Protein AF-0000000072965152 (afdb_homodimer)

Secondary structure (DSSP, 8-state):
--B--SS-----SEETTEEGGG--TT-EEEEEEES-TTS--EEEEEETT-TTPPEEEGGGS-GGGEEE-SSSEEEESSGGGEEEEEE----SEE-TTS--SEEE-TT--TT-EEEEEE-TTS-EEEEEEEPPBPSHHHHHHHHHHHHHHHHHHHHHHHHHHHHTS-----------S---HHHHHHHHHHHHHHHHHHTTGGG-GGGS--SSBS--GGGGHHHHHHHHHHHHHHHHHHHHHHTT--HHHHHHHHHHHHHHHHHHHHHHHS-SBTTT-----HHHHHHHHHHHHHHHHHHHS-S-----SSHHHHHTHHHHHTHHHHHHHHHHHHHHHHHHHH---TTS-TT--S--TTGGGGTTTT-TTTHHHHHHHHHHTTSS-SS-HHHHHH-------TT-SHHHHHHHHHHHHHHHHHHHHHH--SHHHHHHHHHHHHHHHHHHHHHHHTTSSSSSSS--BTTTT-HHHHHHHHHHHHHHHHHHIIIIIIS-----TTHHHHHHTHHHHHHHHHHTTT-TTTS-BS-SSSSSSSHHHHHHHHHHHHHHHHHHHHHHHHTT-----/-EE--SS-----SEETTEEGGG--TT-EEEEEEES-TTS--EEEEEETT-TTPPEEEGGGS-GGGEEE-SSSEEEESSGGGEEEEEE----SEE-TTS--SEEE-TT--TT-EEEEEE-TTS-EEEEEEEPEEPSHHHHHHHHHHHHHHHHHHHHHHHHHHHHTS-----------S---HHHHHHHHHHHHHHHHHHTTGGG-GGGS--SSBS--GGGGHHHHHHHHHHHHHHHHHHHHHHTT--HHHHHHHHHHHHHHHHHHHHHHHS-SBTTT-----HHHHHHHHHHHHHHHHHHHS-S-----SSHHHHHTHHHHHTHHHHHHHHHHHHHHHHHHHH---TTS-TT--S--TTGGGGTTTT-TTTHHHHHHHHHHTT-S-SS-HHHHHH-------TT-SHHHHHHHHHHHHHHHHHHHHHH--SHHHHHHHHHHHHHHHHHHHHHHHTTSSSSSSS--BTTTT-HHHHHHHHHHHHHHHHHHIIIIIIS-----TTHHHHHHTHHHHHHHHHHTTT-TTTS-BS-SSSSSSSHHHHHHHHHHHHHHHHHHHHHHHHTT-----

Sequence (1138 aa):
MTDLSWLEDYGQDDYKGYNMSLLGMDQAYLSINLEDPTTVYRIFRKHVDCVKCPFVKLEHLEPDDAILLDNTRLILKQTPNNLYRISTTNSEILYSWDKYVCEFGDEFGEFGIYEVNVTKANQCTVNTIKNAVSISFPALTVFVIYCALFLGVFGLVYAWKHFVAKSETKEKKPEGKKRLKSLDTFRGISIVIMIFVNYGSGGYPVLDHATWNGLHLADLVFPWFMWIMGACMPISLTSSFKKQISNKDIFLNVLKRSIKLFCLGVFLNAGPYLECMRIFGVLQRFGICYLVVTTICLFLMKREFSESKHKIGKFFTDILVLWKGWIVVLIIFFVHCMFLFLLADEGCPRGYLGPGGLHENGKHFNCTGGATGYIDAVILGNHRYQKPTSKEIYLGTQAFDPEGILGCLTSIVHVFIGVQAGITLLVYKEHSARLIRWLSWSVLAGIVGGALCGFSKEDGLIPVNKNLWSISFVLVTSCFAFLLLSICYVLIDVKNWWSGKPFLFAGMNAILLYVGHQMTYGHIPVRWLVYCEKEHGTHFIAHFENLWGAGFWVVVAYHWYRINYFFTIMTDLSWLEDYGQDDYKGYNMSLLGMDQAYLSINLEDPTTVYRIFRKHVDCVKCPFVKLEHLEPDDAILLDNTRLILKQTPNNLYRISTTNSEILYSWDKYVCEFGDEFGEFGIYEVNVTKANQCTVNTIKNAVSISFPALTVFVIYCALFLGVFGLVYAWKHFVAKSETKEKKPEGKKRLKSLDTFRGISIVIMIFVNYGSGGYPVLDHATWNGLHLADLVFPWFMWIMGACMPISLTSSFKKQISNKDIFLNVLKRSIKLFCLGVFLNAGPYLECMRIFGVLQRFGICYLVVTTICLFLMKREFSESKHKIGKFFTDILVLWKGWIVVLIIFFVHCMFLFLLADEGCPRGYLGPGGLHENGKHFNCTGGATGYIDAVILGNHRYQKPTSKEIYLGTQAFDPEGILGCLTSIVHVFIGVQAGITLLVYKEHSARLIRWLSWSVLAGIVGGALCGFSKEDGLIPVNKNLWSISFVLVTSCFAFLLLSICYVLIDVKNWWSGKPFLFAGMNAILLYVGHQMTYGHIPVRWLVYCEKEHGTHFIAHFENLWGAGFWVVVAYHWYRINYFFTI

Radius of gyration: 34.5 Å; Cα contacts (8 Å, |Δi|>4): 2080; chains: 2; bounding box: 92×98×69 Å

Solvent-accessible surface area (backbone atoms only — not comparable to full-atom values): 57733 Å² total; per-residue (Å²): 114,64,42,91,30,69,61,75,64,78,76,55,52,68,54,96,84,40,63,50,75,75,55,38,56,37,11,23,41,40,34,56,44,69,69,49,82,84,63,68,73,40,54,23,35,32,48,68,82,38,59,64,44,42,28,33,34,54,86,78,40,59,75,77,47,45,45,78,76,51,100,42,35,33,38,38,44,54,27,71,46,34,33,36,35,36,25,67,62,94,55,65,61,46,48,90,86,50,83,64,50,42,74,51,36,86,84,41,29,31,62,14,30,37,35,37,38,37,44,81,83,56,43,63,48,82,43,75,78,37,62,13,44,33,73,66,43,19,58,53,48,52,52,50,50,51,50,48,51,50,49,47,51,52,45,48,51,50,45,42,47,69,71,60,50,64,85,65,76,75,68,76,67,79,82,61,87,84,68,66,55,30,60,31,17,51,44,7,49,36,46,44,51,44,46,20,37,75,64,47,32,24,73,39,66,68,41,27,59,47,71,56,58,37,81,25,61,45,56,45,32,64,54,41,54,42,24,48,53,17,26,47,45,49,57,54,49,53,53,40,54,72,68,65,56,53,70,67,58,53,49,53,51,42,48,50,40,20,51,50,32,29,51,52,24,32,32,73,62,16,45,28,23,67,59,43,22,22,63,60,31,71,41,25,47,49,14,51,36,50,38,54,51,49,50,41,46,70,75,43,39,60,86,71,81,71,78,51,91,46,74,69,45,50,73,44,41,52,55,60,40,35,45,64,38,50,51,54,44,50,48,43,45,48,53,48,50,49,45,39,49,71,33,51,51,92,94,40,61,63,53,40,78,46,64,14,9,31,34,62,64,33,72,44,36,90,30,39,40,19,24,53,31,41,53,39,44,73,74,47,50,57,27,38,36,72,76,33,60,38,28,71,62,29,64,29,86,67,59,42,43,50,48,36,68,66,30,45,44,43,44,38,45,34,22,49,55,14,27,52,55,22,35,32,59,71,65,40,86,50,68,67,61,36,47,51,49,38,49,49,50,15,50,50,25,34,50,54,16,33,58,37,7,55,77,36,58,82,78,22,87,39,36,27,16,62,56,60,38,26,68,20,30,42,25,38,48,46,13,51,42,32,46,50,49,47,53,35,32,44,35,33,71,69,67,56,76,37,89,40,72,69,27,31,40,30,24,63,34,41,67,58,52,54,51,46,54,63,68,39,57,55,17,38,83,54,22,53,37,62,42,71,87,35,72,55,44,32,52,48,52,25,34,51,36,16,49,47,32,29,49,48,52,41,51,50,23,43,51,29,59,74,71,68,58,70,74,78,120,114,64,42,91,31,70,63,70,64,79,74,56,53,68,54,96,86,40,63,51,75,75,55,39,55,37,11,23,41,42,33,56,43,67,69,48,82,84,60,66,74,40,54,24,35,31,49,69,83,40,60,63,43,43,28,31,32,52,86,80,40,60,75,76,47,44,46,76,76,52,100,44,35,34,38,37,44,54,26,70,46,35,34,37,34,35,24,68,63,94,54,66,61,46,49,89,85,51,81,63,49,41,75,52,36,86,82,42,28,30,60,14,31,37,35,38,38,35,45,82,84,55,42,62,49,81,44,76,80,35,59,13,44,33,72,67,43,18,59,53,49,52,52,50,51,51,50,48,50,50,49,47,52,51,46,48,51,52,46,42,46,69,71,61,50,62,85,64,74,74,72,76,68,79,82,62,86,83,68,66,55,33,60,30,17,52,44,6,49,35,48,45,50,45,46,21,37,74,64,48,33,24,72,39,66,68,41,28,60,47,69,54,57,37,83,26,62,46,56,44,32,64,54,40,53,41,24,48,53,17,26,48,45,52,56,53,49,52,54,40,52,74,67,65,56,52,70,68,58,53,48,52,51,42,48,51,38,20,49,50,32,29,51,51,26,31,32,72,64,15,45,28,24,66,60,42,23,21,65,59,32,72,40,24,46,50,13,52,35,50,39,54,52,51,51,41,46,71,74,44,38,58,86,69,83,73,75,50,89,46,75,70,44,51,72,44,40,54,56,60,42,35,44,63,39,50,52,54,44,50,50,44,44,49,53,47,50,48,46,38,50,70,33,51,49,92,94,40,61,62,53,39,77,46,65,13,11,30,34,63,64,34,74,45,37,89,30,39,40,18,23,52,33,42,53,39,44,71,74,47,49,58,27,38,38,74,77,33,59,38,29,72,61,29,64,28,86,70,59,43,43,50,48,37,68,66,31,45,44,45,46,37,44,35,20,47,54,14,28,53,56,22,36,33,59,72,65,41,85,49,69,66,62,37,46,52,50,38,47,47,51,14,51,50,25,34,51,55,15,32,57,36,7,55,77,36,57,82,78,23,87,39,35,28,16,63,56,61,39,26,69,22,30,44,24,38,48,47,14,52,42,32,46,50,49,48,51,35,33,43,34,35,72,68,68,56,77,37,88,39,73,70,30,31,40,29,23,64,32,40,68,58,51,54,51,47,54,64,69,38,56,55,17,38,85,52,23,52,37,62,42,70,88,35,72,55,43,33,53,50,52,25,33,51,37,17,48,46,32,29,48,49,51,41,52,51,26,43,50,29,57,73,70,67,57,71,75,75,120

Nearest PDB structures (foldseek):
  8jkv-assembly1_A  TM=9.008E-01  e=2.096E-41  Homo sapiens
  8vli-assembly1_B  TM=8.567E-01  e=5.476E-41  Homo sapiens
  8vkj-assembly1_B  TM=8.670E-01  e=6.470E-40  Homo sapiens
  8vlu-assembly1_A  TM=8.645E-01  e=4.219E-39  Homo sapiens
  8vly-assembly1_A  TM=8.975E-01  e=5.718E-38  Homo sapiens

Structure (mmCIF, N/CA/C/O backbone):
data_AF-0000000072965152-model_v1
#
loop_
_entity.id
_entity.type
_entity.pdbx_description
1 polymer 'Heparan-alpha-glucosaminide N-acetyltransferase-like Protein'
#
loop_
_atom_site.group_PDB
_atom_site.id
_atom_site.type_symbol
_atom_site.label_atom_id
_atom_site.label_alt_id
_atom_site.label_comp_id
_atom_site.label_asym_id
_atom_site.label_entity_id
_atom_site.label_seq_id
_atom_site.pdbx_PDB_ins_code
_atom_site.Cartn_x
_atom_site.Cartn_y
_atom_site.Cartn_z
_atom_site.occupancy
_atom_site.B_iso_or_equiv
_atom_site.auth_seq_id
_atom_site.auth_comp_id
_atom_site.auth_asym_id
_atom_site.auth_atom_id
_atom_site.pdbx_PDB_model_num
ATOM 1 N N . MET A 1 1 ? 14.461 32.188 -21.328 1 51.56 1 MET A N 1
ATOM 2 C CA . MET A 1 1 ? 13.172 32.438 -21.969 1 51.56 1 MET A CA 1
ATOM 3 C C . MET A 1 1 ? 12.336 31.172 -22.016 1 51.56 1 MET A C 1
ATOM 5 O O . MET A 1 1 ? 12.844 30.094 -22.344 1 51.56 1 MET A O 1
ATOM 9 N N . THR A 1 2 ? 11.289 31.062 -21.297 1 63.62 2 THR A N 1
ATOM 10 C CA . THR A 1 2 ? 10.367 29.922 -21.266 1 63.62 2 THR A CA 1
ATOM 11 C C . THR A 1 2 ? 9.336 30.047 -22.391 1 63.62 2 THR A C 1
ATOM 13 O O . THR A 1 2 ? 8.859 31.141 -22.688 1 63.62 2 THR A O 1
ATOM 16 N N . ASP A 1 3 ? 9.227 29.016 -23.312 1 70.12 3 ASP A N 1
ATOM 17 C CA . ASP A 1 3 ? 8.234 29 -24.375 1 70.12 3 ASP A CA 1
ATOM 18 C C . ASP A 1 3 ? 6.828 28.781 -23.812 1 70.12 3 ASP A C 1
ATOM 20 O O . ASP A 1 3 ? 6.641 27.953 -22.922 1 70.12 3 ASP A O 1
ATOM 24 N N . LEU A 1 4 ? 5.98 29.703 -24.281 1 60.78 4 LEU A N 1
ATOM 25 C CA . LEU A 1 4 ? 4.586 29.594 -23.859 1 60.78 4 LEU A CA 1
ATOM 26 C C . LEU A 1 4 ? 3.926 28.359 -24.469 1 60.78 4 LEU A C 1
ATOM 28 O O . LEU A 1 4 ? 3.982 28.156 -25.688 1 60.78 4 LEU A O 1
ATOM 32 N N . SER A 1 5 ? 3.748 27.25 -23.75 1 66.62 5 SER A N 1
ATOM 33 C CA . SER A 1 5 ? 3.049 26.047 -24.203 1 66.62 5 SER A CA 1
ATOM 34 C C . SER A 1 5 ? 1.89 25.703 -23.281 1 66.62 5 SER A C 1
ATOM 36 O O . SER A 1 5 ? 2.072 25.578 -22.062 1 66.62 5 SER A O 1
ATOM 38 N N . TRP A 1 6 ? 0.714 25.703 -23.859 1 67.94 6 TRP A N 1
ATOM 39 C CA . TRP A 1 6 ? -0.48 25.375 -23.094 1 67.94 6 TRP A CA 1
ATOM 40 C C . TRP A 1 6 ? -0.435 23.922 -22.625 1 67.94 6 TRP A C 1
ATOM 42 O O . TRP A 1 6 ? -1.017 23.578 -21.594 1 67.94 6 TRP A O 1
ATOM 52 N N . LEU A 1 7 ? 0.237 23.078 -23.484 1 76.5 7 LEU A N 1
ATOM 53 C CA . LEU A 1 7 ? 0.42 21.672 -23.125 1 76.5 7 LEU A CA 1
ATOM 54 C C . LEU A 1 7 ? 1.902 21.312 -23.047 1 76.5 7 LEU A C 1
ATOM 56 O O . LEU A 1 7 ? 2.68 21.688 -23.922 1 76.5 7 LEU A O 1
ATOM 60 N N . GLU A 1 8 ? 2.504 21.297 -21.828 1 82.88 8 GLU A N 1
ATOM 61 C CA . GLU A 1 8 ? 3.912 20.984 -21.625 1 82.88 8 GLU A CA 1
ATOM 62 C C . GLU A 1 8 ? 4.406 19.953 -22.641 1 82.88 8 GLU A C 1
ATOM 64 O O . GLU A 1 8 ? 4.637 18.797 -22.297 1 82.88 8 GLU A O 1
ATOM 69 N N . ASP A 1 9 ? 4.496 20.328 -23.922 1 80.5 9 ASP A N 1
ATOM 70 C CA . ASP A 1 9 ? 4.941 19.422 -24.969 1 80.5 9 ASP A CA 1
ATOM 71 C C . ASP A 1 9 ? 6.391 19.703 -25.375 1 80.5 9 ASP A C 1
ATOM 73 O O . ASP A 1 9 ? 6.746 20.859 -25.656 1 80.5 9 ASP A O 1
ATOM 77 N N . TYR A 1 10 ? 7.195 18.672 -25.359 1 82.5 10 TYR A N 1
ATOM 78 C CA . TYR A 1 10 ? 8.602 18.859 -25.703 1 82.5 10 TYR A CA 1
ATOM 79 C C . TYR A 1 10 ? 8.789 18.922 -27.219 1 82.5 10 TYR A C 1
ATOM 81 O O . TYR A 1 10 ? 9.898 19.156 -27.703 1 82.5 10 TYR A O 1
ATOM 89 N N . GLY A 1 11 ? 7.785 18.781 -27.938 1 82.31 11 GLY A N 1
ATOM 90 C CA . GLY A 1 11 ? 7.867 18.922 -29.375 1 82.31 11 GLY A CA 1
ATOM 91 C C . GLY A 1 11 ? 8.305 17.656 -30.078 1 82.31 11 GLY A C 1
ATOM 92 O O . GLY A 1 11 ? 7.727 16.594 -29.875 1 82.31 11 GLY A O 1
ATOM 93 N N . GLN A 1 12 ? 9.43 17.719 -30.781 1 85.06 12 GLN A N 1
ATOM 94 C CA . GLN A 1 12 ? 9.922 16.578 -31.531 1 85.06 12 GLN A CA 1
ATOM 95 C C . GLN A 1 12 ? 10.742 15.641 -30.641 1 85.06 12 GLN A C 1
ATOM 97 O O . GLN A 1 12 ? 11.461 16.094 -29.75 1 85.06 12 GLN A O 1
ATOM 102 N N . ASP A 1 13 ? 10.648 14.391 -30.938 1 86.81 13 ASP A N 1
ATOM 103 C CA . ASP A 1 13 ? 11.367 13.383 -30.156 1 86.81 13 ASP A CA 1
ATOM 104 C C . ASP A 1 13 ? 12.875 13.578 -30.266 1 86.81 13 ASP A C 1
ATOM 106 O O . ASP A 1 13 ? 13.602 13.438 -29.281 1 86.81 13 ASP A O 1
ATOM 110 N N . ASP A 1 14 ? 13.273 13.875 -31.438 1 89.69 14 ASP A N 1
ATOM 111 C CA . ASP A 1 14 ? 14.703 14.141 -31.609 1 89.69 14 ASP A CA 1
ATOM 112 C C . ASP A 1 14 ? 14.961 15.617 -31.906 1 89.69 14 ASP A C 1
ATOM 114 O O . ASP A 1 14 ? 14.492 16.141 -32.906 1 89.69 14 ASP A O 1
ATOM 118 N N . TYR A 1 15 ? 15.641 16.312 -30.953 1 92.25 15 TYR A N 1
ATOM 119 C CA . TYR A 1 15 ? 16.016 17.703 -31.125 1 92.25 15 TYR A CA 1
ATOM 120 C C . TYR A 1 15 ? 17.531 17.875 -31.141 1 92.25 15 TYR A C 1
ATOM 122 O O . TYR A 1 15 ? 18.172 17.875 -30.094 1 92.25 15 TYR A O 1
ATOM 130 N N . LYS A 1 16 ? 18.141 18.062 -32.25 1 90.88 16 LYS A N 1
ATOM 131 C CA . LYS A 1 16 ? 19.578 18.266 -32.438 1 90.88 16 LYS A CA 1
ATOM 132 C C . LYS A 1 16 ? 20.391 17.156 -31.766 1 90.88 16 LYS A C 1
ATOM 134 O O . LYS A 1 16 ? 21.344 17.422 -31.047 1 90.88 16 LYS A O 1
ATOM 139 N N . GLY A 1 17 ? 19.875 15.914 -31.766 1 87.5 17 GLY A N 1
ATOM 140 C CA . GLY A 1 17 ? 20.625 14.766 -31.266 1 87.5 17 GLY A CA 1
ATOM 141 C C . GLY A 1 17 ? 20.203 14.359 -29.859 1 87.5 17 GLY A C 1
ATOM 142 O O . GLY A 1 17 ? 20.703 13.359 -29.328 1 87.5 17 GLY A O 1
ATOM 143 N N . TYR A 1 18 ? 19.406 15.156 -29.281 1 91.12 18 TYR A N 1
ATOM 144 C CA . TYR A 1 18 ? 18.922 14.82 -27.953 1 91.12 18 TYR A CA 1
ATOM 145 C C . TYR A 1 18 ? 17.562 14.133 -28.016 1 91.12 18 TYR A C 1
ATOM 147 O O . TYR A 1 18 ? 16.641 14.617 -28.688 1 91.12 18 TYR A O 1
ATOM 155 N N . ASN A 1 19 ? 17.406 13.023 -27.391 1 90.94 19 ASN A N 1
ATOM 156 C CA . ASN A 1 19 ? 16.141 12.32 -27.312 1 90.94 19 ASN A CA 1
ATOM 157 C C . ASN A 1 19 ? 15.219 12.922 -26.25 1 90.94 19 ASN A C 1
ATOM 159 O O . ASN A 1 19 ? 15.32 12.586 -25.078 1 90.94 19 ASN A O 1
ATOM 163 N N . MET A 1 20 ? 14.305 13.664 -26.688 1 90.75 20 MET A N 1
ATOM 164 C CA . MET A 1 20 ? 13.461 14.438 -25.781 1 90.75 20 MET A CA 1
ATOM 165 C C . MET A 1 20 ? 12.438 13.547 -25.094 1 90.75 20 MET A C 1
ATOM 167 O O . MET A 1 20 ? 11.883 13.914 -24.062 1 90.75 20 MET A O 1
ATOM 171 N N . SER A 1 21 ? 12.195 12.352 -25.578 1 86 21 SER A N 1
ATOM 172 C CA . SER A 1 21 ? 11.195 11.453 -25.031 1 86 21 SER A CA 1
ATOM 173 C C . SER A 1 21 ? 11.656 10.852 -23.703 1 86 21 SER A C 1
ATOM 175 O O . SER A 1 21 ? 10.852 10.32 -22.938 1 86 21 SER A O 1
ATOM 177 N N . LEU A 1 22 ? 12.883 11.016 -23.406 1 86.06 22 LEU A N 1
ATOM 178 C CA . LEU A 1 22 ? 13.438 10.461 -22.188 1 86.06 22 LEU A CA 1
ATOM 179 C C . LEU A 1 22 ? 13.188 11.391 -21 1 86.06 22 LEU A C 1
ATOM 181 O O . LEU A 1 22 ? 13.266 10.969 -19.844 1 86.06 22 LEU A O 1
ATOM 185 N N . LEU A 1 23 ? 12.906 12.641 -21.312 1 88.56 23 LEU A N 1
ATOM 186 C CA . LEU A 1 23 ? 12.773 13.633 -20.25 1 88.56 23 LEU A CA 1
ATOM 187 C C . LEU A 1 23 ? 11.406 13.516 -19.562 1 88.56 23 LEU A C 1
ATOM 189 O O . LEU A 1 23 ? 10.398 13.289 -20.234 1 88.56 23 LEU A O 1
ATOM 193 N N . GLY A 1 24 ? 11.43 13.625 -18.312 1 88 24 GLY A N 1
ATOM 194 C CA . GLY A 1 24 ? 10.219 13.672 -17.516 1 88 24 GLY A CA 1
ATOM 195 C C . GLY A 1 24 ? 9.945 15.047 -16.922 1 88 24 GLY A C 1
ATOM 196 O O . GLY A 1 24 ? 10.523 16.047 -17.375 1 88 24 GLY A O 1
ATOM 197 N N . MET A 1 25 ? 9.055 15.039 -15.992 1 89.12 25 MET A N 1
ATOM 198 C CA . MET A 1 25 ? 8.664 16.281 -15.344 1 89.12 25 MET A CA 1
ATOM 199 C C . MET A 1 25 ? 9.859 16.938 -14.656 1 89.12 25 MET A C 1
ATOM 201 O O . MET A 1 25 ? 10.609 16.281 -13.93 1 89.12 25 MET A O 1
ATOM 205 N N . ASP A 1 26 ? 10.078 18.172 -14.883 1 89.25 26 ASP A N 1
ATOM 206 C CA . ASP A 1 26 ? 11.109 19 -14.273 1 89.25 26 ASP A CA 1
ATOM 207 C C . ASP A 1 26 ? 12.508 18.484 -14.617 1 89.25 26 ASP A C 1
ATOM 209 O O . ASP A 1 26 ? 13.422 18.578 -13.805 1 89.25 26 ASP A O 1
ATOM 213 N N . GLN A 1 27 ? 12.68 17.906 -15.781 1 89.5 27 GLN A N 1
ATOM 214 C CA . GLN A 1 27 ? 13.984 17.422 -16.219 1 89.5 27 GLN A CA 1
ATOM 215 C C . GLN A 1 27 ? 14.492 18.203 -17.422 1 89.5 27 GLN A C 1
ATOM 217 O O . GLN A 1 27 ? 13.695 18.766 -18.188 1 89.5 27 GLN A O 1
ATOM 222 N N . ALA A 1 28 ? 15.82 18.266 -17.516 1 91.69 28 ALA A N 1
ATOM 223 C CA . ALA A 1 28 ? 16.469 18.984 -18.609 1 91.69 28 ALA A CA 1
ATOM 224 C C . ALA A 1 28 ? 17.797 18.328 -18.969 1 91.69 28 ALA A C 1
ATOM 226 O O . ALA A 1 28 ? 18.359 17.547 -18.188 1 91.69 28 ALA A O 1
ATOM 227 N N . TYR A 1 29 ? 18.203 18.625 -20.188 1 91.75 29 TYR A N 1
ATOM 228 C CA . TYR A 1 29 ? 19.516 18.156 -20.625 1 91.75 29 TYR A CA 1
ATOM 229 C C . TYR A 1 29 ? 20.594 19.188 -20.312 1 91.75 29 TYR A C 1
ATOM 231 O O . TYR A 1 29 ? 20.375 20.391 -20.453 1 91.75 29 TYR A O 1
ATOM 239 N N . LEU A 1 30 ? 21.719 18.688 -19.922 1 91.19 30 LEU A N 1
ATOM 240 C CA . LEU A 1 30 ? 22.906 19.516 -19.719 1 91.19 30 LEU A CA 1
ATOM 241 C C . LEU A 1 30 ? 24.109 18.906 -20.438 1 91.19 30 LEU A C 1
ATOM 243 O O . LEU A 1 30 ? 24.422 17.734 -20.266 1 91.19 30 LEU A O 1
ATOM 247 N N . SER A 1 31 ? 24.688 19.641 -21.281 1 91 31 SER A N 1
ATOM 248 C CA . SER A 1 31 ? 25.938 19.25 -21.953 1 91 31 SER A CA 1
ATOM 249 C C . SER A 1 31 ? 27.094 20.141 -21.5 1 91 31 SER A C 1
ATOM 251 O O . SER A 1 31 ? 26.953 21.375 -21.422 1 91 31 SER A O 1
ATOM 253 N N . ILE A 1 32 ? 28.172 19.5 -21.156 1 88.19 32 ILE A N 1
ATOM 254 C CA . ILE A 1 32 ? 29.344 20.234 -20.703 1 88.19 32 ILE A CA 1
ATOM 255 C C . ILE A 1 32 ? 30.469 20.094 -21.734 1 88.19 32 ILE A C 1
ATOM 257 O O . ILE A 1 32 ? 30.844 18.984 -22.109 1 88.19 32 ILE A O 1
ATOM 261 N N . ASN A 1 33 ? 30.938 21.234 -22.141 1 87.5 33 ASN A N 1
ATOM 262 C CA . ASN A 1 33 ? 32.062 21.281 -23.062 1 87.5 33 ASN A CA 1
ATOM 263 C C . ASN A 1 33 ? 33.281 21.906 -22.391 1 87.5 33 ASN A C 1
ATOM 265 O O . ASN A 1 33 ? 33.25 23.062 -21.969 1 87.5 33 ASN A O 1
ATOM 269 N N . LEU A 1 34 ? 34.344 21.062 -22.344 1 86.88 34 LEU A N 1
ATOM 270 C CA . LEU A 1 34 ? 35.562 21.531 -21.719 1 86.88 34 LEU A CA 1
ATOM 271 C C . LEU A 1 34 ? 36.625 21.812 -22.781 1 86.88 34 LEU A C 1
ATOM 273 O O . LEU A 1 34 ? 36.969 20.938 -23.578 1 86.88 34 LEU A O 1
ATOM 277 N N . GLU A 1 35 ? 37.188 23.031 -22.797 1 83.12 35 GLU A N 1
ATOM 278 C CA . GLU A 1 35 ? 38.219 23.391 -23.734 1 83.12 35 GLU A CA 1
ATOM 279 C C . GLU A 1 35 ? 39.562 22.766 -23.344 1 83.12 35 GLU A C 1
ATOM 281 O O . GLU A 1 35 ? 40.344 22.359 -24.203 1 83.12 35 GLU A O 1
ATOM 286 N N . ASP A 1 36 ? 39.844 22.75 -22.047 1 80.62 36 ASP A N 1
ATOM 287 C CA . ASP A 1 36 ? 41.062 22.109 -21.562 1 80.62 36 ASP A CA 1
ATOM 288 C C . ASP A 1 36 ? 40.781 20.703 -21.047 1 80.62 36 ASP A C 1
ATOM 290 O O . ASP A 1 36 ? 40.25 20.531 -19.953 1 80.62 36 ASP A O 1
ATOM 294 N N . PRO A 1 37 ? 41.25 19.719 -21.766 1 76.19 37 PRO A N 1
ATOM 295 C CA . PRO A 1 37 ? 40.938 18.344 -21.359 1 76.19 37 PRO A CA 1
ATOM 296 C C . PRO A 1 37 ? 41.844 17.844 -20.234 1 76.19 37 PRO A C 1
ATOM 298 O O . PRO A 1 37 ? 41.594 16.797 -19.625 1 76.19 37 PRO A O 1
ATOM 301 N N . THR A 1 38 ? 42.812 18.594 -19.844 1 80 38 THR A N 1
ATOM 302 C CA . THR A 1 38 ? 43.781 18.125 -18.859 1 80 38 THR A CA 1
ATOM 303 C C . THR A 1 38 ? 43.25 18.391 -17.438 1 80 38 THR A C 1
ATOM 305 O O . THR A 1 38 ? 43.625 17.672 -16.5 1 80 38 THR A O 1
ATOM 308 N N . THR A 1 39 ? 42.438 19.438 -17.391 1 81.81 39 THR A N 1
ATOM 309 C CA . THR A 1 39 ? 41.938 19.781 -16.062 1 81.81 39 THR A CA 1
ATOM 310 C C . THR A 1 39 ? 40.656 19.016 -15.75 1 81.81 39 THR A C 1
ATOM 312 O O . THR A 1 39 ? 39.781 18.875 -16.609 1 81.81 39 THR A O 1
ATOM 315 N N . VAL A 1 40 ? 40.625 18.453 -14.547 1 85.62 40 VAL A N 1
ATOM 316 C CA . VAL A 1 40 ? 39.438 17.703 -14.117 1 85.62 40 VAL A CA 1
ATOM 317 C C . VAL A 1 40 ? 38.469 18.656 -13.43 1 85.62 40 VAL A C 1
ATOM 319 O O . VAL A 1 40 ? 38.781 19.266 -12.414 1 85.62 40 VAL A O 1
ATOM 322 N N . TYR A 1 41 ? 37.375 18.859 -14.078 1 86.38 41 TYR A N 1
ATOM 323 C CA . TYR A 1 41 ? 36.312 19.672 -13.516 1 86.38 41 TYR A CA 1
ATOM 324 C C . TYR A 1 41 ? 35.219 18.812 -12.883 1 86.38 41 TYR A C 1
ATOM 326 O O . TYR A 1 41 ? 34.969 17.703 -13.344 1 86.38 41 TYR A O 1
ATOM 334 N N . ARG A 1 42 ? 34.656 19.297 -11.758 1 88.19 42 ARG A N 1
ATOM 335 C CA . ARG A 1 42 ? 33.562 18.625 -11.07 1 88.19 42 ARG A CA 1
ATOM 336 C C . ARG A 1 42 ? 32.344 19.547 -10.93 1 88.19 42 ARG A C 1
ATOM 338 O O . ARG A 1 42 ? 32.5 20.75 -10.781 1 88.19 42 ARG A O 1
ATOM 345 N N . ILE A 1 43 ? 31.234 18.922 -11 1 88.88 43 ILE A N 1
ATOM 346 C CA . ILE A 1 43 ? 29.984 19.688 -10.891 1 88.88 43 ILE A CA 1
ATOM 347 C C . ILE A 1 43 ? 29.406 19.531 -9.484 1 88.88 43 ILE A C 1
ATOM 349 O O . ILE A 1 43 ? 29.391 18.422 -8.938 1 88.88 43 ILE A O 1
ATOM 353 N N . PHE A 1 44 ? 29.016 20.688 -8.922 1 91.44 44 PHE A N 1
ATOM 354 C CA . PHE A 1 44 ? 28.391 20.734 -7.613 1 91.44 44 PHE A CA 1
ATOM 355 C C . PHE A 1 44 ? 26.953 21.25 -7.715 1 91.44 44 PHE A C 1
ATOM 357 O O . PHE A 1 44 ? 26.641 22.047 -8.602 1 91.44 44 PHE A O 1
ATOM 364 N N . ARG A 1 45 ? 26.141 20.75 -6.824 1 91.5 45 ARG A N 1
ATOM 365 C CA . ARG A 1 45 ? 24.734 21.141 -6.852 1 91.5 45 ARG A CA 1
ATOM 366 C C . ARG A 1 45 ? 24.25 21.594 -5.477 1 91.5 45 ARG A C 1
ATOM 368 O O . ARG A 1 45 ? 24.719 21.094 -4.453 1 91.5 45 ARG A O 1
ATOM 375 N N . LYS A 1 46 ? 23.312 22.531 -5.5 1 91.5 46 LYS A N 1
ATOM 376 C CA . LYS A 1 46 ? 22.641 23 -4.297 1 91.5 46 LYS A CA 1
ATOM 377 C C . LYS A 1 46 ? 21.156 23.25 -4.555 1 91.5 46 LYS A C 1
ATOM 379 O O . LYS A 1 46 ? 20.797 23.906 -5.527 1 91.5 46 LYS A O 1
ATOM 384 N N . HIS A 1 47 ? 20.344 22.672 -3.666 1 90.44 47 HIS A N 1
ATOM 385 C CA . HIS A 1 47 ? 18.906 22.922 -3.781 1 90.44 47 HIS A CA 1
ATOM 386 C C . HIS A 1 47 ? 18.578 24.359 -3.396 1 90.44 47 HIS A C 1
ATOM 388 O O . HIS A 1 47 ? 19.125 24.891 -2.43 1 90.44 47 HIS A O 1
ATOM 394 N N . VAL A 1 48 ? 17.688 24.953 -4.082 1 89.5 48 VAL A N 1
ATOM 395 C CA . VAL A 1 48 ? 17.359 26.359 -3.904 1 89.5 48 VAL A CA 1
ATOM 396 C C . VAL A 1 48 ? 16.75 26.578 -2.521 1 89.5 48 VAL A C 1
ATOM 398 O O . VAL A 1 48 ? 16.922 27.656 -1.927 1 89.5 48 VAL A O 1
ATOM 401 N N . ASP A 1 49 ? 16.125 25.609 -1.953 1 89.38 49 ASP A N 1
ATOM 402 C CA . ASP A 1 49 ? 15.461 25.734 -0.66 1 89.38 49 ASP A CA 1
ATOM 403 C C . ASP A 1 49 ? 16.453 25.547 0.487 1 89.38 49 ASP A C 1
ATOM 405 O O . ASP A 1 49 ? 16.125 25.797 1.647 1 89.38 49 ASP A O 1
ATOM 409 N N . CYS A 1 50 ? 17.594 25.062 0.137 1 91.44 50 CYS A N 1
ATOM 410 C CA . CYS A 1 50 ? 18.594 24.891 1.188 1 91.44 50 CYS A CA 1
ATOM 411 C C . CYS A 1 50 ? 19.203 26.219 1.584 1 91.44 50 CYS A C 1
ATOM 413 O O . CYS A 1 50 ? 19.953 26.828 0.803 1 91.44 50 CYS A O 1
ATOM 415 N N . VAL A 1 51 ? 18.922 26.625 2.807 1 90.69 51 VAL A N 1
ATOM 416 C CA . VAL A 1 51 ? 19.312 27.953 3.258 1 90.69 51 VAL A CA 1
ATOM 417 C C . VAL A 1 51 ? 20.734 27.922 3.814 1 90.69 51 VAL A C 1
ATOM 419 O O . VAL A 1 51 ? 21.031 27.125 4.703 1 90.69 51 VAL A O 1
ATOM 422 N N . LYS A 1 52 ? 21.547 28.75 3.26 1 91.62 52 LYS A N 1
ATOM 423 C CA . LYS A 1 52 ? 22.938 28.891 3.701 1 91.62 52 LYS A CA 1
ATOM 424 C C . LYS A 1 52 ? 23.672 27.562 3.67 1 91.62 52 LYS A C 1
ATOM 426 O O . LYS A 1 52 ? 24.375 27.219 4.617 1 91.62 52 LYS A O 1
ATOM 431 N N . CYS A 1 53 ? 23.453 26.797 2.633 1 93.88 53 CYS A N 1
ATOM 432 C CA . CYS A 1 53 ? 24.062 25.484 2.471 1 93.88 53 CYS A CA 1
ATOM 433 C C . CYS A 1 53 ? 25.234 25.562 1.492 1 93.88 53 CYS A C 1
ATOM 435 O O . CYS A 1 53 ? 25.25 26.406 0.601 1 93.88 53 CYS A O 1
ATOM 437 N N . PRO A 1 54 ? 26.141 24.719 1.69 1 94.56 54 PRO A N 1
ATOM 438 C CA . PRO A 1 54 ? 27.188 24.578 0.669 1 94.56 54 PRO A CA 1
ATOM 439 C C . PRO A 1 54 ? 26.719 23.75 -0.53 1 94.56 54 PRO A C 1
ATOM 441 O O . PRO A 1 54 ? 25.609 23.203 -0.514 1 94.56 54 PRO A O 1
ATOM 444 N N . PHE A 1 55 ? 27.5 23.844 -1.574 1 93.25 55 PHE A N 1
ATOM 445 C CA . PHE A 1 55 ? 27.234 23 -2.73 1 93.25 55 PHE A CA 1
ATOM 446 C C . PHE A 1 55 ? 27.797 21.609 -2.514 1 93.25 55 PHE A C 1
ATOM 448 O O . PHE A 1 55 ? 28.828 21.438 -1.854 1 93.25 55 PHE A O 1
ATOM 455 N N . VAL A 1 56 ? 27.141 20.609 -2.967 1 92.06 56 VAL A N 1
ATOM 456 C CA . VAL A 1 56 ? 27.578 19.219 -2.818 1 92.06 56 VAL A CA 1
ATOM 457 C C . VAL A 1 56 ? 27.859 18.625 -4.191 1 92.06 56 VAL A C 1
ATOM 459 O O . VAL A 1 56 ? 27.156 18.906 -5.16 1 92.06 56 VAL A O 1
ATOM 462 N N . LYS A 1 57 ? 28.828 17.75 -4.195 1 90.25 57 LYS A N 1
ATOM 463 C CA . LYS A 1 57 ? 29.234 17.109 -5.445 1 90.25 57 LYS A CA 1
ATOM 464 C C . LYS A 1 57 ? 28.094 16.297 -6.043 1 90.25 57 LYS A C 1
ATOM 466 O O . LYS A 1 57 ? 27.406 15.555 -5.332 1 90.25 57 LYS A O 1
ATOM 471 N N . LEU A 1 58 ? 27.844 16.469 -7.348 1 84.75 58 LEU A N 1
ATOM 472 C CA . LEU A 1 58 ? 26.719 15.836 -8.039 1 84.75 58 LEU A CA 1
ATOM 473 C C . LEU A 1 58 ? 26.875 14.32 -8.055 1 84.75 58 LEU A C 1
ATOM 475 O O . LEU A 1 58 ? 25.875 13.594 -7.965 1 84.75 58 LEU A O 1
ATOM 479 N N . GLU A 1 59 ? 28.062 13.648 -8.125 1 72.12 59 GLU A N 1
ATOM 480 C CA . GLU A 1 59 ? 28.297 12.203 -8.141 1 72.12 59 GLU A CA 1
ATOM 481 C C . GLU A 1 59 ? 27.859 11.562 -6.828 1 72.12 59 GLU A C 1
ATOM 483 O O . GLU A 1 59 ? 27.5 10.383 -6.793 1 72.12 59 GLU A O 1
ATOM 488 N N . HIS A 1 60 ? 27.938 12.328 -5.785 1 57.66 60 HIS A N 1
ATOM 489 C CA . HIS A 1 60 ? 27.656 11.82 -4.445 1 57.66 60 HIS A CA 1
ATOM 490 C C . HIS A 1 60 ? 26.156 11.836 -4.145 1 57.66 60 HIS A C 1
ATOM 492 O O . HIS A 1 60 ? 25.719 11.227 -3.168 1 57.66 60 HIS A O 1
ATOM 498 N N . LEU A 1 61 ? 25.516 12.375 -5.035 1 55.22 61 LEU A N 1
ATOM 499 C CA . LEU A 1 61 ? 24.078 12.438 -4.754 1 55.22 61 LEU A CA 1
ATOM 500 C C . LEU A 1 61 ? 23.359 11.227 -5.332 1 55.22 61 LEU A C 1
ATOM 502 O O . LEU A 1 61 ? 23.922 10.484 -6.137 1 55.22 61 LEU A O 1
ATOM 506 N N . GLU A 1 62 ? 22.281 10.852 -4.883 1 57.91 62 GLU A N 1
ATOM 507 C CA . GLU A 1 62 ? 21.516 9.68 -5.309 1 57.91 62 GLU A CA 1
ATOM 508 C C . GLU A 1 62 ? 21.391 9.633 -6.828 1 57.91 62 GLU A C 1
ATOM 510 O O . GLU A 1 62 ? 21.328 10.68 -7.48 1 57.91 62 GLU A O 1
ATOM 515 N N . PRO A 1 63 ? 21.734 8.445 -7.32 1 53.12 63 PRO A N 1
ATOM 516 C CA . PRO A 1 63 ? 21.547 8.234 -8.758 1 53.12 63 PRO A CA 1
ATOM 517 C C . PRO A 1 63 ? 20.312 8.945 -9.312 1 53.12 63 PRO A C 1
ATOM 519 O O . PRO A 1 63 ? 20.219 9.156 -10.523 1 53.12 63 PRO A O 1
ATOM 522 N N . ASP A 1 64 ? 19.547 9.461 -8.398 1 57.31 64 ASP A N 1
ATOM 523 C CA . ASP A 1 64 ? 18.266 9.992 -8.828 1 57.31 64 ASP A CA 1
ATOM 524 C C . ASP A 1 64 ? 18.375 11.461 -9.234 1 57.31 64 ASP A C 1
ATOM 526 O O . ASP A 1 64 ? 17.406 12.062 -9.68 1 57.31 64 ASP A O 1
ATOM 530 N N . ASP A 1 65 ? 19.578 11.953 -9.141 1 63.22 65 ASP A N 1
ATOM 531 C CA . ASP A 1 65 ? 19.625 13.391 -9.414 1 63.22 65 ASP A CA 1
ATOM 532 C C . ASP A 1 65 ? 20.078 13.656 -10.852 1 63.22 65 ASP A C 1
ATOM 534 O O . ASP A 1 65 ? 19.812 14.727 -11.398 1 63.22 65 ASP A O 1
ATOM 538 N N . ALA A 1 66 ? 20.828 12.695 -11.336 1 72.94 66 ALA A N 1
ATOM 539 C CA . ALA A 1 66 ? 21.266 12.844 -12.727 1 72.94 66 ALA A CA 1
ATOM 540 C C . ALA A 1 66 ? 21.469 11.477 -13.383 1 72.94 66 ALA A C 1
ATOM 542 O O . ALA A 1 66 ? 21.734 10.484 -12.695 1 72.94 66 ALA A O 1
ATOM 543 N N . ILE A 1 67 ? 21.094 11.477 -14.609 1 69.38 67 ILE A N 1
ATOM 544 C CA . ILE A 1 67 ? 21.375 10.297 -15.414 1 69.38 67 ILE A CA 1
ATOM 545 C C . ILE A 1 67 ? 22.5 10.594 -16.406 1 69.38 67 ILE A C 1
ATOM 547 O O . ILE A 1 67 ? 22.375 11.492 -17.234 1 69.38 67 ILE A O 1
ATOM 551 N N . LEU A 1 68 ? 23.547 9.93 -16.172 1 69.69 68 LEU A N 1
ATOM 552 C CA . LEU A 1 68 ? 24.656 10.094 -17.109 1 69.69 68 LEU A CA 1
ATOM 553 C C . LEU A 1 68 ? 24.406 9.336 -18.406 1 69.69 68 LEU A C 1
ATOM 555 O O . LEU A 1 68 ? 24.125 8.133 -18.375 1 69.69 68 LEU A O 1
ATOM 559 N N . LEU A 1 69 ? 24.281 10.062 -19.438 1 69 69 LEU A N 1
ATOM 560 C CA . LEU A 1 69 ? 24.109 9.43 -20.75 1 69 69 LEU A CA 1
ATOM 561 C C . LEU A 1 69 ? 25.453 9.094 -21.375 1 69 69 LEU A C 1
ATOM 563 O O . LEU A 1 69 ? 25.641 7.988 -21.891 1 69 69 LEU A O 1
ATOM 567 N N . ASP A 1 70 ? 26.297 10.086 -21.422 1 71.19 70 ASP A N 1
ATOM 568 C CA . ASP A 1 70 ? 27.656 9.93 -21.906 1 71.19 70 ASP A CA 1
ATOM 569 C C . ASP A 1 70 ? 28.625 10.828 -21.125 1 71.19 70 ASP A C 1
ATOM 571 O O . ASP A 1 70 ? 28.266 11.383 -20.094 1 71.19 70 ASP A O 1
ATOM 575 N N . ASN A 1 71 ? 29.875 10.875 -21.406 1 70.56 71 ASN A N 1
ATOM 576 C CA . ASN A 1 71 ? 30.906 11.578 -20.656 1 70.56 71 ASN A CA 1
ATOM 577 C C . ASN A 1 71 ? 30.656 13.078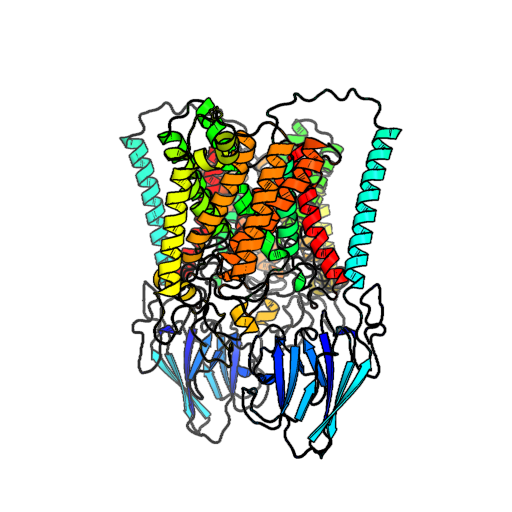 -20.625 1 70.56 71 ASN A C 1
ATOM 579 O O . ASN A 1 71 ? 31.156 13.781 -19.75 1 70.56 71 ASN A O 1
ATOM 583 N N . THR A 1 72 ? 29.781 13.539 -21.578 1 77.88 72 THR A N 1
ATOM 584 C CA . THR A 1 72 ? 29.609 14.984 -21.641 1 77.88 72 THR A CA 1
ATOM 585 C C . THR A 1 72 ? 28.141 15.367 -21.5 1 77.88 72 THR A C 1
ATOM 587 O O . THR A 1 72 ? 27.797 16.547 -21.406 1 77.88 72 THR A O 1
ATOM 590 N N . ARG A 1 73 ? 27.359 14.344 -21.562 1 84.25 73 ARG A N 1
ATOM 591 C CA . ARG A 1 73 ? 25.938 14.648 -21.547 1 84.25 73 ARG A CA 1
ATOM 592 C C . ARG A 1 73 ? 25.25 13.992 -20.344 1 84.25 73 ARG A C 1
ATOM 594 O O . ARG A 1 73 ? 25.453 12.805 -20.078 1 84.25 73 ARG A O 1
ATOM 601 N N . LEU A 1 74 ? 24.391 14.852 -19.641 1 87.12 74 LEU A N 1
ATOM 602 C CA . LEU A 1 74 ? 23.656 14.336 -18.5 1 87.12 74 LEU A CA 1
ATOM 603 C C . LEU A 1 74 ? 22.219 14.852 -18.5 1 87.12 74 LEU A C 1
ATOM 605 O O . LEU A 1 74 ? 21.922 15.875 -19.125 1 87.12 74 LEU A O 1
ATOM 609 N N . ILE A 1 75 ? 21.344 14.133 -18 1 83.88 75 ILE A N 1
ATOM 610 C CA . ILE A 1 75 ? 19.969 14.562 -17.734 1 83.88 75 ILE A CA 1
ATOM 611 C C . ILE A 1 75 ? 19.859 14.992 -16.266 1 83.88 75 ILE A C 1
ATOM 613 O O . ILE A 1 75 ? 20.172 14.227 -15.359 1 83.88 75 ILE A O 1
ATOM 617 N N . LEU A 1 76 ? 19.5 16.25 -16.094 1 85.12 76 LEU A N 1
ATOM 618 C CA . LEU A 1 76 ? 19.297 16.797 -14.758 1 85.12 76 LEU A CA 1
ATOM 619 C C . LEU A 1 76 ? 17.859 16.562 -14.289 1 85.12 76 LEU A C 1
ATOM 621 O O . LEU A 1 76 ? 16.906 16.703 -15.07 1 85.12 76 LEU A O 1
ATOM 625 N N . LYS A 1 77 ? 17.781 16.156 -13.031 1 80.81 77 LYS A N 1
ATOM 626 C CA . LYS A 1 77 ? 16.453 15.977 -12.43 1 80.81 77 LYS A CA 1
ATOM 627 C C . LYS A 1 77 ? 16.094 17.172 -11.555 1 80.81 77 LYS A C 1
ATOM 629 O O . LYS A 1 77 ? 16.969 17.859 -11.023 1 80.81 77 LYS A O 1
ATOM 634 N N . GLN A 1 78 ? 14.805 17.484 -11.406 1 77.69 78 GLN A N 1
ATOM 635 C CA . GLN A 1 78 ? 14.266 18.562 -10.578 1 77.69 78 GLN A CA 1
ATOM 636 C C . GLN A 1 78 ? 14.977 19.891 -10.867 1 77.69 78 GLN A C 1
ATOM 638 O O . GLN A 1 78 ? 15.383 20.594 -9.938 1 77.69 78 GLN A O 1
ATOM 643 N N . THR A 1 79 ? 15.188 20.234 -12.086 1 73.06 79 THR A N 1
ATOM 644 C CA . THR A 1 79 ? 16.078 21.297 -12.555 1 73.06 79 THR A CA 1
ATOM 645 C C . THR A 1 79 ? 15.578 22.656 -12.094 1 73.06 79 THR A C 1
ATOM 647 O O . THR A 1 79 ? 16.391 23.562 -11.82 1 73.06 79 THR A O 1
ATOM 650 N N . PRO A 1 80 ? 14.312 22.828 -11.906 1 78.06 80 PRO A N 1
ATOM 651 C CA . PRO A 1 80 ? 13.945 24.188 -11.492 1 78.06 80 PRO A CA 1
ATOM 652 C C . PRO A 1 80 ? 14.297 24.484 -10.031 1 78.06 80 PRO A C 1
ATOM 654 O O . PRO A 1 80 ? 14.336 25.641 -9.617 1 78.06 80 PRO A O 1
ATOM 657 N N . ASN A 1 81 ? 14.781 23.438 -9.406 1 83.75 81 ASN A N 1
ATOM 658 C CA . ASN A 1 81 ? 14.953 23.625 -7.969 1 83.75 81 ASN A CA 1
ATOM 659 C C . ASN A 1 81 ? 16.406 23.453 -7.555 1 83.75 81 ASN A C 1
ATOM 661 O O . ASN A 1 81 ? 16.703 23.297 -6.367 1 83.75 81 ASN A O 1
ATOM 665 N N . ASN A 1 82 ? 17.312 23.531 -8.547 1 89.06 82 ASN A N 1
ATOM 666 C CA . ASN A 1 82 ? 18.719 23.312 -8.219 1 89.06 82 ASN A CA 1
ATOM 667 C C . ASN A 1 82 ? 19.609 24.359 -8.875 1 89.06 82 ASN A C 1
ATOM 669 O O . ASN A 1 82 ? 19.281 24.875 -9.953 1 89.06 82 ASN A O 1
ATOM 673 N N . LEU A 1 83 ? 20.641 24.688 -8.195 1 91.94 83 LEU A N 1
ATOM 674 C CA . LEU A 1 83 ? 21.75 25.484 -8.711 1 91.94 83 LEU A CA 1
ATOM 675 C C . LEU A 1 83 ? 23.016 24.656 -8.836 1 91.94 83 LEU A C 1
ATOM 677 O O . LEU A 1 83 ? 23.219 23.703 -8.086 1 91.94 83 LEU A O 1
ATOM 681 N N . TYR A 1 84 ? 23.828 25.062 -9.766 1 91.06 84 TYR A N 1
ATOM 682 C CA . TYR A 1 84 ? 25.016 24.25 -10.031 1 91.06 84 TYR A CA 1
ATOM 683 C C . TYR A 1 84 ? 26.266 25.125 -10.055 1 91.06 84 TYR A C 1
ATOM 685 O O . TYR A 1 84 ? 26.203 26.312 -10.406 1 91.06 84 TYR A O 1
ATOM 693 N N . ARG A 1 85 ? 27.359 24.531 -9.625 1 92 85 ARG A N 1
ATOM 694 C CA . ARG A 1 85 ? 28.688 25.141 -9.703 1 92 85 ARG A CA 1
ATOM 695 C C . ARG A 1 85 ? 29.703 24.172 -10.281 1 92 85 ARG A C 1
ATOM 697 O O . ARG A 1 85 ? 29.609 22.969 -10.055 1 92 85 ARG A O 1
ATOM 704 N N . ILE A 1 86 ? 30.578 24.688 -11.055 1 90.94 86 ILE A N 1
ATOM 705 C CA . ILE A 1 86 ? 31.703 23.906 -11.539 1 90.94 86 ILE A CA 1
ATOM 706 C C . ILE A 1 86 ? 32.969 24.359 -10.82 1 90.94 86 ILE A C 1
ATOM 708 O O . ILE A 1 86 ? 33.219 25.562 -10.656 1 90.94 86 ILE A O 1
ATOM 712 N N . SER A 1 87 ? 33.656 23.422 -10.344 1 91.38 87 SER A N 1
ATOM 713 C CA . SER A 1 87 ? 34.906 23.703 -9.648 1 91.38 87 SER A CA 1
ATOM 714 C C . SER A 1 87 ? 35.969 22.656 -9.945 1 91.38 87 SER A C 1
ATOM 716 O O . SER A 1 87 ? 35.656 21.578 -10.461 1 91.38 87 SER A O 1
ATOM 718 N N . THR A 1 88 ? 37.219 22.969 -9.68 1 88.88 88 THR A N 1
ATOM 719 C CA . THR A 1 88 ? 38.312 22.031 -9.875 1 88.88 88 THR A CA 1
ATOM 720 C C . THR A 1 88 ? 38.688 21.344 -8.562 1 88.88 88 THR A C 1
ATOM 722 O O . THR A 1 88 ? 39.531 20.438 -8.547 1 88.88 88 THR A O 1
ATOM 725 N N . THR A 1 89 ? 37.938 21.734 -7.613 1 87.5 89 THR A N 1
ATOM 726 C CA . THR A 1 89 ? 38.25 21.172 -6.305 1 87.5 89 THR A CA 1
ATOM 727 C C . THR A 1 89 ? 37.812 19.719 -6.215 1 87.5 89 THR A C 1
ATOM 729 O O . THR A 1 89 ? 36.75 19.359 -6.746 1 87.5 89 THR A O 1
ATOM 732 N N . ASN A 1 90 ? 38.688 18.844 -5.551 1 86.31 90 ASN A N 1
ATOM 733 C CA . ASN A 1 90 ? 38.344 17.438 -5.363 1 86.31 90 ASN A CA 1
ATOM 734 C C . ASN A 1 90 ? 37.75 17.188 -3.988 1 86.31 90 ASN A C 1
ATOM 736 O O . ASN A 1 90 ? 38.281 16.422 -3.188 1 86.31 90 ASN A O 1
ATOM 740 N N . SER A 1 91 ? 36.812 18.062 -3.629 1 88.44 91 SER A N 1
ATOM 741 C CA . SER A 1 91 ? 36.094 17.875 -2.363 1 88.44 91 SER A CA 1
ATOM 742 C C . SER A 1 91 ? 34.656 17.469 -2.594 1 88.44 91 SER A C 1
ATOM 744 O O . SER A 1 91 ? 34.125 17.641 -3.695 1 88.44 91 SER A O 1
ATOM 746 N N . GLU A 1 92 ? 34.094 16.844 -1.575 1 90.25 92 GLU A N 1
ATOM 747 C CA . GLU A 1 92 ? 32.719 16.422 -1.652 1 90.25 92 GLU A CA 1
ATOM 748 C C . GLU A 1 92 ? 31.766 17.609 -1.45 1 90.25 92 GLU A C 1
ATOM 750 O O . GLU A 1 92 ? 30.656 17.625 -1.96 1 90.25 92 GLU A O 1
ATOM 755 N N . ILE A 1 93 ? 32.375 18.625 -0.745 1 92.12 93 ILE A N 1
ATOM 756 C CA . ILE A 1 93 ? 31.562 19.797 -0.406 1 92.12 93 ILE A CA 1
ATOM 757 C C . ILE A 1 93 ? 32.281 21.062 -0.849 1 92.12 93 ILE A C 1
ATOM 759 O O . ILE A 1 93 ? 33.5 21.172 -0.677 1 92.12 93 ILE A O 1
ATOM 763 N N . LEU A 1 94 ? 31.531 21.922 -1.533 1 93.88 94 LEU A N 1
ATOM 764 C CA . LEU A 1 94 ? 32.031 23.234 -1.934 1 93.88 94 LEU A CA 1
ATOM 765 C C . LEU A 1 94 ? 31.406 24.344 -1.106 1 93.88 94 LEU A C 1
ATOM 767 O O . LEU A 1 94 ? 30.25 24.719 -1.355 1 93.88 94 LEU A O 1
ATOM 771 N N . TYR A 1 95 ? 32.156 24.859 -0.232 1 92.06 95 TYR A N 1
ATOM 772 C CA . TYR A 1 95 ? 31.656 25.906 0.66 1 92.06 95 TYR A CA 1
ATOM 773 C C . TYR A 1 95 ? 31.625 27.25 -0.04 1 92.06 95 TYR A C 1
ATOM 775 O O . TYR A 1 95 ? 32.125 27.391 -1.152 1 92.06 95 TYR A O 1
ATOM 783 N N . SER A 1 96 ? 30.906 28.219 0.661 1 86.31 96 SER A N 1
ATOM 784 C CA . SER A 1 96 ? 30.703 29.547 0.065 1 86.31 96 SER A CA 1
ATOM 785 C C . SER A 1 96 ? 32.031 30.281 -0.135 1 86.31 96 SER A C 1
ATOM 787 O O . SER A 1 96 ? 32.125 31.125 -1.018 1 86.31 96 SER A O 1
ATOM 789 N N . TRP A 1 97 ? 33.031 29.906 0.594 1 88.56 97 TRP A N 1
ATOM 790 C CA . TRP A 1 97 ? 34.312 30.609 0.504 1 88.56 97 TRP A CA 1
ATOM 791 C C . TRP A 1 97 ? 35.25 29.875 -0.442 1 88.56 97 TRP A C 1
ATOM 793 O O . TRP A 1 97 ? 36.344 30.391 -0.755 1 88.56 97 TRP A O 1
ATOM 803 N N . ASP A 1 98 ? 34.812 28.812 -0.962 1 91.88 98 ASP A N 1
ATOM 804 C CA . ASP A 1 98 ? 35.656 28.062 -1.897 1 91.88 98 ASP A CA 1
ATOM 805 C C . ASP A 1 98 ? 35.594 28.672 -3.301 1 91.88 98 ASP A C 1
ATOM 807 O O . ASP A 1 98 ? 34.562 29.234 -3.686 1 91.88 98 ASP A O 1
ATOM 811 N N . LYS A 1 99 ? 36.656 28.516 -4.035 1 90.75 99 LYS A N 1
ATOM 812 C CA . LYS A 1 99 ? 36.719 29.047 -5.395 1 90.75 99 LYS A CA 1
ATOM 813 C C . LYS A 1 99 ? 35.938 28.156 -6.363 1 90.75 99 LYS A C 1
ATOM 815 O O . LYS A 1 99 ? 35.969 26.922 -6.238 1 90.75 99 LYS A O 1
ATOM 820 N N . TYR A 1 100 ? 35.188 28.812 -7.199 1 92.06 100 TYR A N 1
ATOM 821 C CA . TYR A 1 100 ? 34.5 28.109 -8.266 1 92.06 100 TYR A CA 1
ATOM 822 C C . TYR A 1 100 ? 34.656 28.828 -9.594 1 92.06 100 TYR A C 1
ATOM 824 O O . TYR A 1 100 ? 35.094 30 -9.633 1 92.06 100 TYR A O 1
ATOM 832 N N . VAL A 1 101 ? 34.406 28.141 -10.633 1 91.06 101 VAL A N 1
ATOM 833 C CA . VAL A 1 101 ? 34.594 28.688 -11.977 1 91.06 101 VAL A CA 1
ATOM 834 C C . VAL A 1 101 ? 33.344 29.484 -12.398 1 91.06 101 VAL A C 1
ATOM 836 O O . VAL A 1 101 ? 33.469 30.656 -12.758 1 91.06 101 VAL A O 1
ATOM 839 N N . CYS A 1 102 ? 32.25 28.812 -12.312 1 90.44 102 CYS A N 1
ATOM 840 C CA . CYS A 1 102 ? 31.016 29.5 -12.664 1 90.44 102 CYS A CA 1
ATOM 841 C C . CYS A 1 102 ? 29.812 28.875 -11.961 1 90.44 102 CYS A C 1
ATOM 843 O O . CYS A 1 102 ? 29.906 27.766 -11.445 1 90.44 102 CYS A O 1
ATOM 845 N N . GLU A 1 103 ? 28.797 29.656 -11.805 1 91.5 103 GLU A N 1
ATOM 846 C CA . GLU A 1 103 ? 27.516 29.25 -11.234 1 91.5 103 GLU A CA 1
ATOM 847 C C . GLU A 1 103 ? 26.391 29.406 -12.25 1 91.5 103 GLU A C 1
ATOM 849 O O . GLU A 1 103 ? 26.344 30.391 -12.992 1 91.5 103 GLU A O 1
ATOM 854 N N . PHE A 1 104 ? 25.578 28.438 -12.422 1 89.5 104 PHE A N 1
ATOM 855 C CA . PHE A 1 104 ? 24.469 28.469 -13.367 1 89.5 104 PHE A CA 1
ATOM 856 C C . PHE A 1 104 ? 23.297 27.656 -12.844 1 89.5 104 PHE A C 1
ATOM 858 O O . PHE A 1 104 ? 23.344 27.125 -11.734 1 89.5 104 PHE A O 1
ATOM 865 N N . GLY A 1 105 ? 22.141 27.641 -13.523 1 89.19 105 GLY A N 1
ATOM 866 C CA . GLY A 1 105 ? 20.984 26.844 -13.148 1 89.19 105 GLY A CA 1
ATOM 867 C C . GLY A 1 105 ? 19.719 27.641 -13.008 1 89.19 105 GLY A C 1
ATOM 868 O O . GLY A 1 105 ? 18.609 27.094 -13.078 1 89.19 105 GLY A O 1
ATOM 869 N N . ASP A 1 106 ? 19.859 28.875 -12.789 1 84.69 106 ASP A N 1
ATOM 870 C CA . ASP A 1 106 ? 18.688 29.734 -12.586 1 84.69 106 ASP A CA 1
ATOM 871 C C . ASP A 1 106 ? 17.812 29.75 -13.836 1 84.69 106 ASP A C 1
ATOM 873 O O . ASP A 1 106 ? 16.594 29.922 -13.734 1 84.69 106 ASP A O 1
ATOM 877 N N . GLU A 1 107 ? 18.422 29.531 -14.938 1 84.38 107 GLU A N 1
ATOM 878 C CA . GLU A 1 107 ? 17.688 29.609 -16.203 1 84.38 107 GLU A CA 1
ATOM 879 C C . GLU A 1 107 ? 17.188 28.25 -16.641 1 84.38 107 GLU A C 1
ATOM 881 O O . GLU A 1 107 ? 16.547 28.125 -17.688 1 84.38 107 GLU A O 1
ATOM 886 N N . PHE A 1 108 ? 17.484 27.312 -15.859 1 89.44 108 PHE A N 1
ATOM 887 C CA . PHE A 1 108 ? 17.125 25.969 -16.297 1 89.44 108 PHE A CA 1
ATOM 888 C C . PHE A 1 108 ? 15.648 25.672 -16 1 89.44 108 PHE A C 1
ATOM 890 O O . PHE A 1 108 ? 15.109 26.141 -15 1 89.44 108 PHE A O 1
ATOM 897 N N . GLY A 1 109 ? 15.047 25 -16.969 1 89.38 109 GLY A N 1
ATOM 898 C CA . GLY A 1 109 ? 13.633 24.656 -16.828 1 89.38 109 GLY A CA 1
ATOM 899 C C . GLY A 1 109 ? 13.289 23.312 -17.469 1 89.38 109 GLY A C 1
ATOM 900 O O . GLY A 1 109 ? 14.148 22.656 -18.047 1 89.38 109 GLY A O 1
ATOM 901 N N . GLU A 1 110 ? 12.047 22.984 -17.344 1 90 110 GLU A N 1
ATOM 902 C CA . GLU A 1 110 ? 11.562 21.688 -17.812 1 90 110 GLU A CA 1
ATOM 903 C C . GLU A 1 110 ? 11.719 21.562 -19.328 1 90 110 GLU A C 1
ATOM 905 O O . GLU A 1 110 ? 11.359 22.469 -20.062 1 90 110 GLU A O 1
ATOM 910 N N . PHE A 1 111 ? 12.305 20.5 -19.812 1 90.75 111 PHE A N 1
ATOM 911 C CA . PHE A 1 111 ? 12.469 20.094 -21.203 1 90.75 111 PHE A CA 1
ATOM 912 C C . PHE A 1 111 ? 13.414 21.047 -21.922 1 90.75 111 PHE A C 1
ATOM 914 O O . PHE A 1 111 ? 13.375 21.156 -23.156 1 90.75 111 PHE A O 1
ATOM 921 N N . GLY A 1 112 ? 14.234 21.734 -21.188 1 91.88 112 GLY A N 1
ATOM 922 C CA . GLY A 1 112 ? 15.266 22.562 -21.797 1 91.88 112 GLY A CA 1
ATOM 923 C C . GLY A 1 112 ? 16.531 21.797 -22.094 1 91.88 112 GLY A C 1
ATOM 924 O O . GLY A 1 112 ? 16.734 20.688 -21.594 1 91.88 112 GLY A O 1
ATOM 925 N N . ILE A 1 113 ? 17.281 22.344 -23.078 1 93.25 113 ILE A N 1
ATOM 926 C CA . ILE A 1 113 ? 18.609 21.844 -23.391 1 93.25 113 ILE A CA 1
ATOM 927 C C . ILE A 1 113 ? 19.641 22.953 -23.188 1 93.25 113 ILE A C 1
ATOM 929 O O . ILE A 1 113 ? 19.578 23.984 -23.859 1 93.25 113 ILE A O 1
ATOM 933 N N . TYR A 1 114 ? 20.578 22.656 -22.359 1 93.38 114 TYR A N 1
ATOM 934 C CA . TYR A 1 114 ? 21.578 23.672 -22.016 1 93.38 114 TYR A CA 1
ATOM 935 C C . TYR A 1 114 ? 22.984 23.141 -22.219 1 93.38 114 TYR A C 1
ATOM 937 O O . TYR A 1 114 ? 23.25 21.953 -22.031 1 93.38 114 TYR A O 1
ATOM 945 N N . GLU A 1 115 ? 23.766 24 -22.625 1 92.88 115 GLU A N 1
ATOM 946 C CA . GLU A 1 115 ? 25.188 23.703 -22.844 1 92.88 115 GLU A CA 1
ATOM 947 C C . GLU A 1 115 ? 26.078 24.672 -22.062 1 92.88 115 GLU A C 1
ATOM 949 O O . GLU A 1 115 ? 25.922 25.891 -22.188 1 92.88 115 GLU A O 1
ATOM 954 N N . VAL A 1 116 ? 26.922 24.094 -21.281 1 91.88 116 VAL A N 1
ATOM 955 C CA . VAL A 1 116 ? 27.891 24.906 -20.547 1 91.88 116 VAL A CA 1
ATOM 956 C C . VAL A 1 116 ? 29.281 24.734 -21.125 1 91.88 116 VAL A C 1
ATOM 958 O O . VAL A 1 116 ? 29.797 23.609 -21.203 1 91.88 116 VAL A O 1
ATOM 961 N N . ASN A 1 117 ? 29.875 25.828 -21.516 1 91.75 117 ASN A N 1
ATOM 962 C CA . ASN A 1 117 ? 31.219 25.828 -22.062 1 91.75 117 ASN A CA 1
ATOM 963 C C . ASN A 1 117 ? 32.219 26.453 -21.094 1 91.75 117 ASN A C 1
ATOM 965 O O . ASN A 1 117 ? 32.031 27.578 -20.625 1 91.75 117 ASN A O 1
ATOM 969 N N . VAL A 1 118 ? 33.188 25.641 -20.797 1 89.81 118 VAL A N 1
ATOM 970 C CA . VAL A 1 118 ? 34.25 26.125 -19.906 1 89.81 118 VAL A CA 1
ATOM 971 C C . VAL A 1 118 ? 35.5 26.422 -20.719 1 89.81 118 VAL A C 1
ATOM 973 O O . VAL A 1 118 ? 36.031 25.531 -21.391 1 89.81 118 VAL A O 1
ATOM 976 N N . THR A 1 119 ? 35.969 27.656 -20.578 1 87.19 119 THR A N 1
ATOM 977 C CA . THR A 1 119 ? 37.156 28.062 -21.328 1 87.19 119 THR A CA 1
ATOM 978 C C . THR A 1 119 ? 38.438 27.797 -20.547 1 87.19 119 THR A C 1
ATOM 980 O O . THR A 1 119 ? 38.375 27.453 -19.359 1 87.19 119 THR A O 1
ATOM 983 N N . LYS A 1 120 ? 39.531 27.953 -21.219 1 82.25 120 LYS A N 1
ATOM 984 C CA . LYS A 1 120 ? 40.844 27.766 -20.594 1 82.25 120 LYS A CA 1
ATOM 985 C C . LYS A 1 120 ? 41.094 28.812 -19.516 1 82.25 120 LYS A C 1
ATOM 987 O O . LYS A 1 120 ? 41.875 28.562 -18.578 1 82.25 120 LYS A O 1
ATOM 992 N N . ALA A 1 121 ? 40.469 29.969 -19.656 1 79.06 121 ALA A N 1
ATOM 993 C CA . ALA A 1 121 ? 40.625 31.047 -18.672 1 79.06 121 ALA A CA 1
ATOM 994 C C . ALA A 1 121 ? 39.688 30.844 -17.484 1 79.06 121 ALA A C 1
ATOM 996 O O . ALA A 1 121 ? 39.5 31.766 -16.688 1 79.06 121 ALA A O 1
ATOM 997 N N . ASN A 1 122 ? 39.188 29.703 -17.297 1 80.56 122 ASN A N 1
ATOM 998 C CA . ASN A 1 122 ? 38.281 29.375 -16.203 1 80.56 122 ASN A CA 1
ATOM 999 C C . ASN A 1 122 ? 37.031 30.266 -16.203 1 80.56 122 ASN A C 1
ATOM 1001 O O . ASN A 1 122 ? 36.656 30.781 -15.164 1 80.56 122 ASN A O 1
ATOM 1005 N N . GLN A 1 123 ? 36.656 30.578 -17.422 1 84.38 123 GLN A N 1
ATOM 1006 C CA . GLN A 1 123 ? 35.375 31.266 -17.578 1 84.38 123 GLN A CA 1
ATOM 1007 C C . GLN A 1 123 ? 34.312 30.344 -18.188 1 84.38 123 GLN A C 1
ATOM 1009 O O . GLN A 1 123 ? 34.656 29.453 -18.984 1 84.38 123 GLN A O 1
ATOM 1014 N N . CYS A 1 124 ? 33.062 30.5 -17.641 1 89.06 124 CYS A N 1
ATOM 1015 C CA . CYS A 1 124 ? 32 29.625 -18.141 1 89.06 124 CYS A CA 1
ATOM 1016 C C . CYS A 1 124 ? 30.906 30.438 -18.844 1 89.06 124 CYS A C 1
ATOM 1018 O O . CYS A 1 124 ? 30.609 31.562 -18.438 1 89.06 124 CYS A O 1
ATOM 1020 N N . THR A 1 125 ? 30.516 29.969 -20.031 1 90.12 125 THR A N 1
ATOM 1021 C CA . THR A 1 125 ? 29.375 30.531 -20.75 1 90.12 125 THR A CA 1
ATOM 1022 C C . THR A 1 125 ? 28.25 29.5 -20.859 1 90.12 125 THR A C 1
ATOM 1024 O O . THR A 1 125 ? 28.516 28.312 -21.078 1 90.12 125 THR A O 1
ATOM 1027 N N . VAL A 1 126 ? 27.031 29.906 -20.547 1 92 126 VAL A N 1
ATOM 1028 C CA . VAL A 1 126 ? 25.875 29.031 -20.656 1 92 126 VAL A CA 1
ATOM 1029 C C . VAL A 1 126 ? 25.109 29.359 -21.938 1 92 126 VAL A C 1
ATOM 1031 O O . VAL A 1 126 ? 24.719 30.516 -22.156 1 92 126 VAL A O 1
ATOM 1034 N N . ASN A 1 127 ? 24.984 28.391 -22.797 1 92.69 127 ASN A N 1
ATOM 1035 C CA . ASN A 1 127 ? 24.203 28.516 -24.031 1 92.69 127 ASN A CA 1
ATOM 1036 C C . ASN A 1 127 ? 22.922 27.688 -23.953 1 92.69 127 ASN A C 1
ATOM 1038 O O . ASN A 1 127 ? 22.953 26.531 -23.547 1 92.69 127 ASN A O 1
ATOM 1042 N N . THR A 1 128 ? 21.859 28.328 -24.281 1 93.31 128 THR A N 1
ATOM 1043 C CA . THR A 1 128 ? 20.578 27.625 -24.328 1 93.31 128 THR A CA 1
ATOM 1044 C C . THR A 1 128 ? 20.297 27.109 -25.734 1 93.31 128 THR A C 1
ATOM 1046 O O . THR A 1 128 ? 20.125 27.891 -26.672 1 93.31 128 THR A O 1
ATOM 1049 N N . ILE A 1 129 ? 20.281 25.828 -25.859 1 92.19 129 ILE A N 1
ATOM 1050 C CA . ILE A 1 129 ? 20 25.203 -27.156 1 92.19 129 ILE A CA 1
ATOM 1051 C C . ILE A 1 129 ? 18.5 25.156 -27.391 1 92.19 129 ILE A C 1
ATOM 1053 O O . ILE A 1 129 ? 18.031 25.422 -28.5 1 92.19 129 ILE A O 1
ATOM 1057 N N . LYS A 1 130 ? 17.781 24.766 -26.375 1 92.38 130 LYS A N 1
ATOM 1058 C CA . LYS A 1 130 ? 16.328 24.734 -26.406 1 92.38 130 LYS A CA 1
ATOM 1059 C C . LYS A 1 130 ? 15.734 25.375 -25.156 1 92.38 130 LYS A C 1
ATOM 1061 O O . LYS A 1 130 ? 16.141 25.047 -24.031 1 92.38 130 LYS A O 1
ATOM 1066 N N . ASN A 1 131 ? 14.797 26.25 -25.406 1 90.44 131 ASN A N 1
ATOM 1067 C CA . ASN A 1 131 ? 14.172 26.922 -24.266 1 90.44 131 ASN A CA 1
ATOM 1068 C C . ASN A 1 131 ? 13.25 25.969 -23.5 1 90.44 131 ASN A C 1
ATOM 1070 O O . ASN A 1 131 ? 12.633 25.094 -24.094 1 90.44 131 ASN A O 1
ATOM 1074 N N . ALA A 1 132 ? 13.219 26.234 -22.203 1 90.56 132 ALA A N 1
ATOM 1075 C CA . ALA A 1 132 ? 12.32 25.453 -21.344 1 90.56 132 ALA A CA 1
ATOM 1076 C C . ALA A 1 132 ? 10.859 25.781 -21.625 1 90.56 132 ALA A C 1
ATOM 1078 O O . ALA A 1 132 ? 10.555 26.812 -22.234 1 90.56 132 ALA A O 1
ATOM 1079 N N . VAL A 1 133 ? 9.961 24.891 -21.281 1 88.38 133 VAL A N 1
ATOM 1080 C CA . VAL A 1 133 ? 8.523 25.109 -21.438 1 88.38 133 VAL A CA 1
ATOM 1081 C C . VAL A 1 133 ? 7.938 25.672 -20.156 1 88.38 133 VAL A C 1
ATOM 1083 O O . VAL A 1 133 ? 8.453 25.422 -19.062 1 88.38 133 VAL A O 1
ATOM 1086 N N . SER A 1 134 ? 6.859 26.469 -20.328 1 84.44 134 SER A N 1
ATOM 1087 C CA . SER A 1 134 ? 6.227 27.062 -19.156 1 84.44 134 SER A CA 1
ATOM 1088 C C . SER A 1 134 ? 5.438 26.031 -18.359 1 84.44 134 SER A C 1
ATOM 1090 O O . SER A 1 134 ? 4.676 25.25 -18.938 1 84.44 134 SER A O 1
ATOM 1092 N N . ILE A 1 135 ? 5.59 26.047 -17.094 1 84.19 135 ILE A N 1
ATOM 1093 C CA . ILE A 1 135 ? 4.914 25.078 -16.234 1 84.19 135 ILE A CA 1
ATOM 1094 C C . ILE A 1 135 ? 3.68 25.734 -15.609 1 84.19 135 ILE A C 1
ATOM 1096 O O . ILE A 1 135 ? 2.809 25.031 -15.078 1 84.19 135 ILE A O 1
ATOM 1100 N N . SER A 1 136 ? 3.473 27 -15.68 1 81.38 136 SER A N 1
ATOM 1101 C CA . SER A 1 136 ? 2.361 27.703 -15.047 1 81.38 136 SER A CA 1
ATOM 1102 C C . SER A 1 136 ? 1.104 27.625 -15.906 1 81.38 136 SER A C 1
ATOM 1104 O O . SER A 1 136 ? -0.012 27.609 -15.383 1 81.38 136 SER A O 1
ATOM 1106 N N . PHE A 1 137 ? 1.201 27.484 -17.141 1 82.25 137 PHE A N 1
ATOM 1107 C CA . PHE A 1 137 ? 0.057 27.5 -18.047 1 82.25 137 PHE A CA 1
ATOM 1108 C C . PHE A 1 137 ? -0.756 26.219 -17.906 1 82.25 137 PHE A C 1
ATOM 1110 O O . PHE A 1 137 ? -1.988 26.25 -17.891 1 82.25 137 PHE A O 1
ATOM 1117 N N . PRO A 1 138 ? -0.014 25.203 -17.719 1 82.12 138 PRO A N 1
ATOM 1118 C CA . PRO A 1 138 ? -0.795 23.984 -17.547 1 82.12 138 PRO A CA 1
ATOM 1119 C C . PRO A 1 138 ? -1.68 24.016 -16.297 1 82.12 138 PRO A C 1
ATOM 1121 O O . PRO A 1 138 ? -2.787 23.469 -16.312 1 82.12 138 PRO A O 1
ATOM 1124 N N . ALA A 1 139 ? -1.268 24.609 -15.258 1 82.5 139 ALA A N 1
ATOM 1125 C CA . ALA A 1 139 ? -2.098 24.734 -14.062 1 82.5 139 ALA A CA 1
ATOM 1126 C C . ALA A 1 139 ? -3.375 25.516 -14.359 1 82.5 139 ALA A C 1
ATOM 1128 O O . ALA A 1 139 ? -4.457 25.141 -13.906 1 82.5 139 ALA A O 1
ATOM 1129 N N . LEU A 1 140 ? -3.256 26.5 -15.148 1 81 140 LEU A N 1
ATOM 1130 C CA . LEU A 1 140 ? -4.402 27.312 -15.539 1 81 140 LEU A CA 1
ATOM 1131 C C . LEU A 1 140 ? -5.328 26.531 -16.469 1 81 140 LEU A C 1
ATOM 1133 O O . LEU A 1 140 ? -6.551 26.625 -16.359 1 81 140 LEU A O 1
ATOM 1137 N N . THR A 1 141 ? -4.734 25.781 -17.344 1 82.75 141 THR A N 1
ATOM 1138 C CA . THR A 1 141 ? -5.523 24.984 -18.281 1 82.75 141 THR A CA 1
ATOM 1139 C C . THR A 1 141 ? -6.379 23.953 -17.547 1 82.75 141 THR A C 1
ATOM 1141 O O . THR A 1 141 ? -7.566 23.812 -17.844 1 82.75 141 THR A O 1
ATOM 1144 N N . VAL A 1 142 ? -5.773 23.328 -16.609 1 82.19 142 VAL A N 1
ATOM 1145 C CA . VAL A 1 142 ? -6.516 22.312 -15.867 1 82.19 142 VAL A CA 1
ATOM 1146 C C . VAL A 1 142 ? -7.629 22.969 -15.062 1 82.19 142 VAL A C 1
ATOM 1148 O O . VAL A 1 142 ? -8.742 22.453 -14.984 1 82.19 142 VAL A O 1
ATOM 1151 N N . PHE A 1 143 ? -7.363 24.094 -14.508 1 80.19 143 PHE A N 1
ATOM 1152 C CA . PHE A 1 143 ? -8.359 24.828 -13.75 1 80.19 143 PHE A CA 1
ATOM 1153 C C . PHE A 1 143 ? -9.547 25.203 -14.641 1 80.19 143 PHE A C 1
ATOM 1155 O O . PHE A 1 143 ? -10.703 25.031 -14.25 1 80.19 143 PHE A O 1
ATOM 1162 N N . VAL A 1 144 ? -9.258 25.578 -15.852 1 82.25 144 VAL A N 1
ATOM 1163 C CA . VAL A 1 144 ? -10.297 26 -16.781 1 82.25 144 VAL A CA 1
ATOM 1164 C C . VAL A 1 144 ? -11.109 24.781 -17.234 1 82.25 144 VAL A C 1
ATOM 1166 O O . VAL A 1 144 ? -12.336 24.844 -17.312 1 82.25 144 VAL A O 1
ATOM 1169 N N . ILE A 1 145 ? -10.477 23.703 -17.422 1 81.75 145 ILE A N 1
ATOM 1170 C CA . ILE A 1 145 ? -11.156 22.484 -17.844 1 81.75 145 ILE A CA 1
ATOM 1171 C C . ILE A 1 145 ? -12.102 22.016 -16.734 1 81.75 145 ILE A C 1
ATOM 1173 O O . ILE A 1 145 ? -13.25 21.656 -17 1 81.75 145 ILE A O 1
ATOM 1177 N N . TYR A 1 146 ? -11.648 22.062 -15.531 1 78.75 146 TYR A N 1
ATOM 1178 C CA . TYR A 1 146 ? -12.484 21.609 -14.422 1 78.75 146 TYR A CA 1
ATOM 1179 C C . TYR A 1 146 ? -13.625 22.578 -14.164 1 78.75 146 TYR A C 1
ATOM 1181 O O . TYR A 1 146 ? -14.734 22.172 -13.82 1 78.75 146 TYR A O 1
ATOM 1189 N N . CYS A 1 147 ? -13.391 23.797 -14.344 1 78.38 147 CYS A N 1
ATOM 1190 C CA . CYS A 1 147 ? -14.469 24.781 -14.258 1 78.38 147 CYS A CA 1
ATOM 1191 C C . CYS A 1 147 ? -15.516 24.547 -15.336 1 78.38 147 CYS A C 1
ATOM 1193 O O . CYS A 1 147 ? -16.719 24.594 -15.062 1 78.38 147 CYS A O 1
ATOM 1195 N N . ALA A 1 148 ? -15.023 24.203 -16.484 1 83.44 148 ALA A N 1
ATOM 1196 C CA . ALA A 1 148 ? -15.93 23.922 -17.594 1 83.44 148 ALA A CA 1
ATOM 1197 C C . ALA A 1 148 ? -16.719 22.641 -17.328 1 83.44 148 ALA A C 1
ATOM 1199 O O . ALA A 1 148 ? -17.922 22.578 -17.609 1 83.44 148 ALA A O 1
ATOM 1200 N N . LEU A 1 149 ? -16.016 21.688 -16.828 1 80.56 149 LEU A N 1
ATOM 1201 C CA . LEU A 1 149 ? -16.688 20.422 -16.5 1 80.56 149 LEU A CA 1
ATOM 1202 C C . LEU A 1 149 ? -17.734 20.641 -15.414 1 80.56 149 LEU A C 1
ATOM 1204 O O . LEU A 1 149 ? -18.844 20.094 -15.5 1 80.56 149 LEU A O 1
ATOM 1208 N N . PHE A 1 150 ? -17.438 21.453 -14.445 1 78.5 150 PHE A N 1
ATOM 1209 C CA . PHE A 1 150 ? -18.359 21.75 -13.367 1 78.5 150 PHE A CA 1
ATOM 1210 C C . PHE A 1 150 ? -19.562 22.531 -13.883 1 78.5 150 PHE A C 1
ATOM 1212 O O . PHE A 1 150 ? -20.703 22.234 -13.523 1 78.5 150 PHE A O 1
ATOM 1219 N N . LEU A 1 151 ? -19.297 23.438 -14.727 1 79.25 151 LEU A N 1
ATOM 1220 C CA . LEU A 1 151 ? -20.359 24.234 -15.32 1 79.25 151 LEU A CA 1
ATOM 1221 C C . LEU A 1 151 ? -21.234 23.375 -16.234 1 79.25 151 LEU A C 1
ATOM 1223 O O . LEU A 1 151 ? -22.453 23.547 -16.281 1 79.25 151 LEU A O 1
ATOM 1227 N N . GLY A 1 152 ? -20.562 22.484 -16.891 1 81.31 152 GLY A N 1
ATOM 1228 C CA . GLY A 1 152 ? -21.297 21.547 -17.734 1 81.31 152 GLY A CA 1
ATOM 1229 C C . GLY A 1 152 ? -22.219 20.641 -16.953 1 81.31 152 GLY A C 1
ATOM 1230 O O . GLY A 1 152 ? -23.406 20.516 -17.297 1 81.31 152 GLY A O 1
ATOM 1231 N N . VAL A 1 153 ? -21.688 20.062 -15.945 1 78.12 153 VAL A N 1
ATOM 1232 C CA . VAL A 1 153 ? -22.5 19.188 -15.109 1 78.12 153 VAL A CA 1
ATOM 1233 C C . VAL A 1 153 ? -23.625 19.984 -14.461 1 78.12 153 VAL A C 1
ATOM 1235 O O . VAL A 1 153 ? -24.781 19.531 -14.43 1 78.12 153 VAL A O 1
ATOM 1238 N N . PHE A 1 154 ? -23.312 21.141 -13.945 1 75.75 154 PHE A N 1
ATOM 1239 C CA . PHE A 1 154 ? -24.312 22.016 -13.352 1 75.75 154 PHE A CA 1
ATOM 1240 C C . PHE A 1 154 ? -25.359 22.406 -14.383 1 75.75 154 PHE A C 1
ATOM 1242 O O . PHE A 1 154 ? -26.562 22.438 -14.086 1 75.75 154 PHE A O 1
ATOM 1249 N N . GLY A 1 155 ? -24.859 22.656 -15.555 1 77.19 155 GLY A N 1
ATOM 1250 C CA . GLY A 1 155 ? -25.781 22.984 -16.641 1 77.19 155 GLY A CA 1
ATOM 1251 C C . GLY A 1 155 ? -26.688 21.844 -17.016 1 77.19 155 GLY A C 1
ATOM 1252 O O . GLY A 1 155 ? -27.891 22.031 -17.219 1 77.19 155 GLY A O 1
ATOM 1253 N N . LEU A 1 156 ? -26.109 20.703 -17.031 1 80.56 156 LEU A N 1
ATOM 1254 C CA . LEU A 1 156 ? -26.891 19.516 -17.391 1 80.56 156 LEU A CA 1
ATOM 1255 C C . LEU A 1 156 ? -27.938 19.219 -16.312 1 80.56 156 LEU A C 1
ATOM 1257 O O . LEU A 1 156 ? -29.078 18.859 -16.625 1 80.56 156 LEU A O 1
ATOM 1261 N N . VAL A 1 157 ? -27.531 19.344 -15.109 1 76.19 157 VAL A N 1
ATOM 1262 C CA . VAL A 1 157 ? -28.453 19.109 -14.008 1 76.19 157 VAL A CA 1
ATOM 1263 C C . VAL A 1 157 ? -29.547 20.172 -14.023 1 76.19 157 VAL A C 1
ATOM 1265 O O . VAL A 1 157 ? -30.734 19.859 -13.828 1 76.19 157 VAL A O 1
ATOM 1268 N N . TYR A 1 158 ? -29.125 21.359 -14.258 1 75.62 158 TYR A N 1
ATOM 1269 C CA . TYR A 1 158 ? -30.078 22.453 -14.359 1 75.62 158 TYR A CA 1
ATOM 1270 C C . TYR A 1 158 ? -31.062 22.219 -15.508 1 75.62 158 TYR A C 1
ATOM 1272 O O . TYR A 1 158 ? -32.281 22.391 -15.352 1 75.62 158 TYR A O 1
ATOM 1280 N N . ALA A 1 159 ? -30.5 21.797 -16.609 1 80.44 159 ALA A N 1
ATOM 1281 C CA . ALA A 1 159 ? -31.328 21.5 -17.781 1 80.44 159 ALA A CA 1
ATOM 1282 C C . ALA A 1 159 ? -32.25 20.328 -17.516 1 80.44 159 ALA A C 1
ATOM 1284 O O . ALA A 1 159 ? -33.438 20.344 -17.906 1 80.44 159 ALA A O 1
ATOM 1285 N N . TRP A 1 160 ? -31.688 19.297 -16.938 1 78.62 160 TRP A N 1
ATOM 1286 C CA . TRP A 1 160 ? -32.5 18.109 -16.625 1 78.62 160 TRP A CA 1
ATOM 1287 C C . TRP A 1 160 ? -33.625 18.469 -15.672 1 78.62 160 TRP A C 1
ATOM 1289 O O . TRP A 1 160 ? -34.781 18.047 -15.867 1 78.62 160 TRP A O 1
ATOM 1299 N N . LYS A 1 161 ? -33.281 19.281 -14.664 1 74.69 161 LYS A N 1
ATOM 1300 C CA . LYS A 1 161 ? -34.312 19.703 -13.719 1 74.69 161 LYS A CA 1
ATOM 1301 C C . LYS A 1 161 ? -35.344 20.609 -14.398 1 74.69 161 LYS A C 1
ATOM 1303 O O . LYS A 1 161 ? -36.531 20.531 -14.086 1 74.69 161 LYS A O 1
ATOM 1308 N N . HIS A 1 162 ? -34.812 21.391 -15.281 1 74.19 162 HIS A N 1
ATOM 1309 C CA . HIS A 1 162 ? -35.688 22.328 -15.953 1 74.19 162 HIS A CA 1
ATOM 1310 C C . HIS A 1 162 ? -36.562 21.625 -17 1 74.19 162 HIS A C 1
ATOM 1312 O O . HIS A 1 162 ? -37.75 21.969 -17.172 1 74.19 162 HIS A O 1
ATOM 1318 N N . PHE A 1 163 ? -36 20.688 -17.703 1 74.31 163 PHE A N 1
ATOM 1319 C CA . PHE A 1 163 ? -36.719 20.125 -18.828 1 74.31 163 PHE A CA 1
ATOM 1320 C C . PHE A 1 163 ? -37.438 18.844 -18.438 1 74.31 163 PHE A C 1
ATOM 1322 O O . PHE A 1 163 ? -38.438 18.469 -19.031 1 74.31 163 PHE A O 1
ATOM 1329 N N . VAL A 1 164 ? -36.812 17.984 -17.734 1 64.25 164 VAL A N 1
ATOM 1330 C CA . VAL A 1 164 ? -37.406 16.688 -17.438 1 64.25 164 VAL A CA 1
ATOM 1331 C C . VAL A 1 164 ? -38.156 16.766 -16.094 1 64.25 164 VAL A C 1
ATOM 1333 O O . VAL A 1 164 ? -39.25 16.219 -15.938 1 64.25 164 VAL A O 1
ATOM 1336 N N . ALA A 1 165 ? -37.281 16.906 -15.148 1 55.06 165 ALA A N 1
ATOM 1337 C CA . ALA A 1 165 ? -37.844 16.703 -13.82 1 55.06 165 ALA A CA 1
ATOM 1338 C C . ALA A 1 165 ? -39.031 17.641 -13.57 1 55.06 165 ALA A C 1
ATOM 1340 O O . ALA A 1 165 ? -38.875 18.859 -13.625 1 55.06 165 ALA A O 1
ATOM 1341 N N . LYS A 1 166 ? -40.219 17.172 -14.008 1 51.31 166 LYS A N 1
ATOM 1342 C CA . LYS A 1 166 ? -41.469 17.734 -13.523 1 51.31 166 LYS A CA 1
ATOM 1343 C C . LYS A 1 166 ? -41.344 18.266 -12.094 1 51.31 166 LYS A C 1
ATOM 1345 O O . LYS A 1 166 ? -40.5 17.781 -11.336 1 51.31 166 LYS A O 1
ATOM 1350 N N . SER A 1 167 ? -42.156 19.406 -11.797 1 45.31 167 SER A N 1
ATOM 1351 C CA . SER A 1 167 ? -42.312 20.125 -10.539 1 45.31 167 SER A CA 1
ATOM 1352 C C . SER A 1 167 ? -42.344 19.172 -9.352 1 45.31 167 SER A C 1
ATOM 1354 O O . SER A 1 167 ? -43.438 18.703 -8.977 1 45.31 167 SER A O 1
ATOM 1356 N N . GLU A 1 168 ? -41.875 17.969 -9.406 1 43.44 168 GLU A N 1
ATOM 1357 C CA . GLU A 1 168 ? -42.281 17.328 -8.164 1 43.44 168 GLU A CA 1
ATOM 1358 C C . GLU A 1 168 ? -42.031 18.25 -6.965 1 43.44 168 GLU A C 1
ATOM 1360 O O . GLU A 1 168 ? -41.062 19 -6.961 1 43.44 168 GLU A O 1
ATOM 1365 N N . THR A 1 169 ? -43.094 18.375 -6.18 1 43.69 169 THR A N 1
ATOM 1366 C CA . THR A 1 169 ? -43.188 19.062 -4.891 1 43.69 169 THR A CA 1
ATOM 1367 C C . THR A 1 169 ? -41.938 18.797 -4.047 1 43.69 169 THR A C 1
ATOM 1369 O O . THR A 1 169 ? -41.625 17.641 -3.715 1 43.69 169 THR A O 1
ATOM 1372 N N . LYS A 1 170 ? -41 19.562 -4.148 1 43.66 170 LYS A N 1
ATOM 1373 C CA . LYS A 1 170 ? -39.938 19.578 -3.168 1 43.66 170 LYS A CA 1
ATOM 1374 C C . LYS A 1 170 ? -40.469 19.328 -1.76 1 43.66 170 LYS A C 1
ATOM 1376 O O . LYS A 1 170 ? -41.188 20.156 -1.2 1 43.66 170 LYS A O 1
ATOM 1381 N N . GLU A 1 171 ? -40.938 18.109 -1.494 1 40.16 171 GLU A N 1
ATOM 1382 C CA . GLU A 1 171 ? -41.219 17.906 -0.077 1 40.16 171 GLU A CA 1
ATOM 1383 C C . GLU A 1 171 ? -40.156 18.531 0.799 1 40.16 171 GLU A C 1
ATOM 1385 O O . GLU A 1 171 ? -38.969 18.359 0.534 1 40.16 171 GLU A O 1
ATOM 1390 N N . LYS A 1 172 ? -40.406 19.594 1.464 1 37 172 LYS A N 1
ATOM 1391 C CA . LYS A 1 172 ? -39.625 20.219 2.514 1 37 172 LYS A CA 1
ATOM 1392 C C . LYS A 1 172 ? -38.969 19.188 3.428 1 37 172 LYS A C 1
ATOM 1394 O O . LYS A 1 172 ? -39.656 18.469 4.145 1 37 172 LYS A O 1
ATOM 1399 N N . LYS A 1 173 ? -38.031 18.469 3.064 1 43.16 173 LYS A N 1
ATOM 1400 C CA . LYS A 1 173 ? -37.406 17.609 4.051 1 43.16 173 LYS A CA 1
ATOM 1401 C C . LYS A 1 173 ? -37.281 18.312 5.398 1 43.16 173 LYS A C 1
ATOM 1403 O O . LYS A 1 173 ? -37 19.516 5.453 1 43.16 173 LYS A O 1
ATOM 1408 N N . PRO A 1 174 ? -37.844 17.703 6.551 1 40.5 174 PRO A N 1
ATOM 1409 C CA . PRO A 1 174 ? -37.812 18.312 7.879 1 40.5 174 PRO A CA 1
ATOM 1410 C C . PRO A 1 174 ? -36.469 19 8.18 1 40.5 174 PRO A C 1
ATOM 1412 O O . PRO A 1 174 ? -35.438 18.562 7.711 1 40.5 174 PRO A O 1
ATOM 1415 N N . GLU A 1 175 ? -36.5 20.328 8.305 1 41.97 175 GLU A N 1
ATOM 1416 C CA . GLU A 1 175 ? -35.375 21.141 8.758 1 41.97 175 GLU A CA 1
ATOM 1417 C C . GLU A 1 175 ? -34.719 20.547 10.008 1 41.97 175 GLU A C 1
ATOM 1419 O O . GLU A 1 175 ? -35.25 20.688 11.109 1 41.97 175 GLU A O 1
ATOM 1424 N N . GLY A 1 176 ? -34.375 19.312 10.078 1 42.22 176 GLY A N 1
ATOM 1425 C CA . GLY A 1 176 ? -33.719 18.812 11.289 1 42.22 176 GLY A CA 1
ATOM 1426 C C . GLY A 1 176 ? -32.781 19.812 11.914 1 42.22 176 GLY A C 1
ATOM 1427 O O . GLY A 1 176 ? -32.688 20.953 11.461 1 42.22 176 GLY A O 1
ATOM 1428 N N . LYS A 1 177 ? -31.828 19.391 12.875 1 47.62 177 LYS A N 1
ATOM 1429 C CA . LYS A 1 177 ? -30.891 20.156 13.688 1 47.62 177 LYS A CA 1
ATOM 1430 C C . LYS A 1 177 ? -29.984 21 12.812 1 47.62 177 LYS A C 1
ATOM 1432 O O . LYS A 1 177 ? -29.359 20.5 11.875 1 47.62 177 LYS A O 1
ATOM 1437 N N . LYS A 1 178 ? -30.281 22.359 12.703 1 53.22 178 LYS A N 1
ATOM 1438 C CA . LYS A 1 178 ? -29.625 23.391 11.914 1 53.22 178 LYS A CA 1
ATOM 1439 C C . LYS A 1 178 ? -28.109 23.312 12.062 1 53.22 178 LYS A C 1
ATOM 1441 O O . LYS A 1 178 ? -27.531 23.844 13.016 1 53.22 178 LYS A O 1
ATOM 1446 N N . ARG A 1 179 ? -27.391 22.281 11.633 1 62 179 ARG A N 1
ATOM 1447 C CA . ARG A 1 179 ? -25.953 22.219 11.492 1 62 179 ARG A CA 1
ATOM 1448 C C . ARG A 1 179 ? -25.422 23.406 10.688 1 62 179 ARG A C 1
ATOM 1450 O O . ARG A 1 179 ? -26.094 23.891 9.773 1 62 179 ARG A O 1
ATOM 1457 N N . LEU A 1 180 ? -24.5 24.109 11.406 1 81.81 180 LEU A N 1
ATOM 1458 C CA . LEU A 1 180 ? -23.844 25.234 10.742 1 81.81 180 LEU A CA 1
ATOM 1459 C C . LEU A 1 180 ? -23.172 24.781 9.461 1 81.81 180 LEU A C 1
ATOM 1461 O O . LEU A 1 180 ? -22.078 24.203 9.5 1 81.81 180 LEU A O 1
ATOM 1465 N N . LYS A 1 181 ? -23.672 24.969 8.344 1 91.56 181 LYS A N 1
ATOM 1466 C CA . LYS A 1 181 ? -23.219 24.516 7.031 1 91.56 181 LYS A CA 1
ATOM 1467 C C . LYS A 1 181 ? -21.859 25.109 6.691 1 91.56 181 LYS A C 1
ATOM 1469 O O . LYS A 1 181 ? -21.078 24.5 5.957 1 91.56 181 LYS A O 1
ATOM 1474 N N . SER A 1 182 ? -21.594 26.266 7.27 1 95.06 182 SER A N 1
ATOM 1475 C CA . SER A 1 182 ? -20.328 26.938 6.984 1 95.06 182 SER A CA 1
ATOM 1476 C C . SER A 1 182 ? -19.141 26.125 7.527 1 95.06 182 SER A C 1
ATOM 1478 O O . SER A 1 182 ? -18.125 25.984 6.852 1 95.06 182 SER A O 1
ATOM 1480 N N . LEU A 1 183 ? -19.297 25.562 8.695 1 94.31 183 LEU A N 1
ATOM 1481 C CA . LEU A 1 183 ? -18.234 24.797 9.312 1 94.31 183 LEU A CA 1
ATOM 1482 C C . LEU A 1 183 ? -18 23.484 8.555 1 94.31 183 LEU A C 1
ATOM 1484 O O . LEU A 1 183 ? -16.859 23.078 8.344 1 94.31 183 LEU A O 1
ATOM 1488 N N . ASP A 1 184 ? -19.031 22.859 8.125 1 94.56 184 ASP A N 1
ATOM 1489 C CA . ASP A 1 184 ? -18.922 21.625 7.352 1 94.56 184 ASP A CA 1
ATOM 1490 C C . ASP A 1 184 ? -18.281 21.891 5.984 1 94.56 184 ASP A C 1
ATOM 1492 O O . ASP A 1 184 ? -17.5 21.094 5.492 1 94.56 184 ASP A O 1
ATOM 1496 N N . THR A 1 185 ? -18.703 22.969 5.438 1 96.81 185 THR A N 1
ATOM 1497 C CA . THR A 1 185 ? -18.125 23.359 4.152 1 96.81 185 THR A CA 1
ATOM 1498 C C . THR A 1 185 ? -16.625 23.641 4.297 1 96.81 185 THR A C 1
ATOM 1500 O O . THR A 1 185 ? -15.836 23.219 3.453 1 96.81 185 THR A O 1
ATOM 1503 N N . PHE A 1 186 ? -16.312 24.359 5.375 1 97.5 186 PHE A N 1
ATOM 1504 C CA . PHE A 1 186 ? -14.914 24.625 5.676 1 97.5 186 PHE A CA 1
ATOM 1505 C C . PHE A 1 186 ? -14.133 23.328 5.816 1 97.5 186 PHE A C 1
ATOM 1507 O O . PHE A 1 186 ? -13.055 23.172 5.23 1 97.5 186 PHE A O 1
ATOM 1514 N N . ARG A 1 187 ? -14.641 22.391 6.496 1 96.94 187 ARG A N 1
ATOM 1515 C CA . ARG A 1 187 ? -14.031 21.078 6.656 1 96.94 187 ARG A CA 1
ATOM 1516 C C . ARG A 1 187 ? -13.898 20.375 5.312 1 96.94 187 ARG A C 1
ATOM 1518 O O . ARG A 1 187 ? -12.875 19.734 5.035 1 96.94 187 ARG A O 1
ATOM 1525 N N . GLY A 1 188 ? -14.961 20.484 4.535 1 97.75 188 GLY A N 1
ATOM 1526 C CA . GLY A 1 188 ? -14.961 19.875 3.207 1 97.75 188 GLY A CA 1
ATOM 1527 C C . GLY A 1 188 ? -13.883 20.453 2.303 1 97.75 188 GLY A C 1
ATOM 1528 O O . GLY A 1 188 ? -13.188 19.703 1.61 1 97.75 188 GLY A O 1
ATOM 1529 N N . ILE A 1 189 ? -13.719 21.766 2.367 1 97 189 ILE A N 1
ATOM 1530 C CA . ILE A 1 189 ? -12.672 22.422 1.594 1 97 189 ILE A CA 1
ATOM 1531 C C . ILE A 1 189 ? -11.305 21.891 2.029 1 97 189 ILE A C 1
ATOM 1533 O O . ILE A 1 189 ? -10.469 21.562 1.189 1 97 189 ILE A O 1
ATOM 1537 N N . SER A 1 190 ? -11.148 21.766 3.279 1 97.81 190 SER A N 1
ATOM 1538 C CA . SER A 1 190 ? -9.875 21.328 3.842 1 97.81 190 SER A CA 1
ATOM 1539 C C . SER A 1 190 ? -9.547 19.891 3.424 1 97.81 190 SER A C 1
ATOM 1541 O O . SER A 1 190 ? -8.422 19.609 2.998 1 97.81 190 SER A O 1
ATOM 1543 N N . ILE A 1 191 ? -10.516 18.984 3.451 1 97.94 191 ILE A N 1
ATOM 1544 C CA . ILE A 1 191 ? -10.234 17.578 3.172 1 97.94 191 ILE A CA 1
ATOM 1545 C C . ILE A 1 191 ? -10.008 17.391 1.676 1 97.94 191 ILE A C 1
ATOM 1547 O O . ILE A 1 191 ? -9.188 16.562 1.27 1 97.94 191 ILE A O 1
ATOM 1551 N N . VAL A 1 192 ? -10.719 18.141 0.848 1 96.69 192 VAL A N 1
ATOM 1552 C CA . VAL A 1 192 ? -10.523 18.047 -0.595 1 96.69 192 VAL A CA 1
ATOM 1553 C C . VAL A 1 192 ? -9.117 18.516 -0.965 1 96.69 192 VAL A C 1
ATOM 1555 O O . VAL A 1 192 ? -8.43 17.859 -1.751 1 96.69 192 VAL A O 1
ATOM 1558 N N . ILE A 1 193 ? -8.695 19.562 -0.319 1 96 193 ILE A N 1
ATOM 1559 C CA . ILE A 1 193 ? -7.34 20.062 -0.553 1 96 193 ILE A CA 1
ATOM 1560 C C . ILE A 1 193 ? -6.328 19.047 -0.038 1 96 193 ILE A C 1
ATOM 1562 O O . ILE A 1 193 ? -5.305 18.797 -0.682 1 96 193 ILE A O 1
ATOM 1566 N N . MET A 1 194 ? -6.602 18.469 1.067 1 97.12 194 MET A N 1
ATOM 1567 C CA . MET A 1 194 ? -5.703 17.484 1.651 1 97.12 194 MET A CA 1
ATOM 1568 C C . MET A 1 194 ? -5.504 16.297 0.704 1 97.12 194 MET A C 1
ATOM 1570 O O . MET A 1 194 ? -4.375 15.859 0.488 1 97.12 194 MET A O 1
ATOM 1574 N N . ILE A 1 195 ? -6.559 15.773 0.116 1 97.31 195 ILE A N 1
ATOM 1575 C CA . ILE A 1 195 ? -6.488 14.633 -0.791 1 97.31 195 ILE A CA 1
ATOM 1576 C C . ILE A 1 195 ? -5.691 15.016 -2.037 1 97.31 195 ILE A C 1
ATOM 1578 O O . ILE A 1 195 ? -4.84 14.25 -2.496 1 97.31 195 ILE A O 1
ATOM 1582 N N . PHE A 1 196 ? -5.93 16.219 -2.562 1 95.38 196 PHE A N 1
ATOM 1583 C CA . PHE A 1 196 ? -5.211 16.703 -3.73 1 95.38 196 PHE A CA 1
ATOM 1584 C C . PHE A 1 196 ? -3.715 16.781 -3.453 1 95.38 196 PHE A C 1
ATOM 1586 O O . PHE A 1 196 ? -2.904 16.344 -4.27 1 95.38 196 PHE A O 1
ATOM 1593 N N . VAL A 1 197 ? -3.385 17.25 -2.281 1 96.06 197 VAL A N 1
ATOM 1594 C CA . VAL A 1 197 ? -1.986 17.406 -1.9 1 96.06 197 VAL A CA 1
ATOM 1595 C C . VAL A 1 197 ? -1.351 16.047 -1.656 1 96.06 197 VAL A C 1
ATOM 1597 O O . VAL A 1 197 ? -0.222 15.789 -2.086 1 96.06 197 VAL A O 1
ATOM 1600 N N . ASN A 1 198 ? -2.041 15.133 -0.99 1 95.81 198 ASN A N 1
ATOM 1601 C CA . ASN A 1 198 ? -1.519 13.805 -0.693 1 95.81 198 ASN A CA 1
ATOM 1602 C C . ASN A 1 198 ? -1.253 13.008 -1.968 1 95.81 198 ASN A C 1
ATOM 1604 O O . ASN A 1 198 ? -0.389 12.133 -1.987 1 95.81 198 ASN A O 1
ATOM 1608 N N . TYR A 1 199 ? -1.951 13.312 -3.002 1 95 199 TYR A N 1
ATOM 1609 C CA . TYR A 1 199 ? -1.765 12.594 -4.258 1 95 199 TYR A CA 1
ATOM 1610 C C . TYR A 1 199 ? -0.612 13.18 -5.059 1 95 199 TYR A C 1
ATOM 1612 O O . TYR A 1 199 ? -0.164 12.594 -6.043 1 95 199 TYR A O 1
ATOM 1620 N N . GLY A 1 200 ? -0.082 14.398 -4.691 1 93.06 200 GLY A N 1
ATOM 1621 C CA . GLY A 1 200 ? 1.112 14.906 -5.348 1 93.06 200 GLY A CA 1
ATOM 1622 C C . GLY A 1 200 ? 1.014 16.375 -5.719 1 93.06 200 GLY A C 1
ATOM 1623 O O . GLY A 1 200 ? 1.967 16.953 -6.242 1 93.06 200 GLY A O 1
ATOM 1624 N N . SER A 1 201 ? -0.141 17.062 -5.48 1 93.38 201 SER A N 1
ATOM 1625 C CA . SER A 1 201 ? -0.363 18.484 -5.668 1 93.38 201 SER A CA 1
ATOM 1626 C C . SER A 1 201 ? -0.006 18.922 -7.09 1 93.38 201 SER A C 1
ATOM 1628 O O . SER A 1 201 ? 0.567 20 -7.293 1 93.38 201 SER A O 1
ATOM 1630 N N . GLY A 1 202 ? -0.13 18.047 -8.016 1 89.88 202 GLY A N 1
ATOM 1631 C CA . GLY A 1 202 ? 0.128 18.375 -9.406 1 89.88 202 GLY A CA 1
ATOM 1632 C C . GLY A 1 202 ? 1.606 18.469 -9.734 1 89.88 202 GLY A C 1
ATOM 1633 O O . GLY A 1 202 ? 1.979 18.828 -10.852 1 89.88 202 GLY A O 1
ATOM 1634 N N . GLY A 1 203 ? 2.432 18.219 -8.758 1 89.31 203 GLY A N 1
ATOM 1635 C CA . GLY A 1 203 ? 3.869 18.297 -8.969 1 89.31 203 GLY A CA 1
ATOM 1636 C C . GLY A 1 203 ? 4.438 19.672 -8.734 1 89.31 203 GLY A C 1
ATOM 1637 O O . GLY A 1 203 ? 5.574 19.953 -9.109 1 89.31 203 GLY A O 1
ATOM 1638 N N . TYR A 1 204 ? 3.637 20.547 -8.203 1 88.75 204 TYR A N 1
ATOM 1639 C CA . TYR A 1 204 ? 4.094 21.906 -7.91 1 88.75 204 TYR A CA 1
ATOM 1640 C C . TYR A 1 204 ? 4.574 22.016 -6.469 1 88.75 204 TYR A C 1
ATOM 1642 O O . TYR A 1 204 ? 3.791 21.828 -5.531 1 88.75 204 TYR A O 1
ATOM 1650 N N . PRO A 1 205 ? 5.777 22.359 -6.297 1 85.56 205 PRO A N 1
ATOM 1651 C CA . PRO A 1 205 ? 6.32 22.453 -4.941 1 85.56 205 PRO A CA 1
ATOM 1652 C C . PRO A 1 205 ? 5.613 23.5 -4.09 1 85.56 205 PRO A C 1
ATOM 1654 O O . PRO A 1 205 ? 5.5 23.344 -2.873 1 85.56 205 PRO A O 1
ATOM 1657 N N . VAL A 1 206 ? 5.07 24.562 -4.68 1 87 206 VAL A N 1
ATOM 1658 C CA . VAL A 1 206 ? 4.453 25.672 -3.953 1 87 206 VAL A CA 1
ATOM 1659 C C . VAL A 1 206 ? 3.133 25.219 -3.342 1 87 206 VAL A C 1
ATOM 1661 O O . VAL A 1 206 ? 2.646 25.812 -2.381 1 87 206 VAL A O 1
ATOM 1664 N N . LEU A 1 207 ? 2.607 24.172 -3.908 1 90.25 207 LEU A N 1
ATOM 1665 C CA . LEU A 1 207 ? 1.338 23.656 -3.398 1 90.25 207 LEU A CA 1
ATOM 1666 C C . LEU A 1 207 ? 1.566 22.578 -2.352 1 90.25 207 LEU A C 1
ATOM 1668 O O . LEU A 1 207 ? 0.649 22.219 -1.607 1 90.25 207 LEU A O 1
ATOM 1672 N N . ASP A 1 208 ? 2.818 22.156 -2.32 1 91.38 208 ASP A N 1
ATOM 1673 C CA . ASP A 1 208 ? 3.178 21.125 -1.351 1 91.38 208 ASP A CA 1
ATOM 1674 C C . ASP A 1 208 ? 3.699 21.75 -0.057 1 91.38 208 ASP A C 1
ATOM 1676 O O . ASP A 1 208 ? 3.627 22.969 0.126 1 91.38 208 ASP A O 1
ATOM 1680 N N . HIS A 1 209 ? 4.109 20.953 0.811 1 92.5 209 HIS A N 1
ATOM 1681 C CA . HIS A 1 209 ? 4.605 21.422 2.096 1 92.5 209 HIS A CA 1
ATOM 1682 C C . HIS A 1 209 ? 5.918 22.188 1.933 1 92.5 209 HIS A C 1
ATOM 1684 O O . HIS A 1 209 ? 6.746 21.828 1.092 1 92.5 209 HIS A O 1
ATOM 1690 N N . ALA A 1 210 ? 5.996 23.141 2.719 1 92.5 210 ALA A N 1
ATOM 1691 C CA . ALA A 1 210 ? 7.281 23.828 2.781 1 92.5 210 ALA A CA 1
ATOM 1692 C C . ALA A 1 210 ? 8.383 22.906 3.287 1 92.5 210 ALA A C 1
ATOM 1694 O O . ALA A 1 210 ? 8.125 22 4.07 1 92.5 210 ALA A O 1
ATOM 1695 N N . THR A 1 211 ? 9.609 23.172 2.809 1 90.88 211 THR A N 1
ATOM 1696 C CA . THR A 1 211 ? 10.734 22.312 3.164 1 90.88 211 THR A CA 1
ATOM 1697 C C . THR A 1 211 ? 10.984 22.344 4.668 1 90.88 211 THR A C 1
ATOM 1699 O O . THR A 1 211 ? 11.102 21.297 5.309 1 90.88 211 THR A O 1
ATOM 1702 N N . TRP A 1 212 ? 11.133 23.547 5.203 1 94.44 212 TRP A N 1
ATOM 1703 C CA . TRP A 1 212 ? 11.328 23.703 6.641 1 94.44 212 TRP A CA 1
ATOM 1704 C C . TRP A 1 212 ? 10.602 24.953 7.148 1 94.44 212 TRP A C 1
ATOM 1706 O O . TRP A 1 212 ? 9.484 24.859 7.672 1 94.44 212 TRP A O 1
ATOM 1716 N N . ASN A 1 213 ? 11.102 26.141 6.84 1 95.94 213 ASN A N 1
ATOM 1717 C CA . ASN A 1 213 ? 10.383 27.359 7.176 1 95.94 213 ASN A CA 1
ATOM 1718 C C . ASN A 1 213 ? 9.484 27.812 6.027 1 95.94 213 ASN A C 1
ATOM 1720 O O . ASN A 1 213 ? 9.789 27.562 4.859 1 95.94 213 ASN A O 1
ATOM 1724 N N . GLY A 1 214 ? 8.398 28.438 6.422 1 94.94 214 GLY A N 1
ATOM 1725 C CA . GLY A 1 214 ? 7.5 28.953 5.402 1 94.94 214 GLY A CA 1
ATOM 1726 C C . GLY A 1 214 ? 6.102 28.375 5.484 1 94.94 214 GLY A C 1
ATOM 1727 O O . GLY A 1 214 ? 5.801 27.578 6.379 1 94.94 214 GLY A O 1
ATOM 1728 N N . LEU A 1 215 ? 5.281 28.844 4.598 1 96.06 215 LEU A N 1
ATOM 1729 C CA . LEU A 1 215 ? 3.879 28.438 4.582 1 96.06 215 LEU A CA 1
ATOM 1730 C C . LEU A 1 215 ? 3.377 28.266 3.15 1 96.06 215 LEU A C 1
ATOM 1732 O O . LEU A 1 215 ? 3.361 29.234 2.377 1 96.06 215 LEU A O 1
ATOM 1736 N N . HIS A 1 216 ? 3.123 27.016 2.814 1 95.19 216 HIS A N 1
ATOM 1737 C CA . HIS A 1 216 ? 2.506 26.703 1.532 1 95.19 216 HIS A CA 1
ATOM 1738 C C . HIS A 1 216 ? 1.062 26.25 1.713 1 95.19 216 HIS A C 1
ATOM 1740 O O . HIS A 1 216 ? 0.566 26.172 2.84 1 95.19 216 HIS A O 1
ATOM 1746 N N . LEU A 1 217 ? 0.378 26.031 0.688 1 94.38 217 LEU A N 1
ATOM 1747 C CA . LEU A 1 217 ? -1.034 25.672 0.729 1 94.38 217 LEU A CA 1
ATOM 1748 C C . LEU A 1 217 ? -1.246 24.391 1.542 1 94.38 217 LEU A C 1
ATOM 1750 O O . LEU A 1 217 ? -2.15 24.328 2.379 1 94.38 217 LEU A O 1
ATOM 1754 N N . ALA A 1 218 ? -0.379 23.422 1.312 1 95.62 218 ALA A N 1
ATOM 1755 C CA . ALA A 1 218 ? -0.503 22.125 1.982 1 95.62 218 ALA A CA 1
ATOM 1756 C C . ALA A 1 218 ? -0.368 22.281 3.494 1 95.62 218 ALA A C 1
ATOM 1758 O O . ALA A 1 218 ? -0.929 21.5 4.258 1 95.62 218 ALA A O 1
ATOM 1759 N N . ASP A 1 219 ? 0.273 23.297 3.908 1 97.25 219 ASP A N 1
ATOM 1760 C CA . ASP A 1 219 ? 0.558 23.484 5.328 1 97.25 219 ASP A CA 1
ATOM 1761 C C . ASP A 1 219 ? -0.664 24.031 6.066 1 97.25 219 ASP A C 1
ATOM 1763 O O . ASP A 1 219 ? -0.712 24 7.301 1 97.25 219 ASP A O 1
ATOM 1767 N N . LEU A 1 220 ? -1.686 24.453 5.379 1 97.5 220 LEU A N 1
ATOM 1768 C CA . LEU A 1 220 ? -2.857 25.062 5.996 1 97.5 220 LEU A CA 1
ATOM 1769 C C . LEU A 1 220 ? -3.887 24 6.375 1 97.5 220 LEU A C 1
ATOM 1771 O O . LEU A 1 220 ? -4.754 24.25 7.215 1 97.5 220 LEU A O 1
ATOM 1775 N N . VAL A 1 221 ? -3.766 22.859 5.805 1 97.19 221 VAL A N 1
ATOM 1776 C CA . VAL A 1 221 ? -4.84 21.875 5.848 1 97.19 221 VAL A CA 1
ATOM 1777 C C . VAL A 1 221 ? -4.906 21.25 7.234 1 97.19 221 VAL A C 1
ATOM 1779 O O . VAL A 1 221 ? -5.957 21.266 7.883 1 97.19 221 VAL A O 1
ATOM 1782 N N . PHE A 1 222 ? -3.791 20.781 7.719 1 97.56 222 PHE A N 1
ATOM 1783 C CA . PHE A 1 222 ? -3.73 20.094 9.008 1 97.56 222 PHE A CA 1
ATOM 1784 C C . PHE A 1 222 ? -4.148 21.031 10.133 1 97.56 222 PHE A C 1
ATOM 1786 O O . PHE A 1 222 ? -5.047 20.719 10.914 1 97.56 222 PHE A O 1
ATOM 1793 N N . PRO A 1 223 ? -3.67 22.188 10.195 1 98.12 223 PRO A N 1
ATOM 1794 C CA . PRO A 1 223 ? -4.062 23.125 11.242 1 98.12 223 PRO A CA 1
ATOM 1795 C C . PRO A 1 223 ? -5.527 23.547 11.141 1 98.12 223 PRO A C 1
ATOM 1797 O O . PRO A 1 223 ? -6.176 23.797 12.164 1 98.12 223 PRO A O 1
ATOM 1800 N N . TRP A 1 224 ? -6.012 23.656 9.953 1 98.44 224 TRP A N 1
ATOM 1801 C CA . TRP A 1 224 ? -7.422 24 9.781 1 98.44 224 TRP A CA 1
ATOM 1802 C C . TRP A 1 224 ? -8.32 22.922 10.391 1 98.44 224 TRP A C 1
ATOM 1804 O O . TRP A 1 224 ? -9.32 23.25 11.039 1 98.44 224 TRP A O 1
ATOM 1814 N N . PHE A 1 225 ? -7.953 21.703 10.219 1 97.75 225 PHE A N 1
ATOM 1815 C CA . PHE A 1 225 ? -8.742 20.625 10.805 1 97.75 225 PHE A CA 1
ATOM 1816 C C . PHE A 1 225 ? -8.695 20.688 12.32 1 97.75 225 PHE A C 1
ATOM 1818 O O . PHE A 1 225 ? -9.703 20.453 12.992 1 97.75 225 PHE A O 1
ATOM 1825 N N . MET A 1 226 ? -7.535 20.984 12.82 1 98.06 226 MET A N 1
ATOM 1826 C CA . MET A 1 226 ? -7.395 21.109 14.273 1 98.06 226 MET A CA 1
ATOM 1827 C C . MET A 1 226 ? -8.227 22.266 14.805 1 98.06 226 MET A C 1
ATOM 1829 O O . MET A 1 226 ? -8.922 22.125 15.812 1 98.06 226 MET A O 1
ATOM 1833 N N . TRP A 1 227 ? -8.125 23.359 14.102 1 98.56 227 TRP A N 1
ATOM 1834 C CA . TRP A 1 227 ? -8.875 24.562 14.469 1 98.56 227 TRP A CA 1
ATOM 1835 C C . TRP A 1 227 ? -10.375 24.281 14.422 1 98.56 227 TRP A C 1
ATOM 1837 O O . TRP A 1 227 ? -11.109 24.656 15.344 1 98.56 227 TRP A O 1
ATOM 1847 N N . ILE A 1 228 ? -10.852 23.578 13.422 1 97.94 228 ILE A N 1
ATOM 1848 C CA . ILE A 1 228 ? -12.266 23.266 13.25 1 97.94 228 ILE A CA 1
ATOM 1849 C C . ILE A 1 228 ? -12.719 22.328 14.367 1 97.94 228 ILE A C 1
ATOM 1851 O O . ILE A 1 228 ? -13.828 22.469 14.891 1 97.94 228 ILE A O 1
ATOM 1855 N N . MET A 1 229 ? -11.867 21.359 14.648 1 97.06 229 MET A N 1
ATOM 1856 C CA . MET A 1 229 ? -12.188 20.469 15.758 1 97.06 229 MET A CA 1
ATOM 1857 C C . MET A 1 229 ? -12.445 21.266 17.031 1 97.06 229 MET A C 1
ATOM 1859 O O . MET A 1 229 ? -13.406 21 17.75 1 97.06 229 MET A O 1
ATOM 1863 N N . GLY A 1 230 ? -11.648 22.25 17.297 1 98.25 230 GLY A N 1
ATOM 1864 C CA . GLY A 1 230 ? -11.859 23.109 18.453 1 98.25 230 GLY A CA 1
ATOM 1865 C C . GLY A 1 230 ? -13.164 23.891 18.391 1 98.25 230 GLY A C 1
ATOM 1866 O O . GLY A 1 230 ? -13.883 23.984 19.391 1 98.25 230 GLY A O 1
ATOM 1867 N N . ALA A 1 231 ? -13.484 24.391 17.234 1 97.69 231 ALA A N 1
ATOM 1868 C CA . ALA A 1 231 ? -14.695 25.203 17.062 1 97.69 231 ALA A CA 1
ATOM 1869 C C . ALA A 1 231 ? -15.945 24.375 17.297 1 97.69 231 ALA A C 1
ATOM 1871 O O . ALA A 1 231 ? -16.969 24.891 17.75 1 97.69 231 ALA A O 1
ATOM 1872 N N . CYS A 1 232 ? -15.852 23.078 17.078 1 95.56 232 CYS A N 1
ATOM 1873 C CA . CYS A 1 232 ? -17.016 22.203 17.188 1 95.56 232 CYS A CA 1
ATOM 1874 C C . CYS A 1 232 ? -17.188 21.719 18.625 1 95.56 232 CYS A C 1
ATOM 1876 O O . CYS A 1 232 ? -18.266 21.266 19 1 95.56 232 CYS A O 1
ATOM 1878 N N . MET A 1 233 ? -16.203 21.844 19.438 1 96.75 233 MET A N 1
ATOM 1879 C CA . MET A 1 233 ? -16.188 21.25 20.766 1 96.75 233 MET A CA 1
ATOM 1880 C C . MET A 1 233 ? -17.234 21.922 21.672 1 96.75 233 MET A C 1
ATOM 1882 O O . MET A 1 233 ? -18.047 21.234 22.297 1 96.75 233 MET A O 1
ATOM 1886 N N . PRO A 1 234 ? -17.281 23.281 21.734 1 95.38 234 PRO A N 1
ATOM 1887 C CA . PRO A 1 234 ? -18.281 23.906 22.594 1 95.38 234 PRO A CA 1
ATOM 1888 C C . PRO A 1 234 ? -19.703 23.625 22.141 1 95.38 234 PRO A C 1
ATOM 1890 O O . PRO A 1 234 ? -20.609 23.516 22.969 1 95.38 234 PRO A O 1
ATOM 1893 N N . ILE A 1 235 ? -19.891 23.516 20.875 1 92.38 235 ILE A N 1
ATOM 1894 C CA . ILE A 1 235 ? -21.203 23.219 20.328 1 92.38 235 ILE A CA 1
ATOM 1895 C C . ILE A 1 235 ? -21.656 21.828 20.766 1 92.38 235 ILE A C 1
ATOM 1897 O O . ILE A 1 235 ? -22.781 21.656 21.25 1 92.38 235 ILE A O 1
ATOM 1901 N N . SER A 1 236 ? -20.781 20.875 20.672 1 92.75 236 SER A N 1
ATOM 1902 C CA . SER A 1 236 ? -21.078 19.5 21.062 1 92.75 236 SER A CA 1
ATOM 1903 C C . SER A 1 236 ? -21.281 19.375 22.562 1 92.75 236 SER A C 1
ATOM 1905 O O . SER A 1 236 ? -22.203 18.703 23.016 1 92.75 236 SER A O 1
ATOM 1907 N N . LEU A 1 237 ? -20.516 20.062 23.359 1 95.25 237 LEU A N 1
ATOM 1908 C CA . LEU A 1 237 ? -20.594 20 24.812 1 95.25 237 LEU A CA 1
ATOM 1909 C C . LEU A 1 237 ? -21.875 20.656 25.328 1 95.25 237 LEU A C 1
ATOM 1911 O O . LEU A 1 237 ? -22.516 20.125 26.234 1 95.25 237 LEU A O 1
ATOM 1915 N N . THR A 1 238 ? -22.219 21.781 24.734 1 93.5 238 THR A N 1
ATOM 1916 C CA . THR A 1 238 ? -23.438 22.469 25.125 1 93.5 238 THR A CA 1
ATOM 1917 C C . THR A 1 238 ? -24.656 21.594 24.859 1 93.5 238 THR A C 1
ATOM 1919 O O . THR A 1 238 ? -25.594 21.547 25.656 1 93.5 238 THR A O 1
ATOM 1922 N N . SER A 1 239 ? -24.609 20.891 23.734 1 92.31 239 SER A N 1
ATOM 1923 C CA . SER A 1 239 ? -25.672 19.969 23.422 1 92.31 239 SER A CA 1
ATOM 1924 C C . SER A 1 239 ? -25.75 18.828 24.438 1 92.31 239 SER A C 1
ATOM 1926 O O . SER A 1 239 ? -26.844 18.422 24.844 1 92.31 239 SER A O 1
ATOM 1928 N N . SER A 1 240 ? -24.625 18.344 24.875 1 94.25 240 SER A N 1
ATOM 1929 C CA . SER A 1 240 ? -24.562 17.281 25.875 1 94.25 240 SER A CA 1
ATOM 1930 C C . SER A 1 240 ? -25.047 17.766 27.234 1 94.25 240 SER A C 1
ATOM 1932 O O . SER A 1 240 ? -25.719 17.047 27.969 1 94.25 240 SER A O 1
ATOM 1934 N N . PHE A 1 241 ? -24.719 19.047 27.531 1 93.44 241 PHE A N 1
ATOM 1935 C CA . PHE A 1 241 ? -25.156 19.641 28.797 1 93.44 241 PHE A CA 1
ATOM 1936 C C . PHE A 1 241 ? -26.672 19.797 28.812 1 93.44 241 PHE A C 1
ATOM 1938 O O . PHE A 1 241 ? -27.312 19.547 29.844 1 93.44 241 PHE A O 1
ATOM 1945 N N . LYS A 1 242 ? -27.156 20.203 27.719 1 92.06 242 LYS A N 1
ATOM 1946 C CA . LYS A 1 242 ? -28.609 20.375 27.625 1 92.06 242 LYS A CA 1
ATOM 1947 C C . LYS A 1 242 ? -29.328 19.031 27.797 1 92.06 242 LYS A C 1
ATOM 1949 O O . LYS A 1 242 ? -30.422 18.984 28.359 1 92.06 242 LYS A O 1
ATOM 1954 N N . LYS A 1 243 ? -28.703 17.969 27.391 1 94.75 243 LYS A N 1
ATOM 1955 C CA . LYS A 1 243 ? -29.266 16.625 27.531 1 94.75 243 LYS A CA 1
ATOM 1956 C C . LYS A 1 243 ? -29 16.062 28.922 1 94.75 243 LYS A C 1
ATOM 1958 O O . LYS A 1 243 ? -29.359 14.914 29.203 1 94.75 243 LYS A O 1
ATOM 1963 N N . GLN A 1 244 ? -28.312 16.734 29.781 1 93.88 244 GLN A N 1
ATOM 1964 C CA . GLN A 1 244 ? -28.016 16.406 31.172 1 93.88 244 GLN A CA 1
ATOM 1965 C C . GLN A 1 244 ? -27.219 15.117 31.281 1 93.88 244 GLN A C 1
ATOM 1967 O O . GLN A 1 244 ? -27.484 14.273 32.156 1 93.88 244 GLN A O 1
ATOM 1972 N N . ILE A 1 245 ? -26.344 14.977 30.359 1 95.19 245 ILE A N 1
ATOM 1973 C CA . ILE A 1 245 ? -25.406 13.852 30.438 1 95.19 245 ILE A CA 1
ATOM 1974 C C . ILE A 1 245 ? -24.375 14.125 31.531 1 95.19 245 ILE A C 1
ATOM 1976 O O . ILE A 1 245 ? -23.875 15.242 31.672 1 95.19 245 ILE A O 1
ATOM 1980 N N . SER A 1 246 ? -24.062 13.102 32.312 1 96.44 246 SER A N 1
ATOM 1981 C CA . SER A 1 246 ? -23.109 13.273 33.406 1 96.44 246 SER A CA 1
ATOM 1982 C C . SER A 1 246 ? -21.703 13.539 32.875 1 96.44 246 SER A C 1
ATOM 1984 O O . SER A 1 246 ? -21.344 13.086 31.797 1 96.44 246 SER A O 1
ATOM 1986 N N . ASN A 1 247 ? -20.891 14.32 33.625 1 96.31 247 ASN A N 1
ATOM 1987 C CA . ASN A 1 247 ? -19.5 14.625 33.25 1 96.31 247 ASN A CA 1
ATOM 1988 C C . ASN A 1 247 ? -18.672 13.352 33.062 1 96.31 247 ASN A C 1
ATOM 1990 O O . ASN A 1 247 ? -17.797 13.289 32.219 1 96.31 247 ASN A O 1
ATOM 1994 N N . LYS A 1 248 ? -18.938 12.352 33.938 1 97.12 248 LYS A N 1
ATOM 1995 C CA . LYS A 1 248 ? -18.219 11.086 33.844 1 97.12 248 LYS A CA 1
ATOM 1996 C C . LYS A 1 248 ? -18.484 10.383 32.5 1 97.12 248 LYS A C 1
ATOM 1998 O O . LYS A 1 248 ? -17.562 9.891 31.859 1 97.12 248 LYS A O 1
ATOM 2003 N N . ASP A 1 249 ? -19.719 10.406 32.094 1 97.31 249 ASP A N 1
ATOM 2004 C CA . ASP A 1 249 ? -20.094 9.766 30.844 1 97.31 249 ASP A CA 1
ATOM 2005 C C . ASP A 1 249 ? -19.516 10.516 29.656 1 97.31 249 ASP A C 1
ATOM 2007 O O . ASP A 1 249 ? -19.047 9.891 28.688 1 97.31 249 ASP A O 1
ATOM 2011 N N . ILE A 1 250 ? -19.594 11.828 29.766 1 97 250 ILE A N 1
ATOM 2012 C CA . ILE A 1 250 ? -19.031 12.633 28.688 1 97 250 ILE A CA 1
ATOM 2013 C C . ILE A 1 250 ? -17.531 12.359 28.578 1 97 250 ILE A C 1
ATOM 2015 O O . ILE A 1 250 ? -17 12.141 27.484 1 97 250 ILE A O 1
ATOM 2019 N N . PHE A 1 251 ? -16.875 12.281 29.703 1 97.69 251 PHE A N 1
ATOM 2020 C CA . PHE A 1 251 ? -15.438 12.07 29.719 1 97.69 251 PHE A CA 1
ATOM 2021 C C . PHE A 1 251 ? -15.086 10.688 29.172 1 97.69 251 PHE A C 1
ATOM 2023 O O . PHE A 1 251 ? -14.125 10.547 28.406 1 97.69 251 PHE A O 1
ATOM 2030 N N . LEU A 1 252 ? -15.812 9.656 29.531 1 97.81 252 LEU A N 1
ATOM 2031 C CA . LEU A 1 252 ? -15.562 8.305 29.031 1 97.81 252 LEU A CA 1
ATOM 2032 C C . LEU A 1 252 ? -15.75 8.227 27.531 1 97.81 252 LEU A C 1
ATOM 2034 O O . LEU A 1 252 ? -15 7.531 26.844 1 97.81 252 LEU A O 1
ATOM 2038 N N . ASN A 1 253 ? -16.703 8.945 27.031 1 96.12 253 ASN A N 1
ATOM 2039 C CA . ASN A 1 253 ? -16.906 8.992 25.578 1 96.12 253 ASN A CA 1
ATOM 2040 C C . ASN A 1 253 ? -15.766 9.703 24.875 1 96.12 253 ASN A C 1
ATOM 2042 O O . ASN A 1 253 ? -15.344 9.289 23.797 1 96.12 253 ASN A O 1
ATOM 2046 N N . VAL A 1 254 ? -15.344 10.742 25.48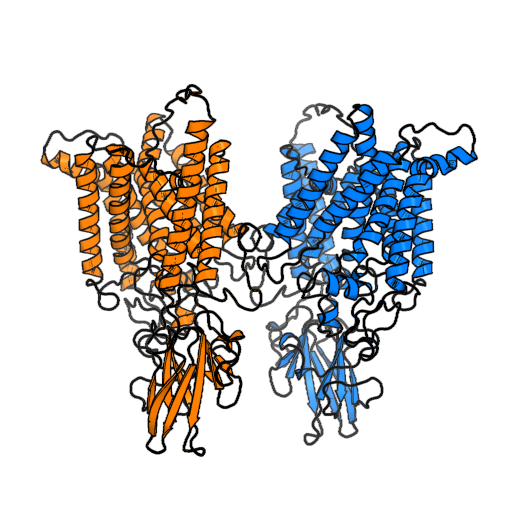4 1 97.12 254 VAL A N 1
ATOM 2047 C CA . VAL A 1 254 ? -14.227 11.5 24.938 1 97.12 254 VAL A CA 1
ATOM 2048 C C . VAL A 1 254 ? -12.969 10.633 24.922 1 97.12 254 VAL A C 1
ATOM 2050 O O . VAL A 1 254 ? -12.234 10.617 23.938 1 97.12 254 VAL A O 1
ATOM 2053 N N . LEU A 1 255 ? -12.773 9.906 25.969 1 98.12 255 LEU A N 1
ATOM 2054 C CA . LEU A 1 255 ? -11.617 9.016 26.078 1 98.12 255 LEU A CA 1
ATOM 2055 C C . LEU A 1 255 ? -11.68 7.93 25 1 98.12 255 LEU A C 1
ATOM 2057 O O . LEU A 1 255 ? -10.68 7.664 24.328 1 98.12 255 LEU A O 1
ATOM 2061 N N . LYS A 1 256 ? -12.789 7.367 24.859 1 97.69 256 LYS A N 1
ATOM 2062 C CA . LYS A 1 256 ? -12.977 6.32 23.859 1 97.69 256 LYS A CA 1
ATOM 2063 C C . LYS A 1 256 ? -12.719 6.855 22.453 1 97.69 256 LYS A C 1
ATOM 2065 O O . LYS A 1 256 ? -12.023 6.223 21.656 1 97.69 256 LYS A O 1
ATOM 2070 N N . ARG A 1 257 ? -13.25 7.977 22.156 1 96.5 257 ARG A N 1
ATOM 2071 C CA . ARG A 1 257 ? -13.062 8.594 20.844 1 96.5 257 ARG A CA 1
ATOM 2072 C C . ARG A 1 257 ? -11.594 8.93 20.594 1 96.5 257 ARG A C 1
ATOM 2074 O O . ARG A 1 257 ? -11.086 8.734 19.5 1 96.5 257 ARG A O 1
ATOM 2081 N N . SER A 1 258 ? -11.016 9.414 21.625 1 98.12 258 SER A N 1
ATOM 2082 C CA . SER A 1 258 ? -9.602 9.766 21.516 1 98.12 258 SER A CA 1
ATOM 2083 C C . SER A 1 258 ? -8.75 8.531 21.25 1 98.12 258 SER A C 1
ATOM 2085 O O . SER A 1 258 ? -7.848 8.562 20.406 1 98.12 258 SER A O 1
ATOM 2087 N N . ILE A 1 259 ? -9.031 7.453 21.922 1 98 259 ILE A N 1
ATOM 2088 C CA . ILE A 1 259 ? -8.289 6.215 21.734 1 98 259 ILE A CA 1
ATOM 2089 C C . ILE A 1 259 ? -8.539 5.656 20.344 1 98 259 ILE A C 1
ATOM 2091 O O . ILE A 1 259 ? -7.605 5.199 19.672 1 98 259 ILE A O 1
ATOM 2095 N N . LYS A 1 260 ? -9.727 5.742 19.891 1 97.38 260 LYS A N 1
ATOM 2096 C CA . LYS A 1 260 ? -10.062 5.273 18.547 1 97.38 260 LYS A CA 1
ATOM 2097 C C . LYS A 1 260 ? -9.32 6.074 17.484 1 97.38 260 LYS A C 1
ATOM 2099 O O . LYS A 1 260 ? -8.812 5.508 16.516 1 97.38 260 LYS A O 1
ATOM 2104 N N . LEU A 1 261 ? -9.25 7.348 17.672 1 97.31 261 LEU A N 1
ATOM 2105 C CA . LEU A 1 261 ? -8.539 8.195 16.719 1 97.31 261 LEU A CA 1
ATOM 2106 C C . LEU A 1 261 ? -7.051 7.863 16.703 1 97.31 261 LEU A C 1
ATOM 2108 O O . LEU A 1 261 ? -6.453 7.75 15.625 1 97.31 261 LEU A O 1
ATOM 2112 N N . PHE A 1 262 ? -6.555 7.664 17.906 1 97.81 262 PHE A N 1
ATOM 2113 C CA . PHE A 1 262 ? -5.137 7.332 18.031 1 97.81 262 PHE A CA 1
ATOM 2114 C C . PHE A 1 262 ? -4.84 5.992 17.359 1 97.81 262 PHE A C 1
ATOM 2116 O O . PHE A 1 262 ? -3.879 5.871 16.594 1 97.81 262 PHE A O 1
ATOM 2123 N N . CYS A 1 263 ? -5.688 4.992 17.594 1 97.12 263 CYS A N 1
ATOM 2124 C CA . CYS A 1 263 ? -5.5 3.662 17.016 1 97.12 263 CYS A CA 1
ATOM 2125 C C . CYS A 1 263 ? -5.68 3.686 15.508 1 97.12 263 CYS A C 1
ATOM 2127 O O . CYS A 1 263 ? -4.945 3.014 14.781 1 97.12 263 CYS A O 1
ATOM 2129 N N . LEU A 1 264 ? -6.59 4.469 15.031 1 96.69 264 LEU A N 1
ATOM 2130 C CA . LEU A 1 264 ? -6.801 4.605 13.594 1 96.69 264 LEU A CA 1
ATOM 2131 C C . LEU A 1 264 ? -5.582 5.223 12.922 1 96.69 264 LEU A C 1
ATOM 2133 O O . LEU A 1 264 ? -5.199 4.812 11.82 1 96.69 264 LEU A O 1
ATOM 2137 N N . GLY A 1 265 ? -5.031 6.176 13.609 1 97.5 265 GLY A N 1
ATOM 2138 C CA . GLY A 1 265 ? -3.814 6.781 13.094 1 97.5 265 GLY A CA 1
ATOM 2139 C C . GLY A 1 265 ? -2.656 5.805 12.992 1 97.5 265 GLY A C 1
ATOM 2140 O O . GLY A 1 265 ? -1.938 5.781 11.992 1 97.5 265 GLY A O 1
ATOM 2141 N N . VAL A 1 266 ? -2.492 5.012 13.992 1 96.56 266 VAL A N 1
ATOM 2142 C CA . VAL A 1 266 ? -1.429 4.012 14 1 96.56 266 VAL A CA 1
ATOM 2143 C C . VAL A 1 266 ? -1.68 2.98 12.906 1 96.56 266 VAL A C 1
ATOM 2145 O O . VAL A 1 266 ? -0.752 2.578 12.195 1 96.56 266 VAL A O 1
ATOM 2148 N N . PHE A 1 267 ? -2.875 2.592 12.758 1 96.06 267 PHE A N 1
ATOM 2149 C CA . PHE A 1 267 ? -3.262 1.622 11.742 1 96.06 267 PHE A CA 1
ATOM 2150 C C . PHE A 1 267 ? -2.91 2.131 10.352 1 96.06 267 PHE A C 1
ATOM 2152 O O . PHE A 1 267 ? -2.404 1.376 9.516 1 96.06 267 PHE A O 1
ATOM 2159 N N . LEU A 1 268 ? -3.029 3.412 10.078 1 95.31 268 LEU A N 1
ATOM 2160 C CA . LEU A 1 268 ? -2.881 3.963 8.734 1 95.31 268 LEU A CA 1
ATOM 2161 C C . LEU A 1 268 ? -1.425 4.312 8.453 1 95.31 268 LEU A C 1
ATOM 2163 O O . LEU A 1 268 ? -0.955 4.156 7.32 1 95.31 268 LEU A O 1
ATOM 2167 N N . ASN A 1 269 ? -0.697 4.738 9.492 1 92.69 269 ASN A N 1
ATOM 2168 C CA . ASN A 1 269 ? 0.56 5.391 9.148 1 92.69 269 ASN A CA 1
ATOM 2169 C C . ASN A 1 269 ? 1.748 4.723 9.836 1 92.69 269 ASN A C 1
ATOM 2171 O O . ASN A 1 269 ? 2.9 5.055 9.547 1 92.69 269 ASN A O 1
ATOM 2175 N N . ALA A 1 270 ? 1.61 3.795 10.727 1 91.81 270 ALA A N 1
ATOM 2176 C CA . ALA A 1 270 ? 2.711 3.258 11.523 1 91.81 270 ALA A CA 1
ATOM 2177 C C . ALA A 1 270 ? 3.566 2.299 10.703 1 91.81 270 ALA A C 1
ATOM 2179 O O . ALA A 1 270 ? 4.762 2.145 10.961 1 91.81 270 ALA A O 1
ATOM 2180 N N . GLY A 1 271 ? 3.068 1.717 9.688 1 88.5 271 GLY A N 1
ATOM 2181 C CA . GLY A 1 271 ? 3.773 0.655 8.984 1 88.5 271 GLY A CA 1
ATOM 2182 C C . GLY A 1 271 ? 3.715 -0.678 9.703 1 88.5 271 GLY A C 1
ATOM 2183 O O . GLY A 1 271 ? 3.254 -0.752 10.844 1 88.5 271 GLY A O 1
ATOM 2184 N N . PRO A 1 272 ? 4.262 -1.684 9.117 1 90.81 272 PRO A N 1
ATOM 2185 C CA . PRO A 1 272 ? 4.125 -3.023 9.695 1 90.81 272 PRO A CA 1
ATOM 2186 C C . PRO A 1 272 ? 5.289 -3.396 10.609 1 90.81 272 PRO A C 1
ATOM 2188 O O . PRO A 1 272 ? 5.246 -4.43 11.281 1 90.81 272 PRO A O 1
ATOM 2191 N N . TYR A 1 273 ? 6.297 -2.555 10.781 1 92.06 273 TYR A N 1
ATOM 2192 C CA . TYR A 1 273 ? 7.512 -2.922 11.5 1 92.06 273 TYR A CA 1
ATOM 2193 C C . TYR A 1 273 ? 7.426 -2.512 12.961 1 92.06 273 TYR A C 1
ATOM 2195 O O . TYR A 1 273 ? 7.34 -1.321 13.273 1 92.06 273 TYR A O 1
ATOM 2203 N N . LEU A 1 274 ? 7.527 -3.414 13.836 1 92.31 274 LEU A N 1
ATOM 2204 C CA . LEU A 1 274 ? 7.387 -3.156 15.266 1 92.31 274 LEU A CA 1
ATOM 2205 C C . LEU A 1 274 ? 8.586 -2.373 15.789 1 92.31 274 LEU A C 1
ATOM 2207 O O . LEU A 1 274 ? 8.43 -1.479 16.625 1 92.31 274 LEU A O 1
ATOM 2211 N N . GLU A 1 275 ? 9.766 -2.668 15.273 1 91.38 275 GLU A N 1
ATOM 2212 C CA . GLU A 1 275 ? 11 -2.061 15.766 1 91.38 275 GLU A CA 1
ATOM 2213 C C . GLU A 1 275 ? 11.07 -0.582 15.391 1 91.38 275 GLU A C 1
ATOM 2215 O O . GLU A 1 275 ? 11.648 0.221 16.125 1 91.38 275 GLU A O 1
ATOM 2220 N N . CYS A 1 276 ? 10.469 -0.215 14.25 1 91.38 276 CYS A N 1
ATOM 2221 C CA . CYS A 1 276 ? 10.625 1.161 13.797 1 91.38 276 CYS A CA 1
ATOM 2222 C C . CYS A 1 276 ? 9.281 1.744 13.367 1 91.38 276 CYS A C 1
ATOM 2224 O O . CYS A 1 276 ? 9.234 2.629 12.508 1 91.38 276 CYS A O 1
ATOM 2226 N N . MET A 1 277 ? 8.258 1.274 13.898 1 93.38 277 MET A N 1
ATOM 2227 C CA . MET A 1 277 ? 6.945 1.808 13.539 1 93.38 277 MET A CA 1
ATOM 2228 C C . MET A 1 277 ? 6.812 3.264 13.977 1 93.38 277 MET A C 1
ATOM 2230 O O . MET A 1 277 ? 7.309 3.648 15.031 1 93.38 277 MET A O 1
ATOM 2234 N N . ARG A 1 278 ? 6.27 4.121 13.141 1 95.38 278 ARG A N 1
ATOM 2235 C CA . ARG A 1 278 ? 5.996 5.516 13.477 1 95.38 278 ARG A CA 1
ATOM 2236 C C . ARG A 1 278 ? 4.797 5.633 14.406 1 95.38 278 ARG A C 1
ATOM 2238 O O . ARG A 1 278 ? 3.672 5.301 14.023 1 95.38 278 ARG A O 1
ATOM 2245 N N . ILE A 1 279 ? 4.895 6.055 15.602 1 95.62 279 ILE A N 1
ATOM 2246 C CA . ILE A 1 279 ? 3.85 6.043 16.609 1 95.62 279 ILE A CA 1
ATOM 2247 C C . ILE A 1 279 ? 2.961 7.273 16.453 1 95.62 279 ILE A C 1
ATOM 2249 O O . ILE A 1 279 ? 1.734 7.176 16.547 1 95.62 279 ILE A O 1
ATOM 2253 N N . PHE A 1 280 ? 3.598 8.398 16.172 1 96.38 280 PHE A N 1
ATOM 2254 C CA . PHE A 1 280 ? 2.812 9.625 16.078 1 96.38 280 PHE A CA 1
ATOM 2255 C C . PHE A 1 280 ? 2.455 9.93 14.633 1 96.38 280 PHE A C 1
ATOM 2257 O O . PHE A 1 280 ? 3.094 9.43 13.711 1 96.38 280 PHE A O 1
ATOM 2264 N N . GLY A 1 281 ? 1.42 10.617 14.484 1 95.81 281 GLY A N 1
ATOM 2265 C CA . GLY A 1 281 ? 0.88 11.008 13.195 1 95.81 281 GLY A CA 1
ATOM 2266 C C . GLY A 1 281 ? -0.255 12.008 13.305 1 95.81 281 GLY A C 1
ATOM 2267 O O . GLY A 1 281 ? -0.518 12.547 14.383 1 95.81 281 GLY A O 1
ATOM 2268 N N . VAL A 1 282 ? -0.898 12.242 12.25 1 96.69 282 VAL A N 1
ATOM 2269 C CA . VAL A 1 282 ? -1.918 13.281 12.156 1 96.69 282 VAL A CA 1
ATOM 2270 C C . VAL A 1 282 ? -3.107 12.922 13.039 1 96.69 282 VAL A C 1
ATOM 2272 O O . VAL A 1 282 ? -3.477 13.688 13.938 1 96.69 282 VAL A O 1
ATOM 2275 N N . LEU A 1 283 ? -3.682 11.719 12.852 1 97.44 283 LEU A N 1
ATOM 2276 C CA . LEU A 1 283 ? -4.867 11.336 13.609 1 97.44 283 LEU A CA 1
ATOM 2277 C C . LEU A 1 283 ? -4.523 11.125 15.078 1 97.44 283 LEU A C 1
ATOM 2279 O O . LEU A 1 283 ? -5.344 11.398 15.961 1 97.44 283 LEU A O 1
ATOM 2283 N N . GLN A 1 284 ? -3.305 10.641 15.344 1 97.88 284 GLN A N 1
ATOM 2284 C CA . GLN A 1 284 ? -2.85 10.492 16.719 1 97.88 284 GLN A CA 1
ATOM 2285 C C . GLN A 1 284 ? -2.82 11.836 17.438 1 97.88 284 GLN A C 1
ATOM 2287 O O . GLN A 1 284 ? -3.27 11.945 18.578 1 97.88 284 GLN A O 1
ATOM 2292 N N . ARG A 1 285 ? -2.34 12.844 16.734 1 97.94 285 ARG A N 1
ATOM 2293 C CA . ARG A 1 285 ? -2.311 14.18 17.312 1 97.94 285 ARG A CA 1
ATOM 2294 C C . ARG A 1 285 ? -3.723 14.711 17.547 1 97.94 285 ARG A C 1
ATOM 2296 O O . ARG A 1 285 ? -3.986 15.375 18.547 1 97.94 285 ARG A O 1
ATOM 2303 N N . PHE A 1 286 ? -4.637 14.43 16.625 1 97.88 286 PHE A N 1
ATOM 2304 C CA . PHE A 1 286 ? -6.035 14.789 16.828 1 97.88 286 PHE A CA 1
ATOM 2305 C C . PHE A 1 286 ? -6.586 14.148 18.094 1 97.88 286 PHE A C 1
ATOM 2307 O O . PHE A 1 286 ? -7.293 14.797 18.875 1 97.88 286 PHE A O 1
ATOM 2314 N N . GLY A 1 287 ? -6.219 12.852 18.266 1 98.12 287 GLY A N 1
ATOM 2315 C CA . GLY A 1 287 ? -6.703 12.148 19.453 1 98.12 287 GLY A CA 1
ATOM 2316 C C . GLY A 1 287 ? -6.223 12.758 20.75 1 98.12 287 GLY A C 1
ATOM 2317 O O . GLY A 1 287 ? -7.008 12.945 21.688 1 98.12 287 GLY A O 1
ATOM 2318 N N . ILE A 1 288 ? -5.02 13.148 20.797 1 98.31 288 ILE A N 1
ATOM 2319 C CA . ILE A 1 288 ? -4.434 13.711 22.016 1 98.31 288 ILE A CA 1
ATOM 2320 C C . ILE A 1 288 ? -5.043 15.086 22.281 1 98.31 288 ILE A C 1
ATOM 2322 O O . ILE A 1 288 ? -5.465 15.367 23.406 1 98.31 288 ILE A O 1
ATOM 2326 N N . CYS A 1 289 ? -5.074 15.945 21.281 1 98.56 289 CYS A N 1
ATOM 2327 C CA . CYS A 1 289 ? -5.617 17.281 21.438 1 98.56 289 CYS A CA 1
ATOM 2328 C C . CYS A 1 289 ? -7.098 17.234 21.797 1 98.56 289 CYS A C 1
ATOM 2330 O O . CYS A 1 289 ? -7.566 18.031 22.625 1 98.56 289 CYS A O 1
ATOM 2332 N N . TYR A 1 290 ? -7.832 16.297 21.156 1 98.06 290 TYR A N 1
ATOM 2333 C CA . TYR A 1 290 ? -9.25 16.141 21.453 1 98.06 290 TYR A CA 1
ATOM 2334 C C . TYR A 1 290 ? -9.469 15.797 22.922 1 98.06 290 TYR A C 1
ATOM 2336 O O . TYR A 1 290 ? -10.336 16.375 23.578 1 98.06 290 TYR A O 1
ATOM 2344 N N . LEU A 1 291 ? -8.664 14.914 23.406 1 98.5 291 LEU A N 1
ATOM 2345 C CA . LEU A 1 291 ? -8.781 14.477 24.797 1 98.5 291 LEU A CA 1
ATOM 2346 C C . LEU A 1 291 ? -8.484 15.625 25.766 1 98.5 291 LEU A C 1
ATOM 2348 O O . LEU A 1 291 ? -9.289 15.93 26.641 1 98.5 291 LEU A O 1
ATOM 2352 N N . VAL A 1 292 ? -7.41 16.312 25.562 1 98.62 292 VAL A N 1
ATOM 2353 C CA . VAL A 1 292 ? -6.941 17.328 26.5 1 98.62 292 VAL A CA 1
ATOM 2354 C C . VAL A 1 292 ? -7.863 18.547 26.453 1 98.62 292 VAL A C 1
ATOM 2356 O O . VAL A 1 292 ? -8.359 19 27.484 1 98.62 292 VAL A O 1
ATOM 2359 N N . VAL A 1 293 ? -8.172 19.062 25.297 1 98.75 293 VAL A N 1
ATOM 2360 C CA . VAL A 1 293 ? -8.922 20.312 25.156 1 98.75 293 VAL A CA 1
ATOM 2361 C C . VAL A 1 293 ? -10.375 20.078 25.562 1 98.75 293 VAL A C 1
ATOM 2363 O O . VAL A 1 293 ? -10.977 20.922 26.234 1 98.75 293 VAL A O 1
ATOM 2366 N N . THR A 1 294 ? -10.961 18.938 25.156 1 98.19 294 THR A N 1
ATOM 2367 C CA . THR A 1 294 ? -12.336 18.672 25.562 1 98.19 294 THR A CA 1
ATOM 2368 C C . THR A 1 294 ? -12.438 18.531 27.078 1 98.19 294 THR A C 1
ATOM 2370 O O . THR A 1 294 ? -13.422 18.969 27.672 1 98.19 294 THR A O 1
ATOM 2373 N N . THR A 1 295 ? -11.445 17.922 27.656 1 98.06 295 THR A N 1
ATOM 2374 C CA . THR A 1 295 ? -11.422 17.797 29.109 1 98.06 295 THR A CA 1
ATOM 2375 C C . THR A 1 295 ? -11.328 19.172 29.766 1 98.06 295 THR A C 1
ATOM 2377 O O . THR A 1 295 ? -12.016 19.438 30.75 1 98.06 295 THR A O 1
ATOM 2380 N N . ILE A 1 296 ? -10.531 20.078 29.234 1 98.12 296 ILE A N 1
ATOM 2381 C CA . ILE A 1 296 ? -10.422 21.438 29.75 1 98.12 296 ILE A CA 1
ATOM 2382 C C . ILE A 1 296 ? -11.773 22.141 29.656 1 98.12 296 ILE A C 1
ATOM 2384 O O . ILE A 1 296 ? -12.227 22.75 30.625 1 98.12 296 ILE A O 1
ATOM 2388 N N . CYS A 1 297 ? -12.438 22.031 28.531 1 97.44 297 CYS A N 1
ATOM 2389 C CA . CYS A 1 297 ? -13.727 22.688 28.312 1 97.44 297 CYS A CA 1
ATOM 2390 C C . CYS A 1 297 ? -14.805 22.062 29.203 1 97.44 297 CYS A C 1
ATOM 2392 O O . CYS A 1 297 ? -15.672 22.766 29.719 1 97.44 297 CYS A O 1
ATOM 2394 N N . LEU A 1 298 ? -14.758 20.75 29.359 1 96.94 298 LEU A N 1
ATOM 2395 C CA . LEU A 1 298 ? -15.758 20.016 30.141 1 96.94 298 LEU A CA 1
ATOM 2396 C C . LEU A 1 298 ? -15.773 20.516 31.594 1 96.94 298 LEU A C 1
ATOM 2398 O O . LEU A 1 298 ? -16.844 20.734 32.156 1 96.94 298 LEU A O 1
ATOM 2402 N N . PHE A 1 299 ? -14.586 20.828 32.156 1 95.81 299 PHE A N 1
ATOM 2403 C CA . PHE A 1 299 ? -14.516 21.109 33.594 1 95.81 299 PHE A CA 1
ATOM 2404 C C . PHE A 1 299 ? -14.391 22.609 33.844 1 95.81 299 PHE A C 1
ATOM 2406 O O . PHE A 1 299 ? -14.797 23.094 34.906 1 95.81 299 PHE A O 1
ATOM 2413 N N . LEU A 1 300 ? -13.883 23.375 32.875 1 95.94 300 LEU A N 1
ATOM 2414 C CA . LEU A 1 300 ? -13.516 24.734 33.219 1 95.94 300 LEU A CA 1
ATOM 2415 C C . LEU A 1 300 ? -14.375 25.734 32.438 1 95.94 300 LEU A C 1
ATOM 2417 O O . LEU A 1 300 ? -14.438 26.906 32.812 1 95.94 300 LEU A O 1
ATOM 2421 N N . MET A 1 301 ? -14.969 25.344 31.422 1 92.56 301 MET A N 1
ATOM 2422 C CA . MET A 1 301 ? -15.828 26.234 30.656 1 92.56 301 MET A CA 1
ATOM 2423 C C . MET A 1 301 ? -17.109 26.547 31.406 1 92.56 301 MET A C 1
ATOM 2425 O O . MET A 1 301 ? -17.719 25.641 32 1 92.56 301 MET A O 1
ATOM 2429 N N . LYS A 1 302 ? -17.578 27.812 31.328 1 90.56 302 LYS A N 1
ATOM 2430 C CA . LYS A 1 302 ? -18.859 28.172 31.938 1 90.56 302 LYS A CA 1
ATOM 2431 C C . LYS A 1 302 ? -20.031 27.609 31.141 1 90.56 302 LYS A C 1
ATOM 2433 O O . LYS A 1 302 ? -20.047 27.688 29.906 1 90.56 302 LYS A O 1
ATOM 2438 N N . ARG A 1 303 ? -20.938 27.016 31.812 1 87.56 303 ARG A N 1
ATOM 2439 C CA . ARG A 1 303 ? -22.047 26.328 31.156 1 87.56 303 ARG A CA 1
ATOM 2440 C C . ARG A 1 303 ? -23.156 27.312 30.797 1 87.56 303 ARG A C 1
ATOM 2442 O O . ARG A 1 303 ? -23.922 27.062 29.859 1 87.56 303 ARG A O 1
ATOM 2449 N N . GLU A 1 304 ? -23.266 28.344 31.562 1 81.62 304 GLU A N 1
ATOM 2450 C CA . GLU A 1 304 ? -24.297 29.328 31.297 1 81.62 304 GLU A CA 1
ATOM 2451 C C . GLU A 1 304 ? -23.703 30.594 30.656 1 81.62 304 GLU A C 1
ATOM 2453 O O . GLU A 1 304 ? -22.719 31.125 31.141 1 81.62 304 GLU A O 1
ATOM 2458 N N . PHE A 1 305 ? -24.25 30.891 29.469 1 77.88 305 PHE A N 1
ATOM 2459 C CA . PHE A 1 305 ? -23.75 32.031 28.703 1 77.88 305 PHE A CA 1
ATOM 2460 C C . PHE A 1 305 ? -24.516 33.281 29.062 1 77.88 305 PHE A C 1
ATOM 2462 O O . PHE A 1 305 ? -25.469 33.656 28.359 1 77.88 305 PHE A O 1
ATOM 2469 N N . SER A 1 306 ? -24.562 33.625 30.359 1 67.19 306 SER A N 1
ATOM 2470 C CA . SER A 1 306 ? -25.344 34.781 30.766 1 67.19 306 SER A CA 1
ATOM 2471 C C . SER A 1 306 ? -24.719 36.062 30.234 1 67.19 306 SER A C 1
ATOM 2473 O O . SER A 1 306 ? -23.484 36.219 30.266 1 67.19 306 SER A O 1
ATOM 2475 N N . GLU A 1 307 ? -25.422 36.812 29.406 1 64.81 307 GLU A N 1
ATOM 2476 C CA . GLU A 1 307 ? -25 38.094 28.859 1 64.81 307 GLU A CA 1
ATOM 2477 C C . GLU A 1 307 ? -24.703 39.094 29.969 1 64.81 307 GLU A C 1
ATOM 2479 O O . GLU A 1 307 ? -25.484 39.219 30.906 1 64.81 307 GLU A O 1
ATOM 2484 N N . SER A 1 308 ? -23.484 39.375 30.188 1 62.31 308 SER A N 1
ATOM 2485 C CA . SER A 1 308 ? -23.109 40.438 31.141 1 62.31 308 SER A CA 1
ATOM 2486 C C . SER A 1 308 ? -23.891 41.719 30.875 1 62.31 308 SER A C 1
ATOM 2488 O O . SER A 1 308 ? -24.203 42.031 29.719 1 62.31 308 SER A O 1
ATOM 2490 N N . LYS A 1 309 ? -24.516 42.375 31.875 1 61.59 309 LYS A N 1
ATOM 2491 C CA . LYS A 1 309 ? -25.328 43.594 31.812 1 61.59 309 LYS A CA 1
ATOM 2492 C C . LYS A 1 309 ? -24.484 44.781 31.422 1 61.59 309 LYS A C 1
ATOM 2494 O O . LYS A 1 309 ? -25.016 45.812 30.938 1 61.59 309 LYS A O 1
ATOM 2499 N N . HIS A 1 310 ? -23.203 44.75 31.578 1 65.25 310 HIS A N 1
ATOM 2500 C CA . HIS A 1 310 ? -22.359 45.906 31.266 1 65.25 310 HIS A CA 1
ATOM 2501 C C . HIS A 1 310 ? -21.844 45.812 29.828 1 65.25 310 HIS A C 1
ATOM 2503 O O . HIS A 1 310 ? -21.594 44.75 29.312 1 65.25 310 HIS A O 1
ATOM 2509 N N . LYS A 1 311 ? -21.812 47 29.109 1 61.47 311 LYS A N 1
ATOM 2510 C CA . LYS A 1 311 ? -21.484 47.125 27.703 1 61.47 311 LYS A CA 1
ATOM 2511 C C . LYS A 1 311 ? -20.109 46.5 27.406 1 61.47 311 LYS A C 1
ATOM 2513 O O . LYS A 1 311 ? -19.953 45.781 26.422 1 61.47 311 LYS A O 1
ATOM 2518 N N . ILE A 1 312 ? -19.141 46.812 28.234 1 63.03 312 ILE A N 1
ATOM 2519 C CA . ILE A 1 312 ? -17.781 46.312 28.047 1 63.03 312 ILE A CA 1
ATOM 2520 C C . ILE A 1 312 ? -17.719 44.812 28.312 1 63.03 312 ILE A C 1
ATOM 2522 O O . ILE A 1 312 ? -17.031 44.062 27.609 1 63.03 312 ILE A O 1
ATOM 2526 N N . GLY A 1 313 ? -18.391 44.406 29.203 1 66.94 313 GLY A N 1
ATOM 2527 C CA . GLY A 1 313 ? -18.484 43 29.531 1 66.94 313 GLY A CA 1
ATOM 2528 C C . GLY A 1 313 ? -19.156 42.188 28.438 1 66.94 313 GLY A C 1
ATOM 2529 O O . GLY A 1 313 ? -18.797 41.031 28.203 1 66.94 313 GLY A O 1
ATOM 2530 N N . LYS A 1 314 ? -19.969 42.906 27.766 1 73 314 LYS A N 1
ATOM 2531 C CA . LYS A 1 314 ? -20.672 42.25 26.672 1 73 314 LYS A CA 1
ATOM 2532 C C . LYS A 1 314 ? -19.734 41.906 25.516 1 73 314 LYS A C 1
ATOM 2534 O O . LYS A 1 314 ? -19.875 40.906 24.844 1 73 314 LYS A O 1
ATOM 2539 N N . PHE A 1 315 ? -18.719 42.812 25.484 1 76.25 315 PHE A N 1
ATOM 2540 C CA . PHE A 1 315 ? -17.781 42.656 24.391 1 76.25 315 PHE A CA 1
ATOM 2541 C C . PHE A 1 315 ? -16.781 41.531 24.672 1 76.25 315 PHE A C 1
ATOM 2543 O O . PHE A 1 315 ? -16.297 40.875 23.75 1 76.25 315 PHE A O 1
ATOM 2550 N N . PHE A 1 316 ? -16.547 41.156 25.875 1 84.19 316 PHE A N 1
ATOM 2551 C CA . PHE A 1 316 ? -15.531 40.188 26.203 1 84.19 316 PHE A CA 1
ATOM 2552 C C . PHE A 1 316 ? -16.172 38.938 26.844 1 84.19 316 PHE A C 1
ATOM 2554 O O . PHE A 1 316 ? -15.5 38.188 27.547 1 84.19 316 PHE A O 1
ATOM 2561 N N . THR A 1 317 ? -17.438 38.781 26.562 1 87.19 317 THR A N 1
ATOM 2562 C CA . THR A 1 317 ? -18.156 37.688 27.203 1 87.19 317 THR A CA 1
ATOM 2563 C C . THR A 1 317 ? -17.609 36.344 26.75 1 87.19 317 THR A C 1
ATOM 2565 O O . THR A 1 317 ? -17.469 35.406 27.547 1 87.19 317 THR A O 1
ATOM 2568 N N . ASP A 1 318 ? -17.297 36.25 25.469 1 89.75 318 ASP A N 1
ATOM 2569 C CA . ASP A 1 318 ? -16.812 34.969 24.938 1 89.75 318 ASP A CA 1
ATOM 2570 C C . ASP A 1 318 ? -15.453 34.594 25.531 1 89.75 318 ASP A C 1
ATOM 2572 O O . ASP A 1 318 ? -15.18 33.438 25.797 1 89.75 318 ASP A O 1
ATOM 2576 N N . ILE A 1 319 ? -14.594 35.562 25.844 1 90.69 319 ILE A N 1
ATOM 2577 C CA . ILE A 1 319 ? -13.281 35.312 26.438 1 90.69 319 ILE A CA 1
ATOM 2578 C C . ILE A 1 319 ? -13.438 34.969 27.922 1 90.69 319 ILE A C 1
ATOM 2580 O O . ILE A 1 319 ? -12.727 34.125 28.453 1 90.69 319 ILE A O 1
ATOM 2584 N N . LEU A 1 320 ? -14.438 35.625 28.562 1 90 320 LEU A N 1
ATOM 2585 C CA . LEU A 1 320 ? -14.664 35.438 29.984 1 90 320 LEU A CA 1
ATOM 2586 C C . LEU A 1 320 ? -15.227 34.062 30.266 1 90 320 LEU A C 1
ATOM 2588 O O . LEU A 1 320 ? -14.93 33.469 31.312 1 90 320 LEU A O 1
ATOM 2592 N N . VAL A 1 321 ? -15.984 33.594 29.344 1 91.81 321 VAL A N 1
ATOM 2593 C CA . VAL A 1 321 ? -16.562 32.25 29.484 1 91.81 321 VAL A CA 1
ATOM 2594 C C . VAL A 1 321 ? -15.445 31.219 29.516 1 91.81 321 VAL A C 1
ATOM 2596 O O . VAL A 1 321 ? -15.562 30.203 30.203 1 91.81 321 VAL A O 1
ATOM 2599 N N . LEU A 1 322 ? -14.297 31.5 28.844 1 95.38 322 LEU A N 1
ATOM 2600 C CA . LEU A 1 322 ? -13.211 30.531 28.672 1 95.38 322 LEU A CA 1
ATOM 2601 C C . LEU A 1 322 ? -11.984 30.953 29.484 1 95.38 322 LEU A C 1
ATOM 2603 O O . LEU A 1 322 ? -10.898 30.406 29.281 1 95.38 322 LEU A O 1
ATOM 2607 N N . TRP A 1 323 ? -12.078 31.875 30.406 1 94.44 323 TRP A N 1
ATOM 2608 C CA . TRP A 1 323 ? -10.906 32.5 31.016 1 94.44 323 TRP A CA 1
ATOM 2609 C C . TRP A 1 323 ? -10.078 31.453 31.781 1 94.44 323 TRP A C 1
ATOM 2611 O O . TRP A 1 323 ? -8.852 31.469 31.719 1 94.44 323 TRP A O 1
ATOM 2621 N N . LYS A 1 324 ? -10.688 30.469 32.531 1 96.75 324 LYS A N 1
ATOM 2622 C CA . LYS A 1 324 ? -9.945 29.438 33.25 1 96.75 324 LYS A CA 1
ATOM 2623 C C . LYS A 1 324 ? -9.25 28.484 32.25 1 96.75 324 LYS A C 1
ATOM 2625 O O . LYS A 1 324 ? -8.148 28.016 32.531 1 96.75 324 LYS A O 1
ATOM 2630 N N . GLY A 1 325 ? -9.977 28.234 31.156 1 97.38 325 GLY A N 1
ATOM 2631 C CA . GLY A 1 325 ? -9.375 27.406 30.125 1 97.38 325 GLY A CA 1
ATOM 2632 C C . GLY A 1 325 ? -8.141 28.031 29.5 1 97.38 325 GLY A C 1
ATOM 2633 O O . GLY A 1 325 ? -7.137 27.344 29.281 1 97.38 325 GLY A O 1
ATOM 2634 N N . TRP A 1 326 ? -8.203 29.344 29.266 1 97.5 326 TRP A N 1
ATOM 2635 C CA . TRP A 1 326 ? -7.078 30.062 28.672 1 97.5 326 TRP A CA 1
ATOM 2636 C C . TRP A 1 326 ? -5.875 30.047 29.609 1 97.5 326 TRP A C 1
ATOM 2638 O O . TRP A 1 326 ? -4.73 29.969 29.156 1 97.5 326 TRP A O 1
ATOM 2648 N N . ILE A 1 327 ? -6.117 30.062 30.891 1 97.94 327 ILE A N 1
ATOM 2649 C CA . ILE A 1 327 ? -5.023 30.016 31.859 1 97.94 327 ILE A CA 1
ATOM 2650 C C . ILE A 1 327 ? -4.285 28.688 31.734 1 97.94 327 ILE A C 1
ATOM 2652 O O . ILE A 1 327 ? -3.055 28.656 31.688 1 97.94 327 ILE A O 1
ATOM 2656 N N . VAL A 1 328 ? -5.039 27.625 31.672 1 98.25 328 VAL A N 1
ATOM 2657 C CA . VAL A 1 328 ? -4.438 26.297 31.578 1 98.25 328 VAL A CA 1
ATOM 2658 C C . VAL A 1 328 ? -3.664 26.172 30.266 1 98.25 328 VAL A C 1
ATOM 2660 O O . VAL A 1 328 ? -2.541 25.672 30.25 1 98.25 328 VAL A O 1
ATOM 2663 N N . VAL A 1 329 ? -4.223 26.656 29.203 1 98.25 329 VAL A N 1
ATOM 2664 C CA . VAL A 1 329 ? -3.611 26.547 27.875 1 98.25 329 VAL A CA 1
ATOM 2665 C C . VAL A 1 329 ? -2.344 27.406 27.828 1 98.25 329 VAL A C 1
ATOM 2667 O O . VAL A 1 329 ? -1.342 27 27.234 1 98.25 329 VAL A O 1
ATOM 2670 N N . LEU A 1 330 ? -2.379 28.562 28.453 1 97.88 330 LEU A N 1
ATOM 2671 C CA . LEU A 1 330 ? -1.202 29.422 28.5 1 97.88 330 LEU A CA 1
ATOM 2672 C C . LEU A 1 330 ? -0.094 28.781 29.328 1 97.88 330 LEU A C 1
ATOM 2674 O O . LEU A 1 330 ? 1.09 28.953 29.031 1 97.88 330 LEU A O 1
ATOM 2678 N N . ILE A 1 331 ? -0.484 28.062 30.359 1 98.38 331 ILE A N 1
ATOM 2679 C CA . ILE A 1 331 ? 0.498 27.328 31.156 1 98.38 331 ILE A CA 1
ATOM 2680 C C . ILE A 1 331 ? 1.135 26.234 30.297 1 98.38 331 ILE A C 1
ATOM 2682 O O . ILE A 1 331 ? 2.354 26.047 30.328 1 98.38 331 ILE A O 1
ATOM 2686 N N . ILE A 1 332 ? 0.308 25.594 29.516 1 98.44 332 ILE A N 1
ATOM 2687 C CA . ILE A 1 332 ? 0.82 24.547 28.625 1 98.44 332 ILE A CA 1
ATOM 2688 C C . ILE A 1 332 ? 1.787 25.172 27.609 1 98.44 332 ILE A C 1
ATOM 2690 O O . ILE A 1 332 ? 2.857 24.609 27.359 1 98.44 332 ILE A O 1
ATOM 2694 N N . PHE A 1 333 ? 1.422 26.297 27.125 1 98.06 333 PHE A N 1
ATOM 2695 C CA . PHE A 1 333 ? 2.281 27 26.188 1 98.06 333 PHE A CA 1
ATOM 2696 C C . PHE A 1 333 ? 3.586 27.422 26.859 1 98.06 333 PHE A C 1
ATOM 2698 O O . PHE A 1 333 ? 4.652 27.344 26.25 1 98.06 333 PHE A O 1
ATOM 2705 N N . PHE A 1 334 ? 3.457 27.859 28.078 1 98 334 PHE A N 1
ATOM 2706 C CA . PHE A 1 334 ? 4.637 28.266 28.828 1 98 334 PHE A CA 1
ATOM 2707 C C . PHE A 1 334 ? 5.578 27.078 29.031 1 98 334 PHE A C 1
ATOM 2709 O O . PHE A 1 334 ? 6.797 27.219 28.891 1 98 334 PHE A O 1
ATOM 2716 N N . VAL A 1 335 ? 5.066 26.016 29.359 1 97.81 335 VAL A N 1
ATOM 2717 C CA . VAL A 1 335 ? 5.852 24.797 29.547 1 97.81 335 VAL A CA 1
ATOM 2718 C C . VAL A 1 335 ? 6.543 24.422 28.234 1 97.81 335 VAL A C 1
ATOM 2720 O O . VAL A 1 335 ? 7.715 24.047 28.219 1 97.81 335 VAL A O 1
ATOM 2723 N N . HIS A 1 336 ? 5.844 24.547 27.125 1 97.38 336 HIS A N 1
ATOM 2724 C CA . HIS A 1 336 ? 6.426 24.297 25.812 1 97.38 336 HIS A CA 1
ATOM 2725 C C . HIS A 1 336 ? 7.629 25.203 25.562 1 97.38 336 HIS A C 1
ATOM 2727 O O . HIS A 1 336 ? 8.68 24.75 25.109 1 97.38 336 HIS A O 1
ATOM 2733 N N . CYS A 1 337 ? 7.477 26.484 25.906 1 96.75 337 CYS A N 1
ATOM 2734 C CA . CYS A 1 337 ? 8.547 27.453 25.703 1 96.75 337 CYS A CA 1
ATOM 2735 C C . CYS A 1 337 ? 9.758 27.109 26.578 1 96.75 337 CYS A C 1
ATOM 2737 O O . CYS A 1 337 ? 10.898 27.266 26.141 1 96.75 337 CYS A O 1
ATOM 2739 N N . MET A 1 338 ? 9.516 26.672 27.734 1 97.25 338 MET A N 1
ATOM 2740 C CA . MET A 1 338 ? 10.609 26.297 28.625 1 97.25 338 MET A CA 1
ATOM 2741 C C . MET A 1 338 ? 11.398 25.125 28.062 1 97.25 338 MET A C 1
ATOM 2743 O O . MET A 1 338 ? 12.633 25.141 28.062 1 97.25 338 MET A O 1
ATOM 2747 N N . PHE A 1 339 ? 10.711 24.172 27.516 1 96.19 339 PHE A N 1
ATOM 2748 C CA . PHE A 1 339 ? 11.398 23.047 26.906 1 96.19 339 PHE A CA 1
ATOM 2749 C C . PHE A 1 339 ? 12.156 23.484 25.656 1 96.19 339 PHE A C 1
ATOM 2751 O O . PHE A 1 339 ? 13.289 23.047 25.422 1 96.19 339 PHE A O 1
ATOM 2758 N N . LEU A 1 340 ? 11.539 24.312 24.906 1 94.75 340 LEU A N 1
ATOM 2759 C CA . LEU A 1 340 ? 12.078 24.734 23.625 1 94.75 340 LEU A CA 1
ATOM 2760 C C . LEU A 1 340 ? 13.367 25.531 23.797 1 94.75 340 LEU A C 1
ATOM 2762 O O . LEU A 1 340 ? 14.328 25.344 23.062 1 94.75 340 LEU A O 1
ATOM 2766 N N . PHE A 1 341 ? 13.438 26.359 24.875 1 94.44 341 PHE A N 1
ATOM 2767 C CA . PHE A 1 341 ? 14.531 27.312 24.953 1 94.44 341 PHE A CA 1
ATOM 2768 C C . PHE A 1 341 ? 15.523 26.922 26.031 1 94.44 341 PHE A C 1
ATOM 2770 O O . PHE A 1 341 ? 16.656 27.422 26.062 1 94.44 341 PHE A O 1
ATOM 2777 N N . LEU A 1 342 ? 15.188 26 26.891 1 94.81 342 LEU A N 1
ATOM 2778 C CA . LEU A 1 342 ? 16.094 25.672 27.984 1 94.81 342 LEU A CA 1
ATOM 2779 C C . LEU A 1 342 ? 16.734 24.297 27.75 1 94.81 342 LEU A C 1
ATOM 2781 O O . LEU A 1 342 ? 17.797 24.016 28.297 1 94.81 342 LEU A O 1
ATOM 2785 N N . LEU A 1 343 ? 16.156 23.516 26.938 1 95.19 343 LEU A N 1
ATOM 2786 C CA . LEU A 1 343 ? 16.656 22.156 26.703 1 95.19 343 LEU A CA 1
ATOM 2787 C C . LEU A 1 343 ? 17.406 22.078 25.375 1 95.19 343 LEU A C 1
ATOM 2789 O O . LEU A 1 343 ? 17 22.672 24.391 1 95.19 343 LEU A O 1
ATOM 2793 N N . ALA A 1 344 ? 18.531 21.297 25.344 1 93.75 344 ALA A N 1
ATOM 2794 C CA . ALA A 1 344 ? 19.297 21.062 24.141 1 93.75 344 ALA A CA 1
ATOM 2795 C C . ALA A 1 344 ? 20.125 19.797 24.25 1 93.75 344 ALA A C 1
ATOM 2797 O O . ALA A 1 344 ? 20.5 19.391 25.344 1 93.75 344 ALA A O 1
ATOM 2798 N N . ASP A 1 345 ? 20.266 19.125 23.188 1 92.75 345 ASP A N 1
ATOM 2799 C CA . ASP A 1 345 ? 21.156 17.969 23.141 1 92.75 345 ASP A CA 1
ATOM 2800 C C . ASP A 1 345 ? 22.609 18.391 23.297 1 92.75 345 ASP A C 1
ATOM 2802 O O . ASP A 1 345 ? 22.938 19.578 23.203 1 92.75 345 ASP A O 1
ATOM 2806 N N . GLU A 1 346 ? 23.469 17.375 23.5 1 91.94 346 GLU A N 1
ATOM 2807 C CA . GLU A 1 346 ? 24.906 17.656 23.609 1 91.94 346 GLU A CA 1
ATOM 2808 C C . GLU A 1 346 ? 25.469 18.172 22.297 1 91.94 346 GLU A C 1
ATOM 2810 O O . GLU A 1 346 ? 25.234 17.578 21.234 1 91.94 346 GLU A O 1
ATOM 2815 N N . GLY A 1 347 ? 26.047 19.328 22.281 1 91.25 347 GLY A N 1
ATOM 2816 C CA . GLY A 1 347 ? 26.672 19.906 21.094 1 91.25 347 GLY A CA 1
ATOM 2817 C C . GLY A 1 347 ? 25.734 20.812 20.312 1 91.25 347 GLY A C 1
ATOM 2818 O O . GLY A 1 347 ? 26.156 21.438 19.328 1 91.25 347 GLY A O 1
ATOM 2819 N N . CYS A 1 348 ? 24.484 20.891 20.688 1 94.62 348 CYS A N 1
ATOM 2820 C CA . CYS A 1 348 ? 23.516 21.75 20 1 94.62 348 CYS A CA 1
ATOM 2821 C C . CYS A 1 348 ? 23.219 23 20.812 1 94.62 348 CYS A C 1
ATOM 2823 O O . CYS A 1 348 ? 23.156 22.953 22.047 1 94.62 348 CYS A O 1
ATOM 2825 N N . PRO A 1 349 ? 23.094 24.094 20.172 1 94.06 349 PRO A N 1
ATOM 2826 C CA . PRO A 1 349 ? 22.766 25.328 20.891 1 94.06 349 PRO A CA 1
ATOM 2827 C C . PRO A 1 349 ? 21.328 25.359 21.391 1 94.06 349 PRO A C 1
ATOM 2829 O O . PRO A 1 349 ? 20.438 24.812 20.734 1 94.06 349 PRO A O 1
ATOM 2832 N N . ARG A 1 350 ? 21.141 26.047 22.516 1 94.44 350 ARG A N 1
ATOM 2833 C CA . ARG A 1 350 ? 19.781 26.234 23.031 1 94.44 350 ARG A CA 1
ATOM 2834 C C . ARG A 1 350 ? 18.969 27.156 22.125 1 94.44 350 ARG A C 1
ATOM 2836 O O . ARG A 1 350 ? 19.484 28.156 21.625 1 94.44 350 ARG A O 1
ATOM 2843 N N . GLY A 1 351 ? 17.75 26.766 21.875 1 93 351 GLY A N 1
ATOM 2844 C CA . GLY A 1 351 ? 16.859 27.609 21.094 1 93 351 GLY A CA 1
ATOM 2845 C C . GLY A 1 351 ? 16.984 27.406 19.609 1 93 351 GLY A C 1
ATOM 2846 O O . GLY A 1 351 ? 16.406 28.141 18.812 1 93 351 GLY A O 1
ATOM 2847 N N . TYR A 1 352 ? 17.75 26.438 19.25 1 94.19 352 TYR A N 1
ATOM 2848 C CA . TYR A 1 352 ? 17.922 26.156 17.828 1 94.19 352 TYR A CA 1
ATOM 2849 C C . TYR A 1 352 ? 16.625 25.641 17.219 1 94.19 352 TYR A C 1
ATOM 2851 O O . TYR A 1 352 ? 16.016 24.703 17.75 1 94.19 352 TYR A O 1
ATOM 2859 N N . LEU A 1 353 ? 16.188 26.266 16.125 1 95 353 LEU A N 1
ATOM 2860 C CA . LEU A 1 353 ? 14.938 25.891 15.461 1 95 353 LEU A CA 1
ATOM 2861 C C . LEU A 1 353 ? 15.188 25.484 14.016 1 95 353 LEU A C 1
ATOM 2863 O O . LEU A 1 353 ? 14.258 25.438 13.203 1 95 353 LEU A O 1
ATOM 2867 N N . GLY A 1 354 ? 16.375 25.062 13.672 1 94 354 GLY A N 1
ATOM 2868 C CA . GLY A 1 354 ? 16.734 24.797 12.289 1 94 354 GLY A CA 1
ATOM 2869 C C . GLY A 1 354 ? 16.609 23.344 11.898 1 94 354 GLY A C 1
ATOM 2870 O O . GLY A 1 354 ? 16.266 22.5 12.734 1 94 354 GLY A O 1
ATOM 2871 N N . PRO A 1 355 ? 16.812 23.016 10.578 1 95.19 355 PRO A N 1
ATOM 2872 C CA . PRO A 1 355 ? 16.625 21.672 10.031 1 95.19 355 PRO A CA 1
ATOM 2873 C C . PRO A 1 355 ? 17.844 20.766 10.258 1 95.19 355 PRO A C 1
ATOM 2875 O O . PRO A 1 355 ? 17.781 19.562 10 1 95.19 355 PRO A O 1
ATOM 2878 N N . GLY A 1 356 ? 18.938 21.359 10.734 1 94.75 356 GLY A N 1
ATOM 2879 C CA . GLY A 1 356 ? 20.156 20.578 10.836 1 94.75 356 GLY A CA 1
ATOM 2880 C C . GLY A 1 356 ? 20.781 20.266 9.492 1 94.75 356 GLY A C 1
ATOM 2881 O O . GLY A 1 356 ? 20.641 21.031 8.539 1 94.75 356 GLY A O 1
ATOM 2882 N N . GLY A 1 357 ? 21.578 19.25 9.406 1 93.88 357 GLY A N 1
ATOM 2883 C CA . GLY A 1 357 ? 22.25 18.906 8.164 1 93.88 357 GLY A CA 1
ATOM 2884 C C . GLY A 1 357 ? 23.234 19.969 7.715 1 93.88 357 GLY A C 1
ATOM 2885 O O . GLY A 1 357 ? 24.031 20.453 8.516 1 93.88 357 GLY A O 1
ATOM 2886 N N . LEU A 1 358 ? 23.078 20.297 6.465 1 93.5 358 LEU A N 1
ATOM 2887 C CA . LEU A 1 358 ? 24.062 21.219 5.883 1 93.5 358 LEU A CA 1
ATOM 2888 C C . LEU A 1 358 ? 23.625 22.656 6.074 1 93.5 358 LEU A C 1
ATOM 2890 O O . LEU A 1 358 ? 24.25 23.578 5.547 1 93.5 358 LEU A O 1
ATOM 2894 N N . HIS A 1 359 ? 22.578 22.859 6.883 1 92.44 359 HIS A N 1
ATOM 2895 C CA . HIS A 1 359 ? 22.141 24.219 7.223 1 92.44 359 HIS A CA 1
ATOM 2896 C C . HIS A 1 359 ? 23.266 25 7.867 1 92.44 359 HIS A C 1
ATOM 2898 O O . HIS A 1 359 ? 24 24.484 8.711 1 92.44 359 HIS A O 1
ATOM 2904 N N . GLU A 1 360 ? 23.453 26.219 7.477 1 91.25 360 GLU A N 1
ATOM 2905 C CA . GLU A 1 360 ? 24.531 27.062 7.965 1 91.25 360 GLU A CA 1
ATOM 2906 C C . GLU A 1 360 ? 25.875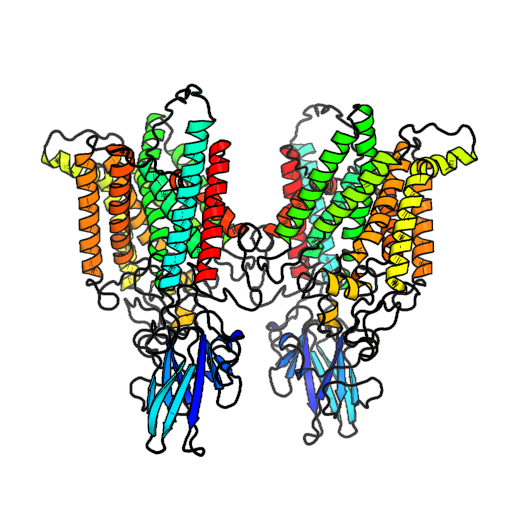 26.359 7.844 1 91.25 360 GLU A C 1
ATOM 2908 O O . GLU A 1 360 ? 26.641 26.297 8.812 1 91.25 360 GLU A O 1
ATOM 2913 N N . ASN A 1 361 ? 26.078 25.75 6.703 1 92 361 ASN A N 1
ATOM 2914 C CA . ASN A 1 361 ? 27.328 25.094 6.34 1 92 361 ASN A CA 1
ATOM 2915 C C . ASN A 1 361 ? 27.609 23.891 7.246 1 92 361 ASN A C 1
ATOM 2917 O O . ASN A 1 361 ? 28.766 23.625 7.578 1 92 361 ASN A O 1
ATOM 2921 N N . GLY A 1 362 ? 26.562 23.359 7.789 1 90.5 362 GLY A N 1
ATOM 2922 C CA . GLY A 1 362 ? 26.688 22.125 8.555 1 90.5 362 GLY A CA 1
ATOM 2923 C C . GLY A 1 362 ? 27.109 22.344 9.992 1 90.5 362 GLY A C 1
ATOM 2924 O O . GLY A 1 362 ? 27.547 21.422 10.664 1 90.5 362 GLY A O 1
ATOM 2925 N N . LYS A 1 363 ? 27 23.547 10.445 1 91.44 363 LYS A N 1
ATOM 2926 C CA . LYS A 1 363 ? 27.422 23.875 11.805 1 91.44 363 LYS A CA 1
ATOM 2927 C C . LYS A 1 363 ? 26.641 23.062 12.836 1 91.44 363 LYS A C 1
ATOM 2929 O O . LYS A 1 363 ? 27.203 22.656 13.852 1 91.44 363 LYS A O 1
ATOM 2934 N N . HIS A 1 364 ? 25.375 22.906 12.617 1 93.5 364 HIS A N 1
ATOM 2935 C CA . HIS A 1 364 ? 24.5 22.156 13.508 1 93.5 364 HIS A CA 1
ATOM 2936 C C . HIS A 1 364 ? 23.938 20.922 12.812 1 93.5 364 HIS A C 1
ATOM 2938 O O . HIS A 1 364 ? 22.734 20.688 12.828 1 93.5 364 HIS A O 1
ATOM 2944 N N . PHE A 1 365 ? 24.812 20.062 12.352 1 93.5 365 PHE A N 1
ATOM 2945 C CA . PHE A 1 365 ? 24.5 18.953 11.469 1 93.5 365 PHE A CA 1
ATOM 2946 C C . PHE A 1 365 ? 23.531 17.984 12.141 1 93.5 365 PHE A C 1
ATOM 2948 O O . PHE A 1 365 ? 22.547 17.547 11.539 1 93.5 365 PHE A O 1
ATOM 2955 N N . ASN A 1 366 ? 23.719 17.688 13.43 1 93.56 366 ASN A N 1
ATOM 2956 C CA . ASN A 1 366 ? 22.906 16.688 14.125 1 93.56 366 ASN A CA 1
ATOM 2957 C C . ASN A 1 366 ? 21.969 17.344 15.125 1 93.56 366 ASN A C 1
ATOM 2959 O O . ASN A 1 366 ? 21.719 16.797 16.203 1 93.56 366 ASN A O 1
ATOM 2963 N N . CYS A 1 367 ? 21.469 18.531 14.805 1 95.81 367 CYS A N 1
ATOM 2964 C CA . CYS A 1 367 ? 20.578 19.266 15.711 1 95.81 367 CYS A CA 1
ATOM 2965 C C . CYS A 1 367 ? 19.234 19.516 15.055 1 95.81 367 CYS A C 1
ATOM 2967 O O . CYS A 1 367 ? 18.641 20.594 15.234 1 95.81 367 CYS A O 1
ATOM 2969 N N . THR A 1 368 ? 18.812 18.562 14.289 1 95.06 368 THR A N 1
ATOM 2970 C CA . THR A 1 368 ? 17.578 18.766 13.547 1 95.06 368 THR A CA 1
ATOM 2971 C C . THR A 1 368 ? 16.422 19.047 14.5 1 95.06 368 THR A C 1
ATOM 2973 O O . THR A 1 368 ? 16.109 18.234 15.367 1 95.06 368 THR A O 1
ATOM 2976 N N . GLY A 1 369 ? 15.773 20.188 14.422 1 95.12 369 GLY A N 1
ATOM 2977 C CA . GLY A 1 369 ? 14.609 20.562 15.211 1 95.12 369 GLY A CA 1
ATOM 2978 C C . GLY A 1 369 ? 14.961 21.016 16.609 1 95.12 369 GLY A C 1
ATOM 2979 O O . GLY A 1 369 ? 14.07 21.344 17.406 1 95.12 369 GLY A O 1
ATOM 2980 N N . GLY A 1 370 ? 16.25 21.016 16.984 1 95.5 370 GLY A N 1
ATOM 2981 C CA . GLY A 1 370 ? 16.688 21.469 18.312 1 95.5 370 GLY A CA 1
ATOM 2982 C C . GLY A 1 370 ? 16.109 20.641 19.438 1 95.5 370 GLY A C 1
ATOM 2983 O O . GLY A 1 370 ? 16.203 19.406 19.422 1 95.5 370 GLY A O 1
ATOM 2984 N N . ALA A 1 371 ? 15.484 21.312 20.344 1 96.44 371 ALA A N 1
ATOM 2985 C CA . ALA A 1 371 ? 14.906 20.656 21.516 1 96.44 371 ALA A CA 1
ATOM 2986 C C . ALA A 1 371 ? 13.773 19.719 21.109 1 96.44 371 ALA A C 1
ATOM 2988 O O . ALA A 1 371 ? 13.586 18.656 21.719 1 96.44 371 ALA A O 1
ATOM 2989 N N . THR A 1 372 ? 13.039 20.078 20.094 1 96.12 372 THR A N 1
ATOM 2990 C CA . THR A 1 372 ? 11.922 19.266 19.625 1 96.12 372 THR A CA 1
ATOM 2991 C C . THR A 1 372 ? 12.414 17.906 19.125 1 96.12 372 THR A C 1
ATOM 2993 O O . THR A 1 372 ? 11.844 16.875 19.484 1 96.12 372 THR A O 1
ATOM 2996 N N . GLY A 1 373 ? 13.453 17.891 18.297 1 95.31 373 GLY A N 1
ATOM 2997 C CA . GLY A 1 373 ? 14.023 16.656 17.797 1 95.31 373 GLY A CA 1
ATOM 2998 C C . GLY A 1 373 ? 14.664 15.82 18.906 1 95.31 373 GLY A C 1
ATOM 2999 O O . GLY A 1 373 ? 14.578 14.594 18.875 1 95.31 373 GLY A O 1
ATOM 3000 N N . TYR A 1 374 ? 15.211 16.547 19.875 1 95.75 374 TYR A N 1
ATOM 3001 C CA . TYR A 1 374 ? 15.898 15.883 20.969 1 95.75 374 TYR A CA 1
ATOM 3002 C C . TYR A 1 374 ? 14.922 15.117 21.844 1 95.75 374 TYR A C 1
ATOM 3004 O O . TYR A 1 374 ? 15.141 13.953 22.156 1 95.75 374 TYR A O 1
ATOM 3012 N N . ILE A 1 375 ? 13.852 15.734 22.203 1 96.19 375 ILE A N 1
ATOM 3013 C CA . ILE A 1 375 ? 12.859 15.109 23.078 1 96.19 375 ILE A CA 1
ATOM 3014 C C . ILE A 1 375 ? 12.258 13.891 22.375 1 96.19 375 ILE A C 1
ATOM 3016 O O . ILE A 1 375 ? 12.102 12.828 23 1 96.19 375 ILE A O 1
ATOM 3020 N N . ASP A 1 376 ? 11.945 14.008 21.141 1 95.31 376 ASP A N 1
ATOM 3021 C CA . ASP A 1 376 ? 11.406 12.883 20.375 1 95.31 376 ASP A CA 1
ATOM 3022 C C . ASP A 1 376 ? 12.406 11.734 20.297 1 95.31 376 ASP A C 1
ATOM 3024 O O . ASP A 1 376 ? 12.023 10.57 20.391 1 95.31 376 ASP A O 1
ATOM 3028 N N . ALA A 1 377 ? 13.664 12.07 20.094 1 94.5 377 ALA A N 1
ATOM 3029 C CA . ALA A 1 377 ? 14.695 11.039 19.969 1 94.5 377 ALA A CA 1
ATOM 3030 C C . ALA A 1 377 ? 14.844 10.266 21.281 1 94.5 377 ALA A C 1
ATOM 3032 O O . ALA A 1 377 ? 15.023 9.047 21.266 1 94.5 377 ALA A O 1
ATOM 3033 N N . VAL A 1 378 ? 14.719 10.945 22.406 1 95 378 VAL A N 1
ATOM 3034 C CA . VAL A 1 378 ? 14.938 10.328 23.719 1 95 378 VAL A CA 1
ATOM 3035 C C . VAL A 1 378 ? 13.734 9.461 24.094 1 95 378 VAL A C 1
ATOM 3037 O O . VAL A 1 378 ? 13.906 8.344 24.594 1 95 378 VAL A O 1
ATOM 3040 N N . ILE A 1 379 ? 12.562 9.906 23.766 1 95.88 379 ILE A N 1
ATOM 3041 C CA . ILE A 1 379 ? 11.359 9.227 24.234 1 95.88 379 ILE A CA 1
ATOM 3042 C C . ILE A 1 379 ? 10.938 8.164 23.219 1 95.88 379 ILE A C 1
ATOM 3044 O O . ILE A 1 379 ? 10.586 7.043 23.594 1 95.88 379 ILE A O 1
ATOM 3048 N N . LEU A 1 380 ? 10.984 8.477 21.938 1 95.44 380 LEU A N 1
ATOM 3049 C CA . LEU A 1 380 ? 10.438 7.598 20.906 1 95.44 380 LEU A CA 1
ATOM 3050 C C . LEU A 1 380 ? 11.531 6.746 20.266 1 95.44 380 LEU A C 1
ATOM 3052 O O . LEU A 1 380 ? 11.25 5.703 19.672 1 95.44 380 LEU A O 1
ATOM 3056 N N . GLY A 1 381 ? 12.742 7.184 20.297 1 93.62 381 GLY A N 1
ATOM 3057 C CA . GLY A 1 381 ? 13.828 6.434 19.688 1 93.62 381 GLY A CA 1
ATOM 3058 C C . GLY A 1 381 ? 13.656 6.238 18.203 1 93.62 381 GLY A C 1
ATOM 3059 O O . GLY A 1 381 ? 13.492 7.211 17.453 1 93.62 381 GLY A O 1
ATOM 3060 N N . ASN A 1 382 ? 13.484 4.992 17.75 1 91.81 382 ASN A N 1
ATOM 3061 C CA . ASN A 1 382 ? 13.367 4.676 16.328 1 91.81 382 ASN A CA 1
ATOM 3062 C C . ASN A 1 382 ? 11.914 4.758 15.859 1 91.81 382 ASN A C 1
ATOM 3064 O O . ASN A 1 382 ? 11.633 4.543 14.68 1 91.81 382 ASN A O 1
ATOM 3068 N N . HIS A 1 383 ? 11.031 5.129 16.672 1 95 383 HIS A N 1
ATOM 3069 C CA . HIS A 1 383 ? 9.609 5.164 16.359 1 95 383 HIS A CA 1
ATOM 3070 C C . HIS A 1 383 ? 9.188 6.547 15.867 1 95 383 HIS A C 1
ATOM 3072 O O . HIS A 1 383 ? 8.125 7.043 16.25 1 95 383 HIS A O 1
ATOM 3078 N N . ARG A 1 384 ? 10.18 7.27 15.18 1 93.69 384 ARG A N 1
ATOM 3079 C CA . ARG A 1 384 ? 9.969 8.578 14.57 1 93.69 384 ARG A CA 1
ATOM 3080 C C . ARG A 1 384 ? 9.945 8.477 13.047 1 93.69 384 ARG A C 1
ATOM 3082 O O . ARG A 1 384 ? 10.281 7.426 12.484 1 93.69 384 ARG A O 1
ATOM 3089 N N . TYR A 1 385 ? 9.5 9.469 12.398 1 92.38 385 TYR A N 1
ATOM 3090 C CA . TYR A 1 385 ? 9.5 9.492 10.945 1 92.38 385 TYR A CA 1
ATOM 3091 C C . TYR A 1 385 ? 10.922 9.453 10.398 1 92.38 385 TYR A C 1
ATOM 3093 O O . TYR A 1 385 ? 11.734 10.328 10.703 1 92.38 385 TYR A O 1
ATOM 3101 N N . GLN A 1 386 ? 11.25 8.508 9.547 1 89.25 386 GLN A N 1
ATOM 3102 C CA . GLN A 1 386 ? 12.625 8.234 9.141 1 89.25 386 GLN A CA 1
ATOM 3103 C C . GLN A 1 386 ? 12.992 9.023 7.883 1 89.25 386 GLN A C 1
ATOM 3105 O O . GLN A 1 386 ? 14.172 9.195 7.578 1 89.25 386 GLN A O 1
ATOM 3110 N N . LYS A 1 387 ? 11.969 9.516 7.203 1 88.12 387 LYS A N 1
ATOM 3111 C CA . LYS A 1 387 ? 12.273 10.18 5.938 1 88.12 387 LYS A CA 1
ATOM 3112 C C . LYS A 1 387 ? 11.688 11.586 5.902 1 88.12 387 LYS A C 1
ATOM 3114 O O . LYS A 1 387 ? 10.906 11.922 5.004 1 88.12 387 LYS A O 1
ATOM 3119 N N . PRO A 1 388 ? 12.219 12.391 6.746 1 90.31 388 PRO A N 1
ATOM 3120 C CA . PRO A 1 388 ? 11.734 13.773 6.742 1 90.31 388 PRO A CA 1
ATOM 3121 C C . PRO A 1 388 ? 12.234 14.57 5.543 1 90.31 388 PRO A C 1
ATOM 3123 O O . PRO A 1 388 ? 13.242 14.203 4.926 1 90.31 388 PRO A O 1
ATOM 3126 N N . THR A 1 389 ? 11.555 15.578 5.184 1 85.94 389 THR A N 1
ATOM 3127 C CA . THR A 1 389 ? 11.922 16.438 4.059 1 85.94 389 THR A CA 1
ATOM 3128 C C . THR A 1 389 ? 13.266 17.109 4.316 1 85.94 389 THR A C 1
ATOM 3130 O O . THR A 1 389 ? 14 17.422 3.377 1 85.94 389 THR A O 1
ATOM 3133 N N . SER A 1 390 ? 13.609 17.328 5.574 1 87.94 390 SER A N 1
ATOM 3134 C CA . SER A 1 390 ? 14.875 17.969 5.91 1 87.94 390 SER A CA 1
ATOM 3135 C C . SER A 1 390 ? 16.062 17.109 5.496 1 87.94 390 SER A C 1
ATOM 3137 O O . SER A 1 390 ? 17.094 17.625 5.086 1 87.94 390 SER A O 1
ATOM 3139 N N . LYS A 1 391 ? 15.875 15.82 5.527 1 87.94 391 LYS A N 1
ATOM 3140 C CA . LYS A 1 391 ? 16.953 14.906 5.148 1 87.94 391 LYS A CA 1
ATOM 3141 C C . LYS A 1 391 ? 17.234 14.992 3.652 1 87.94 391 LYS A C 1
ATOM 3143 O O . LYS A 1 391 ? 18.406 14.93 3.236 1 87.94 391 LYS A O 1
ATOM 3148 N N . GLU A 1 392 ? 16.234 15.242 2.957 1 84.69 392 GLU A N 1
ATOM 3149 C CA . GLU A 1 392 ? 16.375 15.258 1.505 1 84.69 392 GLU A CA 1
ATOM 3150 C C . GLU A 1 392 ? 17.016 16.562 1.026 1 84.69 392 GLU A C 1
ATOM 3152 O O . GLU A 1 392 ? 17.875 16.547 0.135 1 84.69 392 GLU A O 1
ATOM 3157 N N . ILE A 1 393 ? 16.672 17.625 1.651 1 88.81 393 ILE A N 1
ATOM 3158 C CA . ILE A 1 393 ? 17.078 18.922 1.15 1 88.81 393 ILE A CA 1
ATOM 3159 C C . ILE A 1 393 ? 18.359 19.359 1.859 1 88.81 393 ILE A C 1
ATOM 3161 O O . ILE A 1 393 ? 19.281 19.875 1.225 1 88.81 393 ILE A O 1
ATOM 3165 N N . TYR A 1 394 ? 18.438 19.078 3.113 1 92.69 394 TYR A N 1
ATOM 3166 C CA . TYR A 1 394 ? 19.594 19.531 3.885 1 92.69 394 TYR A CA 1
ATOM 3167 C C . TYR A 1 394 ? 20.594 18.391 4.09 1 92.69 394 TYR A C 1
ATOM 3169 O O . TYR A 1 394 ? 21.594 18.562 4.785 1 92.69 394 TYR A O 1
ATOM 3177 N N . LEU A 1 395 ? 20.281 17.219 3.506 1 88.88 395 LEU A N 1
ATOM 3178 C CA . LEU A 1 395 ? 21.141 16.047 3.479 1 88.88 395 LEU A CA 1
ATOM 3179 C C . LEU A 1 395 ? 21.594 15.656 4.887 1 88.88 395 LEU A C 1
ATOM 3181 O O . LEU A 1 395 ? 22.781 15.438 5.125 1 88.88 395 LEU A O 1
ATOM 3185 N N . GLY A 1 396 ? 20.609 15.828 5.742 1 88.31 396 GLY A N 1
ATOM 3186 C CA . GLY A 1 396 ? 20.859 15.367 7.098 1 88.31 396 GLY A CA 1
ATOM 3187 C C . GLY A 1 396 ? 20.641 13.875 7.266 1 88.31 396 GLY A C 1
ATOM 3188 O O . GLY A 1 396 ? 20.219 13.195 6.332 1 88.31 396 GLY A O 1
ATOM 3189 N N . THR A 1 397 ? 21 13.281 8.422 1 86.44 397 THR A N 1
ATOM 3190 C CA . THR A 1 397 ? 20.906 11.844 8.648 1 86.44 397 THR A CA 1
ATOM 3191 C C . THR A 1 397 ? 19.875 11.539 9.734 1 86.44 397 THR A C 1
ATOM 3193 O O . THR A 1 397 ? 19.438 10.398 9.875 1 86.44 397 THR A O 1
ATOM 3196 N N . GLN A 1 398 ? 19.422 12.562 10.406 1 91.19 398 GLN A N 1
ATOM 3197 C CA . GLN A 1 398 ? 18.578 12.32 11.57 1 91.19 398 GLN A CA 1
ATOM 3198 C C . GLN A 1 398 ? 17.109 12.227 11.172 1 91.19 398 GLN A C 1
ATOM 3200 O O . GLN A 1 398 ? 16.641 12.977 10.312 1 91.19 398 GLN A O 1
ATOM 3205 N N . ALA A 1 399 ? 16.469 11.234 11.836 1 92.75 399 ALA A N 1
ATOM 3206 C CA . ALA A 1 399 ? 15.016 11.164 11.711 1 92.75 399 ALA A CA 1
ATOM 3207 C C . ALA A 1 399 ? 14.344 12.328 12.445 1 92.75 399 ALA A C 1
ATOM 3209 O O . ALA A 1 399 ? 14.906 12.875 13.398 1 92.75 399 ALA A O 1
ATOM 3210 N N . PHE A 1 400 ? 13.266 12.812 11.969 1 94.56 400 PHE A N 1
ATOM 3211 C CA . PHE A 1 400 ? 12.508 13.898 12.586 1 94.56 400 PHE A CA 1
ATOM 3212 C C . PHE A 1 400 ? 11.016 13.734 12.32 1 94.56 400 PHE A C 1
ATOM 3214 O O . PHE A 1 400 ? 10.602 13.594 11.164 1 94.56 400 PHE A O 1
ATOM 3221 N N . ASP A 1 401 ? 10.258 13.758 13.352 1 94.75 401 ASP A N 1
ATOM 3222 C CA . ASP A 1 401 ? 8.812 13.617 13.211 1 94.75 401 ASP A CA 1
ATOM 3223 C C . ASP A 1 401 ? 8.117 14.969 13.359 1 94.75 401 ASP A C 1
ATOM 3225 O O . ASP A 1 401 ? 8.109 15.555 14.445 1 94.75 401 ASP A O 1
ATOM 3229 N N . PRO A 1 402 ? 7.543 15.43 12.297 1 95.12 402 PRO A N 1
ATOM 3230 C CA . PRO A 1 402 ? 6.82 16.703 12.391 1 95.12 402 PRO A CA 1
ATOM 3231 C C . PRO A 1 402 ? 5.594 16.625 13.289 1 95.12 402 PRO A C 1
ATOM 3233 O O . PRO A 1 402 ? 5.062 17.656 13.719 1 95.12 402 PRO A O 1
ATOM 3236 N N . GLU A 1 403 ? 5.113 15.469 13.594 1 95.75 403 GLU A N 1
ATOM 3237 C CA . GLU A 1 403 ? 3.947 15.281 14.453 1 95.75 403 GLU A CA 1
ATOM 3238 C C . GLU A 1 403 ? 4.352 14.711 15.812 1 95.75 403 GLU A C 1
ATOM 3240 O O . GLU A 1 403 ? 3.529 14.102 16.5 1 95.75 403 GLU A O 1
ATOM 3245 N N . GLY A 1 404 ? 5.484 15.008 16.266 1 94.31 404 GLY A N 1
ATOM 3246 C CA . GLY A 1 404 ? 6.047 14.438 17.484 1 94.31 404 GLY A CA 1
ATOM 3247 C C . GLY A 1 404 ? 5.391 14.969 18.734 1 94.31 404 GLY A C 1
ATOM 3248 O O . GLY A 1 404 ? 4.316 15.57 18.688 1 94.31 404 GLY A O 1
ATOM 3249 N N . ILE A 1 405 ? 6.043 14.82 19.906 1 95.94 405 ILE A N 1
ATOM 3250 C CA . ILE A 1 405 ? 5.469 14.977 21.234 1 95.94 405 ILE A CA 1
ATOM 3251 C C . ILE A 1 405 ? 5.379 16.469 21.578 1 95.94 405 ILE A C 1
ATOM 3253 O O . ILE A 1 405 ? 4.32 16.953 21.984 1 95.94 405 ILE A O 1
ATOM 3257 N N . LEU A 1 406 ? 6.449 17.203 21.375 1 95.62 406 LEU A N 1
ATOM 3258 C CA . LEU A 1 406 ? 6.461 18.594 21.781 1 95.62 406 LEU A CA 1
ATOM 3259 C C . LEU A 1 406 ? 5.449 19.406 20.969 1 95.62 406 LEU A C 1
ATOM 3261 O O . LEU A 1 406 ? 4.84 20.344 21.5 1 95.62 406 LEU A O 1
ATOM 3265 N N . GLY A 1 407 ? 5.285 19.047 19.719 1 96.12 407 GLY A N 1
ATOM 3266 C CA . GLY A 1 407 ? 4.316 19.719 18.875 1 96.12 407 GLY A CA 1
ATOM 3267 C C . GLY A 1 407 ? 2.885 19.531 19.344 1 96.12 407 GLY A C 1
ATOM 3268 O O . GLY A 1 407 ? 2.004 20.328 18.984 1 96.12 407 GLY A O 1
ATOM 3269 N N . CYS A 1 408 ? 2.627 18.547 20.188 1 97.62 408 CYS A N 1
ATOM 3270 C CA . CYS A 1 408 ? 1.291 18.328 20.734 1 97.62 408 CYS A CA 1
ATOM 3271 C C . CYS A 1 408 ? 0.891 19.484 21.656 1 97.62 408 CYS A C 1
ATOM 3273 O O . CYS A 1 408 ? -0.278 19.875 21.703 1 97.62 408 CYS A O 1
ATOM 3275 N N . LEU A 1 409 ? 1.824 20.047 22.344 1 98.12 409 LEU A N 1
ATOM 3276 C CA . LEU A 1 409 ? 1.533 21.125 23.281 1 98.12 409 LEU A CA 1
ATOM 3277 C C . LEU A 1 409 ? 1.042 22.375 22.547 1 98.12 409 LEU A C 1
ATOM 3279 O O . LEU A 1 409 ? 0.028 22.953 22.922 1 98.12 409 LEU A O 1
ATOM 3283 N N . THR A 1 410 ? 1.719 22.719 21.484 1 98.25 410 THR A N 1
ATOM 3284 C CA . THR A 1 410 ? 1.286 23.891 20.734 1 98.25 410 THR A CA 1
ATOM 3285 C C . THR A 1 410 ? 0.025 23.578 19.922 1 98.25 410 THR A C 1
ATOM 3287 O O . THR A 1 410 ? -0.764 24.484 19.625 1 98.25 410 THR A O 1
ATOM 3290 N N . SER A 1 411 ? -0.143 22.312 19.562 1 98.62 411 SER A N 1
ATOM 3291 C CA . SER A 1 411 ? -1.382 21.922 18.891 1 98.62 411 SER A CA 1
ATOM 3292 C C . SER A 1 411 ? -2.584 22.094 19.828 1 98.62 411 SER A C 1
ATOM 3294 O O . SER A 1 411 ? -3.682 22.422 19.375 1 98.62 411 SER A O 1
ATOM 3296 N N . ILE A 1 412 ? -2.375 21.844 21.109 1 98.75 412 ILE A N 1
ATOM 3297 C CA . ILE A 1 412 ? -3.43 22.047 22.094 1 98.75 412 ILE A CA 1
ATOM 3298 C C . ILE A 1 412 ? -3.842 23.516 22.094 1 98.75 412 ILE A C 1
ATOM 3300 O O . ILE A 1 412 ? -5.031 23.844 22.125 1 98.75 412 ILE A O 1
ATOM 3304 N N . VAL A 1 413 ? -2.846 24.406 22.016 1 98.69 413 VAL A N 1
ATOM 3305 C CA . VAL A 1 413 ? -3.121 25.844 21.922 1 98.69 413 VAL A CA 1
ATOM 3306 C C . VAL A 1 413 ? -3.918 26.141 20.656 1 98.69 413 VAL A C 1
ATOM 3308 O O . VAL A 1 413 ? -4.891 26.891 20.688 1 98.69 413 VAL A O 1
ATOM 3311 N N . HIS A 1 414 ? -3.498 25.484 19.625 1 98.75 414 HIS A N 1
ATOM 3312 C CA . HIS A 1 414 ? -4.133 25.641 18.312 1 98.75 414 HIS A CA 1
ATOM 3313 C C . HIS A 1 414 ? -5.613 25.281 18.375 1 98.75 414 HIS A C 1
ATOM 3315 O O . HIS A 1 414 ? -6.461 26.031 17.906 1 98.75 414 HIS A O 1
ATOM 3321 N N . VAL A 1 415 ? -5.906 24.109 18.922 1 98.81 415 VAL A N 1
ATOM 3322 C CA . VAL A 1 415 ? -7.277 23.625 19.047 1 98.81 415 VAL A CA 1
ATOM 3323 C C . VAL A 1 415 ? -8.078 24.547 19.953 1 98.81 415 VAL A C 1
ATOM 3325 O O . VAL A 1 415 ? -9.258 24.812 19.703 1 98.81 415 VAL A O 1
ATOM 3328 N N . PHE A 1 416 ? -7.496 25.094 20.984 1 98.75 416 PHE A N 1
ATOM 3329 C CA . PHE A 1 416 ? -8.203 25.953 21.922 1 98.75 416 PHE A CA 1
ATOM 3330 C C . PHE A 1 416 ? -8.562 27.297 21.281 1 98.75 416 PHE A C 1
ATOM 3332 O O . PHE A 1 416 ? -9.594 27.891 21.609 1 98.75 416 PHE A O 1
ATOM 3339 N N . ILE A 1 417 ? -7.699 27.766 20.391 1 98.62 417 ILE A N 1
ATOM 3340 C CA . ILE A 1 417 ? -8.07 28.953 19.625 1 98.62 417 ILE A CA 1
ATOM 3341 C C . ILE A 1 417 ? -9.336 28.672 18.812 1 98.62 417 ILE A C 1
ATOM 3343 O O . ILE A 1 417 ? -10.203 29.531 18.688 1 98.62 417 ILE A O 1
ATOM 3347 N N . GLY A 1 418 ? -9.422 27.469 18.297 1 98.62 418 GLY A N 1
ATOM 3348 C CA . GLY A 1 418 ? -10.648 27.047 17.641 1 98.62 418 GLY A CA 1
ATOM 3349 C C . GLY A 1 418 ? -11.844 27.047 18.562 1 98.62 418 GLY A C 1
ATOM 3350 O O . GLY A 1 418 ? -12.945 27.438 18.172 1 98.62 418 GLY A O 1
ATOM 3351 N N . VAL A 1 419 ? -11.633 26.609 19.797 1 98.38 419 VAL A N 1
ATOM 3352 C CA . VAL A 1 419 ? -12.688 26.609 20.797 1 98.38 419 VAL A CA 1
ATOM 3353 C C . VAL A 1 419 ? -13.227 28.031 20.984 1 98.38 419 VAL A C 1
ATOM 3355 O O . VAL A 1 419 ? -14.438 28.234 21.109 1 98.38 419 VAL A O 1
ATOM 3358 N N . GLN A 1 420 ? -12.328 29 20.969 1 97.44 420 GLN A N 1
ATOM 3359 C CA . GLN A 1 420 ? -12.719 30.406 21.094 1 97.44 420 GLN A CA 1
ATOM 3360 C C . GLN A 1 420 ? -13.68 30.812 19.984 1 97.44 420 GLN A C 1
ATOM 3362 O O . GLN A 1 420 ? -14.656 31.531 20.234 1 97.44 420 GLN A O 1
ATOM 3367 N N . ALA A 1 421 ? -13.406 30.344 18.812 1 97.31 421 ALA A N 1
ATOM 3368 C CA . ALA A 1 421 ? -14.289 30.641 17.672 1 97.31 421 ALA A CA 1
ATOM 3369 C C . ALA A 1 421 ? -15.664 30 17.875 1 97.31 421 ALA A C 1
ATOM 3371 O O . ALA A 1 421 ? -16.688 30.609 17.531 1 97.31 421 ALA A O 1
ATOM 3372 N N . GLY A 1 422 ? -15.695 28.797 18.406 1 96.19 422 GLY A N 1
ATOM 3373 C CA . GLY A 1 422 ? -16.953 28.125 18.672 1 96.19 422 GLY A CA 1
ATOM 3374 C C . GLY A 1 422 ? -17.781 28.797 19.75 1 96.19 422 GLY A C 1
ATOM 3375 O O . GLY A 1 422 ? -19.016 28.906 19.609 1 96.19 422 GLY A O 1
ATOM 3376 N N . ILE A 1 423 ? -17.156 29.281 20.766 1 95.69 423 ILE A N 1
ATOM 3377 C CA . ILE A 1 423 ? -17.844 29.969 21.859 1 95.69 423 ILE A CA 1
ATOM 3378 C C . ILE A 1 423 ? -18.422 31.281 21.359 1 95.69 423 ILE A C 1
ATOM 3380 O O . ILE A 1 423 ? -19.516 31.688 21.766 1 95.69 423 ILE A O 1
ATOM 3384 N N . THR A 1 424 ? -17.656 31.969 20.484 1 94.81 424 THR A N 1
ATOM 3385 C CA . THR A 1 424 ? -18.156 33.219 19.891 1 94.81 424 THR A CA 1
ATOM 3386 C C . THR A 1 424 ? -19.469 32.969 19.156 1 94.81 424 THR A C 1
ATOM 3388 O O . THR A 1 424 ? -20.406 33.781 19.25 1 94.81 424 THR A O 1
ATOM 3391 N N . LEU A 1 425 ? -19.562 31.891 18.516 1 92.25 425 LEU A N 1
ATOM 3392 C CA . LEU A 1 425 ? -20.781 31.516 17.797 1 92.25 425 LEU A CA 1
ATOM 3393 C C . LEU A 1 425 ? -21.938 31.281 18.75 1 92.25 425 LEU A C 1
ATOM 3395 O O . LEU A 1 425 ? -23.078 31.625 18.438 1 92.25 425 LEU A O 1
ATOM 3399 N N . LEU A 1 426 ? -21.672 30.781 19.906 1 91.56 426 LEU A N 1
ATOM 3400 C CA . LEU A 1 426 ? -22.703 30.422 20.875 1 91.56 426 LEU A CA 1
ATOM 3401 C C . LEU A 1 426 ? -23.141 31.625 21.688 1 91.56 426 LEU A C 1
ATOM 3403 O O . LEU A 1 426 ? -24.328 31.766 22 1 91.56 426 LEU A O 1
ATOM 3407 N N . VAL A 1 427 ? -22.234 32.5 21.969 1 91.38 427 VAL A N 1
ATOM 3408 C CA . VAL A 1 427 ? -22.484 33.625 22.875 1 91.38 427 VAL A CA 1
ATOM 3409 C C . VAL A 1 427 ? -23.172 34.75 22.125 1 91.38 427 VAL A C 1
ATOM 3411 O O . VAL A 1 427 ? -24.125 35.375 22.641 1 91.38 427 VAL A O 1
ATOM 3414 N N . TYR A 1 428 ? -22.703 35.031 20.969 1 91.12 428 TYR A N 1
ATOM 3415 C CA . TYR A 1 428 ? -23.25 36.125 20.203 1 91.12 428 TYR A CA 1
ATOM 3416 C C . TYR A 1 428 ? -24.312 35.656 19.234 1 91.12 428 TYR A C 1
ATOM 3418 O O . TYR A 1 428 ? -24.062 34.75 18.438 1 91.12 428 TYR A O 1
ATOM 3426 N N . LYS A 1 429 ? -25.406 36.375 19.203 1 87.75 429 LYS A N 1
ATOM 3427 C CA . LYS A 1 429 ? -26.531 35.938 18.375 1 87.75 429 LYS A CA 1
ATOM 3428 C C . LYS A 1 429 ? -26.562 36.719 17.062 1 87.75 429 LYS A C 1
ATOM 3430 O O . LYS A 1 429 ? -27.062 36.188 16.047 1 87.75 429 LYS A O 1
ATOM 3435 N N . GLU A 1 430 ? -26.016 37.938 17.078 1 91.12 430 GLU A N 1
ATOM 3436 C CA . GLU A 1 430 ? -26.047 38.75 15.875 1 91.12 430 GLU A CA 1
ATOM 3437 C C . GLU A 1 430 ? -24.906 38.375 14.93 1 91.12 430 GLU A C 1
ATOM 3439 O O . GLU A 1 430 ? -23.781 38.125 15.375 1 91.12 430 GLU A O 1
ATOM 3444 N N . HIS A 1 431 ? -25.203 38.375 13.648 1 94.12 431 HIS A N 1
ATOM 3445 C CA . HIS A 1 431 ? -24.234 38 12.625 1 94.12 431 HIS A CA 1
ATOM 3446 C C . HIS A 1 431 ? -23.062 39 12.602 1 94.12 431 HIS A C 1
ATOM 3448 O O . HIS A 1 431 ? -21.906 38.594 12.477 1 94.12 431 HIS A O 1
ATOM 3454 N N . SER A 1 432 ? -23.391 40.25 12.734 1 94 432 SER A N 1
ATOM 3455 C CA . SER A 1 432 ? -22.359 41.281 12.664 1 94 432 SER A CA 1
ATOM 3456 C C . SER A 1 432 ? -21.391 41.156 13.844 1 94 432 SER A C 1
ATOM 3458 O O . SER A 1 432 ? -20.172 41.344 13.68 1 94 432 SER A O 1
ATOM 3460 N N . ALA A 1 433 ? -21.922 40.875 15.008 1 92.38 433 ALA A N 1
ATOM 3461 C CA . ALA A 1 433 ? -21.094 40.75 16.203 1 92.38 433 ALA A CA 1
ATOM 3462 C C . ALA A 1 433 ? -20.156 39.531 16.062 1 92.38 433 ALA A C 1
ATOM 3464 O O . ALA A 1 433 ? -18.969 39.625 16.438 1 92.38 433 ALA A O 1
ATOM 3465 N N . ARG A 1 434 ? -20.672 38.469 15.555 1 94.5 434 ARG A N 1
ATOM 3466 C CA . ARG A 1 434 ? -19.859 37.281 15.336 1 94.5 434 ARG A CA 1
ATOM 3467 C C . ARG A 1 434 ? -18.734 37.562 14.359 1 94.5 434 ARG A C 1
ATOM 3469 O O . ARG A 1 434 ? -17.578 37.219 14.625 1 94.5 434 ARG A O 1
ATOM 3476 N N . LEU A 1 435 ? -19.047 38.25 13.266 1 96.5 435 LEU A N 1
ATOM 3477 C CA . LEU A 1 435 ? -18.094 38.5 12.203 1 96.5 435 LEU A CA 1
ATOM 3478 C C . LEU A 1 435 ? -17 39.469 12.688 1 96.5 435 LEU A C 1
ATOM 3480 O O . LEU A 1 435 ? -15.82 39.281 12.391 1 96.5 435 LEU A O 1
ATOM 3484 N N . ILE A 1 436 ? -17.438 40.438 13.445 1 95.62 436 ILE A N 1
ATOM 3485 C CA . ILE A 1 436 ? -16.469 41.406 13.945 1 95.62 436 ILE A CA 1
ATOM 3486 C C . ILE A 1 436 ? -15.492 40.719 14.891 1 95.62 436 ILE A C 1
ATOM 3488 O O . ILE A 1 436 ? -14.289 40.969 14.844 1 95.62 436 ILE A O 1
ATOM 3492 N N . ARG A 1 437 ? -15.938 39.844 15.711 1 95.06 437 ARG A N 1
ATOM 3493 C CA . ARG A 1 437 ? -15.086 39.125 16.656 1 95.06 437 ARG A CA 1
ATOM 3494 C C . ARG A 1 437 ? -14.141 38.156 15.922 1 95.06 437 ARG A C 1
ATOM 3496 O O . ARG A 1 437 ? -12.938 38.156 16.203 1 95.06 437 ARG A O 1
ATOM 3503 N N . TRP A 1 438 ? -14.703 37.406 15.016 1 97.44 438 TRP A N 1
ATOM 3504 C CA . TRP A 1 438 ? -13.867 36.469 14.258 1 97.44 438 TRP A CA 1
ATOM 3505 C C . TRP A 1 438 ? -12.789 37.219 13.477 1 97.44 438 TRP A C 1
ATOM 3507 O O . TRP A 1 438 ? -11.625 36.812 13.477 1 97.44 438 TRP A O 1
ATOM 3517 N N . LEU A 1 439 ? -13.156 38.312 12.859 1 97.88 439 LEU A N 1
ATOM 3518 C CA . LEU A 1 439 ? -12.195 39.094 12.07 1 97.88 439 LEU A CA 1
ATOM 3519 C C . LEU A 1 439 ? -11.172 39.75 12.977 1 97.88 439 LEU A C 1
ATOM 3521 O O . LEU A 1 439 ? -10.008 39.906 12.602 1 97.88 439 LEU A O 1
ATOM 3525 N N . SER A 1 440 ? -11.617 40.156 14.172 1 96.75 440 SER A N 1
ATOM 3526 C CA . SER A 1 440 ? -10.672 40.719 15.133 1 96.75 440 SER A CA 1
ATOM 3527 C C . SER A 1 440 ? -9.648 39.688 15.578 1 96.75 440 SER A C 1
ATOM 3529 O O . SER A 1 440 ? -8.453 40 15.68 1 96.75 440 SER A O 1
ATOM 3531 N N . TRP A 1 441 ? -10.109 38.469 15.836 1 97.12 441 TRP A N 1
ATOM 3532 C CA . TRP A 1 441 ? -9.203 37.406 16.188 1 97.12 441 TRP A CA 1
ATOM 3533 C C . TRP A 1 441 ? -8.258 37.094 15.031 1 97.12 441 TRP A C 1
ATOM 3535 O O . TRP A 1 441 ? -7.086 36.781 15.25 1 97.12 441 TRP A O 1
ATOM 3545 N N . SER A 1 442 ? -8.766 37.156 13.797 1 98.44 442 SER A N 1
ATOM 3546 C CA . SER A 1 442 ? -7.957 36.906 12.609 1 98.44 442 SER A CA 1
ATOM 3547 C C . SER A 1 442 ? -6.82 37.906 12.5 1 98.44 442 SER A C 1
ATOM 3549 O O . SER A 1 442 ? -5.656 37.531 12.367 1 98.44 442 SER A O 1
ATOM 3551 N N . VAL A 1 443 ? -7.176 39.156 12.688 1 98.06 443 VAL A N 1
ATOM 3552 C CA . VAL A 1 443 ? -6.199 40.219 12.57 1 98.06 443 VAL A CA 1
ATOM 3553 C C . VAL A 1 443 ? -5.191 40.156 13.719 1 98.06 443 VAL A C 1
ATOM 3555 O O . VAL A 1 443 ? -3.986 40.281 13.5 1 98.06 443 VAL A O 1
ATOM 3558 N N . LEU A 1 444 ? -5.688 39.875 14.906 1 97.62 444 LEU A N 1
ATOM 3559 C CA . LEU A 1 444 ? -4.809 39.781 16.062 1 97.62 444 LEU A CA 1
ATOM 3560 C C . LEU A 1 444 ? -3.822 38.625 15.891 1 97.62 444 LEU A C 1
ATOM 3562 O O . LEU A 1 444 ? -2.621 38.781 16.109 1 97.62 444 LEU A O 1
ATOM 3566 N N . ALA A 1 445 ? -4.324 37.469 15.5 1 98.31 445 ALA A N 1
ATOM 3567 C CA . ALA A 1 445 ? -3.471 36.312 15.281 1 98.31 445 ALA A CA 1
ATOM 3568 C C . ALA A 1 445 ? -2.465 36.562 14.164 1 98.31 445 ALA A C 1
ATOM 3570 O O . ALA A 1 445 ? -1.296 36.188 14.273 1 98.31 445 ALA A O 1
ATOM 3571 N N . GLY A 1 446 ? -2.918 37.219 13.102 1 98.12 446 GLY A N 1
ATOM 3572 C CA . GLY A 1 446 ? -2.037 37.562 11.992 1 98.12 446 GLY A CA 1
ATOM 3573 C C . GLY A 1 446 ? -0.929 38.531 12.375 1 98.12 446 GLY A C 1
ATOM 3574 O O . GLY A 1 446 ? 0.231 38.312 12.016 1 98.12 446 GLY A O 1
ATOM 3575 N N . ILE A 1 447 ? -1.244 39.5 13.18 1 98.12 447 ILE A N 1
ATOM 3576 C CA . ILE A 1 447 ? -0.278 40.531 13.57 1 98.12 447 ILE A CA 1
ATOM 3577 C C . ILE A 1 447 ? 0.731 39.938 14.555 1 98.12 447 ILE A C 1
ATOM 3579 O O . ILE A 1 447 ? 1.941 40.094 14.391 1 98.12 447 ILE A O 1
ATOM 3583 N N . VAL A 1 448 ? 0.261 39.219 15.531 1 97.88 448 VAL A N 1
ATOM 3584 C CA . VAL A 1 448 ? 1.159 38.625 16.516 1 97.88 448 VAL A CA 1
ATOM 3585 C C . VAL A 1 448 ? 2.02 37.531 15.859 1 97.88 448 VAL A C 1
ATOM 3587 O O . VAL A 1 448 ? 3.229 37.469 16.094 1 97.88 448 VAL A O 1
ATOM 3590 N N . GLY A 1 449 ? 1.399 36.719 15.016 1 97.75 449 GLY A N 1
ATOM 3591 C CA . GLY A 1 449 ? 2.158 35.719 14.289 1 97.75 449 GLY A CA 1
ATOM 3592 C C . GLY A 1 449 ? 3.188 36.312 13.352 1 97.75 449 GLY A C 1
ATOM 3593 O O . GLY A 1 449 ? 4.324 35.844 13.281 1 97.75 449 GLY A O 1
ATOM 3594 N N . GLY A 1 450 ? 2.76 37.344 12.641 1 97 450 GLY A N 1
ATOM 3595 C CA . GLY A 1 450 ? 3.672 38.062 11.75 1 97 450 GLY A CA 1
ATOM 3596 C C . GLY A 1 450 ? 4.816 38.719 12.484 1 97 450 GLY A C 1
ATOM 3597 O O . GLY A 1 450 ? 5.957 38.688 12.023 1 97 450 GLY A O 1
ATOM 3598 N N . ALA A 1 451 ? 4.52 39.281 13.617 1 97.25 451 ALA A N 1
ATOM 3599 C CA . ALA A 1 451 ? 5.551 39.938 14.414 1 97.25 451 ALA A CA 1
ATOM 3600 C C . ALA A 1 451 ? 6.57 38.906 14.93 1 97.25 451 ALA A C 1
ATOM 3602 O O . ALA A 1 451 ? 7.773 39.188 14.953 1 97.25 451 ALA A O 1
ATOM 3603 N N . LEU A 1 452 ? 6.094 37.812 15.32 1 96.69 452 LEU A N 1
ATOM 3604 C CA . LEU A 1 452 ? 6.977 36.781 15.844 1 96.69 452 LEU A CA 1
ATOM 3605 C C . LEU A 1 452 ? 7.93 36.281 14.758 1 96.69 452 LEU A C 1
ATOM 3607 O O . LEU A 1 452 ? 9.094 36 15.039 1 96.69 452 LEU A O 1
ATOM 3611 N N . CYS A 1 453 ? 7.488 36.188 13.484 1 96.19 453 CYS A N 1
ATOM 3612 C CA . CYS A 1 453 ? 8.336 35.688 12.398 1 96.19 453 CYS A CA 1
ATOM 3613 C C . CYS A 1 453 ? 9.008 36.844 11.672 1 96.19 453 CYS A C 1
ATOM 3615 O O . CYS A 1 453 ? 9.727 36.656 10.695 1 96.19 453 CYS A O 1
ATOM 3617 N N . GLY A 1 454 ? 8.742 38.062 12.117 1 95 454 GLY A N 1
ATOM 3618 C CA . GLY A 1 454 ? 9.344 39.25 11.508 1 95 454 GLY A CA 1
ATOM 3619 C C . GLY A 1 454 ? 8.859 39.5 10.094 1 95 454 GLY A C 1
ATOM 3620 O O . GLY A 1 454 ? 9.586 40.062 9.273 1 95 454 GLY A O 1
ATOM 3621 N N . PHE A 1 455 ? 7.684 39 9.773 1 95.38 455 PHE A N 1
ATOM 3622 C CA . PHE A 1 455 ? 7.121 39.094 8.438 1 95.38 455 PHE A CA 1
ATOM 3623 C C . PHE A 1 455 ? 8.141 38.688 7.383 1 95.38 455 PHE A C 1
ATOM 3625 O O . PHE A 1 455 ? 8.211 39.281 6.305 1 95.38 455 PHE A O 1
ATOM 3632 N N . SER A 1 456 ? 8.945 37.719 7.855 1 93.62 456 SER A N 1
ATOM 3633 C CA . SER A 1 456 ? 9.969 37.125 6.996 1 93.62 456 SER A CA 1
ATOM 3634 C C . SER A 1 456 ? 9.984 35.594 7.102 1 93.62 456 SER A C 1
ATOM 3636 O O . SER A 1 456 ? 9.523 35.031 8.102 1 93.62 456 SER A O 1
ATOM 3638 N N . LYS A 1 457 ? 10.477 35.031 6.047 1 92.81 457 LYS A N 1
ATOM 3639 C CA . LYS A 1 457 ? 10.5 33.562 6.008 1 92.81 457 LYS A CA 1
ATOM 3640 C C . LYS A 1 457 ? 11.602 33.031 6.918 1 92.81 457 LYS A C 1
ATOM 3642 O O . LYS A 1 457 ? 11.391 32.031 7.609 1 92.81 457 LYS A O 1
ATOM 3647 N N . GLU A 1 458 ? 12.789 33.656 6.957 1 91.75 458 GLU A N 1
ATOM 3648 C CA . GLU A 1 458 ? 13.945 33.062 7.609 1 91.75 458 GLU A CA 1
ATOM 3649 C C . GLU A 1 458 ? 14.453 33.938 8.75 1 91.75 458 GLU A C 1
ATOM 3651 O O . GLU A 1 458 ? 15.188 33.469 9.625 1 91.75 458 GLU A O 1
ATOM 3656 N N . ASP A 1 459 ? 14.062 35.188 8.898 1 89.25 459 ASP A N 1
ATOM 3657 C CA . ASP A 1 459 ? 14.797 36.125 9.742 1 89.25 459 ASP A CA 1
ATOM 3658 C C . ASP A 1 459 ? 14.023 36.438 11.023 1 89.25 459 ASP A C 1
ATOM 3660 O O . ASP A 1 459 ? 14.477 37.25 11.852 1 89.25 459 ASP A O 1
ATOM 3664 N N . GLY A 1 460 ? 13.031 35.875 11.289 1 91 460 GLY A N 1
ATOM 3665 C CA . GLY A 1 460 ? 12.258 36.156 12.484 1 91 460 GLY A CA 1
ATOM 3666 C C . GLY A 1 460 ? 12.727 35.375 13.703 1 91 460 GLY A C 1
ATOM 3667 O O . GLY A 1 460 ? 13.562 34.5 13.594 1 91 460 GLY A O 1
ATOM 3668 N N . LEU A 1 461 ? 12.234 35.844 14.867 1 92.81 461 LEU A N 1
ATOM 3669 C CA . LEU A 1 461 ? 12.562 35.188 16.125 1 92.81 461 LEU A CA 1
ATOM 3670 C C . LEU A 1 461 ? 12.031 33.75 16.141 1 92.81 461 LEU A C 1
ATOM 3672 O O . LEU A 1 461 ? 12.758 32.812 16.5 1 92.81 461 LEU A O 1
ATOM 3676 N N . ILE A 1 462 ? 10.812 33.625 15.805 1 96.38 462 ILE A N 1
ATOM 3677 C CA . ILE A 1 462 ? 10.164 32.312 15.68 1 96.38 462 ILE A CA 1
ATOM 3678 C C . ILE A 1 462 ? 9.555 32.188 14.289 1 96.38 462 ILE A C 1
ATOM 3680 O O . ILE A 1 462 ? 8.438 32.656 14.047 1 96.38 462 ILE A O 1
ATOM 3684 N N . PRO A 1 463 ? 10.234 31.547 13.43 1 96.62 463 PRO A N 1
ATOM 3685 C CA . PRO A 1 463 ? 9.734 31.422 12.062 1 96.62 463 PRO A CA 1
ATOM 3686 C C . PRO A 1 463 ? 8.469 30.578 11.969 1 96.62 463 PRO A C 1
ATOM 3688 O O . PRO A 1 463 ? 8.172 29.797 12.875 1 96.62 463 PRO A O 1
ATOM 3691 N N . VAL A 1 464 ? 7.672 30.766 10.914 1 97.62 464 VAL A N 1
ATOM 3692 C CA . VAL A 1 464 ? 6.516 29.922 10.625 1 97.62 464 VAL A CA 1
ATOM 3693 C C . VAL A 1 464 ? 6.984 28.562 10.141 1 97.62 464 VAL A C 1
ATOM 3695 O O . VAL A 1 464 ? 7.59 28.453 9.07 1 97.62 464 VAL A O 1
ATOM 3698 N N . ASN A 1 465 ? 6.777 27.531 10.961 1 97.31 465 ASN A N 1
ATOM 3699 C CA . ASN A 1 465 ? 7.312 26.203 10.688 1 97.31 465 ASN A CA 1
ATOM 3700 C C . ASN A 1 465 ? 6.32 25.109 11.078 1 97.31 465 ASN A C 1
ATOM 3702 O O . ASN A 1 465 ? 5.992 24.953 12.258 1 97.31 465 ASN A O 1
ATOM 3706 N N . LYS A 1 466 ? 5.871 24.391 10.133 1 96.56 466 LYS A N 1
ATOM 3707 C CA . LYS A 1 466 ? 4.914 23.312 10.391 1 96.56 466 LYS A CA 1
ATOM 3708 C C . LYS A 1 466 ? 5.586 22.141 11.109 1 96.56 466 LYS A C 1
ATOM 3710 O O . LYS A 1 466 ? 4.973 21.5 11.969 1 96.56 466 LYS A O 1
ATOM 3715 N N . ASN A 1 467 ? 6.867 21.844 10.742 1 95.81 467 ASN A N 1
ATOM 3716 C CA . ASN A 1 467 ? 7.574 20.703 11.32 1 95.81 467 ASN A CA 1
ATOM 3717 C C . ASN A 1 467 ? 7.723 20.844 12.828 1 95.81 467 ASN A C 1
ATOM 3719 O O . ASN A 1 467 ? 7.637 19.859 13.562 1 95.81 467 ASN A O 1
ATOM 3723 N N . LEU A 1 468 ? 7.879 22.094 13.273 1 96.69 468 LEU A N 1
ATOM 3724 C CA . LEU A 1 468 ? 8.023 22.359 14.703 1 96.69 468 LEU A CA 1
ATOM 3725 C C . LEU A 1 468 ? 6.688 22.734 15.32 1 96.69 468 LEU A C 1
ATOM 3727 O O . LEU A 1 468 ? 6.555 22.797 16.547 1 96.69 468 LEU A O 1
ATOM 3731 N N . TRP A 1 469 ? 5.703 22.938 14.508 1 97.88 469 TRP A N 1
ATOM 3732 C CA . TRP A 1 469 ? 4.426 23.484 14.953 1 97.88 469 TRP A CA 1
ATOM 3733 C C . TRP A 1 469 ? 4.641 24.703 15.844 1 97.88 469 TRP A C 1
ATOM 3735 O O . TRP A 1 469 ? 4.117 24.766 16.969 1 97.88 469 TRP A O 1
ATOM 3745 N N . SER A 1 470 ? 5.41 25.625 15.281 1 97.69 470 SER A N 1
ATOM 3746 C CA . SER A 1 470 ? 5.797 26.828 16.016 1 97.69 470 SER A CA 1
ATOM 3747 C C . SER A 1 470 ? 4.582 27.672 16.359 1 97.69 470 SER A C 1
ATOM 3749 O O . SER A 1 470 ? 3.529 27.547 15.734 1 97.69 470 SER A O 1
ATOM 3751 N N . ILE A 1 471 ? 4.738 28.5 17.375 1 97.81 471 ILE A N 1
ATOM 3752 C CA . ILE A 1 471 ? 3.629 29.328 17.812 1 97.81 471 ILE A CA 1
ATOM 3753 C C . ILE A 1 471 ? 3.268 30.328 16.719 1 97.81 471 ILE A C 1
ATOM 3755 O O . ILE A 1 471 ? 2.096 30.672 16.531 1 97.81 471 ILE A O 1
ATOM 3759 N N . SER A 1 472 ? 4.273 30.828 15.961 1 98.19 472 SER A N 1
ATOM 3760 C CA . SER A 1 472 ? 3.98 31.688 14.812 1 98.19 472 SER A CA 1
ATOM 3761 C C . SER A 1 472 ? 3.131 30.953 13.781 1 98.19 472 SER A C 1
ATOM 3763 O O . SER A 1 472 ? 2.199 31.516 13.211 1 98.19 472 SER A O 1
ATOM 3765 N N . PHE A 1 473 ? 3.498 29.672 13.555 1 98.25 473 PHE A N 1
ATOM 3766 C CA . PHE A 1 473 ? 2.73 28.828 12.648 1 98.25 473 PHE A CA 1
ATOM 3767 C C . PHE A 1 473 ? 1.29 28.688 13.125 1 98.25 473 PHE A C 1
ATOM 3769 O O . PHE A 1 473 ? 0.355 28.797 12.328 1 98.25 473 PHE A O 1
ATOM 3776 N N . VAL A 1 474 ? 1.075 28.469 14.438 1 98.69 474 VAL A N 1
ATOM 3777 C CA . VAL A 1 474 ? -0.243 28.312 15.039 1 98.69 474 VAL A CA 1
ATOM 3778 C C . VAL A 1 474 ? -1.065 29.578 14.828 1 98.69 474 VAL A C 1
ATOM 3780 O O . VAL A 1 474 ? -2.217 29.516 14.391 1 98.69 474 VAL A O 1
ATOM 3783 N N . LEU A 1 475 ? -0.482 30.703 15.07 1 98.69 475 LEU A N 1
ATOM 3784 C CA . LEU A 1 475 ? -1.188 31.969 15 1 98.69 475 LEU A CA 1
ATOM 3785 C C . LEU A 1 475 ? -1.499 32.344 13.547 1 98.69 475 LEU A C 1
ATOM 3787 O O . LEU A 1 475 ? -2.625 32.719 13.234 1 98.69 475 LEU A O 1
ATOM 3791 N N . VAL A 1 476 ? -0.581 32.156 12.656 1 98.44 476 VAL A N 1
ATOM 3792 C CA . VAL A 1 476 ? -0.777 32.5 11.258 1 98.44 476 VAL A CA 1
ATOM 3793 C C . VAL A 1 476 ? -1.839 31.609 10.625 1 98.44 476 VAL A C 1
ATOM 3795 O O . VAL A 1 476 ? -2.711 32.094 9.898 1 98.44 476 VAL A O 1
ATOM 3798 N N . THR A 1 477 ? -1.728 30.359 10.859 1 98.56 477 THR A N 1
ATOM 3799 C CA . THR A 1 477 ? -2.719 29.453 10.297 1 98.56 477 THR A CA 1
ATOM 3800 C C . THR A 1 477 ? -4.094 29.688 10.914 1 98.56 477 THR A C 1
ATOM 3802 O O . THR A 1 477 ? -5.117 29.516 10.258 1 98.56 477 THR A O 1
ATOM 3805 N N . SER A 1 478 ? -4.191 30.016 12.219 1 98.75 478 SER A N 1
ATOM 3806 C CA . SER A 1 478 ? -5.457 30.375 12.844 1 98.75 478 SER A CA 1
ATOM 3807 C C . SER A 1 478 ? -6.039 31.641 12.219 1 98.75 478 SER A C 1
ATOM 3809 O O . SER A 1 478 ? -7.258 31.781 12.086 1 98.75 478 SER A O 1
ATOM 3811 N N . CYS A 1 479 ? -5.121 32.562 11.883 1 98.62 479 CYS A N 1
ATOM 3812 C CA . CYS A 1 479 ? -5.551 33.781 11.18 1 98.62 479 CYS A CA 1
ATOM 3813 C C . CYS A 1 479 ? -6.328 33.438 9.922 1 98.62 479 CYS A C 1
ATOM 3815 O O . CYS A 1 479 ? -7.445 33.938 9.719 1 98.62 479 CYS A O 1
ATOM 3817 N N . PHE A 1 480 ? -5.82 32.531 9.148 1 98.5 480 PHE A N 1
ATOM 3818 C CA . PHE A 1 480 ? -6.457 32.156 7.902 1 98.5 480 PHE A CA 1
ATOM 3819 C C . PHE A 1 480 ? -7.711 31.328 8.164 1 98.5 480 PHE A C 1
ATOM 3821 O O . PHE A 1 480 ? -8.672 31.375 7.395 1 98.5 480 PHE A O 1
ATOM 3828 N N . ALA A 1 481 ? -7.703 30.594 9.25 1 98.69 481 ALA A N 1
ATOM 3829 C CA . ALA A 1 481 ? -8.883 29.812 9.602 1 98.69 481 ALA A CA 1
ATOM 3830 C C . ALA A 1 481 ? -10.055 30.719 9.953 1 98.69 481 ALA A C 1
ATOM 3832 O O . ALA A 1 481 ? -11.18 30.516 9.477 1 98.69 481 ALA A O 1
ATOM 3833 N N . PHE A 1 482 ? -9.828 31.766 10.805 1 98.62 482 PHE A N 1
ATOM 3834 C CA . PHE A 1 482 ? -10.859 32.75 11.148 1 98.62 482 PHE A CA 1
ATOM 3835 C C . PHE A 1 482 ? -11.391 33.438 9.906 1 98.62 482 PHE A C 1
ATOM 3837 O O . PHE A 1 482 ? -12.602 33.625 9.773 1 98.62 482 PHE A O 1
ATOM 3844 N N . LEU A 1 483 ? -10.477 33.75 9.039 1 98.25 483 LEU A N 1
ATOM 3845 C CA . LEU A 1 483 ? -10.852 34.438 7.809 1 98.25 483 LEU A CA 1
ATOM 3846 C C . LEU A 1 483 ? -11.727 33.531 6.93 1 98.25 483 LEU A C 1
ATOM 3848 O O . LEU A 1 483 ? -12.781 33.969 6.457 1 98.25 483 LEU A O 1
ATOM 3852 N N . LEU A 1 484 ? -11.289 32.312 6.738 1 98 484 LEU A N 1
ATOM 3853 C CA . LEU A 1 484 ? -12.031 31.406 5.871 1 98 484 LEU A CA 1
ATOM 3854 C C . LEU A 1 484 ? -13.406 31.109 6.457 1 98 484 LEU A C 1
ATOM 3856 O O . LEU A 1 484 ? -14.391 31.031 5.723 1 98 484 LEU A O 1
ATOM 3860 N N . LEU A 1 485 ? -13.484 30.891 7.754 1 97.81 485 LEU A N 1
ATOM 3861 C CA . LEU A 1 485 ? -14.781 30.672 8.383 1 97.81 485 LEU A CA 1
ATOM 3862 C C . LEU A 1 485 ? -15.695 31.875 8.156 1 97.81 485 LEU A C 1
ATOM 3864 O O . LEU A 1 485 ? -16.875 31.703 7.836 1 97.81 485 LEU A O 1
ATOM 3868 N N . SER A 1 486 ? -15.164 33.094 8.336 1 97.75 486 SER A N 1
ATOM 3869 C CA . SER A 1 486 ? -15.945 34.312 8.148 1 97.75 486 SER A CA 1
ATOM 3870 C C . SER A 1 486 ? -16.484 34.406 6.727 1 97.75 486 SER A C 1
ATOM 3872 O O . SER A 1 486 ? -17.641 34.75 6.52 1 97.75 486 SER A O 1
ATOM 3874 N N . ILE A 1 487 ? -15.68 34.094 5.758 1 97.56 487 ILE A N 1
ATOM 3875 C CA . ILE A 1 487 ? -16.078 34.125 4.355 1 97.56 487 ILE A CA 1
ATOM 3876 C C . ILE A 1 487 ? -17.188 33.094 4.098 1 97.56 487 ILE A C 1
ATOM 3878 O O . ILE A 1 487 ? -18.219 33.438 3.51 1 97.56 487 ILE A O 1
ATOM 3882 N N . CYS A 1 488 ? -16.969 31.891 4.555 1 97.12 488 CYS A N 1
ATOM 3883 C CA . CYS A 1 488 ? -17.969 30.844 4.367 1 97.12 488 CYS A CA 1
ATOM 3884 C C . CYS A 1 488 ? -19.266 31.188 5.09 1 97.12 488 CYS A C 1
ATOM 3886 O O . CYS A 1 488 ? -20.359 30.969 4.559 1 97.12 488 CYS A O 1
ATOM 3888 N N . TYR A 1 489 ? -19.141 31.75 6.301 1 96.56 489 TYR A N 1
ATOM 3889 C CA . TYR A 1 489 ? -20.312 32.125 7.102 1 96.56 489 TYR A CA 1
ATOM 3890 C C . TYR A 1 489 ? -21.156 33.188 6.391 1 96.56 489 TYR A C 1
ATOM 3892 O O . TYR A 1 489 ? -22.375 33.062 6.309 1 96.56 489 TYR A O 1
ATOM 3900 N N . VAL A 1 490 ? -20.516 34.156 5.801 1 96.81 490 VAL A N 1
ATOM 3901 C CA . VAL A 1 490 ? -21.234 35.219 5.105 1 96.81 490 VAL A CA 1
ATOM 3902 C C . VAL A 1 490 ? -21.875 34.656 3.83 1 96.81 490 VAL A C 1
ATOM 3904 O O . VAL A 1 490 ? -23.047 34.938 3.555 1 96.81 490 VAL A O 1
ATOM 3907 N N . LEU A 1 491 ? -21.219 33.781 3.127 1 96.31 491 LEU A N 1
ATOM 3908 C CA . LEU A 1 491 ? -21.672 33.312 1.83 1 96.31 491 LEU A CA 1
ATOM 3909 C C . LEU A 1 491 ? -22.766 32.25 1.999 1 96.31 491 LEU A C 1
ATOM 3911 O O . LEU A 1 491 ? -23.688 32.188 1.174 1 96.31 491 LEU A O 1
ATOM 3915 N N . ILE A 1 492 ? -22.688 31.516 3.062 1 94.94 492 ILE A N 1
ATOM 3916 C CA . ILE A 1 492 ? -23.562 30.344 3.172 1 94.94 492 ILE A CA 1
ATOM 3917 C C . ILE A 1 492 ? -24.688 30.625 4.16 1 94.94 492 ILE A C 1
ATOM 3919 O O . ILE A 1 492 ? -25.859 30.453 3.838 1 94.94 492 ILE A O 1
ATOM 3923 N N . ASP A 1 493 ? -24.359 31.172 5.324 1 92.88 493 ASP A N 1
ATOM 3924 C CA . ASP A 1 493 ? -25.344 31.234 6.406 1 92.88 493 ASP A CA 1
ATOM 3925 C C . ASP A 1 493 ? -26.016 32.594 6.449 1 92.88 493 ASP A C 1
ATOM 3927 O O . ASP A 1 493 ? -27.172 32.719 6.867 1 92.88 493 ASP A O 1
ATOM 3931 N N . VAL A 1 494 ? -25.328 33.656 6.031 1 93.25 494 VAL A N 1
ATOM 3932 C CA . VAL A 1 494 ? -25.891 35 6.141 1 93.25 494 VAL A CA 1
ATOM 3933 C C . VAL A 1 494 ? -26.594 35.375 4.836 1 93.25 494 VAL A C 1
ATOM 3935 O O . VAL A 1 494 ? -27.812 35.594 4.816 1 93.25 494 VAL A O 1
ATOM 3938 N N . LYS A 1 495 ? -25.828 35.344 3.725 1 94.81 495 LYS A N 1
ATOM 3939 C CA . LYS A 1 495 ? -26.359 35.844 2.453 1 94.81 495 LYS A CA 1
ATOM 3940 C C . LYS A 1 495 ? -26.969 34.688 1.64 1 94.81 495 LYS A C 1
ATOM 3942 O O . LYS A 1 495 ? -27.734 34.938 0.701 1 94.81 495 LYS A O 1
ATOM 3947 N N . ASN A 1 496 ? -26.594 33.406 1.908 1 92.69 496 ASN A N 1
ATOM 3948 C CA . ASN A 1 496 ? -27.094 32.25 1.196 1 92.69 496 ASN A CA 1
ATOM 3949 C C . ASN A 1 496 ? -26.766 32.312 -0.294 1 92.69 496 ASN A C 1
ATOM 3951 O O . ASN A 1 496 ? -27.625 32 -1.13 1 92.69 496 ASN A O 1
ATOM 3955 N N . TRP A 1 497 ? -25.688 32.875 -0.576 1 93 497 TRP A N 1
ATOM 3956 C CA . TRP A 1 497 ? -25.25 32.969 -1.962 1 93 497 TRP A CA 1
ATOM 3957 C C . TRP A 1 497 ? -24.719 31.641 -2.455 1 93 497 TRP A C 1
ATOM 3959 O O . TRP A 1 497 ? -24.656 31.391 -3.662 1 93 497 TRP A O 1
ATOM 3969 N N . TRP A 1 498 ? -24.25 30.844 -1.558 1 91.06 498 TRP A N 1
ATOM 3970 C CA . TRP A 1 498 ? -23.625 29.562 -1.818 1 91.06 498 TRP A CA 1
ATOM 3971 C C . TRP A 1 498 ? -24.094 28.5 -0.828 1 91.06 498 TRP A C 1
ATOM 3973 O O . TRP A 1 498 ? -24.203 28.766 0.373 1 91.06 498 TRP A O 1
ATOM 3983 N N . SER A 1 499 ? -24.547 27.406 -1.371 1 90.44 499 SER A N 1
ATOM 3984 C CA . SER A 1 499 ? -25.062 26.344 -0.5 1 90.44 499 SER A CA 1
ATOM 3985 C C . SER A 1 499 ? -23.922 25.594 0.183 1 90.44 499 SER A C 1
ATOM 3987 O O . SER A 1 499 ? -24.141 24.859 1.146 1 90.44 499 SER A O 1
ATOM 3989 N N . GLY A 1 500 ? -22.641 25.766 -0.308 1 92.69 500 GLY A N 1
ATOM 3990 C CA . GLY A 1 500 ? -21.5 25.031 0.219 1 92.69 500 GLY A CA 1
ATOM 3991 C C . GLY A 1 500 ? -21.172 23.781 -0.57 1 92.69 500 GLY A C 1
ATOM 3992 O O . GLY A 1 500 ? -20.094 23.203 -0.413 1 92.69 500 GLY A O 1
ATOM 3993 N N . LYS A 1 501 ? -22.094 23.328 -1.354 1 88.75 501 LYS A N 1
ATOM 3994 C CA . LYS A 1 501 ? -21.906 22.156 -2.199 1 88.75 501 LYS A CA 1
ATOM 3995 C C . LYS A 1 501 ? -20.906 22.453 -3.318 1 88.75 501 LYS A C 1
ATOM 3997 O O . LYS A 1 501 ? -20.875 23.562 -3.857 1 88.75 501 LYS A O 1
ATOM 4002 N N . PRO A 1 502 ? -20.047 21.484 -3.656 1 89.5 502 PRO A N 1
ATOM 4003 C CA . PRO A 1 502 ? -20.016 20.078 -3.258 1 89.5 502 PRO A CA 1
ATOM 4004 C C . PRO A 1 502 ? -19.141 19.828 -2.031 1 89.5 502 PRO A C 1
ATOM 4006 O O . PRO A 1 502 ? -19.062 18.703 -1.555 1 89.5 502 PRO A O 1
ATOM 4009 N N . PHE A 1 503 ? -18.516 20.828 -1.452 1 94.75 503 PHE A N 1
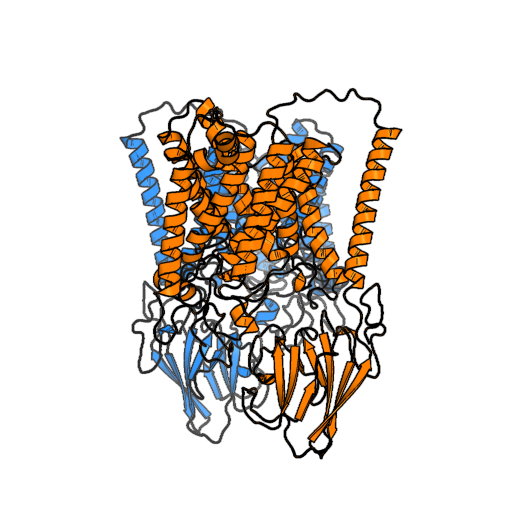ATOM 4010 C CA . PHE A 1 503 ? -17.594 20.656 -0.335 1 94.75 503 PHE A CA 1
ATOM 4011 C C . PHE A 1 503 ? -18.344 20.25 0.929 1 94.75 503 PHE A C 1
ATOM 4013 O O . PHE A 1 503 ? -17.797 19.578 1.791 1 94.75 503 PHE A O 1
ATOM 4020 N N . LEU A 1 504 ? -19.594 20.641 0.979 1 95.19 504 LEU A N 1
ATOM 4021 C CA . LEU A 1 504 ? -20.422 20.312 2.129 1 95.19 504 LEU A CA 1
ATOM 4022 C C . LEU A 1 504 ? -20.5 18.797 2.318 1 95.19 504 LEU A C 1
ATOM 4024 O O . LEU A 1 504 ? -20.391 18.297 3.443 1 95.19 504 LEU A O 1
ATOM 4028 N N . PHE A 1 505 ? -20.641 18.047 1.188 1 94.62 505 PHE A N 1
ATOM 4029 C CA . PHE A 1 505 ? -20.734 16.594 1.259 1 94.62 505 PHE A CA 1
ATOM 4030 C C . PHE A 1 505 ? -19.453 16 1.842 1 94.62 505 PHE A C 1
ATOM 4032 O O . PHE A 1 505 ? -19.516 15.109 2.688 1 94.62 505 PHE A O 1
ATOM 4039 N N . ALA A 1 506 ? -18.328 16.547 1.422 1 95.88 506 ALA A N 1
ATOM 4040 C CA . ALA A 1 506 ? -17.031 16.047 1.867 1 95.88 506 ALA A CA 1
ATOM 4041 C C . ALA A 1 506 ? -16.812 16.328 3.352 1 95.88 506 ALA A C 1
ATOM 4043 O O . ALA A 1 506 ? -16.219 15.516 4.066 1 95.88 506 ALA A O 1
ATOM 4044 N N . GLY A 1 507 ? -17.312 17.422 3.775 1 95.56 507 GLY A N 1
ATOM 4045 C CA . GLY A 1 507 ? -17.125 17.844 5.156 1 95.56 507 GLY A CA 1
ATOM 4046 C C . GLY A 1 507 ? -17.906 16.984 6.145 1 95.56 507 GLY A C 1
ATOM 4047 O O . GLY A 1 507 ? -17.516 16.859 7.309 1 95.56 507 GLY A O 1
ATOM 4048 N N . MET A 1 508 ? -18.969 16.344 5.656 1 93.5 508 MET A N 1
ATOM 4049 C CA . MET A 1 508 ? -19.828 15.555 6.531 1 93.5 508 MET A CA 1
ATOM 4050 C C . MET A 1 508 ? -19.203 14.188 6.82 1 93.5 508 MET A C 1
ATOM 4052 O O . MET A 1 508 ? -19.578 13.531 7.793 1 93.5 508 MET A O 1
ATOM 4056 N N . ASN A 1 509 ? -18.297 13.742 5.969 1 95.06 509 ASN A N 1
ATOM 4057 C CA . ASN A 1 509 ? -17.609 12.461 6.137 1 95.06 509 ASN A CA 1
ATOM 4058 C C . ASN A 1 509 ? -16.109 12.594 5.93 1 95.06 509 ASN A C 1
ATOM 4060 O O . ASN A 1 509 ? -15.508 11.797 5.207 1 95.06 509 ASN A O 1
ATOM 4064 N N . ALA A 1 510 ? -15.531 13.57 6.59 1 95.25 510 ALA A N 1
ATOM 4065 C CA . ALA A 1 510 ? -14.133 13.898 6.332 1 95.25 510 ALA A CA 1
ATOM 4066 C C . ALA A 1 510 ? -13.211 12.75 6.746 1 95.25 510 ALA A C 1
ATOM 4068 O O . ALA A 1 510 ? -12.258 12.43 6.039 1 95.25 510 ALA A O 1
ATOM 4069 N N . ILE A 1 511 ? -13.469 12.086 7.887 1 94.88 511 ILE A N 1
ATOM 4070 C CA . ILE A 1 511 ? -12.602 11.031 8.391 1 94.88 511 ILE A CA 1
ATOM 4071 C C . ILE A 1 511 ? -12.617 9.844 7.43 1 94.88 511 ILE A C 1
ATOM 4073 O O . ILE A 1 511 ? -11.586 9.227 7.172 1 94.88 511 ILE A O 1
ATOM 4077 N N . LEU A 1 512 ? -13.781 9.5 6.887 1 95.94 512 LEU A N 1
ATOM 4078 C CA . LEU A 1 512 ? -13.891 8.391 5.941 1 95.94 512 LEU A CA 1
ATOM 4079 C C . LEU A 1 512 ? -13.141 8.703 4.652 1 95.94 512 LEU A C 1
ATOM 4081 O O . LEU A 1 512 ? -12.523 7.816 4.055 1 95.94 512 LEU A O 1
ATOM 4085 N N . LEU A 1 513 ? -13.258 9.977 4.246 1 97.25 513 LEU A N 1
ATOM 4086 C CA . LEU A 1 513 ? -12.516 10.383 3.057 1 97.25 513 LEU A CA 1
ATOM 4087 C C . LEU A 1 513 ? -11.008 10.281 3.295 1 97.25 513 LEU A C 1
ATOM 4089 O O . LEU A 1 513 ? -10.266 9.859 2.41 1 97.25 513 LEU A O 1
ATOM 4093 N N . TYR A 1 514 ? -10.656 10.664 4.523 1 96.69 514 TYR A N 1
ATOM 4094 C CA . TYR A 1 514 ? -9.242 10.594 4.879 1 96.69 514 TYR A CA 1
ATOM 4095 C C . TYR A 1 514 ? -8.75 9.156 4.883 1 96.69 514 TYR A C 1
ATOM 4097 O O . TYR A 1 514 ? -7.719 8.844 4.277 1 96.69 514 TYR A O 1
ATOM 4105 N N . VAL A 1 515 ? -9.438 8.266 5.473 1 96.19 515 VAL A N 1
ATOM 4106 C CA . VAL A 1 515 ? -9.078 6.859 5.562 1 96.19 515 VAL A CA 1
ATOM 4107 C C . VAL A 1 515 ? -9.156 6.219 4.176 1 96.19 515 VAL A C 1
ATOM 4109 O O . VAL A 1 515 ? -8.242 5.496 3.768 1 96.19 515 VAL A O 1
ATOM 4112 N N . GLY A 1 516 ? -10.203 6.531 3.443 1 96.06 516 GLY A N 1
ATOM 4113 C CA . GLY A 1 516 ? -10.43 5.93 2.139 1 96.06 516 GLY A CA 1
ATOM 4114 C C . GLY A 1 516 ? -9.352 6.266 1.13 1 96.06 516 GLY A C 1
ATOM 4115 O O . GLY A 1 516 ? -8.859 5.387 0.419 1 96.06 516 GLY A O 1
ATOM 4116 N N . HIS A 1 517 ? -9.008 7.543 1.103 1 96.88 517 HIS A N 1
ATOM 4117 C CA . HIS A 1 517 ? -8.031 7.922 0.088 1 96.88 517 HIS A CA 1
ATOM 4118 C C . HIS A 1 517 ? -6.66 7.328 0.394 1 96.88 517 HIS A C 1
ATOM 4120 O O . HIS A 1 517 ? -5.891 7.027 -0.521 1 96.88 517 HIS A O 1
ATOM 4126 N N . GLN A 1 518 ? -6.328 7.133 1.711 1 96.19 518 GLN A N 1
ATOM 4127 C CA . GLN A 1 518 ? -5.055 6.535 2.09 1 96.19 518 GLN A CA 1
ATOM 4128 C C . GLN A 1 518 ? -5.039 5.035 1.799 1 96.19 518 GLN A C 1
ATOM 4130 O O . GLN A 1 518 ? -4.043 4.504 1.305 1 96.19 518 GLN A O 1
ATOM 4135 N N . MET A 1 519 ? -6.129 4.355 1.989 1 95.19 519 MET A N 1
ATOM 4136 C CA . MET A 1 519 ? -6.219 2.906 1.821 1 95.19 519 MET A CA 1
ATOM 4137 C C . MET A 1 519 ? -6.234 2.531 0.343 1 95.19 519 MET A C 1
ATOM 4139 O O . MET A 1 519 ? -5.82 1.432 -0.027 1 95.19 519 MET A O 1
ATOM 4143 N N . THR A 1 520 ? -6.695 3.416 -0.535 1 95.88 520 THR A N 1
ATOM 4144 C CA . THR A 1 520 ? -6.832 3.104 -1.953 1 95.88 520 THR A CA 1
ATOM 4145 C C . THR A 1 520 ? -5.844 3.914 -2.785 1 95.88 520 THR A C 1
ATOM 4147 O O . THR A 1 520 ? -6.121 4.25 -3.938 1 95.88 520 THR A O 1
ATOM 4150 N N . TYR A 1 521 ? -4.762 4.266 -2.197 1 93.5 521 TYR A N 1
ATOM 4151 C CA . TYR A 1 521 ? -3.756 5.129 -2.805 1 93.5 521 TYR A CA 1
ATOM 4152 C C . TYR A 1 521 ? -3.244 4.535 -4.109 1 93.5 521 TYR A C 1
ATOM 4154 O O . TYR A 1 521 ? -2.977 5.262 -5.07 1 93.5 521 TYR A O 1
ATOM 4162 N N . GLY A 1 522 ? -3.158 3.295 -4.285 1 91.94 522 GLY A N 1
ATOM 4163 C CA . GLY A 1 522 ? -2.59 2.66 -5.465 1 91.94 522 GLY A CA 1
ATOM 4164 C C . GLY A 1 522 ? -3.592 1.821 -6.234 1 91.94 522 GLY A C 1
ATOM 4165 O O . GLY A 1 522 ? -3.211 0.905 -6.965 1 91.94 522 GLY A O 1
ATOM 4166 N N . HIS A 1 523 ? -4.871 2.16 -6.09 1 95.06 523 HIS A N 1
ATOM 4167 C CA . HIS A 1 523 ? -5.898 1.318 -6.691 1 95.06 523 HIS A CA 1
ATOM 4168 C C . HIS A 1 523 ? -6.688 2.082 -7.75 1 95.06 523 HIS A C 1
ATOM 4170 O O . HIS A 1 523 ? -7.258 3.137 -7.465 1 95.06 523 HIS A O 1
ATOM 4176 N N . ILE A 1 524 ? -6.734 1.663 -9.039 1 93.69 524 ILE A N 1
ATOM 4177 C CA . ILE A 1 524 ? -7.613 2.197 -10.078 1 93.69 524 ILE A CA 1
ATOM 4178 C C . ILE A 1 524 ? -9.055 1.766 -9.805 1 93.69 524 ILE A C 1
ATOM 4180 O O . ILE A 1 524 ? -9.297 0.664 -9.312 1 93.69 524 ILE A O 1
ATOM 4184 N N . PRO A 1 525 ? -10.047 2.592 -9.914 1 94.12 525 PRO A N 1
ATOM 4185 C CA . PRO A 1 525 ? -9.984 3.859 -10.648 1 94.12 525 PRO A CA 1
ATOM 4186 C C . PRO A 1 525 ? -9.836 5.066 -9.727 1 94.12 525 PRO A C 1
ATOM 4188 O O . PRO A 1 525 ? -9.922 6.211 -10.188 1 94.12 525 PRO A O 1
ATOM 4191 N N . VAL A 1 526 ? -9.625 4.828 -8.461 1 94.88 526 VAL A N 1
ATOM 4192 C CA . VAL A 1 526 ? -9.547 5.934 -7.512 1 94.88 526 VAL A CA 1
ATOM 4193 C C . VAL A 1 526 ? -8.359 6.828 -7.855 1 94.88 526 VAL A C 1
ATOM 4195 O O . VAL A 1 526 ? -8.508 8.047 -7.973 1 94.88 526 VAL A O 1
ATOM 4198 N N . ARG A 1 527 ? -7.254 6.156 -8.047 1 93.19 527 ARG A N 1
ATOM 4199 C CA . ARG A 1 527 ? -6.043 6.852 -8.477 1 93.19 527 ARG A CA 1
ATOM 4200 C C . ARG A 1 527 ? -5.418 6.164 -9.68 1 93.19 527 ARG A C 1
ATOM 4202 O O . ARG A 1 527 ? -5.367 4.934 -9.75 1 93.19 527 ARG A O 1
ATOM 4209 N N . TRP A 1 528 ? -5.07 6.941 -10.664 1 91.88 528 TRP A N 1
ATOM 4210 C CA . TRP A 1 528 ? -4.383 6.375 -11.812 1 91.88 528 TRP A CA 1
ATOM 4211 C C . TRP A 1 528 ? -3.277 7.305 -12.305 1 91.88 528 TRP A C 1
ATOM 4213 O O . TRP A 1 528 ? -3.373 8.523 -12.148 1 91.88 528 TRP A O 1
ATOM 4223 N N . LEU A 1 529 ? -2.238 6.742 -12.703 1 92.75 529 LEU A N 1
ATOM 4224 C CA . LEU A 1 529 ? -1.101 7.391 -13.344 1 92.75 529 LEU A CA 1
ATOM 4225 C C . LEU A 1 529 ? -0.951 6.926 -14.789 1 92.75 529 LEU A C 1
ATOM 4227 O O . LEU A 1 529 ? -1.247 5.77 -15.109 1 92.75 529 LEU A O 1
ATOM 4231 N N . VAL A 1 530 ? -0.599 7.762 -15.57 1 90.25 530 VAL A N 1
ATOM 4232 C CA . VAL A 1 530 ? -0.583 7.43 -17 1 90.25 530 VAL A CA 1
ATOM 4233 C C . VAL A 1 530 ? 0.643 6.574 -17.312 1 90.25 530 VAL A C 1
ATOM 4235 O O . VAL A 1 530 ? 0.521 5.5 -17.906 1 90.25 530 VAL A O 1
ATOM 4238 N N . TYR A 1 531 ? 1.822 7.023 -16.828 1 87.44 531 TYR A N 1
ATOM 4239 C CA . TYR A 1 531 ? 3.07 6.402 -17.266 1 87.44 531 TYR A CA 1
ATOM 4240 C C . TYR A 1 531 ? 3.613 5.469 -16.188 1 87.44 531 TYR A C 1
ATOM 4242 O O . TYR A 1 531 ? 3.467 5.734 -15 1 87.44 531 TYR A O 1
ATOM 4250 N N . CYS A 1 532 ? 4.195 4.402 -16.594 1 83.62 532 CYS A N 1
ATOM 4251 C CA . CYS A 1 532 ? 4.781 3.467 -15.633 1 83.62 532 CYS A CA 1
ATOM 4252 C C . CYS A 1 532 ? 6.258 3.762 -15.414 1 83.62 532 CYS A C 1
ATOM 4254 O O . CYS A 1 532 ? 6.816 3.436 -14.367 1 83.62 532 CYS A O 1
ATOM 4256 N N . GLU A 1 533 ? 6.949 4.273 -16.422 1 76.75 533 GLU A N 1
ATOM 4257 C CA . GLU A 1 533 ? 8.383 4.504 -16.297 1 76.75 533 GLU A CA 1
ATOM 4258 C C . GLU A 1 533 ? 8.688 5.969 -16 1 76.75 533 GLU A C 1
ATOM 4260 O O . GLU A 1 533 ? 9.781 6.301 -15.547 1 76.75 533 GLU A O 1
ATOM 4265 N N . LYS A 1 534 ? 7.668 6.746 -16.375 1 77.44 534 LYS A N 1
ATOM 4266 C CA . LYS A 1 534 ? 7.836 8.18 -16.156 1 77.44 534 LYS A CA 1
ATOM 4267 C C . LYS A 1 534 ? 6.891 8.68 -15.062 1 77.44 534 LYS A C 1
ATOM 4269 O O . LYS A 1 534 ? 5.797 8.141 -14.891 1 77.44 534 LYS A O 1
ATOM 4274 N N . GLU A 1 535 ? 7.348 8.891 -13.898 1 72.81 535 GLU A N 1
ATOM 4275 C CA . GLU A 1 535 ? 6.438 9.359 -12.859 1 72.81 535 GLU A CA 1
ATOM 4276 C C . GLU A 1 535 ? 5.188 9.992 -13.469 1 72.81 535 GLU A C 1
ATOM 4278 O O . GLU A 1 535 ? 4.395 9.312 -14.125 1 72.81 535 GLU A O 1
ATOM 4283 N N . HIS A 1 536 ? 4.918 11.25 -13.602 1 79 536 HIS A N 1
ATOM 4284 C CA . HIS A 1 536 ? 3.721 11.914 -14.109 1 79 536 HIS A CA 1
ATOM 4285 C C . HIS A 1 536 ? 3.912 12.383 -15.547 1 79 536 HIS A C 1
ATOM 4287 O O . HIS A 1 536 ? 2.936 12.633 -16.25 1 79 536 HIS A O 1
ATOM 4293 N N . GLY A 1 537 ? 5.148 12.359 -16.016 1 83.5 537 GLY A N 1
ATOM 4294 C CA . GLY A 1 537 ? 5.469 12.875 -17.344 1 83.5 537 GLY A CA 1
ATOM 4295 C C . GLY A 1 537 ? 5.539 14.391 -17.391 1 83.5 537 GLY A C 1
ATOM 4296 O O . GLY A 1 537 ? 6.609 14.961 -17.594 1 83.5 537 GLY A O 1
ATOM 4297 N N . THR A 1 538 ? 4.316 15.078 -17.156 1 88 538 THR A N 1
ATOM 4298 C CA . THR A 1 538 ? 4.223 16.531 -17.156 1 88 538 THR A CA 1
ATOM 4299 C C . THR A 1 538 ? 3.369 17.016 -15.984 1 88 538 THR A C 1
ATOM 4301 O O . THR A 1 538 ? 2.676 16.219 -15.352 1 88 538 THR A O 1
ATOM 4304 N N . HIS A 1 539 ? 3.479 18.344 -15.727 1 89.06 539 HIS A N 1
ATOM 4305 C CA . HIS A 1 539 ? 2.643 18.938 -14.688 1 89.06 539 HIS A CA 1
ATOM 4306 C C . HIS A 1 539 ? 1.168 18.891 -15.07 1 89.06 539 HIS A C 1
ATOM 4308 O O . HIS A 1 539 ? 0.301 18.75 -14.211 1 89.06 539 HIS A O 1
ATOM 4314 N N . PHE A 1 540 ? 0.934 19 -16.328 1 88.94 540 PHE A N 1
ATOM 4315 C CA . PHE A 1 540 ? -0.433 18.922 -16.828 1 88.94 540 PHE A CA 1
ATOM 4316 C C . PHE A 1 540 ? -1.077 17.594 -16.484 1 88.94 540 PHE A C 1
ATOM 4318 O O . PHE A 1 540 ? -2.162 17.562 -15.898 1 88.94 540 PHE A O 1
ATOM 4325 N N . ILE A 1 541 ? -0.416 16.547 -16.797 1 88.5 541 ILE A N 1
ATOM 4326 C CA . ILE A 1 541 ? -0.94 15.211 -16.547 1 88.5 541 ILE A CA 1
ATOM 4327 C C . ILE A 1 541 ? -1.019 14.953 -15.047 1 88.5 541 ILE A C 1
ATOM 4329 O O . ILE A 1 541 ? -2.006 14.406 -14.555 1 88.5 541 ILE A O 1
ATOM 4333 N N . ALA A 1 542 ? 0.029 15.391 -14.359 1 90.94 542 ALA A N 1
ATOM 4334 C CA . ALA A 1 542 ? 0.044 15.227 -12.914 1 90.94 542 ALA A CA 1
ATOM 4335 C C . ALA A 1 542 ? -1.137 15.945 -12.266 1 90.94 542 ALA A C 1
ATOM 4337 O O . ALA A 1 542 ? -1.778 15.406 -11.359 1 90.94 542 ALA A O 1
ATOM 4338 N N . HIS A 1 543 ? -1.375 17.141 -12.719 1 90.88 543 HIS A N 1
ATOM 4339 C CA . HIS A 1 543 ? -2.475 17.938 -12.188 1 90.88 543 HIS A CA 1
ATOM 4340 C C . HIS A 1 543 ? -3.818 17.266 -12.453 1 90.88 543 HIS A C 1
ATOM 4342 O O . HIS A 1 543 ? -4.676 17.219 -11.562 1 90.88 543 HIS A O 1
ATOM 4348 N N . PHE A 1 544 ? -3.988 16.734 -13.602 1 88.12 544 PHE A N 1
ATOM 4349 C CA . PHE A 1 544 ? -5.223 16.047 -13.969 1 88.12 544 PHE A CA 1
ATOM 4350 C C . PHE A 1 544 ? -5.406 14.789 -13.133 1 88.12 544 PHE A C 1
ATOM 4352 O O . PHE A 1 544 ? -6.504 14.516 -12.641 1 88.12 544 PHE A O 1
ATOM 4359 N N . GLU A 1 545 ? -4.367 14.031 -12.992 1 90.31 545 GLU A N 1
ATOM 4360 C CA . GLU A 1 545 ? -4.402 12.805 -12.203 1 90.31 545 GLU A CA 1
ATOM 4361 C C . GLU A 1 545 ? -4.805 13.102 -10.758 1 90.31 545 GLU A C 1
ATOM 4363 O O . GLU A 1 545 ? -5.672 12.422 -10.195 1 90.31 545 GLU A O 1
ATOM 4368 N N . ASN A 1 546 ? -4.207 14.148 -10.18 1 93.31 546 ASN A N 1
ATOM 4369 C CA . ASN A 1 546 ? -4.43 14.453 -8.766 1 93.31 546 ASN A CA 1
ATOM 4370 C C . ASN A 1 546 ? -5.816 15.047 -8.531 1 93.31 546 ASN A C 1
ATOM 4372 O O . ASN A 1 546 ? -6.469 14.727 -7.535 1 93.31 546 ASN A O 1
ATOM 4376 N N . LEU A 1 547 ? -6.301 15.836 -9.438 1 92 547 LEU A N 1
ATOM 4377 C CA . LEU A 1 547 ? -7.633 16.406 -9.305 1 92 547 LEU A CA 1
ATOM 4378 C C . LEU A 1 547 ? -8.703 15.344 -9.508 1 92 547 LEU A C 1
ATOM 4380 O O . LEU A 1 547 ? -9.766 15.398 -8.883 1 92 547 LEU A O 1
ATOM 4384 N N . TRP A 1 548 ? -8.422 14.383 -10.391 1 90.75 548 TRP A N 1
ATOM 4385 C CA . TRP A 1 548 ? -9.336 13.25 -10.555 1 90.75 548 TRP A CA 1
ATOM 4386 C C . TRP A 1 548 ? -9.539 12.523 -9.227 1 90.75 548 TRP A C 1
ATOM 4388 O O . TRP A 1 548 ? -10.672 12.242 -8.836 1 90.75 548 TRP A O 1
ATOM 4398 N N . GLY A 1 549 ? -8.391 12.227 -8.586 1 93.44 549 GLY A N 1
ATOM 4399 C CA . GLY A 1 549 ? -8.484 11.539 -7.312 1 93.44 549 GLY A CA 1
ATOM 4400 C C . GLY A 1 549 ? -9.312 12.281 -6.289 1 93.44 549 GLY A C 1
ATOM 4401 O O . GLY A 1 549 ? -10.172 11.695 -5.625 1 93.44 549 GLY A O 1
ATOM 4402 N N . ALA A 1 550 ? -9.109 13.602 -6.191 1 94.31 550 ALA A N 1
ATOM 4403 C CA . ALA A 1 550 ? -9.875 14.422 -5.266 1 94.31 550 ALA A CA 1
ATOM 4404 C C . ALA A 1 550 ? -11.352 14.469 -5.664 1 94.31 550 ALA A C 1
ATOM 4406 O O . ALA A 1 550 ? -12.234 14.352 -4.809 1 94.31 550 ALA A O 1
ATOM 4407 N N . GLY A 1 551 ? -11.625 14.617 -6.961 1 92.25 551 GLY A N 1
ATOM 4408 C CA . GLY A 1 551 ? -12.992 14.633 -7.461 1 92.25 551 GLY A CA 1
ATOM 4409 C C . GLY A 1 551 ? -13.719 13.32 -7.246 1 92.25 551 GLY A C 1
ATOM 4410 O O . GLY A 1 551 ? -14.914 13.312 -6.949 1 92.25 551 GLY A O 1
ATOM 4411 N N . PHE A 1 552 ? -13 12.234 -7.398 1 95 552 PHE A N 1
ATOM 4412 C CA . PHE A 1 552 ? -13.578 10.914 -7.164 1 95 552 PHE A CA 1
ATOM 4413 C C . PHE A 1 552 ? -14.141 10.82 -5.75 1 95 552 PHE A C 1
ATOM 4415 O O . PHE A 1 552 ? -15.266 10.352 -5.555 1 95 552 PHE A O 1
ATOM 4422 N N . TRP A 1 553 ? -13.43 11.305 -4.785 1 96.75 553 TRP A N 1
ATOM 4423 C CA . TRP A 1 553 ? -13.852 11.18 -3.393 1 96.75 553 TRP A CA 1
ATOM 4424 C C . TRP A 1 553 ? -14.984 12.148 -3.08 1 96.75 553 TRP A C 1
ATOM 4426 O O . TRP A 1 553 ? -15.812 11.891 -2.205 1 96.75 553 TRP A O 1
ATOM 4436 N N . VAL A 1 554 ? -15.055 13.297 -3.809 1 94.94 554 VAL A N 1
ATOM 4437 C CA . VAL A 1 554 ? -16.203 14.188 -3.658 1 94.94 554 VAL A CA 1
ATOM 4438 C C . VAL A 1 554 ? -17.469 13.5 -4.156 1 94.94 554 VAL A C 1
ATOM 4440 O O . VAL A 1 554 ? -18.516 13.609 -3.539 1 94.94 554 VAL A O 1
ATOM 4443 N N . VAL A 1 555 ? -17.328 12.727 -5.223 1 93.94 555 VAL A N 1
ATOM 4444 C CA . VAL A 1 555 ? -18.469 11.977 -5.762 1 93.94 555 VAL A CA 1
ATOM 4445 C C . VAL A 1 555 ? -18.875 10.875 -4.789 1 93.94 555 VAL A C 1
ATOM 4447 O O . VAL A 1 555 ? -20.062 10.648 -4.562 1 93.94 555 VAL A O 1
ATOM 4450 N N . VAL A 1 556 ? -17.906 10.227 -4.223 1 96.38 556 VAL A N 1
ATOM 4451 C CA . VAL A 1 556 ? -18.188 9.195 -3.236 1 96.38 556 VAL A CA 1
ATOM 4452 C C . VAL A 1 556 ? -18.906 9.805 -2.035 1 96.38 556 VAL A C 1
ATOM 4454 O O . VAL A 1 556 ? -19.859 9.227 -1.519 1 96.38 556 VAL A O 1
ATOM 4457 N N . ALA A 1 557 ? -18.406 10.992 -1.63 1 96.56 557 ALA A N 1
ATOM 4458 C CA . ALA A 1 557 ? -19.062 11.688 -0.521 1 96.56 557 ALA A CA 1
ATOM 4459 C C . ALA A 1 557 ? -20.5 12.031 -0.859 1 96.56 557 ALA A C 1
ATOM 4461 O O . ALA A 1 557 ? -21.391 11.945 -0.002 1 96.56 557 ALA A O 1
ATOM 4462 N N . TYR A 1 558 ? -20.703 12.43 -2.061 1 94.25 558 TYR A N 1
ATOM 4463 C CA . TYR A 1 558 ? -22.062 12.711 -2.514 1 94.25 558 TYR A CA 1
ATOM 4464 C C . TYR A 1 558 ? -22.938 11.461 -2.451 1 94.25 558 TYR A C 1
ATOM 4466 O O . TYR A 1 558 ? -24.078 11.516 -2.008 1 94.25 558 TYR A O 1
ATOM 4474 N N . HIS A 1 559 ? -22.375 10.336 -2.85 1 94.88 559 HIS A N 1
ATOM 4475 C CA . HIS A 1 559 ? -23.109 9.078 -2.785 1 94.88 559 HIS A CA 1
ATOM 4476 C C . HIS A 1 559 ? -23.469 8.734 -1.349 1 94.88 559 HIS A C 1
ATOM 4478 O O . HIS A 1 559 ? -24.609 8.328 -1.077 1 94.88 559 HIS A O 1
ATOM 4484 N N . TRP A 1 560 ? -22.562 8.867 -0.452 1 95.38 560 TRP A N 1
ATOM 4485 C CA . TRP A 1 560 ? -22.844 8.586 0.952 1 95.38 560 TRP A CA 1
ATOM 4486 C C . TRP A 1 560 ? -23.906 9.531 1.497 1 95.38 560 TRP A C 1
ATOM 4488 O O . TRP A 1 560 ? -24.719 9.133 2.334 1 95.38 560 TRP A O 1
ATOM 4498 N N . TYR A 1 561 ? -23.859 10.766 1.049 1 92.69 561 TYR A N 1
ATOM 4499 C CA . TYR A 1 561 ? -24.875 11.734 1.44 1 92.69 561 TYR A CA 1
ATOM 4500 C C . TYR A 1 561 ? -26.266 11.305 0.948 1 92.69 561 TYR A C 1
ATOM 4502 O O . TYR A 1 561 ? -27.234 11.375 1.69 1 92.69 561 TYR A O 1
ATOM 4510 N N . ARG A 1 562 ? -26.297 10.711 -0.234 1 93.31 562 ARG A N 1
ATOM 4511 C CA . ARG A 1 562 ? -27.547 10.297 -0.845 1 93.31 562 ARG A CA 1
ATOM 4512 C C . ARG A 1 562 ? -28.141 9.094 -0.121 1 93.31 562 ARG A C 1
ATOM 4514 O O . ARG A 1 562 ? -29.359 9 0.051 1 93.31 562 ARG A O 1
ATOM 4521 N N . ILE A 1 563 ? -27.266 8.234 0.352 1 93.75 563 ILE A N 1
ATOM 4522 C CA . ILE A 1 563 ? -27.781 7.047 1.021 1 93.75 563 ILE A CA 1
ATOM 4523 C C . ILE A 1 563 ? -27.812 7.273 2.531 1 93.75 563 ILE A C 1
ATOM 4525 O O . ILE A 1 563 ? -28.047 6.34 3.303 1 93.75 563 ILE A O 1
ATOM 4529 N N . ASN A 1 564 ? -27.453 8.469 3 1 92.19 564 ASN A N 1
ATOM 4530 C CA . ASN A 1 564 ? -27.484 8.883 4.398 1 92.19 564 ASN A CA 1
ATOM 4531 C C . ASN A 1 564 ? -26.531 8.047 5.258 1 92.19 564 ASN A C 1
ATOM 4533 O O . ASN A 1 564 ? -26.922 7.559 6.32 1 92.19 564 ASN A O 1
ATOM 4537 N N . TYR A 1 565 ? -25.422 7.863 4.707 1 90.75 565 TYR A N 1
ATOM 4538 C CA . TYR A 1 565 ? -24.391 7.148 5.445 1 90.75 565 TYR A CA 1
ATOM 4539 C C . TYR A 1 565 ? -23.359 8.109 6.008 1 90.75 565 TYR A C 1
ATOM 4541 O O . TYR A 1 565 ? -22.641 8.773 5.254 1 90.75 565 TYR A O 1
ATOM 4549 N N . PHE A 1 566 ? -23.297 8.234 7.312 1 86.44 566 PHE A N 1
ATOM 4550 C CA . PHE A 1 566 ? -22.344 9.109 8 1 86.44 566 PHE A CA 1
ATOM 4551 C C . PHE A 1 566 ? -21.562 8.336 9.055 1 86.44 566 PHE A C 1
ATOM 4553 O O . PHE A 1 566 ? -22.141 7.68 9.914 1 86.44 566 PHE A O 1
ATOM 4560 N N . PHE A 1 567 ? -20.281 8.375 8.836 1 84.31 567 PHE A N 1
ATOM 4561 C CA . PHE A 1 567 ? -19.422 7.637 9.75 1 84.31 567 PHE A CA 1
ATOM 4562 C C . PHE A 1 567 ? -18.891 8.547 10.852 1 84.31 567 PHE A C 1
ATOM 4564 O O . PHE A 1 567 ? -18.344 9.625 10.562 1 84.31 567 PHE A O 1
ATOM 4571 N N . THR A 1 568 ? -19.188 8.203 12.031 1 79 568 THR A N 1
ATOM 4572 C CA . THR A 1 568 ? -18.688 8.953 13.172 1 79 568 THR A CA 1
ATOM 4573 C C . THR A 1 568 ? -17.828 8.062 14.07 1 79 568 THR A C 1
ATOM 4575 O O . THR A 1 568 ? -18.109 6.871 14.219 1 79 568 THR A O 1
ATOM 4578 N N . ILE A 1 569 ? -16.734 8.625 14.438 1 77.62 569 ILE A N 1
ATOM 4579 C CA . ILE A 1 569 ? -15.859 7.895 15.359 1 77.62 569 ILE A CA 1
ATOM 4580 C C . ILE A 1 569 ? -16.375 8.07 16.781 1 77.62 569 ILE A C 1
ATOM 4582 O O . ILE A 1 569 ? -16.625 9.195 17.219 1 77.62 569 ILE A O 1
ATOM 4586 N N . MET B 1 1 ? 26.953 -30.406 8.672 1 52.22 1 MET B N 1
ATOM 4587 C CA . MET B 1 1 ? 26.25 -30.75 9.906 1 52.22 1 MET B CA 1
ATOM 4588 C C . MET B 1 1 ? 25.453 -29.578 10.43 1 52.22 1 MET B C 1
ATOM 4590 O O . MET B 1 1 ? 25.938 -28.438 10.445 1 52.22 1 MET B O 1
ATOM 4594 N N . THR B 1 2 ? 24.172 -29.594 10.414 1 64.69 2 THR B N 1
ATOM 4595 C CA . THR B 1 2 ? 23.266 -28.562 10.93 1 64.69 2 THR B CA 1
ATOM 4596 C C . THR B 1 2 ? 23.031 -28.75 12.422 1 64.69 2 THR B C 1
ATOM 4598 O O . THR B 1 2 ? 22.922 -29.875 12.906 1 64.69 2 THR B O 1
ATOM 4601 N N . ASP B 1 3 ? 23.359 -27.703 13.281 1 70.56 3 ASP B N 1
ATOM 4602 C CA . ASP B 1 3 ? 23.109 -27.75 14.719 1 70.56 3 ASP B CA 1
ATOM 4603 C C . ASP B 1 3 ? 21.609 -27.672 15.016 1 70.56 3 ASP B C 1
ATOM 4605 O O . ASP B 1 3 ? 20.891 -26.891 14.398 1 70.56 3 ASP B O 1
ATOM 4609 N N . LEU B 1 4 ? 21.25 -28.641 15.867 1 61.59 4 LEU B N 1
ATOM 4610 C CA . LEU B 1 4 ? 19.859 -28.688 16.281 1 61.59 4 LEU B CA 1
ATOM 4611 C C . LEU B 1 4 ? 19.531 -27.484 17.172 1 61.59 4 LEU B C 1
ATOM 4613 O O . LEU B 1 4 ? 20.234 -27.219 18.156 1 61.59 4 LEU B O 1
ATOM 4617 N N . SER B 1 5 ? 18.844 -26.422 16.688 1 67.12 5 SER B N 1
ATOM 4618 C CA . SER B 1 5 ? 18.391 -25.281 17.469 1 67.12 5 SER B CA 1
ATOM 4619 C C . SER B 1 5 ? 16.875 -25.078 17.359 1 67.12 5 SER B C 1
ATOM 4621 O O . SER B 1 5 ? 16.344 -24.984 16.25 1 67.12 5 SER B O 1
ATOM 4623 N N . TRP B 1 6 ? 16.234 -25.141 18.5 1 69.25 6 TRP B N 1
ATOM 4624 C CA . TRP B 1 6 ? 14.781 -24.953 18.531 1 69.25 6 TRP B CA 1
ATOM 4625 C C . TRP B 1 6 ? 14.406 -23.531 18.156 1 69.25 6 TRP B C 1
ATOM 4627 O O . TRP B 1 6 ? 13.32 -23.281 17.609 1 69.25 6 TRP B O 1
ATOM 4637 N N . LEU B 1 7 ? 15.289 -22.547 18.516 1 76.44 7 LEU B N 1
ATOM 4638 C CA . LEU B 1 7 ? 15.062 -21.156 18.188 1 76.44 7 LEU B CA 1
ATOM 4639 C C . LEU B 1 7 ? 16.203 -20.609 17.328 1 76.44 7 LEU B C 1
ATOM 4641 O O . LEU B 1 7 ? 17.359 -20.703 17.703 1 76.44 7 LEU B O 1
ATOM 4645 N N . GLU B 1 8 ? 16.203 -20.859 15.984 1 82.88 8 GLU B N 1
ATOM 4646 C CA . GLU B 1 8 ? 17.203 -20.391 15.039 1 82.88 8 GLU B CA 1
ATOM 4647 C C . GLU B 1 8 ? 18.078 -19.297 15.641 1 82.88 8 GLU B C 1
ATOM 4649 O O . GLU B 1 8 ? 18.031 -18.141 15.188 1 82.88 8 GLU B O 1
ATOM 4654 N N . ASP B 1 9 ? 18.859 -19.562 16.672 1 80.56 9 ASP B N 1
ATOM 4655 C CA . ASP B 1 9 ? 19.719 -18.578 17.328 1 80.56 9 ASP B CA 1
ATOM 4656 C C . ASP B 1 9 ? 21.172 -18.703 16.859 1 80.56 9 ASP B C 1
ATOM 4658 O O . ASP B 1 9 ? 21.734 -19.797 16.875 1 80.56 9 ASP B O 1
ATOM 4662 N N . TYR B 1 10 ? 21.734 -17.578 16.453 1 82.44 10 TYR B N 1
ATOM 4663 C CA . TYR B 1 10 ? 23.109 -17.609 15.961 1 82.44 10 TYR B CA 1
ATOM 4664 C C . TYR B 1 10 ? 24.094 -17.625 17.125 1 82.44 10 TYR B C 1
ATOM 4666 O O . TYR B 1 10 ? 25.312 -17.734 16.922 1 82.44 10 TYR B O 1
ATOM 4674 N N . GLY B 1 11 ? 23.641 -17.562 18.281 1 82.25 11 GLY B N 1
ATOM 4675 C CA . GLY B 1 11 ? 24.516 -17.656 19.438 1 82.25 11 GLY B CA 1
ATOM 4676 C C . GLY B 1 11 ? 25.141 -16.328 19.828 1 82.25 11 GLY B C 1
ATOM 4677 O O . GLY B 1 11 ? 24.422 -15.344 20.016 1 82.25 11 GLY B O 1
ATOM 4678 N N . GLN B 1 12 ? 26.453 -16.266 19.781 1 85.19 12 GLN B N 1
ATOM 4679 C CA . GLN B 1 12 ? 27.156 -15.055 20.188 1 85.19 12 GLN B CA 1
ATOM 4680 C C . GLN B 1 12 ? 27.266 -14.07 19.031 1 85.19 12 GLN B C 1
ATOM 4682 O O . GLN B 1 12 ? 27.438 -14.477 17.875 1 85.19 12 GLN B O 1
ATOM 4687 N N . ASP B 1 13 ? 27.234 -12.82 19.359 1 86.88 13 ASP B N 1
ATOM 4688 C CA . ASP B 1 13 ? 27.312 -11.773 18.344 1 86.88 13 ASP B CA 1
ATOM 4689 C C . ASP B 1 13 ? 28.641 -11.812 17.609 1 86.88 13 ASP B C 1
ATOM 4691 O O . ASP B 1 13 ? 28.688 -11.625 16.391 1 86.88 13 ASP B O 1
ATOM 4695 N N . ASP B 1 14 ? 29.641 -12.055 18.344 1 89.94 14 ASP B N 1
ATOM 4696 C CA . ASP B 1 14 ? 30.938 -12.156 17.719 1 89.94 14 ASP B CA 1
ATOM 4697 C C . ASP B 1 14 ? 31.469 -13.594 17.766 1 89.94 14 ASP B C 1
ATOM 4699 O O . ASP B 1 14 ? 31.672 -14.141 18.859 1 89.94 14 ASP B O 1
ATOM 4703 N N . TYR B 1 15 ? 31.578 -14.242 16.594 1 92.38 15 TYR B N 1
ATOM 4704 C CA . TYR B 1 15 ? 32.125 -15.586 16.484 1 92.38 15 TYR B CA 1
ATOM 4705 C C . TYR B 1 15 ? 33.406 -15.586 15.664 1 92.38 15 TYR B C 1
ATOM 4707 O O . TYR B 1 15 ? 33.375 -15.555 14.43 1 92.38 15 TYR B O 1
ATOM 4715 N N . LYS B 1 16 ? 34.531 -15.688 16.234 1 90.94 16 LYS B N 1
ATOM 4716 C CA . LYS B 1 16 ? 35.875 -15.742 15.602 1 90.94 16 LYS B CA 1
ATOM 4717 C C . LYS B 1 16 ? 36.062 -14.57 14.648 1 90.94 16 LYS B C 1
ATOM 4719 O O . LYS B 1 16 ? 36.5 -14.758 13.508 1 90.94 16 LYS B O 1
ATOM 4724 N N . GLY B 1 17 ? 35.5 -13.383 14.961 1 87.69 17 GLY B N 1
ATOM 4725 C CA . GLY B 1 17 ? 35.719 -12.18 14.172 1 87.69 17 GLY B CA 1
ATOM 4726 C C . GLY B 1 17 ? 34.594 -11.859 13.234 1 87.69 17 GLY B C 1
ATOM 4727 O O . GLY B 1 17 ? 34.594 -10.828 12.562 1 87.69 17 GLY B O 1
ATOM 4728 N N . TYR B 1 18 ? 33.688 -12.75 13.164 1 91.5 18 TYR B N 1
ATOM 4729 C CA . TYR B 1 18 ? 32.5 -12.508 12.328 1 91.5 18 TYR B CA 1
ATOM 4730 C C . TYR B 1 18 ? 31.344 -11.961 13.156 1 91.5 18 TYR B C 1
ATOM 4732 O O . TYR B 1 18 ? 31 -12.516 14.203 1 91.5 18 TYR B O 1
ATOM 4740 N N . ASN B 1 19 ? 30.766 -10.883 12.742 1 91.12 19 ASN B N 1
ATOM 4741 C CA . ASN B 1 19 ? 29.594 -10.32 13.398 1 91.12 19 ASN B CA 1
ATOM 4742 C C . ASN B 1 19 ? 28.312 -11.047 12.992 1 91.12 19 ASN B C 1
ATOM 4744 O O . ASN B 1 19 ? 27.719 -10.734 11.953 1 91.12 19 ASN B O 1
ATOM 4748 N N . MET B 1 20 ? 27.875 -11.859 13.836 1 91.06 20 MET B N 1
ATOM 4749 C CA . MET B 1 20 ? 26.75 -12.742 13.508 1 91.06 20 MET B CA 1
ATOM 4750 C C . MET B 1 20 ? 25.438 -11.969 13.523 1 91.06 20 MET B C 1
ATOM 4752 O O . MET B 1 20 ? 24.438 -12.422 12.945 1 91.06 20 MET B O 1
ATOM 4756 N N . SER B 1 21 ? 25.375 -10.797 14.102 1 86.38 21 SER B N 1
ATOM 4757 C CA . SER B 1 21 ? 24.156 -10.016 14.211 1 86.38 21 SER B CA 1
ATOM 4758 C C . SER B 1 21 ? 23.75 -9.414 12.867 1 86.38 21 SER B C 1
ATOM 4760 O O . SER B 1 21 ? 22.609 -8.992 12.688 1 86.38 21 SER B O 1
ATOM 4762 N N . LEU B 1 22 ? 24.625 -9.469 11.945 1 86.44 22 LEU B N 1
ATOM 4763 C CA . LEU B 1 22 ? 24.359 -8.891 10.633 1 86.44 22 LEU B CA 1
ATOM 4764 C C . LEU B 1 22 ? 23.594 -9.875 9.75 1 86.44 22 LEU B C 1
ATOM 4766 O O . LEU B 1 22 ? 22.984 -9.484 8.75 1 86.44 22 LEU B O 1
ATOM 4770 N N . LEU B 1 23 ? 23.641 -11.141 10.125 1 88.75 23 LEU B N 1
ATOM 4771 C CA . LEU B 1 23 ? 23.047 -12.172 9.281 1 88.75 23 LEU B CA 1
ATOM 4772 C C . LEU B 1 23 ? 21.547 -12.211 9.461 1 88.75 23 LEU B C 1
ATOM 4774 O O . LEU B 1 23 ? 21.031 -12.062 10.578 1 88.75 23 LEU B O 1
ATOM 4778 N N . GLY B 1 24 ? 20.891 -12.352 8.391 1 88.25 24 GLY B N 1
ATOM 4779 C CA . GLY B 1 24 ? 19.453 -12.547 8.383 1 88.2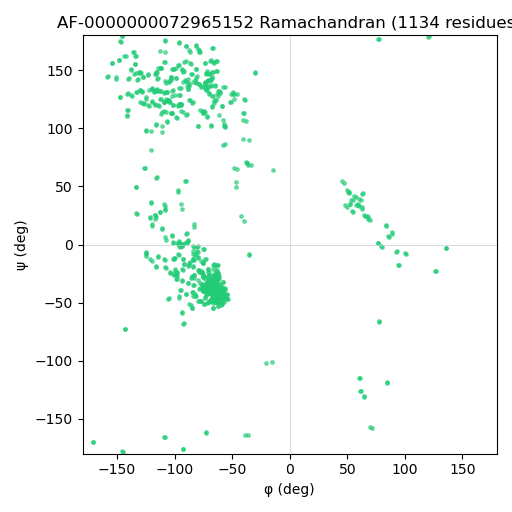5 24 GLY B CA 1
ATOM 4780 C C . GLY B 1 24 ? 19.047 -13.961 7.996 1 88.25 24 GLY B C 1
ATOM 4781 O O . GLY B 1 24 ? 19.859 -14.875 8.031 1 88.25 24 GLY B O 1
ATOM 4782 N N . MET B 1 25 ? 17.797 -14.07 7.707 1 89.38 25 MET B N 1
ATOM 4783 C CA . MET B 1 25 ? 17.25 -15.375 7.336 1 89.38 25 MET B CA 1
ATOM 4784 C C . MET B 1 25 ? 17.938 -15.922 6.09 1 89.38 25 MET B C 1
ATOM 4786 O O . MET B 1 25 ? 18.094 -15.203 5.098 1 89.38 25 MET B O 1
ATOM 4790 N N . ASP B 1 26 ? 18.359 -17.109 6.125 1 89.5 26 ASP B N 1
ATOM 4791 C CA . ASP B 1 26 ? 18.969 -17.844 5.023 1 89.5 26 ASP B CA 1
ATOM 4792 C C . ASP B 1 26 ? 20.266 -17.188 4.57 1 89.5 26 ASP B C 1
ATOM 4794 O O . ASP B 1 26 ? 20.609 -17.234 3.387 1 89.5 26 ASP B O 1
ATOM 4798 N N . GLN B 1 27 ? 20.969 -16.547 5.469 1 89.94 27 GLN B N 1
ATOM 4799 C CA . GLN B 1 27 ? 22.25 -15.93 5.137 1 89.94 27 GLN B CA 1
ATOM 4800 C C . GLN B 1 27 ? 23.406 -16.625 5.844 1 89.94 27 GLN B C 1
ATOM 4802 O O . GLN B 1 27 ? 23.219 -17.234 6.898 1 89.94 27 GLN B O 1
ATOM 4807 N N . ALA B 1 28 ? 24.578 -16.547 5.191 1 92.06 28 ALA B N 1
ATOM 4808 C CA . ALA B 1 28 ? 25.781 -17.156 5.727 1 92.06 28 ALA B CA 1
ATOM 4809 C C . ALA B 1 28 ? 27.031 -16.359 5.328 1 92.06 28 ALA B C 1
ATOM 4811 O O . ALA B 1 28 ? 26.984 -15.555 4.395 1 92.06 28 ALA B O 1
ATOM 4812 N N . TYR B 1 29 ? 28.047 -16.578 6.113 1 92.19 29 TYR B N 1
ATOM 4813 C CA . TYR B 1 29 ? 29.328 -15.961 5.781 1 92.19 29 TYR B CA 1
ATOM 4814 C C . TYR B 1 29 ? 30.172 -16.875 4.891 1 92.19 29 TYR B C 1
ATOM 4816 O O . TYR B 1 29 ? 30.188 -18.094 5.086 1 92.19 29 TYR B O 1
ATOM 4824 N N . LEU B 1 30 ? 30.828 -16.281 3.951 1 91.56 30 LEU B N 1
ATOM 4825 C CA . LEU B 1 30 ? 31.781 -16.984 3.111 1 91.56 30 LEU B CA 1
ATOM 4826 C C . LEU B 1 30 ? 33.125 -16.25 3.074 1 91.56 30 LEU B C 1
ATOM 4828 O O . LEU B 1 30 ? 33.156 -15.039 2.807 1 91.56 30 LEU B O 1
ATOM 4832 N N . SER B 1 31 ? 34.125 -16.891 3.443 1 91.5 31 SER B N 1
ATOM 4833 C CA . SER B 1 31 ? 35.5 -16.359 3.33 1 91.5 31 SER B CA 1
ATOM 4834 C C . SER B 1 31 ? 36.312 -17.141 2.299 1 91.5 31 SER B C 1
ATOM 4836 O O . SER B 1 31 ? 36.25 -18.375 2.266 1 91.5 31 SER B O 1
ATOM 4838 N N . ILE B 1 32 ? 36.969 -16.391 1.443 1 88.62 32 ILE B N 1
ATOM 4839 C CA . ILE B 1 32 ? 37.75 -17.016 0.4 1 88.62 32 ILE B CA 1
ATOM 4840 C C . ILE B 1 32 ? 39.25 -16.734 0.655 1 88.62 32 ILE B C 1
ATOM 4842 O O . ILE B 1 32 ? 39.656 -15.57 0.812 1 88.62 32 ILE B O 1
ATOM 4846 N N . ASN B 1 33 ? 39.969 -17.797 0.706 1 87.81 33 ASN B N 1
ATOM 4847 C CA . ASN B 1 33 ? 41.406 -17.703 0.85 1 87.81 33 ASN B CA 1
ATOM 4848 C C . ASN B 1 33 ? 42.125 -18.219 -0.393 1 87.81 33 ASN B C 1
ATOM 4850 O O . ASN B 1 33 ? 41.969 -19.391 -0.768 1 87.81 33 ASN B O 1
ATOM 4854 N N . LEU B 1 34 ? 42.875 -17.281 -0.97 1 87.38 34 LEU B N 1
ATOM 4855 C CA . LEU B 1 34 ? 43.625 -17.625 -2.182 1 87.38 34 LEU B CA 1
ATOM 4856 C C . LEU B 1 34 ? 45.125 -17.766 -1.887 1 87.38 34 LEU B C 1
ATOM 4858 O O . LEU B 1 34 ? 45.75 -16.844 -1.378 1 87.38 34 LEU B O 1
ATOM 4862 N N . GLU B 1 35 ? 45.688 -18.922 -2.229 1 83.5 35 GLU B N 1
ATOM 4863 C CA . GLU B 1 35 ? 47.125 -19.141 -2.029 1 83.5 35 GLU B CA 1
ATOM 4864 C C . GLU B 1 35 ? 47.938 -18.391 -3.07 1 83.5 35 GLU B C 1
ATOM 4866 O O . GLU B 1 35 ? 49.031 -17.875 -2.76 1 83.5 35 GLU B O 1
ATOM 4871 N N . ASP B 1 36 ? 47.469 -18.375 -4.316 1 81.31 36 ASP B N 1
ATOM 4872 C CA . ASP B 1 36 ? 48.125 -17.625 -5.371 1 81.31 36 ASP B CA 1
ATOM 4873 C C . ASP B 1 36 ? 47.469 -16.266 -5.598 1 81.31 36 ASP B C 1
ATOM 4875 O O . ASP B 1 36 ? 46.406 -16.188 -6.211 1 81.31 36 ASP B O 1
ATOM 4879 N N . PRO B 1 37 ? 48.156 -15.211 -5.207 1 76.56 37 PRO B N 1
ATOM 4880 C CA . PRO B 1 37 ? 47.531 -13.891 -5.332 1 76.56 37 PRO B CA 1
ATOM 4881 C C . PRO B 1 37 ? 47.594 -13.336 -6.75 1 76.56 37 PRO B C 1
ATOM 4883 O O . PRO B 1 37 ? 46.938 -12.344 -7.07 1 76.56 37 PRO B O 1
ATOM 4886 N N . THR B 1 38 ? 48.281 -13.984 -7.645 1 80.5 38 THR B N 1
ATOM 4887 C CA . THR B 1 38 ? 48.469 -13.445 -8.984 1 80.5 38 THR B CA 1
ATOM 4888 C C . THR B 1 38 ? 47.281 -13.805 -9.891 1 80.5 38 THR B C 1
ATOM 4890 O O . THR B 1 38 ? 47 -13.078 -10.844 1 80.5 38 THR B O 1
ATOM 4893 N N . THR B 1 39 ? 46.688 -14.93 -9.516 1 82.31 39 THR B N 1
ATOM 4894 C CA . THR B 1 39 ? 45.594 -15.375 -10.352 1 82.31 39 THR B CA 1
ATOM 4895 C C . THR B 1 39 ? 44.281 -14.758 -9.891 1 82.31 39 THR B C 1
ATOM 4897 O O . THR B 1 39 ? 44 -14.68 -8.688 1 82.31 39 THR B O 1
ATOM 4900 N N . VAL B 1 40 ? 43.5 -14.25 -10.859 1 86.12 40 VAL B N 1
ATOM 4901 C CA . VAL B 1 40 ? 42.219 -13.641 -10.555 1 86.12 40 VAL B CA 1
ATOM 4902 C C . VAL B 1 40 ? 41.125 -14.703 -10.609 1 86.12 40 VAL B C 1
ATOM 4904 O O . VAL B 1 40 ? 40.906 -15.32 -11.656 1 86.12 40 VAL B O 1
ATOM 4907 N N . TYR B 1 41 ? 40.594 -15 -9.492 1 86.81 41 TYR B N 1
ATOM 4908 C CA . TYR B 1 41 ? 39.5 -15.945 -9.406 1 86.81 41 TYR B CA 1
ATOM 4909 C C . TYR B 1 41 ? 38.156 -15.219 -9.312 1 86.81 41 TYR B C 1
ATOM 4911 O O . TYR B 1 41 ? 38.062 -14.117 -8.766 1 86.81 41 TYR B O 1
ATOM 4919 N N . ARG B 1 42 ? 37.125 -15.797 -9.961 1 88.62 42 ARG B N 1
ATOM 4920 C CA . ARG B 1 42 ? 35.75 -15.266 -9.914 1 88.62 42 ARG B CA 1
ATOM 4921 C C . ARG B 1 42 ? 34.781 -16.312 -9.398 1 88.62 42 ARG B C 1
ATOM 4923 O O . ARG B 1 42 ? 34.938 -17.5 -9.648 1 88.62 42 ARG B O 1
ATOM 4930 N N . ILE B 1 43 ? 33.812 -15.82 -8.711 1 89.12 43 ILE B N 1
ATOM 4931 C CA . ILE B 1 43 ? 32.812 -16.703 -8.148 1 89.12 43 ILE B CA 1
ATOM 4932 C C . ILE B 1 43 ? 31.547 -16.656 -9 1 89.12 43 ILE B C 1
ATOM 4934 O O . ILE B 1 43 ? 31.109 -15.57 -9.406 1 89.12 43 ILE B O 1
ATOM 4938 N N . PHE B 1 44 ? 31.047 -17.844 -9.305 1 91.62 44 PHE B N 1
ATOM 4939 C CA . PHE B 1 44 ? 29.797 -18 -10.055 1 91.62 44 PHE B CA 1
ATOM 4940 C C . PHE B 1 44 ? 28.734 -18.656 -9.203 1 91.62 44 PHE B C 1
ATOM 4942 O O . PHE B 1 44 ? 29.031 -19.453 -8.312 1 91.62 44 PHE B O 1
ATOM 4949 N N . ARG B 1 45 ? 27.516 -18.281 -9.477 1 91.69 45 ARG B N 1
ATOM 4950 C CA . ARG B 1 45 ? 26.391 -18.797 -8.695 1 91.69 45 ARG B CA 1
ATOM 4951 C C . ARG B 1 45 ? 25.297 -19.344 -9.602 1 91.69 45 ARG B C 1
ATOM 4953 O O . ARG B 1 45 ? 25.078 -18.812 -10.695 1 91.69 45 ARG B O 1
ATOM 4960 N N . LYS B 1 46 ? 24.625 -20.375 -9.102 1 91.56 46 LYS B N 1
ATOM 4961 C CA . LYS B 1 46 ? 23.453 -20.953 -9.758 1 91.56 46 LYS B CA 1
ATOM 4962 C C . LYS B 1 46 ? 22.391 -21.328 -8.734 1 91.56 46 LYS B C 1
ATOM 4964 O O . LYS B 1 46 ? 22.688 -22 -7.742 1 91.56 46 LYS B O 1
ATOM 4969 N N . HIS B 1 47 ? 21.156 -20.875 -9.016 1 90.56 47 HIS B N 1
ATOM 4970 C CA . HIS B 1 47 ? 20.047 -21.266 -8.141 1 90.56 47 HIS B CA 1
ATOM 4971 C C . HIS B 1 47 ? 19.719 -22.75 -8.328 1 90.56 47 HIS B C 1
ATOM 4973 O O . HIS B 1 47 ? 19.703 -23.25 -9.453 1 90.56 47 HIS B O 1
ATOM 4979 N N . VAL B 1 48 ? 19.406 -23.406 -7.289 1 89.62 48 VAL B N 1
ATOM 4980 C CA . VAL B 1 48 ? 19.188 -24.844 -7.301 1 89.62 48 VAL B CA 1
ATOM 4981 C C . VAL B 1 48 ? 17.938 -25.172 -8.133 1 89.62 48 VAL B C 1
ATOM 4983 O O . VAL B 1 48 ? 17.875 -26.234 -8.758 1 89.62 48 VAL B O 1
ATOM 4986 N N . ASP B 1 49 ? 17.016 -24.281 -8.242 1 89.44 49 ASP B N 1
ATOM 4987 C CA . ASP B 1 49 ? 15.773 -24.516 -8.969 1 89.44 49 ASP B CA 1
ATOM 4988 C C . ASP B 1 49 ? 15.945 -24.266 -10.461 1 89.44 49 ASP B C 1
ATOM 4990 O O . ASP B 1 49 ? 15.07 -24.578 -11.266 1 89.44 49 ASP B O 1
ATOM 4994 N N . CYS B 1 50 ? 17.031 -23.641 -10.781 1 91.38 50 CYS B N 1
ATOM 4995 C CA . CYS B 1 50 ? 17.266 -23.406 -12.195 1 91.38 50 CYS B CA 1
ATOM 4996 C C . CYS B 1 50 ? 17.703 -24.688 -12.906 1 91.38 50 CYS B C 1
ATOM 4998 O O . CYS B 1 50 ? 18.812 -25.172 -12.672 1 91.38 50 CYS B O 1
ATOM 5000 N N . VAL B 1 51 ? 16.844 -25.156 -13.781 1 90.44 51 VAL B N 1
ATOM 5001 C CA . VAL B 1 51 ? 17.062 -26.453 -14.406 1 90.44 51 VAL B CA 1
ATOM 5002 C C . VAL B 1 51 ? 17.938 -26.281 -15.656 1 90.44 51 VAL B C 1
ATOM 5004 O O . VAL B 1 51 ? 17.625 -25.469 -16.531 1 90.44 51 VAL B O 1
ATOM 5007 N N . LYS B 1 52 ? 19.016 -27 -15.664 1 91.44 52 LYS B N 1
ATOM 5008 C CA . LYS B 1 52 ? 19.922 -27.016 -16.797 1 91.44 52 LYS B CA 1
ATOM 5009 C C . LYS B 1 52 ? 20.422 -25.609 -17.125 1 91.44 52 LYS B C 1
ATOM 5011 O O . LYS B 1 52 ? 20.453 -25.219 -18.297 1 91.44 52 LYS B O 1
ATOM 5016 N N . CYS B 1 53 ? 20.719 -24.844 -16.109 1 93.75 53 CYS B N 1
ATOM 5017 C CA . CYS B 1 53 ? 21.172 -23.469 -16.281 1 93.75 53 CYS B CA 1
ATOM 5018 C C . CYS B 1 53 ? 22.688 -23.391 -16.094 1 93.75 53 CYS B C 1
ATOM 5020 O O . CYS B 1 53 ? 23.281 -24.203 -15.391 1 93.75 53 CYS B O 1
ATOM 5022 N N . PRO B 1 54 ? 23.25 -22.469 -16.734 1 94.56 54 PRO B N 1
ATOM 5023 C CA . PRO B 1 54 ? 24.656 -22.188 -16.438 1 94.56 54 PRO B CA 1
ATOM 5024 C C . PRO B 1 54 ? 24.844 -21.375 -15.156 1 94.56 54 PRO B C 1
ATOM 5026 O O . PRO B 1 54 ? 23.859 -20.938 -14.555 1 94.56 54 PRO B O 1
ATOM 5029 N N . PHE B 1 55 ? 26.094 -21.375 -14.719 1 93.31 55 PHE B N 1
ATOM 5030 C CA . PHE B 1 55 ? 26.406 -20.516 -13.578 1 93.31 55 PHE B CA 1
ATOM 5031 C C . PHE B 1 55 ? 26.609 -19.078 -14.023 1 93.31 55 PHE B C 1
ATOM 5033 O O . PHE B 1 55 ? 27.094 -18.828 -15.133 1 93.31 55 PHE B O 1
ATOM 5040 N N . VAL B 1 56 ? 26.219 -18.141 -13.25 1 92.12 56 VAL B N 1
ATOM 5041 C CA . VAL B 1 56 ? 26.359 -16.719 -13.57 1 92.12 56 VAL B CA 1
ATOM 5042 C C . VAL B 1 56 ? 27.281 -16.047 -12.555 1 92.12 56 VAL B C 1
ATOM 5044 O O . VAL B 1 56 ? 27.25 -16.359 -11.367 1 92.12 56 VAL B O 1
ATOM 5047 N N . LYS B 1 57 ? 28 -15.078 -13.047 1 90.38 57 LYS B N 1
ATOM 5048 C CA . LYS B 1 57 ? 28.953 -14.367 -12.203 1 90.38 57 LYS B CA 1
ATOM 5049 C C . LYS B 1 57 ? 28.25 -13.664 -11.047 1 90.38 57 LYS B C 1
ATOM 5051 O O . LYS B 1 57 ? 27.203 -13.023 -11.242 1 90.38 57 LYS B O 1
ATOM 5056 N N . LEU B 1 58 ? 28.766 -13.82 -9.828 1 85.12 58 LEU B N 1
ATOM 5057 C CA . LEU B 1 58 ? 28.141 -13.297 -8.617 1 85.12 58 LEU B CA 1
ATOM 5058 C C . LEU B 1 58 ? 28.125 -11.766 -8.641 1 85.12 58 LEU B C 1
ATOM 5060 O O . LEU B 1 58 ? 27.188 -11.148 -8.141 1 85.12 58 LEU B O 1
ATOM 5064 N N . GLU B 1 59 ? 29.094 -10.977 -9.211 1 72.44 59 GLU B N 1
ATOM 5065 C CA . GLU B 1 59 ? 29.156 -9.523 -9.273 1 72.44 59 GLU B CA 1
ATOM 5066 C C . GLU B 1 59 ? 28.016 -8.961 -10.109 1 72.44 59 GLU B C 1
ATOM 5068 O O . GLU B 1 59 ? 27.562 -7.828 -9.898 1 72.44 59 GLU B O 1
ATOM 5073 N N . HIS B 1 60 ? 27.594 -9.742 -11.055 1 57.62 60 HIS B N 1
ATOM 5074 C CA . HIS B 1 60 ? 26.578 -9.297 -12.008 1 57.62 60 HIS B CA 1
ATOM 5075 C C . HIS B 1 60 ? 25.172 -9.477 -11.438 1 57.62 60 HIS B C 1
ATOM 5077 O O . HIS B 1 60 ? 24.203 -8.953 -11.984 1 57.62 60 HIS B O 1
ATOM 5083 N N . LEU B 1 61 ? 25.172 -10.086 -10.383 1 55.66 61 LEU B N 1
ATOM 5084 C CA . LEU B 1 61 ? 23.844 -10.305 -9.836 1 55.66 61 LEU B CA 1
ATOM 5085 C C . LEU B 1 61 ? 23.438 -9.156 -8.914 1 55.66 61 LEU B C 1
ATOM 5087 O O . LEU B 1 61 ? 24.281 -8.344 -8.531 1 55.66 61 LEU B O 1
ATOM 5091 N N . GLU B 1 62 ? 22.266 -8.914 -8.672 1 58 62 GLU B N 1
ATOM 5092 C CA . GLU B 1 62 ? 21.75 -7.809 -7.867 1 58 62 GLU B CA 1
ATOM 5093 C C . GLU B 1 62 ? 22.484 -7.715 -6.531 1 58 62 GLU B C 1
ATOM 5095 O O . GLU B 1 62 ? 22.906 -8.734 -5.977 1 58 62 GLU B O 1
ATOM 5100 N N . PRO B 1 63 ? 22.922 -6.484 -6.289 1 53.66 63 PRO B N 1
ATOM 5101 C CA . PRO B 1 63 ? 23.547 -6.242 -4.988 1 53.66 63 PRO B CA 1
ATOM 5102 C C . PRO B 1 63 ? 22.906 -7.043 -3.861 1 53.66 63 PRO B C 1
ATOM 5104 O O . PRO B 1 63 ? 23.5 -7.227 -2.803 1 53.66 63 PRO B O 1
ATOM 5107 N N . ASP B 1 64 ? 21.812 -7.656 -4.23 1 57.84 64 ASP B N 1
ATOM 5108 C CA . ASP B 1 64 ? 21.031 -8.281 -3.168 1 57.84 64 ASP B CA 1
ATOM 5109 C C . ASP B 1 64 ? 21.469 -9.727 -2.947 1 57.84 64 ASP B C 1
ATOM 5111 O O . ASP B 1 64 ? 20.938 -10.406 -2.066 1 57.84 64 ASP B O 1
ATOM 5115 N N . ASP B 1 65 ? 22.453 -10.133 -3.689 1 65.75 65 ASP B N 1
ATOM 5116 C CA . ASP B 1 65 ? 22.766 -11.547 -3.521 1 65.75 65 ASP B CA 1
ATOM 5117 C C . ASP B 1 65 ? 23.938 -11.742 -2.566 1 65.75 65 ASP B C 1
ATOM 5119 O O . ASP B 1 65 ? 24.109 -12.82 -1.996 1 65.75 65 ASP B O 1
ATOM 5123 N N . ALA B 1 66 ? 24.75 -10.688 -2.547 1 73.31 66 ALA B N 1
ATOM 5124 C CA . ALA B 1 66 ? 25.875 -10.758 -1.632 1 73.31 66 ALA B CA 1
ATOM 5125 C C . ALA B 1 66 ? 26.281 -9.359 -1.15 1 73.31 66 ALA B C 1
ATOM 5127 O O . ALA B 1 66 ? 26 -8.367 -1.822 1 73.31 66 ALA B O 1
ATOM 5128 N N . ILE B 1 67 ? 26.672 -9.352 0.067 1 70.75 67 ILE B N 1
ATOM 5129 C CA . ILE B 1 67 ? 27.203 -8.125 0.63 1 70.75 67 ILE B CA 1
ATOM 5130 C C . ILE B 1 67 ? 28.719 -8.273 0.841 1 70.75 67 ILE B C 1
ATOM 5132 O O . ILE B 1 67 ? 29.156 -9.156 1.574 1 70.75 67 ILE B O 1
ATOM 5136 N N . LEU B 1 68 ? 29.391 -7.492 0.12 1 71.12 68 LEU B N 1
ATOM 5137 C CA . LEU B 1 68 ? 30.844 -7.512 0.283 1 71.12 68 LEU B CA 1
ATOM 5138 C C . LEU B 1 68 ? 31.266 -6.746 1.536 1 71.12 68 LEU B C 1
ATOM 5140 O O . LEU B 1 68 ? 30.875 -5.586 1.713 1 71.12 68 LEU B O 1
ATOM 5144 N N . LEU B 1 69 ? 31.812 -7.457 2.436 1 70.62 69 LEU B N 1
ATOM 5145 C CA . LEU B 1 69 ? 32.312 -6.805 3.645 1 70.62 69 LEU B CA 1
ATOM 5146 C C . LEU B 1 69 ? 33.75 -6.312 3.451 1 70.62 69 LEU B C 1
ATOM 5148 O O . LEU B 1 69 ? 34.062 -5.184 3.816 1 70.62 69 LEU B O 1
ATOM 5152 N N . ASP B 1 70 ? 34.562 -7.227 2.992 1 72.75 70 ASP B N 1
ATOM 5153 C CA . ASP B 1 70 ? 35.969 -6.914 2.658 1 72.75 70 ASP B CA 1
ATOM 5154 C C . ASP B 1 70 ? 36.438 -7.727 1.457 1 72.75 70 ASP B C 1
ATOM 5156 O O . ASP B 1 70 ? 35.625 -8.359 0.768 1 72.75 70 ASP B O 1
ATOM 5160 N N . ASN B 1 71 ? 37.625 -7.645 1.03 1 72 71 ASN B N 1
ATOM 5161 C CA . ASN B 1 71 ? 38.156 -8.258 -0.182 1 72 71 ASN B CA 1
ATOM 5162 C C . ASN B 1 71 ? 38.094 -9.781 -0.124 1 72 71 ASN B C 1
ATOM 5164 O O . ASN B 1 71 ? 38.094 -10.445 -1.16 1 72 71 ASN B O 1
ATOM 5168 N N . THR B 1 72 ? 37.938 -10.289 1.136 1 78.56 72 THR B N 1
ATOM 5169 C CA . THR B 1 72 ? 37.969 -11.75 1.241 1 78.56 72 THR B CA 1
ATOM 5170 C C . THR B 1 72 ? 36.719 -12.273 1.917 1 78.56 72 THR B C 1
ATOM 5172 O O . THR B 1 72 ? 36.5 -13.492 1.987 1 78.56 72 THR B O 1
ATOM 5175 N N . ARG B 1 73 ? 35.969 -11.312 2.408 1 85.31 73 ARG B N 1
ATOM 5176 C CA . ARG B 1 73 ? 34.812 -11.766 3.164 1 85.31 73 ARG B CA 1
ATOM 5177 C C . ARG B 1 73 ? 33.531 -11.219 2.561 1 85.31 73 ARG B C 1
ATOM 5179 O O . ARG B 1 73 ? 33.406 -10.031 2.262 1 85.31 73 ARG B O 1
ATOM 5186 N N . LEU B 1 74 ? 32.5 -12.188 2.4 1 87.81 74 LEU B N 1
ATOM 5187 C CA . LEU B 1 74 ? 31.203 -11.781 1.874 1 87.81 74 LEU B CA 1
ATOM 5188 C C . LEU B 1 74 ? 30.078 -12.445 2.646 1 87.81 74 LEU B C 1
ATOM 5190 O O . LEU B 1 74 ? 30.281 -13.469 3.301 1 87.81 74 LEU B O 1
ATOM 5194 N N . ILE B 1 75 ? 29 -11.852 2.721 1 84.81 75 ILE B N 1
ATOM 5195 C CA . ILE B 1 75 ? 27.75 -12.43 3.221 1 84.81 75 ILE B CA 1
ATOM 5196 C C . ILE B 1 75 ? 26.906 -12.914 2.049 1 84.81 75 ILE B C 1
ATOM 5198 O O . ILE B 1 75 ? 26.578 -12.133 1.146 1 84.81 75 ILE B O 1
ATOM 5202 N N . LEU B 1 76 ? 26.625 -14.203 2.061 1 85.88 76 LEU B N 1
ATOM 5203 C CA . LEU B 1 76 ? 25.781 -14.797 1.031 1 85.88 76 LEU B CA 1
ATOM 5204 C C . LEU B 1 76 ? 24.312 -14.734 1.43 1 85.88 76 LEU B C 1
ATOM 5206 O O . LEU B 1 76 ? 23.984 -14.961 2.594 1 85.88 76 LEU B O 1
ATOM 5210 N N . LYS B 1 77 ? 23.516 -14.359 0.435 1 81.31 77 LYS B N 1
ATOM 5211 C CA . LYS B 1 77 ? 22.078 -14.352 0.661 1 81.31 77 LYS B CA 1
ATOM 5212 C C . LYS B 1 77 ? 21.422 -15.609 0.096 1 81.31 77 LYS B C 1
ATOM 5214 O O . LYS B 1 77 ? 21.938 -16.219 -0.841 1 81.31 77 LYS B O 1
ATOM 5219 N N . GLN B 1 78 ? 20.297 -16.062 0.659 1 78.56 78 GLN B N 1
ATOM 5220 C CA . GLN B 1 78 ? 19.516 -17.219 0.228 1 78.56 78 GLN B CA 1
ATOM 5221 C C . GLN B 1 78 ? 20.406 -18.438 0.029 1 78.56 78 GLN B C 1
ATOM 5223 O O . GLN B 1 78 ? 20.312 -19.125 -0.994 1 78.56 78 GLN B O 1
ATOM 5228 N N . THR B 1 79 ? 21.266 -18.734 0.936 1 73.75 79 THR B N 1
ATOM 5229 C CA . THR B 1 79 ? 22.375 -19.672 0.823 1 73.75 79 THR B CA 1
ATOM 5230 C C . THR B 1 79 ? 21.844 -21.109 0.65 1 73.75 79 THR B C 1
ATOM 5232 O O . THR B 1 79 ? 22.453 -21.906 -0.071 1 73.75 79 THR B O 1
ATOM 5235 N N . PRO B 1 80 ? 20.703 -21.406 1.18 1 78.38 80 PRO B N 1
ATOM 5236 C CA . PRO B 1 80 ? 20.297 -22.812 0.995 1 78.38 80 PRO B CA 1
ATOM 5237 C C . PRO B 1 80 ? 19.812 -23.094 -0.423 1 78.38 80 PRO B C 1
ATOM 5239 O O . PRO B 1 80 ? 19.734 -24.266 -0.818 1 78.38 80 PRO B O 1
ATOM 5242 N N . ASN B 1 81 ? 19.766 -22.047 -1.186 1 84.38 81 ASN B N 1
ATOM 5243 C CA . ASN B 1 81 ? 19.141 -22.25 -2.486 1 84.38 81 ASN B CA 1
ATOM 5244 C C . ASN B 1 81 ? 20.109 -21.953 -3.629 1 84.38 81 ASN B C 1
ATOM 5246 O O . ASN B 1 81 ? 19.688 -21.812 -4.777 1 84.38 81 ASN B O 1
ATOM 5250 N N . ASN B 1 82 ? 21.391 -21.891 -3.295 1 89.38 82 ASN B N 1
ATOM 5251 C CA . ASN B 1 82 ? 22.359 -21.547 -4.332 1 89.38 82 ASN B CA 1
ATOM 5252 C C . ASN B 1 82 ? 23.562 -22.484 -4.305 1 89.38 82 ASN B C 1
ATOM 5254 O O . ASN B 1 82 ? 23.938 -23 -3.246 1 89.38 82 ASN B O 1
ATOM 5258 N N . LEU B 1 83 ? 24.094 -22.719 -5.449 1 92.25 83 LEU B N 1
ATOM 5259 C CA . LEU B 1 83 ? 25.375 -23.391 -5.648 1 92.25 83 LEU B CA 1
ATOM 5260 C C . LEU B 1 83 ? 26.422 -22.422 -6.211 1 92.25 83 LEU B C 1
ATOM 5262 O O . LEU B 1 83 ? 26.078 -21.469 -6.918 1 92.25 83 LEU B O 1
ATOM 5266 N N . TYR B 1 84 ? 27.641 -22.719 -5.898 1 91.31 84 TYR B N 1
ATOM 5267 C CA . TYR B 1 84 ? 28.688 -21.781 -6.301 1 91.31 84 TYR B CA 1
ATOM 5268 C C . TYR B 1 84 ? 29.828 -22.516 -6.988 1 91.31 84 TYR B C 1
ATOM 5270 O O . TYR B 1 84 ? 30.094 -23.688 -6.695 1 91.31 84 TYR B O 1
ATOM 5278 N N . ARG B 1 85 ? 30.453 -21.812 -7.93 1 92.25 85 ARG B N 1
ATOM 5279 C CA . ARG B 1 85 ? 31.656 -22.281 -8.602 1 92.25 85 ARG B CA 1
ATOM 5280 C C . ARG B 1 85 ? 32.719 -21.203 -8.648 1 92.25 85 ARG B C 1
ATOM 5282 O O . ARG B 1 85 ? 32.406 -20.016 -8.758 1 92.25 85 ARG B O 1
ATOM 5289 N N . ILE B 1 86 ? 33.906 -21.609 -8.484 1 91.19 86 ILE B N 1
ATOM 5290 C CA . ILE B 1 86 ? 35.031 -20.703 -8.68 1 91.19 86 ILE B CA 1
ATOM 5291 C C . ILE B 1 86 ? 35.75 -21.047 -9.984 1 91.19 86 ILE B C 1
ATOM 5293 O O . ILE B 1 86 ? 35.969 -22.219 -10.289 1 91.19 86 ILE B O 1
ATOM 5297 N N . SER B 1 87 ? 35.969 -20.047 -10.719 1 91.56 87 SER B N 1
ATOM 5298 C CA . SER B 1 87 ? 36.656 -20.234 -12 1 91.56 87 SER B CA 1
ATOM 5299 C C . SER B 1 87 ? 37.562 -19.062 -12.297 1 91.56 87 SER B C 1
ATOM 5301 O O . SER B 1 87 ? 37.5 -18.016 -11.656 1 91.56 87 SER B O 1
ATOM 5303 N N . THR B 1 88 ? 38.5 -19.25 -13.203 1 89.06 88 THR B N 1
ATOM 5304 C CA . THR B 1 88 ? 39.438 -18.203 -13.617 1 89.06 88 THR B CA 1
ATOM 5305 C C . THR B 1 88 ? 38.938 -17.531 -14.898 1 89.06 88 THR B C 1
ATOM 5307 O O . THR B 1 88 ? 39.531 -16.531 -15.344 1 89.06 88 THR B O 1
ATOM 5310 N N . THR B 1 89 ? 37.844 -18.016 -15.305 1 87.5 89 THR B N 1
ATOM 5311 C CA . THR B 1 89 ? 37.312 -17.453 -16.547 1 87.5 89 THR B CA 1
ATOM 5312 C C . THR B 1 89 ? 36.75 -16.062 -16.328 1 87.5 89 THR B C 1
ATOM 5314 O O . THR B 1 89 ? 36.125 -15.797 -15.297 1 87.5 89 THR B O 1
ATOM 5317 N N . ASN B 1 90 ? 37.031 -15.109 -17.344 1 86.38 90 ASN B N 1
ATOM 5318 C CA . ASN B 1 90 ? 36.5 -13.758 -17.25 1 86.38 90 ASN B CA 1
ATOM 5319 C C . ASN B 1 90 ? 35.219 -13.609 -18.062 1 86.38 90 ASN B C 1
ATOM 5321 O O . ASN B 1 90 ? 35.156 -12.812 -19 1 86.38 90 ASN B O 1
ATOM 5325 N N . SER B 1 91 ? 34.344 -14.594 -17.906 1 88.44 91 SER B N 1
ATOM 5326 C CA . SER B 1 91 ? 33.062 -14.523 -18.578 1 88.44 91 SER B CA 1
ATOM 5327 C C . SER B 1 91 ? 31.938 -14.258 -17.578 1 88.44 91 SER B C 1
ATOM 5329 O O . SER B 1 91 ? 32.094 -14.453 -16.375 1 88.44 91 SER B O 1
ATOM 5331 N N . GLU B 1 92 ? 30.859 -13.711 -18.109 1 90.44 92 GLU B N 1
ATOM 5332 C CA . GLU B 1 92 ? 29.688 -13.445 -17.266 1 90.44 92 GLU B CA 1
ATOM 5333 C C . GLU B 1 92 ? 28.922 -14.727 -16.969 1 90.44 92 GLU B C 1
ATOM 5335 O O . GLU B 1 92 ? 28.266 -14.836 -15.922 1 90.44 92 GLU B O 1
ATOM 5340 N N . ILE B 1 93 ? 29.141 -15.695 -17.906 1 92.12 93 ILE B N 1
ATOM 5341 C CA . ILE B 1 93 ? 28.406 -16.953 -17.797 1 92.12 93 ILE B CA 1
ATOM 5342 C C . ILE B 1 93 ? 29.391 -18.125 -17.859 1 92.12 93 ILE B C 1
ATOM 5344 O O . ILE B 1 93 ? 30.312 -18.125 -18.672 1 92.12 93 ILE B O 1
ATOM 5348 N N . LEU B 1 94 ? 29.219 -19.031 -16.891 1 93.75 94 LEU B N 1
ATOM 5349 C CA . LEU B 1 94 ? 29.984 -20.281 -16.875 1 93.75 94 LEU B CA 1
ATOM 5350 C C . LEU B 1 94 ? 29.125 -21.469 -17.266 1 93.75 94 LEU B C 1
ATOM 5352 O O . LEU B 1 94 ? 28.344 -21.953 -16.438 1 93.75 94 LEU B O 1
ATOM 5356 N N . TYR B 1 95 ? 29.344 -21.938 -18.422 1 91.94 95 TYR B N 1
ATOM 5357 C CA . TYR B 1 95 ? 28.531 -23.031 -18.938 1 91.94 95 TYR B CA 1
ATOM 5358 C C . TYR B 1 95 ? 29.016 -24.375 -18.359 1 91.94 95 TYR B C 1
ATOM 5360 O O . TYR B 1 95 ? 30.062 -24.422 -17.719 1 91.94 95 TYR B O 1
ATOM 5368 N N . SER B 1 96 ? 28.156 -25.438 -18.594 1 86.19 96 SER B N 1
ATOM 5369 C CA . SER B 1 96 ? 28.438 -26.75 -18.031 1 86.19 96 SER B CA 1
ATOM 5370 C C . SER B 1 96 ? 29.719 -27.328 -18.609 1 86.19 96 SER B C 1
ATOM 5372 O O . SER B 1 96 ? 30.391 -28.141 -17.953 1 86.19 96 SER B O 1
ATOM 5374 N N . TRP B 1 97 ? 30.109 -26.875 -19.75 1 88.31 97 TRP B N 1
ATOM 5375 C CA . TRP B 1 97 ? 31.297 -27.438 -20.406 1 88.31 97 TRP B CA 1
ATOM 5376 C C . TRP B 1 97 ? 32.531 -26.594 -20.094 1 88.31 97 TRP B C 1
ATOM 5378 O O . TRP B 1 97 ? 33.656 -26.969 -20.453 1 88.31 97 TRP B O 1
ATOM 5388 N N . ASP B 1 98 ? 32.344 -25.562 -19.391 1 91.75 98 ASP B N 1
ATOM 5389 C CA . ASP B 1 98 ? 33.5 -24.703 -19.031 1 91.75 98 ASP B CA 1
ATOM 5390 C C . ASP B 1 98 ? 34.25 -25.266 -17.844 1 91.75 98 ASP B C 1
ATOM 5392 O O . ASP B 1 98 ? 33.656 -25.922 -16.969 1 91.75 98 ASP B O 1
ATOM 5396 N N . LYS B 1 99 ? 35.531 -24.984 -17.812 1 90.75 99 LYS B N 1
ATOM 5397 C CA . LYS B 1 99 ? 36.375 -25.469 -16.703 1 90.75 99 LYS B CA 1
ATOM 5398 C C . LYS B 1 99 ? 36.156 -24.641 -15.453 1 90.75 99 LYS B C 1
ATOM 5400 O O . LYS B 1 99 ? 36 -23.422 -15.531 1 90.75 99 LYS B O 1
ATOM 5405 N N . TYR B 1 100 ? 36.062 -25.344 -14.367 1 92.12 100 TYR B N 1
ATOM 5406 C CA . TYR B 1 100 ? 36 -24.688 -13.07 1 92.12 100 TYR B CA 1
ATOM 5407 C C . TYR B 1 100 ? 36.938 -25.359 -12.07 1 92.12 100 TYR B C 1
ATOM 5409 O O . TYR B 1 100 ? 37.406 -26.469 -12.312 1 92.12 100 TYR B O 1
ATOM 5417 N N . VAL B 1 101 ? 37.219 -24.656 -11.031 1 91.25 101 VAL B N 1
ATOM 5418 C CA . VAL B 1 101 ? 38.156 -25.141 -10.031 1 91.25 101 VAL B CA 1
ATOM 5419 C C . VAL B 1 101 ? 37.438 -26.047 -9.031 1 91.25 101 VAL B C 1
ATOM 5421 O O . VAL B 1 101 ? 37.844 -27.203 -8.836 1 91.25 101 VAL B O 1
ATOM 5424 N N . CYS B 1 102 ? 36.406 -25.5 -8.477 1 90.62 102 CYS B N 1
ATOM 5425 C CA . CYS B 1 102 ? 35.656 -26.312 -7.527 1 90.62 102 CYS B CA 1
ATOM 5426 C C . CYS B 1 102 ? 34.188 -25.828 -7.445 1 90.62 102 CYS B C 1
ATOM 5428 O O . CYS B 1 102 ? 33.875 -24.719 -7.883 1 90.62 102 CYS B O 1
ATOM 5430 N N . GLU B 1 103 ? 33.344 -26.703 -7.043 1 91.62 103 GLU B N 1
ATOM 5431 C CA . GLU B 1 103 ? 31.938 -26.453 -6.805 1 91.62 103 GLU B CA 1
ATOM 5432 C C . GLU B 1 103 ? 31.562 -26.688 -5.34 1 91.62 103 GLU B C 1
ATOM 5434 O O . GLU B 1 103 ? 32.031 -27.641 -4.723 1 91.62 103 GLU B O 1
ATOM 5439 N N . PHE B 1 104 ? 30.891 -25.797 -4.727 1 89.81 104 PHE B N 1
ATOM 5440 C CA . PHE B 1 104 ? 30.5 -25.906 -3.326 1 89.81 104 PHE B CA 1
ATOM 5441 C C . PHE B 1 104 ? 29.141 -25.234 -3.098 1 89.81 104 PHE B C 1
ATOM 5443 O O . PHE B 1 104 ? 28.531 -24.734 -4.039 1 89.81 104 PHE B O 1
ATOM 5450 N N . GLY B 1 105 ? 28.562 -25.328 -1.902 1 89.38 105 GLY B N 1
ATOM 5451 C CA . GLY B 1 105 ? 27.312 -24.656 -1.563 1 89.38 105 GLY B CA 1
ATOM 5452 C C . GLY B 1 105 ? 26.266 -25.594 -1.01 1 89.38 105 GLY B C 1
ATOM 5453 O O . GLY B 1 105 ? 25.328 -25.156 -0.328 1 89.38 105 GLY B O 1
ATOM 5454 N N . ASP B 1 106 ? 26.391 -26.812 -1.308 1 85 106 ASP B N 1
ATOM 5455 C CA . ASP B 1 106 ? 25.406 -27.781 -0.856 1 85 106 ASP B CA 1
ATOM 5456 C C . ASP B 1 106 ? 25.344 -27.859 0.668 1 85 106 ASP B C 1
ATOM 5458 O O . ASP B 1 106 ? 24.297 -28.156 1.248 1 85 106 ASP B O 1
ATOM 5462 N N . GLU B 1 107 ? 26.453 -27.531 1.256 1 84.94 107 GLU B N 1
ATOM 5463 C CA . GLU B 1 107 ? 26.547 -27.656 2.707 1 84.94 107 GLU B CA 1
ATOM 5464 C C . GLU B 1 107 ? 26.234 -26.328 3.395 1 84.94 107 GLU B C 1
ATOM 5466 O O . GLU B 1 107 ? 26.25 -26.25 4.625 1 84.94 107 GLU B O 1
ATOM 5471 N N . PHE B 1 108 ? 25.953 -25.406 2.602 1 89.81 108 PHE B N 1
ATOM 5472 C CA . PHE B 1 108 ? 25.75 -24.078 3.203 1 89.81 108 PHE B CA 1
ATOM 5473 C C . PHE B 1 108 ? 24.344 -23.953 3.768 1 89.81 108 PHE B C 1
ATOM 5475 O O . PHE B 1 108 ? 23.391 -24.5 3.203 1 89.81 108 PHE B O 1
ATOM 5482 N N . GLY B 1 109 ? 24.297 -23.328 4.934 1 89.56 109 GLY B N 1
ATOM 5483 C CA . GLY B 1 109 ? 23.016 -23.125 5.605 1 89.56 109 GLY B CA 1
ATOM 5484 C C . GLY B 1 109 ? 22.938 -21.828 6.363 1 89.56 109 GLY B C 1
ATOM 5485 O O . GLY B 1 109 ? 23.906 -21.062 6.391 1 89.56 109 GLY B O 1
ATOM 5486 N N . GLU B 1 110 ? 21.812 -21.609 6.953 1 90.25 110 GLU B N 1
ATOM 5487 C CA . GLU B 1 110 ? 21.531 -20.375 7.66 1 90.25 110 GLU B CA 1
ATOM 5488 C C . GLU B 1 110 ? 22.484 -20.172 8.844 1 90.25 110 GLU B C 1
ATOM 5490 O O . GLU B 1 110 ? 22.688 -21.094 9.633 1 90.25 110 GLU B O 1
ATOM 5495 N N . PHE B 1 111 ? 23.141 -19.047 8.945 1 91 111 PHE B N 1
ATOM 5496 C CA . PHE B 1 111 ? 23.984 -18.594 10.039 1 91 111 PHE B CA 1
ATOM 5497 C C . PHE B 1 111 ? 25.266 -19.422 10.094 1 91 111 PHE B C 1
ATOM 5499 O O . PHE B 1 111 ? 25.922 -19.484 11.133 1 91 111 PHE B O 1
ATOM 5506 N N . GLY B 1 112 ? 25.609 -20.047 9.008 1 92.19 112 GLY B N 1
ATOM 5507 C CA . GLY B 1 112 ? 26.891 -20.75 8.914 1 92.19 112 GLY B CA 1
ATOM 5508 C C . GLY B 1 112 ? 28.031 -19.844 8.5 1 92.19 112 GLY B C 1
ATOM 5509 O O . GLY B 1 112 ? 27.812 -18.734 8.016 1 92.19 112 GLY B O 1
ATOM 5510 N N . ILE B 1 113 ? 29.25 -20.297 8.906 1 93.69 113 ILE B N 1
ATOM 5511 C CA . ILE B 1 113 ? 30.469 -19.641 8.453 1 93.69 113 ILE B CA 1
ATOM 5512 C C . ILE B 1 113 ? 31.328 -20.641 7.684 1 93.69 113 ILE B C 1
ATOM 5514 O O . ILE B 1 113 ? 31.734 -21.672 8.234 1 93.69 113 ILE B O 1
ATOM 5518 N N . TYR B 1 114 ? 31.625 -20.266 6.484 1 93.81 114 TYR B N 1
ATOM 5519 C CA . TYR B 1 114 ? 32.344 -21.188 5.617 1 93.81 114 TYR B CA 1
ATOM 5520 C C . TYR B 1 114 ? 33.594 -20.516 5.035 1 93.81 114 TYR B C 1
ATOM 5522 O O . TYR B 1 114 ? 33.594 -19.312 4.766 1 93.81 114 TYR B O 1
ATOM 5530 N N . GLU B 1 115 ? 34.562 -21.281 4.914 1 93.12 115 GLU B N 1
ATOM 5531 C CA . GLU B 1 115 ? 35.812 -20.828 4.332 1 93.12 115 GLU B CA 1
ATOM 5532 C C . GLU B 1 115 ? 36.219 -21.719 3.166 1 93.12 115 GLU B C 1
ATOM 5534 O O . GLU B 1 115 ? 36.281 -22.938 3.303 1 93.12 115 GLU B O 1
ATOM 5539 N N . VAL B 1 116 ? 36.469 -21.078 2.066 1 92.12 116 VAL B N 1
ATOM 5540 C CA . VAL B 1 116 ? 36.938 -21.797 0.891 1 92.12 116 VAL B CA 1
ATOM 5541 C C . VAL B 1 116 ? 38.406 -21.469 0.625 1 92.12 116 VAL B C 1
ATOM 5543 O O . VAL B 1 116 ? 38.75 -20.297 0.453 1 92.12 116 VAL B O 1
ATOM 5546 N N . ASN B 1 117 ? 39.219 -22.5 0.596 1 92 117 ASN B N 1
ATOM 5547 C CA . ASN B 1 117 ? 40.625 -22.344 0.316 1 92 117 ASN B CA 1
ATOM 5548 C C . ASN B 1 117 ? 41 -22.891 -1.065 1 92 117 ASN B C 1
ATOM 5550 O O . ASN B 1 117 ? 40.688 -24.031 -1.387 1 92 117 ASN B O 1
ATOM 5554 N N . VAL B 1 118 ? 41.562 -21.984 -1.814 1 90.19 118 VAL B N 1
ATOM 5555 C CA . VAL B 1 118 ? 42 -22.375 -3.148 1 90.19 118 VAL B CA 1
ATOM 5556 C C . VAL B 1 118 ? 43.5 -22.5 -3.176 1 90.19 118 VAL B C 1
ATOM 5558 O O . VAL B 1 118 ? 44.219 -21.547 -2.867 1 90.19 118 VAL B O 1
ATOM 5561 N N . THR B 1 119 ? 43.969 -23.688 -3.582 1 87.56 119 THR B N 1
ATOM 5562 C CA . THR B 1 119 ? 45.406 -23.953 -3.604 1 87.56 119 THR B CA 1
ATOM 5563 C C . THR B 1 119 ? 46 -23.562 -4.957 1 87.56 119 THR B C 1
ATOM 5565 O O . THR B 1 119 ? 45.25 -23.266 -5.898 1 87.56 119 THR B O 1
ATOM 5568 N N . LYS B 1 120 ? 47.281 -23.594 -5.004 1 82.44 120 LYS B N 1
ATOM 5569 C CA . LYS B 1 120 ? 48.031 -23.281 -6.234 1 82.44 120 LYS B CA 1
ATOM 5570 C C . LYS B 1 120 ? 47.75 -24.312 -7.316 1 82.44 120 LYS B C 1
ATOM 5572 O O . LYS B 1 120 ? 47.844 -24.016 -8.508 1 82.44 120 LYS B O 1
ATOM 5577 N N . ALA B 1 121 ? 47.406 -25.547 -6.902 1 79.38 121 ALA B N 1
ATOM 5578 C CA . ALA B 1 121 ? 47.125 -26.641 -7.832 1 79.38 121 ALA B CA 1
ATOM 5579 C C . ALA B 1 121 ? 45.688 -26.562 -8.32 1 79.38 121 ALA B C 1
ATOM 5581 O O . ALA B 1 121 ? 45.156 -27.531 -8.898 1 79.38 121 ALA B O 1
ATOM 5582 N N . ASN B 1 122 ? 45.031 -25.5 -8.148 1 80.81 122 ASN B N 1
ATOM 5583 C CA . ASN B 1 122 ? 43.656 -25.297 -8.562 1 80.81 122 ASN B CA 1
ATOM 5584 C C . ASN B 1 122 ? 42.719 -26.312 -7.906 1 80.81 122 ASN B C 1
ATOM 5586 O O . ASN B 1 122 ? 41.875 -26.906 -8.57 1 80.81 122 ASN B O 1
ATOM 5590 N N . GLN B 1 123 ? 43.094 -26.625 -6.672 1 84.44 123 GLN B N 1
ATOM 5591 C CA . GLN B 1 123 ? 42.219 -27.438 -5.855 1 84.44 123 GLN B CA 1
ATOM 5592 C C . GLN B 1 123 ? 41.562 -26.609 -4.746 1 84.44 123 GLN B C 1
ATOM 5594 O O . GLN B 1 123 ? 42.156 -25.672 -4.234 1 84.44 123 GLN B O 1
ATOM 5599 N N . CYS B 1 124 ? 40.219 -26.906 -4.539 1 89.38 124 CYS B N 1
ATOM 5600 C CA . CYS B 1 124 ? 39.531 -26.141 -3.521 1 89.38 124 CYS B CA 1
ATOM 5601 C C . CYS B 1 124 ? 39.062 -27.031 -2.369 1 89.38 124 CYS B C 1
ATOM 5603 O O . CYS B 1 124 ? 38.719 -28.203 -2.576 1 89.38 124 CYS B O 1
ATOM 5605 N N . THR B 1 125 ? 39.344 -26.578 -1.146 1 90.5 125 THR B N 1
ATOM 5606 C CA . THR B 1 125 ? 38.812 -27.234 0.053 1 90.5 125 THR B CA 1
ATOM 5607 C C . THR B 1 125 ? 37.875 -26.312 0.796 1 90.5 125 THR B C 1
ATOM 5609 O O . THR B 1 125 ? 38.094 -25.109 0.87 1 90.5 125 THR B O 1
ATOM 5612 N N . VAL B 1 126 ? 36.719 -26.875 1.188 1 92.19 126 VAL B N 1
ATOM 5613 C CA . VAL B 1 126 ? 35.719 -26.109 1.949 1 92.19 126 VAL B CA 1
ATOM 5614 C C . VAL B 1 126 ? 35.812 -26.484 3.428 1 92.19 126 VAL B C 1
ATOM 5616 O O . VAL B 1 126 ? 35.75 -27.672 3.783 1 92.19 126 VAL B O 1
ATOM 5619 N N . ASN B 1 127 ? 36.094 -25.516 4.246 1 92.81 127 ASN B N 1
ATOM 5620 C CA . ASN B 1 127 ? 36.125 -25.688 5.695 1 92.81 127 ASN B CA 1
ATOM 5621 C C . ASN B 1 127 ? 34.938 -25 6.367 1 92.81 127 ASN B C 1
ATOM 5623 O O . ASN B 1 127 ? 34.625 -23.859 6.055 1 92.81 127 ASN B O 1
ATOM 5627 N N . THR B 1 128 ? 34.312 -25.734 7.203 1 93.44 128 THR B N 1
ATOM 5628 C CA . THR B 1 128 ? 33.188 -25.156 7.965 1 93.44 128 THR B CA 1
ATOM 5629 C C . THR B 1 128 ? 33.688 -24.641 9.312 1 93.44 128 THR B C 1
ATOM 5631 O O . THR B 1 128 ? 34.125 -25.422 10.164 1 93.44 128 THR B O 1
ATOM 5634 N N . ILE B 1 129 ? 33.594 -23.375 9.469 1 92.31 129 ILE B N 1
ATOM 5635 C CA . ILE B 1 129 ? 34.031 -22.75 10.719 1 92.31 129 ILE B CA 1
ATOM 5636 C C . ILE B 1 129 ? 32.906 -22.844 11.742 1 92.31 129 ILE B C 1
ATOM 5638 O O . ILE B 1 129 ? 33.125 -23.141 12.922 1 92.31 129 ILE B O 1
ATOM 5642 N N . LYS B 1 130 ? 31.703 -22.562 11.312 1 92.5 130 LYS B N 1
ATOM 5643 C CA . LYS B 1 130 ? 30.516 -22.688 12.133 1 92.5 130 LYS B CA 1
ATOM 5644 C C . LYS B 1 130 ? 29.391 -23.406 11.383 1 92.5 130 LYS B C 1
ATOM 5646 O O . LYS B 1 130 ? 29.078 -23.062 10.242 1 92.5 130 LYS B O 1
ATOM 5651 N N . ASN B 1 131 ? 28.844 -24.359 12.07 1 90.62 131 ASN B N 1
ATOM 5652 C CA . ASN B 1 131 ? 27.766 -25.125 11.445 1 90.62 131 ASN B CA 1
ATOM 5653 C C . ASN B 1 131 ? 26.484 -24.297 11.344 1 90.62 131 ASN B C 1
ATOM 5655 O O . ASN B 1 131 ? 26.219 -23.453 12.203 1 90.62 131 ASN B O 1
ATOM 5659 N N . ALA B 1 132 ? 25.781 -24.594 10.266 1 90.75 132 ALA B N 1
ATOM 5660 C CA . ALA B 1 132 ? 24.484 -23.922 10.062 1 90.75 132 ALA B CA 1
ATOM 5661 C C . ALA B 1 132 ? 23.469 -24.391 11.102 1 90.75 132 ALA B C 1
ATOM 5663 O O . ALA B 1 132 ? 23.656 -25.438 11.734 1 90.75 132 ALA B O 1
ATOM 5664 N N . VAL B 1 133 ? 22.438 -23.609 11.328 1 88.56 133 VAL B N 1
ATOM 5665 C CA . VAL B 1 133 ? 21.359 -23.969 12.25 1 88.56 133 VAL B CA 1
ATOM 5666 C C . VAL B 1 133 ? 20.219 -24.641 11.477 1 88.56 133 VAL B C 1
ATOM 5668 O O . VAL B 1 133 ? 20.031 -24.375 10.289 1 88.56 133 VAL B O 1
ATOM 5671 N N . SER B 1 134 ? 19.5 -25.531 12.188 1 84.81 134 SER B N 1
ATOM 5672 C CA . SER B 1 134 ? 18.391 -26.219 11.539 1 84.81 134 SER B CA 1
ATOM 5673 C C . SER B 1 134 ? 17.203 -25.297 11.344 1 84.81 134 SER B C 1
ATOM 5675 O O . SER B 1 134 ? 16.812 -24.578 12.258 1 84.81 134 SER B O 1
ATOM 5677 N N . ILE B 1 135 ? 16.641 -25.328 10.195 1 84.44 135 ILE B N 1
ATOM 5678 C CA . ILE B 1 135 ? 15.508 -24.469 9.875 1 84.44 135 ILE B CA 1
ATOM 5679 C C . ILE B 1 135 ? 14.203 -25.25 10.008 1 84.44 135 ILE B C 1
ATOM 5681 O O . ILE B 1 135 ? 13.125 -24.656 10.07 1 84.44 135 ILE B O 1
ATOM 5685 N N . SER B 1 136 ? 14.195 -26.531 10.133 1 81.56 136 SER B N 1
ATOM 5686 C CA . SER B 1 136 ? 12.992 -27.359 10.188 1 81.56 136 SER B CA 1
ATOM 5687 C C . SER B 1 136 ? 12.422 -27.391 11.602 1 81.56 136 SER B C 1
ATOM 5689 O O . SER B 1 136 ? 11.203 -27.516 11.781 1 81.56 136 SER B O 1
ATOM 5691 N N . PHE B 1 137 ? 13.172 -27.203 12.586 1 82.31 137 PHE B N 1
ATOM 5692 C CA . PHE B 1 137 ? 12.719 -27.297 13.969 1 82.31 137 PHE B CA 1
ATOM 5693 C C . PHE B 1 137 ? 11.836 -26.109 14.344 1 82.31 137 PHE B C 1
ATOM 5695 O O . PHE B 1 137 ? 10.812 -26.281 15.008 1 82.31 137 PHE B O 1
ATOM 5702 N N . PRO B 1 138 ? 12.242 -25.047 13.805 1 82.25 138 PRO B N 1
ATOM 5703 C CA . PRO B 1 138 ? 11.375 -23.922 14.125 1 82.25 138 PRO B CA 1
ATOM 5704 C C . PRO B 1 138 ? 9.961 -24.078 13.57 1 82.25 138 PRO B C 1
ATOM 5706 O O . PRO B 1 138 ? 8.992 -23.656 14.203 1 82.25 138 PRO B O 1
ATOM 5709 N N . ALA B 1 139 ? 9.789 -24.656 12.453 1 82.62 139 ALA B N 1
ATOM 5710 C CA . ALA B 1 139 ? 8.453 -24.906 11.906 1 82.62 139 ALA B CA 1
ATOM 5711 C C . ALA B 1 139 ? 7.641 -25.797 12.836 1 82.62 139 ALA B C 1
ATOM 5713 O O . ALA B 1 139 ? 6.453 -25.547 13.055 1 82.62 139 ALA B O 1
ATOM 5714 N N . LEU B 1 140 ? 8.273 -26.734 13.391 1 81.12 140 LEU B N 1
ATOM 5715 C CA . LEU B 1 140 ? 7.621 -27.656 14.32 1 81.12 140 LEU B CA 1
ATOM 5716 C C . LEU B 1 140 ? 7.285 -26.953 15.633 1 81.12 140 LEU B C 1
ATOM 5718 O O . LEU B 1 140 ? 6.219 -27.172 16.203 1 81.12 140 LEU B O 1
ATOM 5722 N N . THR B 1 141 ? 8.172 -26.109 16.062 1 82.75 141 THR B N 1
ATOM 5723 C CA . THR B 1 141 ? 7.953 -25.375 17.297 1 82.75 141 THR B CA 1
ATOM 5724 C C . THR B 1 141 ? 6.734 -24.469 17.188 1 82.75 141 THR B C 1
ATOM 5726 O O . THR B 1 141 ? 5.891 -24.438 18.094 1 82.75 141 THR B O 1
ATOM 5729 N N . VAL B 1 142 ? 6.648 -23.797 16.094 1 82.31 142 VAL B N 1
ATOM 5730 C CA . VAL B 1 142 ? 5.516 -22.891 15.906 1 82.31 142 VAL B CA 1
ATOM 5731 C C . VAL B 1 142 ? 4.223 -23.703 15.82 1 82.31 142 VAL B C 1
ATOM 5733 O O . VAL B 1 142 ? 3.199 -23.297 16.391 1 82.31 142 VAL B O 1
ATOM 5736 N N . PHE B 1 143 ? 4.273 -24.781 15.195 1 80.56 143 PHE B N 1
ATOM 5737 C CA . PHE B 1 143 ? 3.109 -25.656 15.094 1 80.56 143 PHE B CA 1
ATOM 5738 C C . PHE B 1 143 ? 2.656 -26.125 16.469 1 80.56 143 PHE B C 1
ATOM 5740 O O . PHE B 1 143 ? 1.465 -26.078 16.781 1 80.56 143 PHE B O 1
ATOM 5747 N N . VAL B 1 144 ? 3.578 -26.438 17.312 1 82.5 144 VAL B N 1
ATOM 5748 C CA . VAL B 1 144 ? 3.273 -26.922 18.656 1 82.5 144 VAL B CA 1
ATOM 5749 C C . VAL B 1 144 ? 2.715 -25.781 19.516 1 82.5 144 VAL B C 1
ATOM 5751 O O . VAL B 1 144 ? 1.752 -25.969 20.266 1 82.5 144 VAL B O 1
ATOM 5754 N N . ILE B 1 145 ? 3.238 -24.641 19.359 1 81.88 145 ILE B N 1
ATOM 5755 C CA . ILE B 1 145 ? 2.777 -23.469 20.109 1 81.88 145 ILE B CA 1
ATOM 5756 C C . ILE B 1 145 ? 1.339 -23.141 19.719 1 81.88 145 ILE B C 1
ATOM 5758 O O . ILE B 1 145 ? 0.494 -22.906 20.578 1 81.88 145 ILE B O 1
ATOM 5762 N N . TYR B 1 146 ? 1.052 -23.203 18.453 1 79.5 146 TYR B N 1
ATOM 5763 C CA . TYR B 1 146 ? -0.296 -22.875 18.016 1 79.5 146 TYR B CA 1
ATOM 5764 C C . TYR B 1 146 ? -1.281 -23.969 18.391 1 79.5 146 TYR B C 1
ATOM 5766 O O . TYR B 1 146 ? -2.436 -23.688 18.719 1 79.5 146 TYR B O 1
ATOM 5774 N N . CYS B 1 147 ? -0.858 -25.141 18.391 1 79.19 147 CYS B N 1
ATOM 5775 C CA . CYS B 1 147 ? -1.692 -26.234 18.875 1 79.19 147 CYS B CA 1
ATOM 5776 C C . CYS B 1 147 ? -1.997 -26.062 20.359 1 79.19 147 CYS B C 1
ATOM 5778 O O . CYS B 1 147 ? -3.139 -26.234 20.797 1 79.19 147 CYS B O 1
ATOM 5780 N N . ALA B 1 148 ? -0.988 -25.641 21.062 1 83.75 148 ALA B N 1
ATOM 5781 C CA . ALA B 1 148 ? -1.164 -25.406 22.484 1 83.75 148 ALA B CA 1
ATOM 5782 C C . ALA B 1 148 ? -2.102 -24.234 22.734 1 83.75 148 ALA B C 1
ATOM 5784 O O . ALA B 1 148 ? -2.953 -24.281 23.625 1 83.75 148 ALA B O 1
ATOM 5785 N N . LEU B 1 149 ? -1.898 -23.234 21.953 1 80.69 149 LEU B N 1
ATOM 5786 C CA . LEU B 1 149 ? -2.764 -22.062 22.078 1 80.69 149 LEU B CA 1
ATOM 5787 C C . LEU B 1 149 ? -4.211 -22.422 21.75 1 80.69 149 LEU B C 1
ATOM 5789 O O . LEU B 1 149 ? -5.133 -22 22.438 1 80.69 149 LEU B O 1
ATOM 5793 N N . PHE B 1 150 ? -4.398 -23.219 20.75 1 78.81 150 PHE B N 1
ATOM 5794 C CA . PHE B 1 150 ? -5.734 -23.641 20.344 1 78.81 150 PHE B CA 1
ATOM 5795 C C . PHE B 1 150 ? -6.363 -24.531 21.406 1 78.81 150 PHE B C 1
ATOM 5797 O O . PHE B 1 150 ? -7.535 -24.375 21.75 1 78.81 150 PHE B O 1
ATOM 5804 N N . LEU B 1 151 ? -5.578 -25.375 21.938 1 79.56 151 LEU B N 1
ATOM 5805 C CA . LEU B 1 151 ? -6.059 -26.266 23 1 79.56 151 LEU B CA 1
ATOM 5806 C C . LEU B 1 151 ? -6.363 -25.469 24.266 1 79.56 151 LEU B C 1
ATOM 5808 O O . LEU B 1 151 ? -7.332 -25.781 24.969 1 79.56 151 LEU B O 1
ATOM 5812 N N . GLY B 1 152 ? -5.535 -24.5 24.484 1 81.75 152 GLY B N 1
ATOM 5813 C CA . GLY B 1 152 ? -5.785 -23.625 25.625 1 81.75 152 GLY B CA 1
ATOM 5814 C C . GLY B 1 152 ? -7.082 -22.844 25.5 1 81.75 152 GLY B C 1
ATOM 5815 O O . GLY B 1 152 ? -7.887 -22.828 26.438 1 81.75 152 GLY B O 1
ATOM 5816 N N . VAL B 1 153 ? -7.242 -22.25 24.375 1 78.25 153 VAL B N 1
ATOM 5817 C CA . VAL B 1 153 ? -8.469 -21.484 24.156 1 78.25 153 VAL B CA 1
ATOM 5818 C C . VAL B 1 153 ? -9.672 -22.422 24.203 1 78.25 153 VAL B C 1
ATOM 5820 O O . VAL B 1 153 ? -10.695 -22.094 24.812 1 78.25 153 VAL B O 1
ATOM 5823 N N . PHE B 1 154 ? -9.57 -23.562 23.578 1 75.88 154 PHE B N 1
ATOM 5824 C CA . PHE B 1 154 ? -10.633 -24.547 23.609 1 75.88 154 PHE B CA 1
ATOM 5825 C C . PHE B 1 154 ? -10.898 -25.016 25.047 1 75.88 154 PHE B C 1
ATOM 5827 O O . PHE B 1 154 ? -12.055 -25.172 25.438 1 75.88 154 PHE B O 1
ATOM 5834 N N . GLY B 1 155 ? -9.836 -25.172 25.734 1 77.25 155 GLY B N 1
ATOM 5835 C CA . GLY B 1 155 ? -9.977 -25.547 27.141 1 77.25 155 GLY B CA 1
ATOM 5836 C C . GLY B 1 155 ? -10.648 -24.484 27.984 1 77.25 155 GLY B C 1
ATOM 5837 O O . GLY B 1 155 ? -11.516 -24.797 28.797 1 77.25 155 GLY B O 1
ATOM 5838 N N . LEU B 1 156 ? -10.258 -23.281 27.703 1 81 156 LEU B N 1
ATOM 5839 C CA . LEU B 1 156 ? -10.836 -22.172 28.453 1 81 156 LEU B CA 1
ATOM 5840 C C . LEU B 1 156 ? -12.32 -22.016 28.141 1 81 156 LEU B C 1
ATOM 5842 O O . LEU B 1 156 ? -13.125 -21.781 29.047 1 81 156 LEU B O 1
ATOM 5846 N N . VAL B 1 157 ? -12.633 -22.156 26.922 1 76.44 157 VAL B N 1
ATOM 5847 C CA . VAL B 1 157 ? -14.031 -22.062 26.516 1 76.44 157 VAL B CA 1
ATOM 5848 C C . VAL B 1 157 ? -14.82 -23.219 27.109 1 76.44 157 VAL B C 1
ATOM 5850 O O . VAL B 1 157 ? -15.938 -23.047 27.594 1 76.44 157 VAL B O 1
ATOM 5853 N N . TYR B 1 158 ? -14.219 -24.359 27.016 1 75.75 158 TYR B N 1
ATOM 5854 C CA . TYR B 1 158 ? -14.852 -25.531 27.609 1 75.75 158 TYR B CA 1
ATOM 5855 C C . TYR B 1 158 ? -15.055 -25.359 29.109 1 75.75 158 TYR B C 1
ATOM 5857 O O . TYR B 1 158 ? -16.125 -25.656 29.625 1 75.75 158 TYR B O 1
ATOM 5865 N N . ALA B 1 159 ? -14.031 -24.859 29.734 1 80.69 159 ALA B N 1
ATOM 5866 C CA . ALA B 1 159 ? -14.102 -24.609 31.172 1 80.69 159 ALA B CA 1
ATOM 5867 C C . ALA B 1 159 ? -15.141 -23.547 31.5 1 80.69 159 ALA B C 1
ATOM 5869 O O . ALA B 1 159 ? -15.891 -23.672 32.469 1 80.69 159 ALA B O 1
ATOM 5870 N N . TRP B 1 160 ? -15.094 -22.484 30.734 1 79 160 TRP B N 1
ATOM 5871 C CA . TRP B 1 160 ? -16.047 -21.406 30.938 1 79 160 TRP B CA 1
ATOM 5872 C C . TRP B 1 160 ? -17.484 -21.906 30.766 1 79 160 TRP B C 1
ATOM 5874 O O . TRP B 1 160 ? -18.359 -21.578 31.562 1 79 160 TRP B O 1
ATOM 5884 N N . LYS B 1 161 ? -17.672 -22.703 29.719 1 75 161 LYS B N 1
ATOM 5885 C CA . LYS B 1 161 ? -19 -23.266 29.469 1 75 161 LYS B CA 1
ATOM 5886 C C . LYS B 1 161 ? -19.391 -24.234 30.594 1 75 161 LYS B C 1
ATOM 5888 O O . LYS B 1 161 ? -20.562 -24.297 30.984 1 75 161 LYS B O 1
ATOM 5893 N N . HIS B 1 162 ? -18.375 -24.938 31.016 1 74.25 162 HIS B N 1
ATOM 5894 C CA . HIS B 1 162 ? -18.641 -25.938 32.031 1 74.25 162 HIS B CA 1
ATOM 5895 C C . HIS B 1 162 ? -18.859 -25.297 33.406 1 74.25 162 HIS B C 1
ATOM 5897 O O . HIS B 1 162 ? -19.703 -25.75 34.188 1 74.25 162 HIS B O 1
ATOM 5903 N N . PHE B 1 163 ? -18.109 -24.266 33.688 1 74.19 163 PHE B N 1
ATOM 5904 C CA . PHE B 1 163 ? -18.141 -23.734 35.031 1 74.19 163 PHE B CA 1
ATOM 5905 C C . PHE B 1 163 ? -19.109 -22.547 35.125 1 74.19 163 PHE B C 1
ATOM 5907 O O . PHE B 1 163 ? -19.656 -22.266 36.188 1 74.19 163 PHE B O 1
ATOM 5914 N N . VAL B 1 164 ? -19.031 -21.688 34.219 1 64.06 164 VAL B N 1
ATOM 5915 C CA . VAL B 1 164 ? -19.844 -20.469 34.312 1 64.06 164 VAL B CA 1
ATOM 5916 C C . VAL B 1 164 ? -21.172 -20.672 33.594 1 64.06 164 VAL B C 1
ATOM 5918 O O . VAL B 1 164 ? -22.234 -20.25 34.094 1 64.06 164 VAL B O 1
ATOM 5921 N N . ALA B 1 165 ? -20.984 -20.797 32.281 1 55.22 165 ALA B N 1
ATOM 5922 C CA . ALA B 1 165 ? -22.203 -20.703 31.5 1 55.22 165 ALA B CA 1
ATOM 5923 C C . ALA B 1 165 ? -23.219 -21.75 31.922 1 55.22 165 ALA B C 1
ATOM 5925 O O . ALA B 1 165 ? -22.953 -22.953 31.859 1 55.22 165 ALA B O 1
ATOM 5926 N N . LYS B 1 166 ? -24 -21.406 32.938 1 50.69 166 LYS B N 1
ATOM 5927 C CA . LYS B 1 166 ? -25.25 -22.094 33.219 1 50.69 166 LYS B CA 1
ATOM 5928 C C . LYS B 1 166 ? -25.875 -22.641 31.922 1 50.69 166 LYS B C 1
ATOM 5930 O O . LYS B 1 166 ? -25.641 -22.109 30.828 1 50.69 166 LYS B O 1
ATOM 5935 N N . SER B 1 167 ? -26.625 -23.875 32.125 1 45.59 167 SER B N 1
ATOM 5936 C CA . SER B 1 167 ? -27.359 -24.656 31.125 1 45.59 167 SER B CA 1
ATOM 5937 C C . SER B 1 167 ? -28.141 -23.734 30.188 1 45.59 167 SER B C 1
ATOM 5939 O O . SER B 1 167 ? -29.281 -23.375 30.453 1 45.59 167 SER B O 1
ATOM 5941 N N . GLU B 1 168 ? -27.797 -22.5 29.984 1 42.69 168 GLU B N 1
ATOM 5942 C CA . GLU B 1 168 ? -28.859 -21.906 29.188 1 42.69 168 GLU B CA 1
ATOM 5943 C C . GLU B 1 168 ? -29.203 -22.797 28 1 42.69 168 GLU B C 1
ATOM 5945 O O . GLU B 1 168 ? -28.344 -23.453 27.438 1 42.69 168 GLU B O 1
ATOM 5950 N N . THR B 1 169 ? -30.5 -23.109 27.969 1 41.06 169 THR B N 1
ATOM 5951 C CA . THR B 1 169 ? -31.203 -23.781 26.891 1 41.06 169 THR B CA 1
ATOM 5952 C C . THR B 1 169 ? -30.641 -23.359 25.531 1 41.06 169 THR B C 1
ATOM 5954 O O . THR B 1 169 ? -30.641 -22.188 25.188 1 41.06 169 THR B O 1
ATOM 5957 N N . LYS B 1 170 ? -29.703 -24.016 25.062 1 44.38 170 LYS B N 1
ATOM 5958 C CA . LYS B 1 170 ? -29.344 -23.875 23.656 1 44.38 170 LYS B CA 1
ATOM 5959 C C . LYS B 1 170 ? -30.578 -23.688 22.781 1 44.38 170 LYS B C 1
ATOM 5961 O O . LYS B 1 170 ? -31.391 -24.594 22.656 1 44.38 170 LYS B O 1
ATOM 5966 N N . GLU B 1 171 ? -31.25 -22.531 22.875 1 40.41 171 GLU B N 1
ATOM 5967 C CA . GLU B 1 171 ? -32.312 -22.375 21.875 1 40.41 171 GLU B CA 1
ATOM 5968 C C . GLU B 1 171 ? -31.891 -22.953 20.531 1 40.41 171 GLU B C 1
ATOM 5970 O O . GLU B 1 171 ? -30.766 -22.703 20.062 1 40.41 171 GLU B O 1
ATOM 5975 N N . LYS B 1 172 ? -32.375 -24.062 20.109 1 37.44 172 LYS B N 1
ATOM 5976 C CA . LYS B 1 172 ? -32.281 -24.672 18.797 1 37.44 172 LYS B CA 1
ATOM 5977 C C . LYS B 1 172 ? -32.344 -23.625 17.688 1 37.44 172 LYS B C 1
ATOM 5979 O O . LYS B 1 172 ? -33.375 -23 17.484 1 37.44 172 LYS B O 1
ATOM 5984 N N . LYS B 1 173 ? -31.406 -22.812 17.484 1 42.19 173 LYS B N 1
ATOM 5985 C CA . LYS B 1 173 ? -31.516 -21.922 16.328 1 42.19 173 LYS B CA 1
ATOM 5986 C C . LYS B 1 173 ? -32.094 -22.672 15.117 1 42.19 173 LYS B C 1
ATOM 5988 O O . LYS B 1 173 ? -31.797 -23.844 14.906 1 42.19 173 LYS B O 1
ATOM 5993 N N . PRO B 1 174 ? -33.219 -22.172 14.492 1 40.94 174 PRO B N 1
ATOM 5994 C CA . PRO B 1 174 ? -33.875 -22.812 13.336 1 40.94 174 PRO B CA 1
ATOM 5995 C C . PRO B 1 174 ? -32.844 -23.359 12.336 1 40.94 174 PRO B C 1
ATOM 5997 O O . PRO B 1 174 ? -31.781 -22.781 12.156 1 40.94 174 PRO B O 1
ATOM 6000 N N . GLU B 1 175 ? -32.812 -24.656 12.234 1 42.06 175 GLU B N 1
ATOM 6001 C CA . GLU B 1 175 ? -32.031 -25.375 11.219 1 42.06 175 GLU B CA 1
ATOM 6002 C C . GLU B 1 175 ? -32.25 -24.75 9.836 1 42.06 175 GLU B C 1
ATOM 6004 O O . GLU B 1 175 ? -33.281 -24.969 9.195 1 42.06 175 GLU B O 1
ATOM 6009 N N . GLY B 1 176 ? -32.062 -23.484 9.609 1 42.53 176 GLY B N 1
ATOM 6010 C CA . GLY B 1 176 ? -32.25 -22.953 8.258 1 42.53 176 GLY B CA 1
ATOM 6011 C C . GLY B 1 176 ? -31.734 -23.891 7.184 1 42.53 176 GLY B C 1
ATOM 6012 O O . GLY B 1 176 ? -31.312 -25.016 7.477 1 42.53 176 GLY B O 1
ATOM 6013 N N . LYS B 1 177 ? -31.516 -23.406 5.887 1 47.97 177 LYS B N 1
ATOM 6014 C CA . LYS B 1 177 ? -31.125 -24.109 4.668 1 47.97 177 LYS B CA 1
ATOM 6015 C C . LYS B 1 177 ? -29.812 -24.844 4.859 1 47.97 177 LYS B C 1
ATOM 6017 O O . LYS B 1 177 ? -28.828 -24.266 5.32 1 47.97 177 LYS B O 1
ATOM 6022 N N . LYS B 1 178 ? -29.844 -26.219 5.031 1 53.62 178 LYS B N 1
ATOM 6023 C CA . LYS B 1 178 ? -28.75 -27.156 5.289 1 53.62 178 LYS B CA 1
ATOM 6024 C C . LYS B 1 178 ? -27.594 -26.922 4.336 1 53.62 178 LYS B C 1
ATOM 6026 O O . LYS B 1 178 ? -27.594 -27.422 3.207 1 53.62 178 LYS B O 1
ATOM 6031 N N . ARG B 1 179 ? -26.875 -25.828 4.34 1 62.12 179 ARG B N 1
ATOM 6032 C CA . ARG B 1 179 ? -25.609 -25.625 3.668 1 62.12 179 ARG B CA 1
ATOM 6033 C C . ARG B 1 179 ? -24.609 -26.719 4.02 1 62.12 179 ARG B C 1
ATOM 6035 O O . ARG B 1 179 ? -24.625 -27.25 5.137 1 62.12 179 ARG B O 1
ATOM 6042 N N . LEU B 1 180 ? -24.156 -27.359 2.877 1 81.94 180 LEU B N 1
ATOM 6043 C CA . LEU B 1 180 ? -23.125 -28.391 3.037 1 81.94 180 LEU B CA 1
ATOM 6044 C C . LEU B 1 180 ? -21.906 -27.828 3.76 1 81.94 180 LEU B C 1
ATOM 6046 O O . LEU B 1 180 ? -21.078 -27.141 3.152 1 81.94 180 LEU B O 1
ATOM 6050 N N . LYS B 1 181 ? -21.703 -28.062 4.957 1 91.56 181 LYS B N 1
ATOM 6051 C CA . LYS B 1 181 ? -20.656 -27.531 5.824 1 91.56 181 LYS B CA 1
ATOM 6052 C C . LYS B 1 181 ? -19.266 -27.969 5.344 1 91.56 181 LYS B C 1
ATOM 6054 O O . LYS B 1 181 ? -18.281 -27.266 5.547 1 91.56 181 LYS B O 1
ATOM 6059 N N . SER B 1 182 ? -19.25 -29.109 4.688 1 95.06 182 SER B N 1
ATOM 6060 C CA . SER B 1 182 ? -17.969 -29.625 4.215 1 95.06 182 SER B CA 1
ATOM 6061 C C . SER B 1 182 ? -17.375 -28.734 3.137 1 95.06 182 SER B C 1
ATOM 6063 O O . SER B 1 182 ? -16.172 -28.469 3.146 1 95.06 182 SER B O 1
ATOM 6065 N N . LEU B 1 183 ? -18.203 -28.219 2.262 1 94.38 183 LEU B N 1
ATOM 6066 C CA . LEU B 1 183 ? -17.719 -27.359 1.188 1 94.38 183 LEU B CA 1
ATOM 6067 C C . LEU B 1 183 ? -17.25 -26.016 1.738 1 94.38 183 LEU B C 1
ATOM 6069 O O . LEU B 1 183 ? -16.234 -25.484 1.299 1 94.38 183 LEU B O 1
ATOM 6073 N N . ASP B 1 184 ? -17.938 -25.484 2.674 1 94.56 184 ASP B N 1
ATOM 6074 C CA . ASP B 1 184 ? -17.547 -24.234 3.301 1 94.56 184 ASP B CA 1
ATOM 6075 C C . ASP B 1 184 ? -16.25 -24.391 4.09 1 94.56 184 ASP B C 1
ATOM 6077 O O . ASP B 1 184 ? -15.406 -23.484 4.094 1 94.56 184 ASP B O 1
ATOM 6081 N N . THR B 1 185 ? -16.188 -25.484 4.742 1 96.88 185 THR B N 1
ATOM 6082 C CA . THR B 1 185 ? -14.961 -25.766 5.484 1 96.88 185 THR B CA 1
ATOM 6083 C C . THR B 1 185 ? -13.766 -25.891 4.539 1 96.88 185 THR B C 1
ATOM 6085 O O . THR B 1 185 ? -12.688 -25.375 4.82 1 96.88 185 THR B O 1
ATOM 6088 N N . PHE B 1 186 ? -14.023 -26.609 3.439 1 97.5 186 PHE B N 1
ATOM 6089 C CA . PHE B 1 186 ? -12.992 -26.75 2.412 1 97.5 186 PHE B CA 1
ATOM 6090 C C . PHE B 1 186 ? -12.555 -25.375 1.907 1 97.5 186 PHE B C 1
ATOM 6092 O O . PHE B 1 186 ? -11.359 -25.094 1.819 1 97.5 186 PHE B O 1
ATOM 6099 N N . ARG B 1 187 ? -13.445 -24.531 1.649 1 96.94 187 ARG B N 1
ATOM 6100 C CA . ARG B 1 187 ? -13.156 -23.156 1.225 1 96.94 187 ARG B CA 1
ATOM 6101 C C . ARG B 1 187 ? -12.391 -22.406 2.301 1 96.94 187 ARG B C 1
ATOM 6103 O O . ARG B 1 187 ? -11.445 -21.656 1.995 1 96.94 187 ARG B O 1
ATOM 6110 N N . GLY B 1 188 ? -12.836 -22.594 3.523 1 97.75 188 GLY B N 1
ATOM 6111 C CA . GLY B 1 188 ? -12.164 -21.969 4.648 1 97.75 188 GLY B CA 1
ATOM 6112 C C . GLY B 1 188 ? -10.719 -22.391 4.797 1 97.75 188 GLY B C 1
ATOM 6113 O O . GLY B 1 188 ? -9.836 -21.547 5.016 1 97.75 188 GLY B O 1
ATOM 6114 N N . ILE B 1 189 ? -10.477 -23.688 4.617 1 97 189 ILE B N 1
ATOM 6115 C CA . ILE B 1 189 ? -9.117 -24.203 4.672 1 97 189 ILE B CA 1
ATOM 6116 C C . ILE B 1 189 ? -8.273 -23.547 3.576 1 97 189 ILE B C 1
ATOM 6118 O O . ILE B 1 189 ? -7.152 -23.109 3.828 1 97 189 ILE B O 1
ATOM 6122 N N . SER B 1 190 ? -8.844 -23.438 2.447 1 97.81 190 SER B N 1
ATOM 6123 C CA . SER B 1 190 ? -8.141 -22.891 1.293 1 97.81 190 SER B CA 1
ATOM 6124 C C . SER B 1 190 ? -7.785 -21.422 1.509 1 97.81 190 SER B C 1
ATOM 6126 O O . SER B 1 190 ? -6.652 -21.016 1.256 1 97.81 190 SER B O 1
ATOM 6128 N N . ILE B 1 191 ? -8.703 -20.625 2.041 1 97.94 191 ILE B N 1
ATOM 6129 C CA . ILE B 1 191 ? -8.461 -19.188 2.164 1 97.94 191 ILE B CA 1
ATOM 6130 C C . ILE B 1 191 ? -7.473 -18.922 3.295 1 97.94 191 ILE B C 1
ATOM 6132 O O . ILE B 1 191 ? -6.656 -18 3.211 1 97.94 191 ILE B O 1
ATOM 6136 N N . VAL B 1 192 ? -7.531 -19.719 4.352 1 96.75 192 VAL B N 1
ATOM 6137 C CA . VAL B 1 192 ? -6.594 -19.547 5.457 1 96.75 192 VAL B CA 1
ATOM 6138 C C . VAL B 1 192 ? -5.176 -19.859 4.984 1 96.75 192 VAL B C 1
ATOM 6140 O O . VAL B 1 192 ? -4.238 -19.109 5.285 1 96.75 192 VAL B O 1
ATOM 6143 N N . ILE B 1 193 ? -5.066 -20.891 4.18 1 96 193 ILE B N 1
ATOM 6144 C CA . ILE B 1 193 ? -3.764 -21.219 3.621 1 96 193 ILE B CA 1
ATOM 6145 C C . ILE B 1 193 ? -3.311 -20.125 2.666 1 96 193 ILE B C 1
ATOM 6147 O O . ILE B 1 193 ? -2.135 -19.75 2.652 1 96 193 ILE B O 1
ATOM 6151 N N . MET B 1 194 ? -4.203 -19.625 1.907 1 97.12 194 MET B N 1
ATOM 6152 C CA . MET B 1 194 ? -3.883 -18.562 0.957 1 97.12 194 MET B CA 1
ATOM 6153 C C . MET B 1 194 ? -3.318 -17.344 1.675 1 97.12 194 MET B C 1
ATOM 6155 O O . MET B 1 194 ? -2.309 -16.781 1.251 1 97.12 194 MET B O 1
ATOM 6159 N N . ILE B 1 195 ? -3.924 -16.906 2.758 1 97.38 195 ILE B N 1
ATOM 6160 C CA . ILE B 1 195 ? -3.486 -15.734 3.51 1 97.38 195 ILE B CA 1
ATOM 6161 C C . ILE B 1 195 ? -2.104 -15.992 4.105 1 97.38 195 ILE B C 1
ATOM 6163 O O . ILE B 1 195 ? -1.225 -15.133 4.047 1 97.38 195 ILE B O 1
ATOM 6167 N N . PHE B 1 196 ? -1.892 -17.203 4.637 1 95.38 196 PHE B N 1
ATOM 6168 C CA . PHE B 1 196 ? -0.603 -17.578 5.203 1 95.38 196 PHE B CA 1
ATOM 6169 C C . PHE B 1 196 ? 0.494 -17.5 4.148 1 95.38 196 PHE B C 1
ATOM 6171 O O . PHE B 1 196 ? 1.567 -16.953 4.398 1 95.38 196 PHE B O 1
ATOM 6178 N N . VAL B 1 197 ? 0.173 -17.953 2.979 1 96.12 197 VAL B N 1
ATOM 6179 C CA . VAL B 1 197 ? 1.142 -18 1.887 1 96.12 197 VAL B CA 1
ATOM 6180 C C . VAL B 1 197 ? 1.392 -16.578 1.374 1 96.12 197 VAL B C 1
ATOM 6182 O O . VAL B 1 197 ? 2.537 -16.188 1.121 1 96.12 197 VAL B O 1
ATOM 6185 N N . ASN B 1 198 ? 0.355 -15.773 1.22 1 95.81 198 ASN B N 1
ATOM 6186 C CA . ASN B 1 198 ? 0.487 -14.406 0.724 1 95.81 198 ASN B CA 1
ATOM 6187 C C . ASN B 1 198 ? 1.325 -13.547 1.666 1 95.81 198 ASN B C 1
ATOM 6189 O O . ASN B 1 198 ? 1.956 -12.578 1.235 1 95.81 198 ASN B O 1
ATOM 6193 N N . TYR B 1 199 ? 1.341 -13.867 2.906 1 95 199 TYR B N 1
ATOM 6194 C CA . TYR B 1 199 ? 2.107 -13.094 3.875 1 95 199 TYR B CA 1
ATOM 6195 C C . TYR B 1 199 ? 3.564 -13.539 3.898 1 95 199 TYR B C 1
ATOM 6197 O O . TYR B 1 199 ? 4.414 -12.875 4.5 1 95 199 TYR B O 1
ATOM 6205 N N . GLY B 1 200 ? 3.928 -14.711 3.266 1 93.19 200 GLY B N 1
ATOM 6206 C CA . GLY B 1 200 ? 5.332 -15.07 3.146 1 93.19 200 GLY B CA 1
ATOM 6207 C C . GLY B 1 200 ? 5.609 -16.531 3.463 1 93.19 200 GLY B C 1
ATOM 6208 O O . GLY B 1 200 ? 6.746 -16.984 3.365 1 93.19 200 GLY B O 1
ATOM 6209 N N . SER B 1 201 ? 4.598 -17.344 3.881 1 93.44 201 SER B N 1
ATOM 6210 C CA . SER B 1 201 ? 4.664 -18.781 4.113 1 93.44 201 SER B CA 1
ATOM 6211 C C . SER B 1 201 ? 5.777 -19.141 5.094 1 93.44 201 SER B C 1
ATOM 6213 O O . SER B 1 201 ? 6.469 -20.141 4.926 1 93.44 201 SER B O 1
ATOM 6215 N N . GLY B 1 202 ? 6.094 -18.234 5.965 1 90 202 GLY B N 1
ATOM 6216 C CA . GLY B 1 202 ? 7.105 -18.5 6.98 1 90 202 GLY B CA 1
ATOM 6217 C C . GLY B 1 202 ? 8.523 -18.438 6.441 1 90 202 GLY B C 1
ATOM 6218 O O . GLY B 1 202 ? 9.477 -18.734 7.16 1 90 202 GLY B O 1
ATOM 6219 N N . GLY B 1 203 ? 8.648 -18.141 5.176 1 89.44 203 GLY B N 1
ATOM 6220 C CA . GLY B 1 203 ? 9.961 -18.047 4.559 1 89.44 203 GLY B CA 1
ATOM 6221 C C . GLY B 1 203 ? 10.453 -19.375 4.012 1 89.44 203 GLY B C 1
ATOM 6222 O O . GLY B 1 203 ? 11.633 -19.531 3.707 1 89.44 203 GLY B O 1
ATOM 6223 N N . TYR B 1 204 ? 9.586 -20.328 3.969 1 88.94 204 TYR B N 1
ATOM 6224 C CA . TYR B 1 204 ? 9.945 -21.641 3.436 1 88.94 204 TYR B CA 1
ATOM 6225 C C . TYR B 1 204 ? 9.562 -21.75 1.965 1 88.94 204 TYR B C 1
ATOM 6227 O O . TYR B 1 204 ? 8.383 -21.688 1.615 1 88.94 204 TYR B O 1
ATOM 6235 N N . PRO B 1 205 ? 10.508 -21.969 1.155 1 85.81 205 PRO B N 1
ATOM 6236 C CA . PRO B 1 205 ? 10.227 -22.062 -0.281 1 85.81 205 PRO B CA 1
ATOM 6237 C C . PRO B 1 205 ? 9.289 -23.203 -0.635 1 85.81 205 PRO B C 1
ATOM 6239 O O . PRO B 1 205 ? 8.508 -23.094 -1.587 1 85.81 205 PRO B O 1
ATOM 6242 N N . VAL B 1 206 ? 9.273 -24.297 0.126 1 87.19 206 VAL B N 1
ATOM 6243 C CA . VAL B 1 206 ? 8.477 -25.484 -0.176 1 87.19 206 VAL B CA 1
ATOM 6244 C C . VAL B 1 206 ? 6.996 -25.188 0.051 1 87.19 206 VAL B C 1
ATOM 6246 O O . VAL B 1 206 ? 6.129 -25.859 -0.503 1 87.19 206 VAL B O 1
ATOM 6249 N N . LEU B 1 207 ? 6.754 -24.188 0.841 1 90.44 207 LEU B N 1
ATOM 6250 C CA . LEU B 1 207 ? 5.367 -23.828 1.123 1 90.44 207 LEU B CA 1
ATOM 6251 C C . LEU B 1 207 ? 4.875 -22.75 0.155 1 90.44 207 LEU B C 1
ATOM 6253 O O . LEU B 1 207 ? 3.67 -22.516 0.041 1 90.44 207 LEU B O 1
ATOM 6257 N N . ASP B 1 208 ? 5.855 -22.203 -0.539 1 91.44 208 ASP B N 1
ATOM 6258 C CA . ASP B 1 208 ? 5.52 -21.172 -1.514 1 91.44 208 ASP B CA 1
ATOM 6259 C C . ASP B 1 208 ? 5.301 -21.766 -2.9 1 91.44 208 ASP B C 1
ATOM 6261 O O . ASP B 1 208 ? 5.262 -23 -3.051 1 91.44 208 ASP B O 1
ATOM 6265 N N . HIS B 1 209 ? 5.082 -20.969 -3.826 1 92.5 209 HIS B N 1
ATOM 6266 C CA . HIS B 1 209 ? 4.832 -21.422 -5.188 1 92.5 209 HIS B CA 1
ATOM 6267 C C . HIS B 1 209 ? 6.09 -22.047 -5.797 1 92.5 209 HIS B C 1
ATOM 6269 O O . HIS B 1 209 ? 7.203 -21.578 -5.535 1 92.5 209 HIS B O 1
ATOM 6275 N N . ALA B 1 210 ? 5.828 -23 -6.531 1 92.56 210 ALA B N 1
ATOM 6276 C CA . ALA B 1 210 ? 6.926 -23.562 -7.312 1 92.56 210 ALA B CA 1
ATOM 6277 C C . ALA B 1 210 ? 7.469 -22.547 -8.305 1 92.56 210 ALA B C 1
ATOM 6279 O O . ALA B 1 210 ? 6.73 -21.688 -8.789 1 92.56 210 ALA B O 1
ATOM 6280 N N . THR B 1 211 ? 8.773 -22.656 -8.594 1 90.94 211 THR B N 1
ATOM 6281 C CA . THR B 1 211 ? 9.422 -21.703 -9.477 1 90.94 211 THR B CA 1
ATOM 6282 C C . THR B 1 211 ? 8.812 -21.766 -10.875 1 90.94 211 THR B C 1
ATOM 6284 O O . THR B 1 211 ? 8.445 -20.734 -11.445 1 90.94 211 THR B O 1
ATOM 6287 N N . TRP B 1 212 ? 8.758 -22.953 -11.438 1 94.44 212 TRP B N 1
ATOM 6288 C CA . TRP B 1 212 ? 8.156 -23.141 -12.75 1 94.44 212 TRP B CA 1
ATOM 6289 C C . TRP B 1 212 ? 7.398 -24.469 -12.82 1 94.44 212 TRP B C 1
ATOM 6291 O O . TRP B 1 212 ? 6.18 -24.5 -12.648 1 94.44 212 TRP B O 1
ATOM 6301 N N . ASN B 1 213 ? 8.102 -25.594 -12.867 1 96 213 ASN B N 1
ATOM 6302 C CA . ASN B 1 213 ? 7.449 -26.891 -12.789 1 96 213 ASN B CA 1
ATOM 6303 C C . ASN B 1 213 ? 7.383 -27.391 -11.352 1 96 213 ASN B C 1
ATOM 6305 O O . ASN B 1 213 ? 8.25 -27.078 -10.539 1 96 213 ASN B O 1
ATOM 6309 N N . GLY B 1 214 ? 6.328 -28.125 -11.109 1 95 214 GLY B N 1
ATOM 6310 C CA . GLY B 1 214 ? 6.199 -28.719 -9.781 1 95 214 GLY B CA 1
ATOM 6311 C C . GLY B 1 214 ? 4.934 -28.281 -9.062 1 95 214 GLY B C 1
ATOM 6312 O O . GLY B 1 214 ? 4.113 -27.547 -9.617 1 95 214 GLY B O 1
ATOM 6313 N N . LEU B 1 215 ? 4.797 -28.812 -7.879 1 96.06 215 LEU B N 1
ATOM 6314 C CA . LEU B 1 215 ? 3.604 -28.547 -7.082 1 96.06 215 LEU B CA 1
ATOM 6315 C C . LEU B 1 215 ? 3.955 -28.391 -5.605 1 96.06 215 LEU B C 1
ATOM 6317 O O . LEU B 1 215 ? 4.477 -29.328 -4.984 1 96.06 215 LEU B O 1
ATOM 6321 N N . HIS B 1 216 ? 3.789 -27.156 -5.152 1 95.25 216 HIS B N 1
ATOM 6322 C CA . HIS B 1 216 ? 3.949 -26.875 -3.73 1 95.25 216 HIS B CA 1
ATOM 6323 C C . HIS B 1 216 ? 2.605 -26.578 -3.074 1 95.25 216 HIS B C 1
ATOM 6325 O O . HIS B 1 216 ? 1.566 -26.594 -3.738 1 95.25 216 HIS B O 1
ATOM 6331 N N . LEU B 1 217 ? 2.578 -26.391 -1.829 1 94.44 217 LEU B N 1
ATOM 6332 C CA . LEU B 1 217 ? 1.348 -26.172 -1.077 1 94.44 217 LEU B CA 1
ATOM 6333 C C . LEU B 1 217 ? 0.593 -24.953 -1.604 1 94.44 217 LEU B C 1
ATOM 6335 O O . LEU B 1 217 ? -0.622 -25.016 -1.804 1 94.44 217 LEU B O 1
ATOM 6339 N N . ALA B 1 218 ? 1.342 -23.906 -1.863 1 95.56 218 ALA B N 1
ATOM 6340 C CA . ALA B 1 218 ? 0.738 -22.656 -2.318 1 95.56 218 ALA B CA 1
ATOM 6341 C C . ALA B 1 218 ? 0.036 -22.844 -3.66 1 95.56 218 ALA B C 1
ATOM 6343 O O . ALA B 1 218 ? -0.929 -22.141 -3.967 1 95.56 218 ALA B O 1
ATOM 6344 N N . ASP B 1 219 ? 0.44 -23.797 -4.383 1 97.31 219 ASP B N 1
ATOM 6345 C CA . ASP B 1 219 ? -0.082 -24 -5.73 1 97.31 219 ASP B CA 1
ATOM 6346 C C . ASP B 1 219 ? -1.442 -24.688 -5.695 1 97.31 219 ASP B C 1
ATOM 6348 O O . ASP B 1 219 ? -2.162 -24.703 -6.695 1 97.31 219 ASP B O 1
ATOM 6352 N N . LEU B 1 220 ? -1.869 -25.203 -4.574 1 97.5 220 LEU B N 1
ATOM 6353 C CA . LEU B 1 220 ? -3.115 -25.938 -4.465 1 97.5 220 LEU B CA 1
ATOM 6354 C C . LEU B 1 220 ? -4.289 -25.016 -4.184 1 97.5 220 LEU B C 1
ATOM 6356 O O . LEU B 1 220 ? -5.445 -25.375 -4.426 1 97.5 220 LEU B O 1
ATOM 6360 N N . VAL B 1 221 ? -3.994 -23.844 -3.738 1 97.25 221 VAL B N 1
ATOM 6361 C CA . VAL B 1 221 ? -5.016 -22.984 -3.16 1 97.25 221 VAL B CA 1
ATOM 6362 C C . VAL B 1 221 ? -5.895 -22.406 -4.266 1 97.25 221 VAL B C 1
ATOM 6364 O O . VAL B 1 221 ? -7.117 -22.547 -4.234 1 97.25 221 VAL B O 1
ATOM 6367 N N . PHE B 1 222 ? -5.285 -21.828 -5.27 1 97.5 222 PHE B N 1
ATOM 6368 C CA . PHE B 1 222 ? -6.008 -21.188 -6.363 1 97.5 222 PHE B CA 1
ATOM 6369 C C . PHE B 1 222 ? -6.871 -22.203 -7.105 1 97.5 222 PHE B C 1
ATOM 6371 O O . PHE B 1 222 ? -8.078 -22 -7.262 1 97.5 222 PHE B O 1
ATOM 6378 N N . PRO B 1 223 ? -6.398 -23.297 -7.441 1 98.12 223 PRO B N 1
ATOM 6379 C CA . PRO B 1 223 ? -7.203 -24.312 -8.133 1 98.12 223 PRO B CA 1
ATOM 6380 C C . PRO B 1 223 ? -8.32 -24.875 -7.258 1 98.12 223 PRO B C 1
ATOM 6382 O O . PRO B 1 223 ? -9.383 -25.234 -7.766 1 98.12 223 PRO B O 1
ATOM 6385 N N . TRP B 1 224 ? -8.062 -25 -6.008 1 98.38 224 TRP B N 1
ATOM 6386 C CA . TRP B 1 224 ? -9.102 -25.484 -5.102 1 98.38 224 TRP B CA 1
ATOM 6387 C C . TRP B 1 224 ? -10.289 -24.531 -5.086 1 98.38 224 TRP B C 1
ATOM 6389 O O . TRP B 1 224 ? -11.445 -24.969 -5.094 1 98.38 224 TRP B O 1
ATOM 6399 N N . PHE B 1 225 ? -10.016 -23.266 -5.109 1 97.75 225 PHE B N 1
ATOM 6400 C CA . PHE B 1 225 ? -11.102 -22.297 -5.137 1 97.75 225 PHE B CA 1
ATOM 6401 C C . PHE B 1 225 ? -11.883 -22.406 -6.438 1 97.75 225 PHE B C 1
ATOM 6403 O O . PHE B 1 225 ? -13.117 -22.281 -6.438 1 97.75 225 PHE B O 1
ATOM 6410 N N . MET B 1 226 ? -11.164 -22.594 -7.496 1 98.06 226 MET B N 1
ATOM 6411 C CA . MET B 1 226 ? -11.82 -22.75 -8.789 1 98.06 226 MET B CA 1
ATOM 6412 C C . MET B 1 226 ? -12.688 -24 -8.812 1 98.06 226 MET B C 1
ATOM 6414 O O . MET B 1 226 ? -13.828 -23.969 -9.281 1 98.06 226 MET B O 1
ATOM 6418 N N . TRP B 1 227 ? -12.109 -25.062 -8.312 1 98.56 227 TRP B N 1
ATOM 6419 C CA . TRP B 1 227 ? -12.812 -26.344 -8.242 1 98.56 227 TRP B CA 1
ATOM 6420 C C . TRP B 1 227 ? -14.062 -26.219 -7.375 1 98.56 227 TRP B C 1
ATOM 6422 O O . TRP B 1 227 ? -15.141 -26.688 -7.758 1 98.56 227 TRP B O 1
ATOM 6432 N N . ILE B 1 228 ? -13.984 -25.531 -6.254 1 97.94 228 ILE B N 1
ATOM 6433 C CA . ILE B 1 228 ? -15.094 -25.359 -5.328 1 97.94 228 ILE B CA 1
ATOM 6434 C C . ILE B 1 228 ? -16.188 -24.5 -5.988 1 97.94 228 ILE B C 1
ATOM 6436 O O . ILE B 1 228 ? -17.375 -24.781 -5.828 1 97.94 228 ILE B O 1
ATOM 6440 N N . MET B 1 229 ? -15.719 -23.469 -6.66 1 97.06 229 MET B N 1
ATOM 6441 C CA . MET B 1 229 ? -16.688 -22.656 -7.391 1 97.06 229 MET B CA 1
ATOM 6442 C C . MET B 1 229 ? -17.516 -23.516 -8.336 1 97.06 229 MET B C 1
ATOM 6444 O O . MET B 1 229 ? -18.734 -23.359 -8.406 1 97.06 229 MET B O 1
ATOM 6448 N N . GLY B 1 230 ? -16.906 -24.406 -9.016 1 98.25 230 GLY B N 1
ATOM 6449 C CA . GLY B 1 230 ? -17.609 -25.328 -9.891 1 98.25 230 GLY B CA 1
ATOM 6450 C C . GLY B 1 230 ? -18.578 -26.219 -9.148 1 98.25 230 GLY B C 1
ATOM 6451 O O . GLY B 1 230 ? -19.719 -26.422 -9.594 1 98.25 230 GLY B O 1
ATOM 6452 N N . ALA B 1 231 ? -18.188 -26.719 -8.023 1 97.62 231 ALA B N 1
ATOM 6453 C CA . ALA B 1 231 ? -19 -27.641 -7.242 1 97.62 231 ALA B CA 1
ATOM 6454 C C . ALA B 1 231 ? -20.266 -26.953 -6.73 1 97.62 231 ALA B C 1
ATOM 6456 O O . ALA B 1 231 ? -21.297 -27.609 -6.555 1 97.62 231 ALA B O 1
ATOM 6457 N N . CYS B 1 232 ? -20.188 -25.656 -6.555 1 95.44 232 CYS B N 1
ATOM 6458 C CA . CYS B 1 232 ? -21.312 -24.906 -5.992 1 95.44 232 CYS B CA 1
ATOM 6459 C C . CYS B 1 232 ? -22.297 -24.484 -7.078 1 95.44 232 CYS B C 1
ATOM 6461 O O . CYS B 1 232 ? -23.438 -24.156 -6.793 1 95.44 232 CYS B O 1
ATOM 6463 N N . MET B 1 233 ? -21.906 -24.547 -8.297 1 96.69 233 MET B N 1
ATOM 6464 C CA . MET B 1 233 ? -22.688 -23.984 -9.398 1 96.69 233 MET B CA 1
ATOM 6465 C C . MET B 1 233 ? -23.969 -24.781 -9.602 1 96.69 233 MET B C 1
ATOM 6467 O O . MET B 1 233 ? -25.062 -24.203 -9.664 1 96.69 233 MET B O 1
ATOM 6471 N N . PRO B 1 234 ? -23.891 -26.156 -9.672 1 95.31 234 PRO B N 1
ATOM 6472 C CA . PRO B 1 234 ? -25.141 -26.891 -9.867 1 95.31 234 PRO B CA 1
ATOM 6473 C C . PRO B 1 234 ? -26.109 -26.75 -8.695 1 95.31 234 PRO B C 1
ATOM 6475 O O . PRO B 1 234 ? -27.328 -26.75 -8.891 1 95.31 234 PRO B O 1
ATOM 6478 N N . ILE B 1 235 ? -25.578 -26.609 -7.543 1 92.25 235 ILE B N 1
ATOM 6479 C CA . ILE B 1 235 ? -26.406 -26.453 -6.352 1 92.25 235 ILE B CA 1
ATOM 6480 C C . ILE B 1 235 ? -27.156 -25.125 -6.43 1 92.25 235 ILE B C 1
ATOM 6482 O O . ILE B 1 235 ? -28.375 -25.078 -6.207 1 92.25 235 ILE B O 1
ATOM 6486 N N . SER B 1 236 ? -26.484 -24.078 -6.809 1 92.69 236 SER B N 1
ATOM 6487 C CA . SER B 1 236 ? -27.078 -22.75 -6.926 1 92.69 236 SER B CA 1
ATOM 6488 C C . SER B 1 236 ? -28.094 -22.703 -8.062 1 92.69 236 SER B C 1
ATOM 6490 O O . SER B 1 236 ? -29.172 -22.141 -7.91 1 92.69 236 SER B O 1
ATOM 6492 N N . LEU B 1 237 ? -27.812 -23.312 -9.164 1 95.25 237 LEU B N 1
ATOM 6493 C CA . LEU B 1 237 ? -28.688 -23.297 -10.336 1 95.25 237 LEU B CA 1
ATOM 6494 C C . LEU B 1 237 ? -29.953 -24.094 -10.078 1 95.25 237 LEU B C 1
ATOM 6496 O O . LEU B 1 237 ? -31.047 -23.672 -10.461 1 95.25 237 LEU B O 1
ATOM 6500 N N . THR B 1 238 ? -29.797 -25.25 -9.438 1 93.38 238 THR B N 1
ATOM 6501 C CA . THR B 1 238 ? -30.969 -26.062 -9.117 1 93.38 238 THR B CA 1
ATOM 6502 C C . THR B 1 238 ? -31.922 -25.312 -8.195 1 93.38 238 THR B C 1
ATOM 6504 O O . THR B 1 238 ? -33.125 -25.391 -8.359 1 93.38 238 THR B O 1
ATOM 6507 N N . SER B 1 239 ? -31.328 -24.578 -7.273 1 92.19 239 SER B N 1
ATOM 6508 C CA . SER B 1 239 ? -32.125 -23.75 -6.387 1 92.19 239 SER B CA 1
ATOM 6509 C C . SER B 1 239 ? -32.875 -22.672 -7.168 1 92.19 239 SER B C 1
ATOM 6511 O O . SER B 1 239 ? -34.062 -22.391 -6.906 1 92.19 239 SER B O 1
ATOM 6513 N N . SER B 1 240 ? -32.219 -22.078 -8.125 1 94.12 240 SER B N 1
ATOM 6514 C CA . SER B 1 240 ? -32.844 -21.047 -8.961 1 94.12 240 SER B CA 1
ATOM 6515 C C . SER B 1 240 ? -33.938 -21.625 -9.852 1 94.12 240 SER B C 1
ATOM 6517 O O . SER B 1 240 ? -34.969 -21 -10.07 1 94.12 240 SER B O 1
ATOM 6519 N N . PHE B 1 241 ? -33.688 -22.875 -10.312 1 93.44 241 PHE B N 1
ATOM 6520 C CA . PHE B 1 241 ? -34.688 -23.547 -11.141 1 93.44 241 PHE B CA 1
ATOM 6521 C C . PHE B 1 241 ? -35.938 -23.859 -10.336 1 93.44 241 PHE B C 1
ATOM 6523 O O . PHE B 1 241 ? -37.062 -23.688 -10.836 1 93.44 241 PHE B O 1
ATOM 6530 N N . LYS B 1 242 ? -35.719 -24.266 -9.18 1 92.06 242 LYS B N 1
ATOM 6531 C CA . LYS B 1 242 ? -36.844 -24.578 -8.305 1 92.06 242 LYS B CA 1
ATOM 6532 C C . LYS B 1 242 ? -37.656 -23.328 -8.023 1 92.06 242 LYS B C 1
ATOM 6534 O O . LYS B 1 242 ? -38.906 -23.422 -7.887 1 92.06 242 LYS B O 1
ATOM 6539 N N . LYS B 1 243 ? -37.031 -22.188 -7.988 1 94.75 243 LYS B N 1
ATOM 6540 C CA . LYS B 1 243 ? -37.719 -20.922 -7.75 1 94.75 243 LYS B CA 1
ATOM 6541 C C . LYS B 1 243 ? -38.312 -20.375 -9.039 1 94.75 243 LYS B C 1
ATOM 6543 O O . LYS B 1 243 ? -38.875 -19.281 -9.055 1 94.75 243 LYS B O 1
ATOM 6548 N N . GLN B 1 244 ? -38.156 -21.016 -10.156 1 93.94 244 GLN B N 1
ATOM 6549 C CA . GLN B 1 244 ? -38.688 -20.703 -11.477 1 93.94 244 GLN B CA 1
ATOM 6550 C C . GLN B 1 244 ? -38.219 -19.344 -11.969 1 93.94 244 GLN B C 1
ATOM 6552 O O . GLN B 1 244 ? -39 -18.562 -12.531 1 93.94 244 GLN B O 1
ATOM 6557 N N . ILE B 1 245 ? -37 -19.094 -11.68 1 95.19 245 ILE B N 1
ATOM 6558 C CA . ILE B 1 245 ? -36.375 -17.891 -12.227 1 95.19 245 ILE B CA 1
ATOM 6559 C C . ILE B 1 245 ? -36.094 -18.078 -13.711 1 95.19 245 ILE B C 1
ATOM 6561 O O . ILE B 1 245 ? -35.656 -19.156 -14.125 1 95.19 245 ILE B O 1
ATOM 6565 N N . SER B 1 246 ? -36.375 -17.047 -14.516 1 96.44 246 SER B N 1
ATOM 6566 C CA . SER B 1 246 ? -36.156 -17.156 -15.953 1 96.44 246 SER B CA 1
ATOM 6567 C C . SER B 1 246 ? -34.688 -17.266 -16.297 1 96.44 246 SER B C 1
ATOM 6569 O O . SER B 1 246 ? -33.812 -16.734 -15.578 1 96.44 246 SER B O 1
ATOM 6571 N N . ASN B 1 247 ? -34.312 -17.984 -17.375 1 96.38 247 ASN B N 1
ATOM 6572 C CA . ASN B 1 247 ? -32.938 -18.125 -17.844 1 96.38 247 ASN B CA 1
ATOM 6573 C C . ASN B 1 247 ? -32.281 -16.781 -18.109 1 96.38 247 ASN B C 1
ATOM 6575 O O . ASN B 1 247 ? -31.094 -16.594 -17.859 1 96.38 247 ASN B O 1
ATOM 6579 N N . LYS B 1 248 ? -33.062 -15.836 -18.641 1 97.12 248 LYS B N 1
ATOM 6580 C CA . LYS B 1 248 ? -32.562 -14.5 -18.922 1 97.12 248 LYS B CA 1
ATOM 6581 C C . LYS B 1 248 ? -32.125 -13.789 -17.641 1 97.12 248 LYS B C 1
ATOM 6583 O O . LYS B 1 248 ? -31.062 -13.18 -17.594 1 97.12 248 LYS B O 1
ATOM 6588 N N . ASP B 1 249 ? -32.938 -13.93 -16.641 1 97.31 249 ASP B N 1
ATOM 6589 C CA . ASP B 1 249 ? -32.625 -13.297 -15.359 1 97.31 249 ASP B CA 1
ATOM 6590 C C . ASP B 1 249 ? -31.406 -13.938 -14.703 1 97.31 249 ASP B C 1
ATOM 6592 O O . ASP B 1 249 ? -30.562 -13.25 -14.133 1 97.31 249 ASP B O 1
ATOM 6596 N N . ILE B 1 250 ? -31.406 -15.258 -14.781 1 97 250 ILE B N 1
ATOM 6597 C CA . ILE B 1 250 ? -30.25 -15.961 -14.219 1 97 250 ILE B CA 1
ATOM 6598 C C . ILE B 1 250 ? -28.984 -15.531 -14.945 1 97 250 ILE B C 1
ATOM 6600 O O . ILE B 1 250 ? -27.969 -15.227 -14.305 1 97 250 ILE B O 1
ATOM 6604 N N . PHE B 1 251 ? -29.062 -15.422 -16.234 1 97.69 251 PHE B N 1
ATOM 6605 C CA . PHE B 1 251 ? -27.891 -15.055 -17.031 1 97.69 251 PHE B CA 1
ATOM 6606 C C . PHE B 1 251 ? -27.438 -13.641 -16.719 1 97.69 251 PHE B C 1
ATOM 6608 O O . PHE B 1 251 ? -26.25 -13.375 -16.609 1 97.69 251 PHE B O 1
ATOM 6615 N N . LEU B 1 252 ? -28.359 -12.695 -16.594 1 97.75 252 LEU B N 1
ATOM 6616 C CA . LEU B 1 252 ? -28.016 -11.312 -16.281 1 97.75 252 LEU B CA 1
ATOM 6617 C C . LEU B 1 252 ? -27.359 -11.203 -14.914 1 97.75 252 LEU B C 1
ATOM 6619 O O . LEU B 1 252 ? -26.422 -10.414 -14.727 1 97.75 252 LEU B O 1
ATOM 6623 N N . ASN B 1 253 ? -27.797 -12.008 -13.992 1 96.12 253 ASN B N 1
ATOM 6624 C CA . ASN B 1 253 ? -27.172 -12.031 -12.672 1 96.12 253 ASN B CA 1
ATOM 6625 C C . ASN B 1 253 ? -25.75 -12.602 -12.727 1 96.12 253 ASN B C 1
ATOM 6627 O O . ASN B 1 253 ? -24.859 -12.102 -12.039 1 96.12 253 ASN B O 1
ATOM 6631 N N . VAL B 1 254 ? -25.641 -13.609 -13.508 1 97.12 254 VAL B N 1
ATOM 6632 C CA . VAL B 1 254 ? -24.328 -14.227 -13.68 1 97.12 254 VAL B CA 1
ATOM 6633 C C . VAL B 1 254 ? -23.375 -13.234 -14.328 1 97.12 254 VAL B C 1
ATOM 6635 O O . VAL B 1 254 ? -22.219 -13.117 -13.906 1 97.12 254 VAL B O 1
ATOM 6638 N N . LEU B 1 255 ? -23.844 -12.516 -15.297 1 98.12 255 LEU B N 1
ATOM 6639 C CA . LEU B 1 255 ? -23.031 -11.523 -15.977 1 98.12 255 LEU B CA 1
ATOM 6640 C C . LEU B 1 255 ? -22.609 -10.414 -15.016 1 98.12 255 LEU B C 1
ATOM 6642 O O . LEU B 1 255 ? -21.438 -10.031 -14.984 1 98.12 255 LEU B O 1
ATOM 6646 N N . LYS B 1 256 ? -23.516 -9.969 -14.258 1 97.69 256 LYS B N 1
ATOM 6647 C CA . LYS B 1 256 ? -23.234 -8.914 -13.289 1 97.69 256 LYS B CA 1
ATOM 6648 C C . LYS B 1 256 ? -22.188 -9.383 -12.266 1 97.69 256 LYS B C 1
ATOM 6650 O O . LYS B 1 256 ? -21.234 -8.656 -11.969 1 97.69 256 LYS B O 1
ATOM 6655 N N . ARG B 1 257 ? -22.359 -10.539 -11.773 1 96.44 257 ARG B N 1
ATOM 6656 C CA . ARG B 1 257 ? -21.422 -11.086 -10.797 1 96.44 257 ARG B CA 1
ATOM 6657 C C . ARG B 1 257 ? -20.031 -11.266 -11.406 1 96.44 257 ARG B C 1
ATOM 6659 O O . ARG B 1 257 ? -19.016 -10.992 -10.75 1 96.44 257 ARG B O 1
ATOM 6666 N N . SER B 1 258 ? -20.062 -11.727 -12.602 1 98.12 258 SER B N 1
ATOM 6667 C CA . SER B 1 258 ? -18.797 -11.922 -13.297 1 98.12 258 SER B CA 1
ATOM 6668 C C . SER B 1 258 ? -18.062 -10.602 -13.5 1 98.12 258 SER B C 1
ATOM 6670 O O . SER B 1 258 ? -16.859 -10.516 -13.297 1 98.12 258 SER B O 1
ATOM 6672 N N . ILE B 1 259 ? -18.781 -9.578 -13.867 1 98 259 ILE B N 1
ATOM 6673 C CA . ILE B 1 259 ? -18.203 -8.258 -14.094 1 98 259 ILE B CA 1
ATOM 6674 C C . ILE B 1 259 ? -17.688 -7.688 -12.766 1 98 259 ILE B C 1
ATOM 6676 O O . ILE B 1 259 ? -16.609 -7.109 -12.703 1 98 259 ILE B O 1
ATOM 6680 N N . LYS B 1 260 ? -18.422 -7.883 -11.742 1 97.38 260 LYS B N 1
ATOM 6681 C CA . LYS B 1 260 ? -18.016 -7.406 -10.422 1 97.38 260 LYS B CA 1
ATOM 6682 C C . LYS B 1 260 ? -16.734 -8.094 -9.961 1 97.38 260 LYS B C 1
ATOM 6684 O O . LYS B 1 260 ? -15.836 -7.441 -9.414 1 97.38 260 LYS B O 1
ATOM 6689 N N . LEU B 1 261 ? -16.641 -9.359 -10.195 1 97.31 261 LEU B N 1
ATOM 6690 C CA . LEU B 1 261 ? -15.445 -10.102 -9.82 1 97.31 261 LEU B CA 1
ATOM 6691 C C . LEU B 1 261 ? -14.234 -9.609 -10.602 1 97.31 261 LEU B C 1
ATOM 6693 O O . LEU B 1 261 ? -13.156 -9.406 -10.039 1 97.31 261 LEU B O 1
ATOM 6697 N N . PHE B 1 262 ? -14.508 -9.398 -11.883 1 97.81 262 PHE B N 1
ATOM 6698 C CA . PHE B 1 262 ? -13.43 -8.93 -12.742 1 97.81 262 PHE B CA 1
ATOM 6699 C C . PHE B 1 262 ? -12.961 -7.547 -12.312 1 97.81 262 PHE B C 1
ATOM 6701 O O . PHE B 1 262 ? -11.758 -7.301 -12.203 1 97.81 262 PHE B O 1
ATOM 6708 N N . CYS B 1 263 ? -13.883 -6.641 -12.008 1 97.12 263 CYS B N 1
ATOM 6709 C CA . CYS B 1 263 ? -13.555 -5.281 -11.594 1 97.12 263 CYS B CA 1
ATOM 6710 C C . CYS B 1 263 ? -12.875 -5.273 -10.234 1 97.12 263 CYS B C 1
ATOM 6712 O O . CYS B 1 263 ? -11.938 -4.508 -10.008 1 97.12 263 CYS B O 1
ATOM 6714 N N . LEU B 1 264 ? -13.289 -6.133 -9.367 1 96.69 264 LEU B N 1
ATOM 6715 C CA . LEU B 1 264 ? -12.672 -6.242 -8.055 1 96.69 264 LEU B CA 1
ATOM 6716 C C . LEU B 1 264 ? -11.219 -6.711 -8.18 1 96.69 264 LEU B C 1
ATOM 6718 O O . LEU B 1 264 ? -10.344 -6.23 -7.457 1 96.69 264 LEU B O 1
ATOM 6722 N N . GLY B 1 265 ? -11.047 -7.629 -9.078 1 97.5 265 GLY B N 1
ATOM 6723 C CA . GLY B 1 265 ? -9.688 -8.086 -9.328 1 97.5 265 GLY B CA 1
ATOM 6724 C C . GLY B 1 265 ? -8.773 -7 -9.852 1 97.5 265 GLY B C 1
ATOM 6725 O O . GLY B 1 265 ? -7.633 -6.867 -9.406 1 97.5 265 GLY B O 1
ATOM 6726 N N . VAL B 1 266 ? -9.266 -6.223 -10.758 1 96.56 266 VAL B N 1
ATOM 6727 C CA . VAL B 1 266 ? -8.484 -5.117 -11.32 1 96.56 266 VAL B CA 1
ATOM 6728 C C . VAL B 1 266 ? -8.203 -4.086 -10.234 1 96.56 266 VAL B C 1
ATOM 6730 O O . VAL B 1 266 ? -7.086 -3.564 -10.141 1 96.56 266 VAL B O 1
ATOM 6733 N N . PHE B 1 267 ? -9.156 -3.822 -9.445 1 96.06 267 PHE B N 1
ATOM 6734 C CA . PHE B 1 267 ? -9.023 -2.865 -8.352 1 96.06 267 PHE B CA 1
ATOM 6735 C C . PHE B 1 267 ? -7.918 -3.289 -7.398 1 96.06 267 PHE B C 1
ATOM 6737 O O . PHE B 1 267 ? -7.117 -2.459 -6.957 1 96.06 267 PHE B O 1
ATOM 6744 N N . LEU B 1 268 ? -7.734 -4.562 -7.137 1 95.31 268 LEU B N 1
ATOM 6745 C CA . LEU B 1 268 ? -6.816 -5.055 -6.113 1 95.31 268 LEU B CA 1
ATOM 6746 C C . LEU B 1 268 ? -5.414 -5.242 -6.68 1 95.31 268 LEU B C 1
ATOM 6748 O O . LEU B 1 268 ? -4.422 -5.004 -5.988 1 95.31 268 LEU B O 1
ATOM 6752 N N . ASN B 1 269 ? -5.336 -5.625 -7.973 1 92.62 269 ASN B N 1
ATOM 6753 C CA . ASN B 1 269 ? -4.031 -6.133 -8.383 1 92.62 269 ASN B CA 1
ATOM 6754 C C . ASN B 1 269 ? -3.492 -5.371 -9.594 1 92.62 269 ASN B C 1
ATOM 6756 O O . ASN B 1 269 ? -2.346 -5.574 -10 1 92.62 269 ASN B O 1
ATOM 6760 N N . ALA B 1 270 ? -4.191 -4.484 -10.227 1 91.62 270 ALA B N 1
ATOM 6761 C CA . ALA B 1 270 ? -3.773 -3.863 -11.484 1 91.62 270 ALA B CA 1
ATOM 6762 C C . ALA B 1 270 ? -2.715 -2.793 -11.242 1 91.62 270 ALA B C 1
ATOM 6764 O O . ALA B 1 270 ? -1.883 -2.523 -12.109 1 91.62 270 ALA B O 1
ATOM 6765 N N . GLY B 1 271 ? -2.621 -2.236 -10.102 1 88.19 271 GLY B N 1
ATOM 6766 C CA . GLY B 1 271 ? -1.766 -1.084 -9.867 1 88.19 271 GLY B CA 1
ATOM 6767 C C . GLY B 1 271 ? -2.354 0.21 -10.398 1 88.19 271 GLY B C 1
ATOM 6768 O O . GLY B 1 271 ? -3.371 0.198 -11.094 1 88.19 271 GLY B O 1
ATOM 6769 N N . PRO B 1 272 ? -1.683 1.296 -10.172 1 90.94 272 PRO B N 1
ATOM 6770 C CA . PRO B 1 272 ? -2.258 2.594 -10.539 1 90.94 272 PRO B CA 1
ATOM 6771 C C . PRO B 1 272 ? -1.83 3.061 -11.93 1 90.94 272 PRO B C 1
ATOM 6773 O O . PRO B 1 272 ? -2.332 4.07 -12.422 1 90.94 272 PRO B O 1
ATOM 6776 N N . TYR B 1 273 ? -1.005 2.312 -12.648 1 92.06 273 TYR B N 1
ATOM 6777 C CA . TYR B 1 273 ? -0.429 2.787 -13.906 1 92.06 273 TYR B CA 1
ATOM 6778 C C . TYR B 1 273 ? -1.259 2.326 -15.094 1 92.06 273 TYR B C 1
ATOM 6780 O O . TYR B 1 273 ? -1.381 1.125 -15.344 1 92.06 273 TYR B O 1
ATOM 6788 N N . LEU B 1 274 ? -1.75 3.203 -15.852 1 92.31 274 LEU B N 1
ATOM 6789 C CA . LEU B 1 274 ? -2.619 2.889 -16.984 1 92.31 274 LEU B CA 1
ATOM 6790 C C . LEU B 1 274 ? -1.833 2.217 -18.094 1 92.31 274 LEU B C 1
ATOM 6792 O O . LEU B 1 274 ? -2.328 1.286 -18.734 1 92.31 274 LEU B O 1
ATOM 6796 N N . GLU B 1 275 ? -0.602 2.654 -18.297 1 91.38 275 GLU B N 1
ATOM 6797 C CA . GLU B 1 275 ? 0.22 2.164 -19.406 1 91.38 275 GLU B CA 1
ATOM 6798 C C . GLU B 1 275 ? 0.63 0.711 -19.172 1 91.38 275 GLU B C 1
ATOM 6800 O O . GLU B 1 275 ? 0.781 -0.051 -20.141 1 91.38 275 GLU B O 1
ATOM 6805 N N . CYS B 1 276 ? 0.803 0.318 -17.906 1 91.06 276 CYS B N 1
ATOM 6806 C CA . CYS B 1 276 ? 1.323 -1.021 -17.656 1 91.06 276 CYS B CA 1
ATOM 6807 C C . CYS B 1 276 ? 0.506 -1.73 -16.594 1 91.06 276 CYS B C 1
ATOM 6809 O O . CYS B 1 276 ? 1.023 -2.596 -15.875 1 91.06 276 CYS B O 1
ATOM 6811 N N . MET B 1 277 ? -0.685 -1.388 -16.453 1 93.38 277 MET B N 1
ATOM 6812 C CA . MET B 1 277 ? -1.521 -2.043 -15.445 1 93.38 277 MET B CA 1
ATOM 6813 C C . MET B 1 277 ? -1.72 -3.518 -15.781 1 93.38 277 MET B C 1
ATOM 6815 O O . MET B 1 277 ? -1.847 -3.879 -16.953 1 93.38 277 MET B O 1
ATOM 6819 N N . ARG B 1 278 ? -1.633 -4.398 -14.82 1 95.31 278 ARG B N 1
ATOM 6820 C CA . ARG B 1 278 ? -1.896 -5.824 -14.984 1 95.31 278 ARG B CA 1
ATOM 6821 C C . ARG B 1 278 ? -3.391 -6.094 -15.102 1 95.31 278 ARG B C 1
ATOM 6823 O O . ARG B 1 278 ? -4.148 -5.867 -14.156 1 95.31 278 ARG B O 1
ATOM 6830 N N . ILE B 1 279 ? -3.916 -6.551 -16.172 1 95.56 279 ILE B N 1
ATOM 6831 C CA . ILE B 1 279 ? -5.344 -6.676 -16.453 1 95.56 279 ILE B CA 1
ATOM 6832 C C . ILE B 1 279 ? -5.867 -7.988 -15.867 1 95.56 279 ILE B C 1
ATOM 6834 O O . ILE B 1 279 ? -6.934 -8.016 -15.258 1 95.56 279 ILE B O 1
ATOM 6838 N N . PHE B 1 280 ? -5.062 -9.031 -16.016 1 96.38 280 PHE B N 1
ATOM 6839 C CA . PHE B 1 280 ? -5.539 -10.328 -15.555 1 96.38 280 PHE B CA 1
ATOM 6840 C C . PHE B 1 280 ? -5.008 -10.625 -14.156 1 96.38 280 PHE B C 1
ATOM 6842 O O . PHE B 1 280 ? -4.02 -10.031 -13.719 1 96.38 280 PHE B O 1
ATOM 6849 N N . GLY B 1 281 ? -5.711 -11.406 -13.477 1 95.81 281 GLY B N 1
ATOM 6850 C CA . GLY B 1 281 ? -5.41 -11.812 -12.117 1 95.81 281 GLY B CA 1
ATOM 6851 C C . GLY B 1 281 ? -6.309 -12.93 -11.609 1 95.81 281 GLY B C 1
ATOM 6852 O O . GLY B 1 281 ? -7.062 -13.516 -12.391 1 95.81 281 GLY B O 1
ATOM 6853 N N . VAL B 1 282 ? -6.246 -13.195 -10.383 1 96.69 282 VAL B N 1
ATOM 6854 C CA . VAL B 1 282 ? -6.938 -14.336 -9.773 1 96.69 282 VAL B CA 1
ATOM 6855 C C . VAL B 1 282 ? -8.445 -14.125 -9.859 1 96.69 282 VAL B C 1
ATOM 6857 O O . VAL B 1 282 ? -9.164 -14.945 -10.422 1 96.69 282 VAL B O 1
ATOM 6860 N N . LEU B 1 283 ? -8.945 -12.984 -9.344 1 97.44 283 LEU B N 1
ATOM 6861 C CA . LEU B 1 283 ? -10.383 -12.75 -9.32 1 97.44 283 LEU B CA 1
ATOM 6862 C C . LEU B 1 283 ? -10.922 -12.555 -10.734 1 97.44 283 LEU B C 1
ATOM 6864 O O . LEU B 1 283 ? -12.055 -12.938 -11.023 1 97.44 283 LEU B O 1
ATOM 6868 N N . GLN B 1 284 ? -10.102 -11.945 -11.609 1 97.88 284 GLN B N 1
ATOM 6869 C CA . GLN B 1 284 ? -10.5 -11.797 -13.008 1 97.88 284 GLN B CA 1
ATOM 6870 C C . GLN B 1 284 ? -10.727 -13.156 -13.664 1 97.88 284 GLN B C 1
ATOM 6872 O O . GLN B 1 284 ? -11.711 -13.352 -14.375 1 97.88 284 GLN B O 1
ATOM 6877 N N . ARG B 1 285 ? -9.836 -14.086 -13.375 1 97.94 285 ARG B N 1
ATOM 6878 C CA . ARG B 1 285 ? -9.992 -15.438 -13.914 1 97.94 285 ARG B CA 1
ATOM 6879 C C . ARG B 1 285 ? -11.234 -16.109 -13.352 1 97.94 285 ARG B C 1
ATOM 6881 O O . ARG B 1 285 ? -11.938 -16.828 -14.062 1 97.94 285 ARG B O 1
ATOM 6888 N N . PHE B 1 286 ? -11.523 -15.898 -12.078 1 97.88 286 PHE B N 1
ATOM 6889 C CA . PHE B 1 286 ? -12.75 -16.406 -11.484 1 97.88 286 PHE B CA 1
ATOM 6890 C C . PHE B 1 286 ? -13.969 -15.867 -12.227 1 97.88 286 PHE B C 1
ATOM 6892 O O . PHE B 1 286 ? -14.914 -16.609 -12.5 1 97.88 286 PHE B O 1
ATOM 6899 N N . GLY B 1 287 ? -13.891 -14.547 -12.523 1 98.12 287 GLY B N 1
ATOM 6900 C CA . GLY B 1 287 ? -15.016 -13.93 -13.219 1 98.12 287 GLY B CA 1
ATOM 6901 C C . GLY B 1 287 ? -15.266 -14.531 -14.594 1 98.12 287 GLY B C 1
ATOM 6902 O O . GLY B 1 287 ? -16.406 -14.828 -14.945 1 98.12 287 GLY B O 1
ATOM 6903 N N . ILE B 1 288 ? -14.25 -14.797 -15.305 1 98.31 288 ILE B N 1
ATOM 6904 C CA . ILE B 1 288 ? -14.367 -15.336 -16.656 1 98.31 288 ILE B CA 1
ATOM 6905 C C . ILE B 1 288 ? -14.883 -16.781 -16.594 1 98.31 288 ILE B C 1
ATOM 6907 O O . ILE B 1 288 ? -15.82 -17.141 -17.312 1 98.31 288 ILE B O 1
ATOM 6911 N N . CYS B 1 289 ? -14.281 -17.609 -15.75 1 98.56 289 CYS B N 1
ATOM 6912 C CA . CYS B 1 289 ? -14.68 -19 -15.633 1 98.56 289 CYS B CA 1
ATOM 6913 C C . CYS B 1 289 ? -16.109 -19.125 -15.117 1 98.56 289 CYS B C 1
ATOM 6915 O O . CYS B 1 289 ? -16.875 -19.969 -15.57 1 98.56 289 CYS B O 1
ATOM 6917 N N . TYR B 1 290 ? -16.453 -18.219 -14.148 1 98.06 290 TYR B N 1
ATOM 6918 C CA . TYR B 1 290 ? -17.812 -18.234 -13.617 1 98.06 290 TYR B CA 1
ATOM 6919 C C . TYR B 1 290 ? -18.828 -17.953 -14.719 1 98.06 290 TYR B C 1
ATOM 6921 O O . TYR B 1 290 ? -19.859 -18.641 -14.805 1 98.06 290 TYR B O 1
ATOM 6929 N N . LEU B 1 291 ? -18.531 -17.016 -15.539 1 98.5 291 LEU B N 1
ATOM 6930 C CA . LEU B 1 291 ? -19.438 -16.625 -16.625 1 98.5 291 LEU B CA 1
ATOM 6931 C C . LEU B 1 291 ? -19.594 -17.766 -17.625 1 98.5 291 LEU B C 1
ATOM 6933 O O . LEU B 1 291 ? -20.703 -18.188 -17.922 1 98.5 291 LEU B O 1
ATOM 6937 N N . VAL B 1 292 ? -18.516 -18.344 -18.062 1 98.62 292 VAL B N 1
ATOM 6938 C CA . VAL B 1 292 ? -18.531 -19.328 -19.141 1 98.62 292 VAL B CA 1
ATOM 6939 C C . VAL B 1 292 ? -19.156 -20.625 -18.625 1 98.62 292 VAL B C 1
ATOM 6941 O O . VAL B 1 292 ? -20.078 -21.172 -19.234 1 98.62 292 VAL B O 1
ATOM 6944 N N . VAL B 1 293 ? -18.719 -21.141 -17.5 1 98.75 293 VAL B N 1
ATOM 6945 C CA . VAL B 1 293 ? -19.141 -22.453 -17.016 1 98.75 293 VAL B CA 1
ATOM 6946 C C . VAL B 1 293 ? -20.594 -22.391 -16.562 1 98.75 293 VAL B C 1
ATOM 6948 O O . VAL B 1 293 ? -21.375 -23.312 -16.812 1 98.75 293 VAL B O 1
ATOM 6951 N N . THR B 1 294 ? -20.969 -21.297 -15.852 1 98.19 294 THR B N 1
ATOM 6952 C CA . THR B 1 294 ? -22.375 -21.188 -15.43 1 98.19 294 THR B CA 1
ATOM 6953 C C . THR B 1 294 ? -23.297 -21.109 -16.641 1 98.19 294 THR B C 1
ATOM 6955 O O . THR B 1 294 ? -24.391 -21.672 -16.625 1 98.19 294 THR B O 1
ATOM 6958 N N . THR B 1 295 ? -22.844 -20.422 -17.656 1 98.06 295 THR B N 1
ATOM 6959 C CA . THR B 1 295 ? -23.641 -20.328 -18.875 1 98.06 295 THR B CA 1
ATOM 6960 C C . THR B 1 295 ? -23.781 -21.703 -19.531 1 98.06 295 THR B C 1
ATOM 6962 O O . THR B 1 295 ? -24.859 -22.078 -19.984 1 98.06 295 THR B O 1
ATOM 6965 N N . ILE B 1 296 ? -22.734 -22.5 -19.547 1 98.12 296 ILE B N 1
ATOM 6966 C CA . ILE B 1 296 ? -22.781 -23.859 -20.078 1 98.12 296 ILE B CA 1
ATOM 6967 C C . ILE B 1 296 ? -23.781 -24.703 -19.281 1 98.12 296 ILE B C 1
ATOM 6969 O O . ILE B 1 296 ? -24.625 -25.391 -19.859 1 98.12 296 ILE B O 1
ATOM 6973 N N . CYS B 1 297 ? -23.75 -24.625 -17.969 1 97.5 297 CYS B N 1
ATOM 6974 C CA . CYS B 1 297 ? -24.625 -25.406 -17.109 1 97.5 297 CYS B CA 1
ATOM 6975 C C . CYS B 1 297 ? -26.078 -24.922 -17.234 1 97.5 297 CYS B C 1
ATOM 6977 O O . CYS B 1 297 ? -27 -25.734 -17.219 1 97.5 297 CYS B O 1
ATOM 6979 N N . LEU B 1 298 ? -26.25 -23.609 -17.359 1 96.94 298 LEU B N 1
ATOM 6980 C CA . LEU B 1 298 ? -27.578 -23.016 -17.438 1 96.94 298 LEU B CA 1
ATOM 6981 C C . LEU B 1 298 ? -28.344 -23.547 -18.656 1 96.94 298 LEU B C 1
ATOM 6983 O O . LEU B 1 298 ? -29.516 -23.906 -18.547 1 96.94 298 LEU B O 1
ATOM 6987 N N . PHE B 1 299 ? -27.641 -23.766 -19.812 1 95.81 299 PHE B N 1
ATOM 6988 C CA . PHE B 1 299 ? -28.328 -24.078 -21.047 1 95.81 299 PHE B CA 1
ATOM 6989 C C . PHE B 1 299 ? -28.219 -25.562 -21.375 1 95.81 299 PHE B C 1
ATOM 6991 O O . PHE B 1 299 ? -29.078 -26.125 -22.047 1 95.81 299 PHE B O 1
ATOM 6998 N N . LEU B 1 300 ? -27.188 -26.25 -20.859 1 95.94 300 LEU B N 1
ATOM 6999 C CA . LEU B 1 300 ? -26.922 -27.578 -21.375 1 95.94 300 LEU B CA 1
ATOM 7000 C C . LEU B 1 300 ? -27.109 -28.641 -20.297 1 95.94 300 LEU B C 1
ATOM 7002 O O . LEU B 1 300 ? -27.234 -29.828 -20.594 1 95.94 300 LEU B O 1
ATOM 7006 N N . MET B 1 301 ? -27.078 -28.266 -19.109 1 92.62 301 MET B N 1
ATOM 7007 C CA . MET B 1 301 ? -27.281 -29.234 -18.031 1 92.62 301 MET B CA 1
ATOM 7008 C C . MET B 1 301 ? -28.734 -29.688 -17.953 1 92.62 301 MET B C 1
ATOM 7010 O O . MET B 1 301 ? -29.641 -28.875 -18.094 1 92.62 301 MET B O 1
ATOM 7014 N N . LYS B 1 302 ? -28.938 -31 -17.688 1 90.5 302 LYS B N 1
ATOM 7015 C CA . LYS B 1 302 ? -30.297 -31.5 -17.5 1 90.5 302 LYS B CA 1
ATOM 7016 C C . LYS B 1 302 ? -30.891 -31.031 -16.172 1 90.5 302 LYS B C 1
ATOM 7018 O O . LYS B 1 302 ? -30.219 -31.078 -15.141 1 90.5 302 LYS B O 1
ATOM 7023 N N . ARG B 1 303 ? -32.062 -30.562 -16.219 1 87.75 303 ARG B N 1
ATOM 7024 C CA . ARG B 1 303 ? -32.688 -29.969 -15.047 1 87.75 303 ARG B CA 1
ATOM 7025 C C . ARG B 1 303 ? -33.344 -31.047 -14.164 1 87.75 303 ARG B C 1
ATOM 7027 O O . ARG B 1 303 ? -33.5 -30.844 -12.953 1 87.75 303 ARG B O 1
ATOM 7034 N N . GLU B 1 304 ? -33.719 -32.094 -14.773 1 81.81 304 GLU B N 1
ATOM 7035 C CA . GLU B 1 304 ? -34.344 -33.188 -14.008 1 81.81 304 GLU B CA 1
ATOM 7036 C C . GLU B 1 304 ? -33.375 -34.344 -13.836 1 81.81 304 GLU B C 1
ATOM 7038 O O . GLU B 1 304 ? -32.719 -34.781 -14.797 1 81.81 304 GLU B O 1
ATOM 7043 N N . PHE B 1 305 ? -33.156 -34.656 -12.562 1 78.19 305 PHE B N 1
ATOM 7044 C CA . PHE B 1 305 ? -32.188 -35.719 -12.234 1 78.19 305 PHE B CA 1
ATOM 7045 C C . PHE B 1 305 ? -32.875 -37.062 -12.156 1 78.19 305 PHE B C 1
ATOM 7047 O O . PHE B 1 305 ? -33.25 -37.531 -11.07 1 78.19 305 PHE B O 1
ATOM 7054 N N . SER B 1 306 ? -33.594 -37.438 -13.258 1 68.25 306 SER B N 1
ATOM 7055 C CA . SER B 1 306 ? -34.312 -38.688 -13.211 1 68.25 306 SER B CA 1
ATOM 7056 C C . SER B 1 306 ? -33.375 -39.875 -13.156 1 68.25 306 SER B C 1
ATOM 7058 O O . SER B 1 306 ? -32.312 -39.875 -13.828 1 68.25 306 SER B O 1
ATOM 7060 N N . GLU B 1 307 ? -33.438 -40.688 -12.102 1 64.44 307 GLU B N 1
ATOM 7061 C CA . GLU B 1 307 ? -32.594 -41.875 -11.93 1 64.44 307 GLU B CA 1
ATOM 7062 C C . GLU B 1 307 ? -32.844 -42.875 -13.062 1 64.44 307 GLU B C 1
ATOM 7064 O O . GLU B 1 307 ? -33.969 -43.125 -13.43 1 64.44 307 GLU B O 1
ATOM 7069 N N . SER B 1 308 ? -31.984 -43.094 -13.891 1 62.53 308 SER B N 1
ATOM 7070 C CA . SER B 1 308 ? -32.094 -44.125 -14.906 1 62.53 308 SER B CA 1
ATOM 7071 C C . SER B 1 308 ? -32.469 -45.469 -14.281 1 62.53 308 SER B C 1
ATOM 7073 O O . SER B 1 308 ? -32.062 -45.781 -13.156 1 62.53 308 SER B O 1
ATOM 7075 N N . LYS B 1 309 ? -33.375 -46.031 -14.773 1 59.5 309 LYS B N 1
ATOM 7076 C CA . LYS B 1 309 ? -33.938 -47.312 -14.305 1 59.5 309 LYS B CA 1
ATOM 7077 C C . LYS B 1 309 ? -32.906 -48.438 -14.461 1 59.5 309 LYS B C 1
ATOM 7079 O O . LYS B 1 309 ? -33.031 -49.5 -13.852 1 59.5 309 LYS B O 1
ATOM 7084 N N . HIS B 1 310 ? -31.922 -48.406 -15.312 1 65.06 310 HIS B N 1
ATOM 7085 C CA . HIS B 1 310 ? -30.938 -49.438 -15.539 1 65.06 310 HIS B CA 1
ATOM 7086 C C . HIS B 1 310 ? -29.734 -49.281 -14.617 1 65.06 310 HIS B C 1
ATOM 7088 O O . HIS B 1 310 ? -29.359 -48.156 -14.281 1 65.06 310 HIS B O 1
ATOM 7094 N N . LYS B 1 311 ? -29.172 -50.438 -14.133 1 61.03 311 LYS B N 1
ATOM 7095 C CA . LYS B 1 311 ? -28.109 -50.469 -13.133 1 61.03 311 LYS B CA 1
ATOM 7096 C C . LYS B 1 311 ? -26.875 -49.719 -13.617 1 61.03 311 LYS B C 1
ATOM 7098 O O . LYS B 1 311 ? -26.281 -48.938 -12.859 1 61.03 311 LYS B O 1
ATOM 7103 N N . ILE B 1 312 ? -26.453 -49.938 -14.852 1 64.25 312 ILE B N 1
ATOM 7104 C CA . ILE B 1 312 ? -25.281 -49.281 -15.414 1 64.25 312 ILE B CA 1
ATOM 7105 C C . ILE B 1 312 ? -25.562 -47.812 -15.617 1 64.25 312 ILE B C 1
ATOM 7107 O O . ILE B 1 312 ? -24.703 -46.969 -15.383 1 64.25 312 ILE B O 1
ATOM 7111 N N . GLY B 1 313 ? -26.656 -47.531 -15.953 1 66.75 313 GLY B N 1
ATOM 7112 C CA . GLY B 1 313 ? -27.094 -46.156 -16.141 1 66.75 313 GLY B CA 1
ATOM 7113 C C . GLY B 1 313 ? -27.141 -45.375 -14.836 1 66.75 313 GLY B C 1
ATOM 7114 O O . GLY B 1 313 ? -26.844 -44.188 -14.812 1 66.75 313 GLY B O 1
ATOM 7115 N N . LYS B 1 314 ? -27.375 -46.125 -13.852 1 72.69 314 LYS B N 1
ATOM 7116 C CA . LYS B 1 314 ? -27.438 -45.5 -12.531 1 72.69 314 LYS B CA 1
ATOM 7117 C C . LYS B 1 314 ? -26.047 -45.062 -12.078 1 72.69 314 LYS B C 1
ATOM 7119 O O . LYS B 1 314 ? -25.922 -44.031 -11.398 1 72.69 314 LYS B O 1
ATOM 7124 N N . PHE B 1 315 ? -25.109 -45.844 -12.633 1 76.31 315 PHE B N 1
ATOM 7125 C CA . PHE B 1 315 ? -23.734 -45.562 -12.234 1 76.31 315 PHE B CA 1
ATOM 7126 C C . PHE B 1 315 ? -23.188 -44.344 -12.977 1 76.31 315 PHE B C 1
ATOM 7128 O O . PHE B 1 315 ? -22.375 -43.594 -12.445 1 76.31 315 PHE B O 1
ATOM 7135 N N . PHE B 1 316 ? -23.703 -44 -14.102 1 84.38 316 PHE B N 1
ATOM 7136 C CA . PHE B 1 316 ? -23.156 -42.906 -14.906 1 84.38 316 PHE B CA 1
ATOM 7137 C C . PHE B 1 316 ? -24.156 -41.781 -15.039 1 84.38 316 PHE B C 1
ATOM 7139 O O . PHE B 1 316 ? -24.062 -40.969 -15.969 1 84.38 316 PHE B O 1
ATOM 7146 N N . THR B 1 317 ? -25.062 -41.719 -14.109 1 87.06 317 THR B N 1
ATOM 7147 C CA . THR B 1 317 ? -26.141 -40.75 -14.219 1 87.06 317 THR B CA 1
ATOM 7148 C C . THR B 1 317 ? -25.578 -39.344 -14.094 1 87.06 317 THR B C 1
ATOM 7150 O O . THR B 1 317 ? -25.984 -38.438 -14.828 1 87.06 317 THR B O 1
ATOM 7153 N N . ASP B 1 318 ? -24.625 -39.156 -13.195 1 89.69 318 ASP B N 1
ATOM 7154 C CA . ASP B 1 318 ? -24.078 -37.844 -12.977 1 89.69 318 ASP B CA 1
ATOM 7155 C C . ASP B 1 318 ? -23.297 -37.344 -14.203 1 89.69 318 ASP B C 1
ATOM 7157 O O . ASP B 1 318 ? -23.344 -36.156 -14.547 1 89.69 318 ASP B O 1
ATOM 7161 N N . ILE B 1 319 ? -22.672 -38.219 -14.969 1 90.69 319 ILE B N 1
ATOM 7162 C CA . ILE B 1 319 ? -21.938 -37.844 -16.172 1 90.69 319 ILE B CA 1
ATOM 7163 C C . ILE B 1 319 ? -22.906 -37.594 -17.312 1 90.69 319 ILE B C 1
ATOM 7165 O O . ILE B 1 319 ? -22.688 -36.688 -18.109 1 90.69 319 ILE B O 1
ATOM 7169 N N . LEU B 1 320 ? -24.016 -38.344 -17.328 1 89.94 320 LEU B N 1
ATOM 7170 C CA . LEU B 1 320 ? -25 -38.219 -18.391 1 89.94 320 LEU B CA 1
ATOM 7171 C C . LEU B 1 320 ? -25.766 -36.906 -18.281 1 89.94 320 LEU B C 1
ATOM 7173 O O . LEU B 1 320 ? -26.156 -36.312 -19.297 1 89.94 320 LEU B O 1
ATOM 7177 N N . VAL B 1 321 ? -25.938 -36.5 -17.078 1 91.75 321 VAL B N 1
ATOM 7178 C CA . VAL B 1 321 ? -26.625 -35.25 -16.828 1 91.75 321 VAL B CA 1
ATOM 7179 C C . VAL B 1 321 ? -25.828 -34.094 -17.422 1 91.75 321 VAL B C 1
ATOM 7181 O O . VAL B 1 321 ? -26.406 -33.125 -17.906 1 91.75 321 VAL B O 1
ATOM 7184 N N . LEU B 1 322 ? -24.469 -34.25 -17.5 1 95.31 322 LEU B N 1
ATOM 7185 C CA . LEU B 1 322 ? -23.578 -33.156 -17.938 1 95.31 322 LEU B CA 1
ATOM 7186 C C . LEU B 1 322 ? -22.969 -33.469 -19.297 1 95.31 322 LEU B C 1
ATOM 7188 O O . LEU B 1 322 ? -22.016 -32.812 -19.703 1 95.31 322 LEU B O 1
ATOM 7192 N N . TRP B 1 323 ? -23.438 -34.438 -20.031 1 94.38 323 TRP B N 1
ATOM 7193 C CA . TRP B 1 323 ? -22.75 -34.938 -21.219 1 94.38 323 TRP B CA 1
ATOM 7194 C C . TRP B 1 323 ? -22.578 -33.844 -22.266 1 94.38 323 TRP B C 1
ATOM 7196 O O . TRP B 1 323 ? -21.531 -33.75 -22.891 1 94.38 323 TRP B O 1
ATOM 7206 N N . LYS B 1 324 ? -23.594 -32.969 -22.531 1 96.75 324 LYS B N 1
ATOM 7207 C CA . LYS B 1 324 ? -23.484 -31.875 -23.5 1 96.75 324 LYS B CA 1
ATOM 7208 C C . LYS B 1 324 ? -22.469 -30.844 -23.031 1 96.75 324 LYS B C 1
ATOM 7210 O O . LYS B 1 324 ? -21.734 -30.266 -23.844 1 96.75 324 LYS B O 1
ATOM 7215 N N . GLY B 1 325 ? -22.484 -30.625 -21.703 1 97.31 325 GLY B N 1
ATOM 7216 C CA . GLY B 1 325 ? -21.5 -29.703 -21.156 1 97.31 325 GLY B CA 1
ATOM 7217 C C . GLY B 1 325 ? -20.078 -30.188 -21.328 1 97.31 325 GLY B C 1
ATOM 7218 O O . GLY B 1 325 ? -19.188 -29.406 -21.672 1 97.31 325 GLY B O 1
ATOM 7219 N N . TRP B 1 326 ? -19.859 -31.484 -21.125 1 97.44 326 TRP B N 1
ATOM 7220 C CA . TRP B 1 326 ? -18.547 -32.094 -21.266 1 97.44 326 TRP B CA 1
ATOM 7221 C C . TRP B 1 326 ? -18.047 -31.969 -22.719 1 97.44 326 TRP B C 1
ATOM 7223 O O . TRP B 1 326 ? -16.859 -31.75 -22.953 1 97.44 326 TRP B O 1
ATOM 7233 N N . ILE B 1 327 ? -18.953 -32.062 -23.656 1 97.94 327 ILE B N 1
ATOM 7234 C CA . ILE B 1 327 ? -18.578 -31.922 -25.062 1 97.94 327 ILE B CA 1
ATOM 7235 C C . ILE B 1 327 ? -18.031 -30.516 -25.328 1 97.94 327 ILE B C 1
ATOM 7237 O O . ILE B 1 327 ? -16.984 -30.359 -25.953 1 97.94 327 ILE B O 1
ATOM 7241 N N . VAL B 1 328 ? -18.734 -29.531 -24.828 1 98.25 328 VAL B N 1
ATOM 7242 C CA . VAL B 1 328 ? -18.328 -28.156 -25.031 1 98.25 328 VAL B CA 1
ATOM 7243 C C . VAL B 1 328 ? -16.969 -27.906 -24.359 1 98.25 328 VAL B C 1
ATOM 7245 O O . VAL B 1 328 ? -16.078 -27.281 -24.938 1 98.25 328 VAL B O 1
ATOM 7248 N N . VAL B 1 329 ? -16.812 -28.406 -23.172 1 98.25 329 VAL B N 1
ATOM 7249 C CA . VAL B 1 329 ? -15.586 -28.188 -22.406 1 98.25 329 VAL B CA 1
ATOM 7250 C C . VAL B 1 329 ? -14.422 -28.906 -23.078 1 98.25 329 VAL B C 1
ATOM 7252 O O . VAL B 1 329 ? -13.305 -28.391 -23.109 1 98.25 329 VAL B O 1
ATOM 7255 N N . LEU B 1 330 ? -14.672 -30.078 -23.625 1 97.94 330 LEU B N 1
ATOM 7256 C CA . LEU B 1 330 ? -13.625 -30.812 -24.312 1 97.94 330 LEU B CA 1
ATOM 7257 C C . LEU B 1 330 ? -13.227 -30.094 -25.609 1 97.94 330 LEU B C 1
ATOM 7259 O O . LEU B 1 330 ? -12.062 -30.141 -26.016 1 97.94 330 LEU B O 1
ATOM 7263 N N . ILE B 1 331 ? -14.188 -29.453 -26.25 1 98.38 331 ILE B N 1
ATOM 7264 C CA . ILE B 1 331 ? -13.883 -28.641 -27.422 1 98.38 331 ILE B CA 1
ATOM 7265 C C . ILE B 1 331 ? -13 -27.469 -27.016 1 98.38 331 ILE B C 1
ATOM 7267 O O . ILE B 1 331 ? -12.031 -27.156 -27.703 1 98.38 331 ILE B O 1
ATOM 7271 N N . ILE B 1 332 ? -13.328 -26.875 -25.875 1 98.44 332 ILE B N 1
ATOM 7272 C CA . ILE B 1 332 ? -12.523 -25.766 -25.391 1 98.44 332 ILE B CA 1
ATOM 7273 C C . ILE B 1 332 ? -11.102 -26.25 -25.094 1 98.44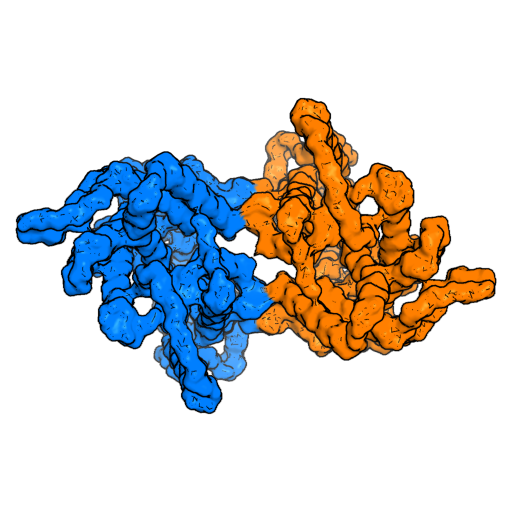 332 ILE B C 1
ATOM 7275 O O . ILE B 1 332 ? -10.125 -25.578 -25.438 1 98.44 332 ILE B O 1
ATOM 7279 N N . PHE B 1 333 ? -11.023 -27.391 -24.531 1 98.06 333 PHE B N 1
ATOM 7280 C CA . PHE B 1 333 ? -9.727 -27.984 -24.234 1 98.06 333 PHE B CA 1
ATOM 7281 C C . PHE B 1 333 ? -8.961 -28.281 -25.516 1 98.06 333 PHE B C 1
ATOM 7283 O O . PHE B 1 333 ? -7.75 -28.062 -25.594 1 98.06 333 PHE B O 1
ATOM 7290 N N . PHE B 1 334 ? -9.68 -28.766 -26.469 1 97.94 334 PHE B N 1
ATOM 7291 C CA . PHE B 1 334 ? -9.07 -29.062 -27.766 1 97.94 334 PHE B CA 1
ATOM 7292 C C . PHE B 1 334 ? -8.531 -27.812 -28.422 1 97.94 334 PHE B C 1
ATOM 7294 O O . PHE B 1 334 ? -7.422 -27.812 -28.953 1 97.94 334 PHE B O 1
ATOM 7301 N N . VAL B 1 335 ? -9.242 -26.812 -28.375 1 97.75 335 VAL B N 1
ATOM 7302 C CA . VAL B 1 335 ? -8.812 -25.531 -28.922 1 97.75 335 VAL B CA 1
ATOM 7303 C C . VAL B 1 335 ? -7.562 -25.047 -28.188 1 97.75 335 VAL B C 1
ATOM 7305 O O . VAL B 1 335 ? -6.625 -24.531 -28.812 1 97.75 335 VAL B O 1
ATOM 7308 N N . HIS B 1 336 ? -7.523 -25.203 -26.891 1 97.38 336 HIS B N 1
ATOM 7309 C CA . HIS B 1 336 ? -6.344 -24.859 -26.109 1 97.38 336 HIS B CA 1
ATOM 7310 C C . HIS B 1 336 ? -5.117 -25.625 -26.594 1 97.38 336 HIS B C 1
ATOM 7312 O O . HIS B 1 336 ? -4.047 -25.047 -26.766 1 97.38 336 HIS B O 1
ATOM 7318 N N . CYS B 1 337 ? -5.305 -26.906 -26.828 1 96.75 337 CYS B N 1
ATOM 7319 C CA . CYS B 1 337 ? -4.203 -27.75 -27.281 1 96.75 337 CYS B CA 1
ATOM 7320 C C . CYS B 1 337 ? -3.711 -27.328 -28.656 1 96.75 337 CYS B C 1
ATOM 7322 O O . CYS B 1 337 ? -2.51 -27.344 -28.922 1 96.75 337 CYS B O 1
ATOM 7324 N N . MET B 1 338 ? -4.594 -26.953 -29.484 1 97.25 338 MET B N 1
ATOM 7325 C CA . MET B 1 338 ? -4.215 -26.5 -30.812 1 97.25 338 MET B CA 1
ATOM 7326 C C . MET B 1 338 ? -3.363 -25.234 -30.734 1 97.25 338 MET B C 1
ATOM 7328 O O . MET B 1 338 ? -2.34 -25.125 -31.406 1 97.25 338 MET B O 1
ATOM 7332 N N . PHE B 1 339 ? -3.742 -24.328 -29.875 1 96.19 339 PHE B N 1
ATOM 7333 C CA . PHE B 1 339 ? -2.955 -23.125 -29.703 1 96.19 339 PHE B CA 1
ATOM 7334 C C . PHE B 1 339 ? -1.596 -23.438 -29.094 1 96.19 339 PHE B C 1
ATOM 7336 O O . PHE B 1 339 ? -0.576 -22.891 -29.516 1 96.19 339 PHE B O 1
ATOM 7343 N N . LEU B 1 340 ? -1.614 -24.297 -28.156 1 94.62 340 LEU B N 1
ATOM 7344 C CA . LEU B 1 340 ? -0.416 -24.625 -27.391 1 94.62 340 LEU B CA 1
ATOM 7345 C C . LEU B 1 340 ? 0.635 -25.281 -28.266 1 94.62 340 LEU B C 1
ATOM 7347 O O . LEU B 1 340 ? 1.823 -24.969 -28.172 1 94.62 340 LEU B O 1
ATOM 7351 N N . PHE B 1 341 ? 0.184 -26.141 -29.219 1 94.38 341 PHE B N 1
ATOM 7352 C CA . PHE B 1 341 ? 1.152 -26.984 -29.922 1 94.38 341 PHE B CA 1
ATOM 7353 C C . PHE B 1 341 ? 1.34 -26.516 -31.359 1 94.38 341 PHE B C 1
ATOM 7355 O O . PHE B 1 341 ? 2.305 -26.906 -32.031 1 94.38 341 PHE B O 1
ATOM 7362 N N . LEU B 1 342 ? 0.503 -25.672 -31.859 1 94.69 342 LEU B N 1
ATOM 7363 C CA . LEU B 1 342 ? 0.621 -25.266 -33.25 1 94.69 342 LEU B CA 1
ATOM 7364 C C . LEU B 1 342 ? 1.14 -23.844 -33.375 1 94.69 342 LEU B C 1
ATOM 7366 O O . LEU B 1 342 ? 1.689 -23.453 -34.406 1 94.69 342 LEU B O 1
ATOM 7370 N N . LEU B 1 343 ? 1.014 -23.094 -32.344 1 95.19 343 LEU B N 1
ATOM 7371 C CA . LEU B 1 343 ? 1.417 -21.688 -32.406 1 95.19 343 LEU B CA 1
ATOM 7372 C C . LEU B 1 343 ? 2.762 -21.484 -31.703 1 95.19 343 LEU B C 1
ATOM 7374 O O . LEU B 1 343 ? 3.029 -22.094 -30.672 1 95.19 343 LEU B O 1
ATOM 7378 N N . ALA B 1 344 ? 3.613 -20.594 -32.25 1 93.75 344 ALA B N 1
ATOM 7379 C CA . ALA B 1 344 ? 4.898 -20.25 -31.672 1 93.75 344 ALA B CA 1
ATOM 7380 C C . ALA B 1 344 ? 5.387 -18.891 -32.188 1 93.75 344 ALA B C 1
ATOM 7382 O O . ALA B 1 344 ? 5.055 -18.484 -33.281 1 93.75 344 ALA B O 1
ATOM 7383 N N . ASP B 1 345 ? 6.02 -18.188 -31.328 1 92.62 345 ASP B N 1
ATOM 7384 C CA . ASP B 1 345 ? 6.664 -16.953 -31.75 1 92.62 345 ASP B CA 1
ATOM 7385 C C . ASP B 1 345 ? 7.836 -17.219 -32.688 1 92.62 345 ASP B C 1
ATOM 7387 O O . ASP B 1 345 ? 8.281 -18.359 -32.812 1 92.62 345 ASP B O 1
ATOM 7391 N N . GLU B 1 346 ? 8.336 -16.125 -33.312 1 91.88 346 GLU B N 1
ATOM 7392 C CA . GLU B 1 346 ? 9.484 -16.266 -34.188 1 91.88 346 GLU B CA 1
ATOM 7393 C C . GLU B 1 346 ? 10.727 -16.688 -33.406 1 91.88 346 GLU B C 1
ATOM 7395 O O . GLU B 1 346 ? 11.055 -16.094 -32.375 1 91.88 346 GLU B O 1
ATOM 7400 N N . GLY B 1 347 ? 11.336 -17.781 -33.781 1 91.25 347 GLY B N 1
ATOM 7401 C CA . GLY B 1 347 ? 12.562 -18.25 -33.125 1 91.25 347 GLY B CA 1
ATOM 7402 C C . GLY B 1 347 ? 12.32 -19.219 -32 1 91.25 347 GLY B C 1
ATOM 7403 O O . GLY B 1 347 ? 13.266 -19.766 -31.422 1 91.25 347 GLY B O 1
ATOM 7404 N N . CYS B 1 348 ? 11.07 -19.438 -31.641 1 94.69 348 CYS B N 1
ATOM 7405 C CA . CYS B 1 348 ? 10.734 -20.359 -30.547 1 94.69 348 CYS B CA 1
ATOM 7406 C C . CYS B 1 348 ? 10.18 -21.672 -31.094 1 94.69 348 CYS B C 1
ATOM 7408 O O . CYS B 1 348 ? 9.445 -21.672 -32.094 1 94.69 348 CYS B O 1
ATOM 7410 N N . PRO B 1 349 ? 10.547 -22.75 -30.531 1 94.06 349 PRO B N 1
ATOM 7411 C CA . PRO B 1 349 ? 10 -24.047 -30.984 1 94.06 349 PRO B CA 1
ATOM 7412 C C . PRO B 1 349 ? 8.539 -24.234 -30.609 1 94.06 349 PRO B C 1
ATOM 7414 O O . PRO B 1 349 ? 8.102 -23.766 -29.547 1 94.06 349 PRO B O 1
ATOM 7417 N N . ARG B 1 350 ? 7.82 -24.953 -31.469 1 94.44 350 ARG B N 1
ATOM 7418 C CA . ARG B 1 350 ? 6.434 -25.281 -31.156 1 94.44 350 ARG B CA 1
ATOM 7419 C C . ARG B 1 350 ? 6.352 -26.25 -29.984 1 94.44 350 ARG B C 1
ATOM 7421 O O . ARG B 1 350 ? 7.152 -27.188 -29.891 1 94.44 350 ARG B O 1
ATOM 7428 N N . GLY B 1 351 ? 5.445 -26 -29.094 1 92.94 351 GLY B N 1
ATOM 7429 C CA . GLY B 1 351 ? 5.211 -26.906 -27.969 1 92.94 351 GLY B CA 1
ATOM 7430 C C . GLY B 1 351 ? 6.125 -26.641 -26.797 1 92.94 351 GLY B C 1
ATOM 7431 O O . GLY B 1 351 ? 6.152 -27.406 -25.828 1 92.94 351 GLY B O 1
ATOM 7432 N N . TYR B 1 352 ? 6.863 -25.594 -26.891 1 94.19 352 TYR B N 1
ATOM 7433 C CA . TYR B 1 352 ? 7.754 -25.25 -25.797 1 94.19 352 TYR B CA 1
ATOM 7434 C C . TYR B 1 352 ? 6.957 -24.844 -24.547 1 94.19 352 TYR B C 1
ATOM 7436 O O . TYR B 1 352 ? 6.066 -24 -24.625 1 94.19 352 TYR B O 1
ATOM 7444 N N . LEU B 1 353 ? 7.258 -25.469 -23.406 1 94.94 353 LEU B N 1
ATOM 7445 C CA . LEU B 1 353 ? 6.543 -25.219 -22.156 1 94.94 353 LEU B CA 1
ATOM 7446 C C . LEU B 1 353 ? 7.504 -24.734 -21.078 1 94.94 353 LEU B C 1
ATOM 7448 O O . LEU B 1 353 ? 7.168 -24.766 -19.891 1 94.94 353 LEU B O 1
ATOM 7452 N N . GLY B 1 354 ? 8.633 -24.188 -21.438 1 93.94 354 GLY B N 1
ATOM 7453 C CA . GLY B 1 354 ? 9.672 -23.844 -20.469 1 93.94 354 GLY B CA 1
ATOM 7454 C C . GLY B 1 354 ? 9.625 -22.391 -20.031 1 93.94 354 GLY B C 1
ATOM 7455 O O . GLY B 1 354 ? 8.789 -21.625 -20.516 1 93.94 354 GLY B O 1
ATOM 7456 N N . PRO B 1 355 ? 10.469 -22.016 -19.031 1 95.19 355 PRO B N 1
ATOM 7457 C CA . PRO B 1 355 ? 10.477 -20.672 -18.422 1 95.19 355 PRO B CA 1
ATOM 7458 C C . PRO B 1 355 ? 11.266 -19.656 -19.25 1 95.19 355 PRO B C 1
ATOM 7460 O O . PRO B 1 355 ? 11.234 -18.469 -18.969 1 95.19 355 PRO B O 1
ATOM 7463 N N . GLY B 1 356 ? 11.969 -20.141 -20.281 1 94.69 356 GLY B N 1
ATOM 7464 C CA . GLY B 1 356 ? 12.852 -19.25 -21 1 94.69 356 GLY B CA 1
ATOM 7465 C C . GLY B 1 356 ? 14.07 -18.828 -20.203 1 94.69 356 GLY B C 1
ATOM 7466 O O . GLY B 1 356 ? 14.562 -19.578 -19.375 1 94.69 356 GLY B O 1
ATOM 7467 N N . GLY B 1 357 ? 14.672 -17.734 -20.531 1 93.81 357 GLY B N 1
ATOM 7468 C CA . GLY B 1 357 ? 15.875 -17.297 -19.859 1 93.81 357 GLY B CA 1
ATOM 7469 C C . GLY B 1 357 ? 17.062 -18.219 -20.047 1 93.81 357 GLY B C 1
ATOM 7470 O O . GLY B 1 357 ? 17.328 -18.656 -21.172 1 93.81 357 GLY B O 1
ATOM 7471 N N . LEU B 1 358 ? 17.641 -18.531 -18.938 1 93.31 358 LEU B N 1
ATOM 7472 C CA . LEU B 1 358 ? 18.875 -19.328 -19.016 1 93.31 358 LEU B CA 1
ATOM 7473 C C . LEU B 1 358 ? 18.547 -20.812 -18.984 1 93.31 358 LEU B C 1
ATOM 7475 O O . LEU B 1 358 ? 19.453 -21.656 -18.906 1 93.31 358 LEU B O 1
ATOM 7479 N N . HIS B 1 359 ? 17.266 -21.156 -19.078 1 92.25 359 HIS B N 1
ATOM 7480 C CA . HIS B 1 359 ? 16.859 -22.547 -19.172 1 92.25 359 HIS B CA 1
ATOM 7481 C C . HIS B 1 359 ? 17.531 -23.25 -20.359 1 92.25 359 HIS B C 1
ATOM 7483 O O . HIS B 1 359 ? 17.625 -22.672 -21.438 1 92.25 359 HIS B O 1
ATOM 7489 N N . GLU B 1 360 ? 18.016 -24.406 -20.172 1 91 360 GLU B N 1
ATOM 7490 C CA . GLU B 1 360 ? 18.734 -25.141 -21.188 1 91 360 GLU B CA 1
ATOM 7491 C C . GLU B 1 360 ? 19.844 -24.312 -21.812 1 91 360 GLU B C 1
ATOM 7493 O O . GLU B 1 360 ? 19.953 -24.188 -23.031 1 91 360 GLU B O 1
ATOM 7498 N N . ASN B 1 361 ? 20.578 -23.641 -20.953 1 91.69 361 ASN B N 1
ATOM 7499 C CA . ASN B 1 361 ? 21.734 -22.844 -21.297 1 91.69 361 ASN B CA 1
ATOM 7500 C C . ASN B 1 361 ? 21.359 -21.656 -22.172 1 91.69 361 ASN B C 1
ATOM 7502 O O . ASN B 1 361 ? 22.109 -21.266 -23.078 1 91.69 361 ASN B O 1
ATOM 7506 N N . GLY B 1 362 ? 20.125 -21.234 -22.047 1 90.31 362 GLY B N 1
ATOM 7507 C CA . GLY B 1 362 ? 19.672 -20.016 -22.719 1 90.31 362 GLY B CA 1
ATOM 7508 C C . GLY B 1 362 ? 19.266 -20.25 -24.156 1 90.31 362 GLY B C 1
ATOM 7509 O O . GLY B 1 362 ? 19.172 -19.297 -24.938 1 90.31 362 GLY B O 1
ATOM 7510 N N . LYS B 1 363 ? 19.047 -21.469 -24.516 1 91.25 363 LYS B N 1
ATOM 7511 C CA . LYS B 1 363 ? 18.688 -21.812 -25.891 1 91.25 363 LYS B CA 1
ATOM 7512 C C . LYS B 1 363 ? 17.391 -21.109 -26.312 1 91.25 363 LYS B C 1
ATOM 7514 O O . LYS B 1 363 ? 17.266 -20.672 -27.453 1 91.25 363 LYS B O 1
ATOM 7519 N N . HIS B 1 364 ? 16.453 -21.078 -25.422 1 93.5 364 HIS B N 1
ATOM 7520 C CA . HIS B 1 364 ? 15.156 -20.453 -25.672 1 93.5 364 HIS B CA 1
ATOM 7521 C C . HIS B 1 364 ? 14.945 -19.25 -24.75 1 93.5 364 HIS B C 1
ATOM 7523 O O . HIS B 1 364 ? 13.906 -19.141 -24.078 1 93.5 364 HIS B O 1
ATOM 7529 N N . PHE B 1 365 ? 15.844 -18.297 -24.812 1 93.5 365 PHE B N 1
ATOM 7530 C CA . PHE B 1 365 ? 15.945 -17.203 -23.859 1 93.5 365 PHE B CA 1
ATOM 7531 C C . PHE B 1 365 ? 14.672 -16.359 -23.875 1 93.5 365 PHE B C 1
ATOM 7533 O O . PHE B 1 365 ? 14.141 -16 -22.812 1 93.5 365 PHE B O 1
ATOM 7540 N N . ASN B 1 366 ? 14.086 -16.078 -25.031 1 93.56 366 ASN B N 1
ATOM 7541 C CA . ASN B 1 366 ? 12.922 -15.203 -25.156 1 93.56 366 ASN B CA 1
ATOM 7542 C C . ASN B 1 366 ? 11.656 -15.984 -25.484 1 93.56 366 ASN B C 1
ATOM 7544 O O . ASN B 1 366 ? 10.797 -15.5 -26.219 1 93.56 366 ASN B O 1
ATOM 7548 N N . CYS B 1 367 ? 11.555 -17.203 -24.984 1 95.81 367 CYS B N 1
ATOM 7549 C CA . CYS B 1 367 ? 10.398 -18.047 -25.281 1 95.81 367 CYS B CA 1
ATOM 7550 C C . CYS B 1 367 ? 9.672 -18.422 -24 1 95.81 367 CYS B C 1
ATOM 7552 O O . CYS B 1 367 ? 9.195 -19.547 -23.859 1 95.81 367 CYS B O 1
ATOM 7554 N N . THR B 1 368 ? 9.648 -17.484 -23.094 1 95 368 THR B N 1
ATOM 7555 C CA . THR B 1 368 ? 9.047 -17.797 -21.797 1 95 368 THR B CA 1
ATOM 7556 C C . THR B 1 368 ? 7.586 -18.234 -21.969 1 95 368 THR B C 1
ATOM 7558 O O . THR B 1 368 ? 6.777 -17.469 -22.516 1 95 368 THR B O 1
ATOM 7561 N N . GLY B 1 369 ? 7.223 -19.438 -21.578 1 95.12 369 GLY B N 1
ATOM 7562 C CA . GLY B 1 369 ? 5.859 -19.938 -21.609 1 95.12 369 GLY B CA 1
ATOM 7563 C C . GLY B 1 369 ? 5.43 -20.406 -23 1 95.12 369 GLY B C 1
ATOM 7564 O O . GLY B 1 369 ? 4.293 -20.844 -23.188 1 95.12 369 GLY B O 1
ATOM 7565 N N . GLY B 1 370 ? 6.293 -20.281 -24.016 1 95.44 370 GLY B N 1
ATOM 7566 C CA . GLY B 1 370 ? 5.98 -20.719 -25.375 1 95.44 370 GLY B CA 1
ATOM 7567 C C . GLY B 1 370 ? 4.793 -20 -25.969 1 95.44 370 GLY B C 1
ATOM 7568 O O . GLY B 1 370 ? 4.746 -18.766 -25.984 1 95.44 370 GLY B O 1
ATOM 7569 N N . ALA B 1 371 ? 3.84 -20.766 -26.422 1 96.44 371 ALA B N 1
ATOM 7570 C CA . ALA B 1 371 ? 2.652 -20.203 -27.062 1 96.44 371 ALA B CA 1
ATOM 7571 C C . ALA B 1 371 ? 1.833 -19.375 -26.078 1 96.44 371 ALA B C 1
ATOM 7573 O O . ALA B 1 371 ? 1.243 -18.359 -26.453 1 96.44 371 ALA B O 1
ATOM 7574 N N . THR B 1 372 ? 1.824 -19.797 -24.828 1 96.06 372 THR B N 1
ATOM 7575 C CA . THR B 1 372 ? 1.07 -19.094 -23.797 1 96.06 372 THR B CA 1
ATOM 7576 C C . THR B 1 372 ? 1.605 -17.672 -23.625 1 96.06 372 THR B C 1
ATOM 7578 O O . THR B 1 372 ? 0.834 -16.703 -23.578 1 96.06 372 THR B O 1
ATOM 7581 N N . GLY B 1 373 ? 2.928 -17.516 -23.484 1 95.25 373 GLY B N 1
ATOM 7582 C CA . GLY B 1 373 ? 3.539 -16.203 -23.359 1 95.25 373 GLY B CA 1
ATOM 7583 C C . GLY B 1 373 ? 3.387 -15.344 -24.594 1 95.25 373 GLY B C 1
ATOM 7584 O O . GLY B 1 373 ? 3.199 -14.133 -24.5 1 95.25 373 GLY B O 1
ATOM 7585 N N . TYR B 1 374 ? 3.389 -16.047 -25.719 1 95.75 374 TYR B N 1
ATOM 7586 C CA . TYR B 1 374 ? 3.293 -15.352 -27 1 95.75 374 TYR B CA 1
ATOM 7587 C C . TYR B 1 374 ? 1.917 -14.711 -27.172 1 95.75 374 TYR B C 1
ATOM 7589 O O . TYR B 1 374 ? 1.809 -13.539 -27.516 1 95.75 374 TYR B O 1
ATOM 7597 N N . ILE B 1 375 ? 0.895 -15.445 -26.906 1 96.12 375 ILE B N 1
ATOM 7598 C CA . ILE B 1 375 ? -0.469 -14.953 -27.078 1 96.12 375 ILE B CA 1
ATOM 7599 C C . ILE B 1 375 ? -0.711 -13.789 -26.125 1 96.12 375 ILE B C 1
ATOM 7601 O O . ILE B 1 375 ? -1.28 -12.766 -26.516 1 96.12 375 ILE B O 1
ATOM 7605 N N . ASP B 1 376 ? -0.28 -13.906 -24.922 1 95.31 376 ASP B N 1
ATOM 7606 C CA . ASP B 1 376 ? -0.427 -12.828 -23.938 1 95.31 376 ASP B CA 1
ATOM 7607 C C . ASP B 1 376 ? 0.327 -11.578 -24.391 1 95.31 376 ASP B C 1
ATOM 7609 O O . ASP B 1 376 ? -0.159 -10.453 -24.219 1 95.31 376 ASP B O 1
ATOM 7613 N N . ALA B 1 377 ? 1.513 -11.758 -24.906 1 94.44 377 ALA B N 1
ATOM 7614 C CA . ALA B 1 377 ? 2.324 -10.625 -25.344 1 94.44 377 ALA B CA 1
ATOM 7615 C C . ALA B 1 377 ? 1.653 -9.883 -26.5 1 94.44 377 ALA B C 1
ATOM 7617 O O . ALA B 1 377 ? 1.681 -8.648 -26.547 1 94.44 377 ALA B O 1
ATOM 7618 N N . VAL B 1 378 ? 1.003 -10.602 -27.391 1 94.94 378 VAL B N 1
ATOM 7619 C CA . VAL B 1 378 ? 0.401 -10.008 -28.578 1 94.94 378 VAL B CA 1
ATOM 7620 C C . VAL B 1 378 ? -0.884 -9.281 -28.203 1 94.94 378 VAL B C 1
ATOM 7622 O O . VAL B 1 378 ? -1.137 -8.172 -28.688 1 94.94 378 VAL B O 1
ATOM 7625 N N . ILE B 1 379 ? -1.628 -9.836 -27.312 1 95.81 379 ILE B N 1
ATOM 7626 C CA . ILE B 1 379 ? -2.953 -9.297 -27.016 1 95.81 379 ILE B CA 1
ATOM 7627 C C . ILE B 1 379 ? -2.855 -8.25 -25.906 1 95.81 379 ILE B C 1
ATOM 7629 O O . ILE B 1 379 ? -3.469 -7.188 -25.984 1 95.81 379 ILE B O 1
ATOM 7633 N N . LEU B 1 380 ? -2.08 -8.523 -24.875 1 95.38 380 LEU B N 1
ATOM 7634 C CA . LEU B 1 380 ? -2.066 -7.676 -23.688 1 95.38 380 LEU B CA 1
ATOM 7635 C C . LEU B 1 380 ? -0.897 -6.699 -23.734 1 95.38 380 LEU B C 1
ATOM 7637 O O . LEU B 1 380 ? -0.912 -5.676 -23.047 1 95.38 380 LEU B O 1
ATOM 7641 N N . GLY B 1 381 ? 0.123 -6.992 -24.453 1 93.56 381 GLY B N 1
ATOM 7642 C CA . GLY B 1 381 ? 1.282 -6.113 -24.516 1 93.56 381 GLY B CA 1
ATOM 7643 C C . GLY B 1 381 ? 1.938 -5.895 -23.156 1 93.56 381 GLY B C 1
ATOM 7644 O O . GLY B 1 381 ? 2.316 -6.855 -22.484 1 93.56 381 GLY B O 1
ATOM 7645 N N . ASN B 1 382 ? 1.9 -4.652 -22.656 1 91.62 382 ASN B N 1
ATOM 7646 C CA . ASN B 1 382 ? 2.549 -4.309 -21.406 1 91.62 382 ASN B CA 1
ATOM 7647 C C . ASN B 1 382 ? 1.619 -4.527 -20.203 1 91.62 382 ASN B C 1
ATOM 7649 O O . ASN B 1 382 ? 2.01 -4.312 -19.062 1 91.62 382 ASN B O 1
ATOM 7653 N N . HIS B 1 383 ? 0.482 -5.023 -20.438 1 95 383 HIS B N 1
ATOM 7654 C CA . HIS B 1 383 ? -0.514 -5.203 -19.391 1 95 383 HIS B CA 1
ATOM 7655 C C . HIS B 1 383 ? -0.452 -6.605 -18.797 1 95 383 HIS B C 1
ATOM 7657 O O . HIS B 1 383 ? -1.487 -7.234 -18.562 1 95 383 HIS B O 1
ATOM 7663 N N . ARG B 1 384 ? 0.833 -7.141 -18.734 1 93.81 384 ARG B N 1
ATOM 7664 C CA . ARG B 1 384 ? 1.122 -8.445 -18.156 1 93.81 384 ARG B CA 1
ATOM 7665 C C . ARG B 1 384 ? 1.933 -8.305 -16.875 1 93.81 384 ARG B C 1
ATOM 7667 O O . ARG B 1 384 ? 2.428 -7.219 -16.562 1 93.81 384 ARG B O 1
ATOM 7674 N N . TYR B 1 385 ? 2.004 -9.375 -16.141 1 92.31 385 TYR B N 1
ATOM 7675 C CA . TYR B 1 385 ? 2.807 -9.352 -14.922 1 92.31 385 TYR B CA 1
ATOM 7676 C C . TYR B 1 385 ? 4.281 -9.156 -15.242 1 92.31 385 TYR B C 1
ATOM 7678 O O . TYR B 1 385 ? 4.879 -9.945 -15.977 1 92.31 385 TYR B O 1
ATOM 7686 N N . GLN B 1 386 ? 4.922 -8.141 -14.664 1 89.06 386 GLN B N 1
ATOM 7687 C CA . GLN B 1 386 ? 6.258 -7.711 -15.062 1 89.06 386 GLN B CA 1
ATOM 7688 C C . GLN B 1 386 ? 7.332 -8.422 -14.242 1 89.06 386 GLN B C 1
ATOM 7690 O O . GLN B 1 386 ? 8.5 -8.461 -14.641 1 89.06 386 GLN B O 1
ATOM 7695 N N . LYS B 1 387 ? 6.91 -9 -13.133 1 88.12 387 LYS B N 1
ATOM 7696 C CA . LYS B 1 387 ? 7.922 -9.586 -12.266 1 88.12 387 LYS B CA 1
ATOM 7697 C C . LYS B 1 387 ? 7.602 -11.047 -11.961 1 88.12 387 LYS B C 1
ATOM 7699 O O . LYS B 1 387 ? 7.48 -11.438 -10.797 1 88.12 387 LYS B O 1
ATOM 7704 N N . PRO B 1 388 ? 7.656 -11.812 -12.984 1 90.19 388 PRO B N 1
ATOM 7705 C CA . PRO B 1 388 ? 7.398 -13.234 -12.758 1 90.19 388 PRO B CA 1
ATOM 7706 C C . PRO B 1 388 ? 8.555 -13.945 -12.055 1 90.19 388 PRO B C 1
ATOM 7708 O O . PRO B 1 388 ? 9.688 -13.453 -12.078 1 90.19 388 PRO B O 1
ATOM 7711 N N . THR B 1 389 ? 8.289 -15.008 -11.414 1 85.94 389 THR B N 1
ATOM 7712 C CA . THR B 1 389 ? 9.297 -15.789 -10.695 1 85.94 389 THR B CA 1
ATOM 7713 C C . THR B 1 389 ? 10.344 -16.344 -11.664 1 85.94 389 THR B C 1
ATOM 7715 O O . THR B 1 389 ? 11.5 -16.531 -11.289 1 85.94 389 THR B O 1
ATOM 7718 N N . SER B 1 390 ? 9.961 -16.547 -12.914 1 87.94 390 SER B N 1
ATOM 7719 C CA . SER B 1 390 ? 10.898 -17.062 -13.906 1 87.94 390 SER B CA 1
ATOM 7720 C C . SER B 1 390 ? 12.023 -16.062 -14.18 1 87.94 390 SER B C 1
ATOM 7722 O O . SER B 1 390 ? 13.164 -16.469 -14.422 1 87.94 390 SER B O 1
ATOM 7724 N N . LYS B 1 391 ? 11.711 -14.805 -14.07 1 88 391 LYS B N 1
ATOM 7725 C CA . LYS B 1 391 ? 12.719 -13.773 -14.305 1 88 391 LYS B CA 1
ATOM 7726 C C . LYS B 1 391 ? 13.789 -13.781 -13.219 1 88 391 LYS B C 1
ATOM 7728 O O . LYS B 1 391 ? 14.969 -13.586 -13.508 1 88 391 LYS B O 1
ATOM 7733 N N . GLU B 1 392 ? 13.375 -14.117 -12.078 1 84.81 392 GLU B N 1
ATOM 7734 C CA . GLU B 1 392 ? 14.289 -14.078 -10.945 1 84.81 392 GLU B CA 1
ATOM 7735 C C . GLU B 1 392 ? 15.211 -15.289 -10.945 1 84.81 392 GLU B C 1
ATOM 7737 O O . GLU B 1 392 ? 16.406 -15.164 -10.664 1 84.81 392 GLU B O 1
ATOM 7742 N N . ILE B 1 393 ? 14.68 -16.391 -11.312 1 88.94 393 ILE B N 1
ATOM 7743 C CA . ILE B 1 393 ? 15.43 -17.641 -11.164 1 88.94 393 ILE B CA 1
ATOM 7744 C C . ILE B 1 393 ? 16.156 -17.969 -12.469 1 88.94 393 ILE B C 1
ATOM 7746 O O . ILE B 1 393 ? 17.312 -18.359 -12.461 1 88.94 393 ILE B O 1
ATOM 7750 N N . TYR B 1 394 ? 15.508 -17.719 -13.547 1 92.5 394 TYR B N 1
ATOM 7751 C CA . TYR B 1 394 ? 16.094 -18.062 -14.836 1 92.5 394 TYR B CA 1
ATOM 7752 C C . TYR B 1 394 ? 16.688 -16.844 -15.516 1 92.5 394 TYR B C 1
ATOM 7754 O O . TYR B 1 394 ? 17.156 -16.922 -16.656 1 92.5 394 TYR B O 1
ATOM 7762 N N . LEU B 1 395 ? 16.609 -15.68 -14.82 1 88.69 395 LEU B N 1
ATOM 7763 C CA . LEU B 1 395 ? 17.234 -14.422 -15.242 1 88.69 395 LEU B CA 1
ATOM 7764 C C . LEU B 1 395 ? 16.797 -14.039 -16.656 1 88.69 395 LEU B C 1
ATOM 7766 O O . LEU B 1 395 ? 17.625 -13.703 -17.5 1 88.69 395 LEU B O 1
ATOM 7770 N N . GLY B 1 396 ? 15.539 -14.328 -16.844 1 88.12 396 GLY B N 1
ATOM 7771 C CA . GLY B 1 396 ? 14.945 -13.883 -18.094 1 88.12 396 GLY B CA 1
ATOM 7772 C C . GLY B 1 396 ? 14.516 -12.422 -18.062 1 88.12 396 GLY B C 1
ATOM 7773 O O . GLY B 1 396 ? 14.609 -11.766 -17.031 1 88.12 396 GLY B O 1
ATOM 7774 N N . THR B 1 397 ? 14.117 -11.828 -19.203 1 86.19 397 THR B N 1
ATOM 7775 C CA . THR B 1 397 ? 13.758 -10.422 -19.297 1 86.19 397 THR B CA 1
ATOM 7776 C C . THR B 1 397 ? 12.281 -10.258 -19.625 1 86.19 397 THR B C 1
ATOM 7778 O O . THR B 1 397 ? 11.711 -9.172 -19.469 1 86.19 397 THR B O 1
ATOM 7781 N N . GLN B 1 398 ? 11.648 -11.344 -19.984 1 91.12 398 GLN B N 1
ATOM 7782 C CA . GLN B 1 398 ? 10.281 -11.234 -20.484 1 91.12 398 GLN B CA 1
ATOM 7783 C C . GLN B 1 398 ? 9.266 -11.281 -19.344 1 91.12 398 GLN B C 1
ATOM 7785 O O . GLN B 1 398 ? 9.43 -12.047 -18.391 1 91.12 398 GLN B O 1
ATOM 7790 N N . ALA B 1 399 ? 8.281 -10.375 -19.516 1 92.56 399 ALA B N 1
ATOM 7791 C CA . ALA B 1 399 ? 7.133 -10.461 -18.609 1 92.56 399 ALA B CA 1
ATOM 7792 C C . ALA B 1 399 ? 6.305 -11.711 -18.891 1 92.56 399 ALA B C 1
ATOM 7794 O O . ALA B 1 399 ? 6.309 -12.219 -20.016 1 92.56 399 ALA B O 1
ATOM 7795 N N . PHE B 1 400 ? 5.719 -12.297 -17.922 1 94.5 400 PHE B N 1
ATOM 7796 C CA . PHE B 1 400 ? 4.863 -13.469 -18.062 1 94.5 400 PHE B CA 1
ATOM 7797 C C . PHE B 1 400 ? 3.754 -13.461 -17.016 1 94.5 400 PHE B C 1
ATOM 7799 O O . PHE B 1 400 ? 4.023 -13.336 -15.828 1 94.5 400 PHE B O 1
ATOM 7806 N N . ASP B 1 401 ? 2.576 -13.586 -17.469 1 94.69 401 ASP B N 1
ATOM 7807 C CA . ASP B 1 401 ? 1.435 -13.594 -16.562 1 94.69 401 ASP B CA 1
ATOM 7808 C C . ASP B 1 401 ? 0.914 -15.016 -16.344 1 94.69 401 ASP B C 1
ATOM 7810 O O . ASP B 1 401 ? 0.369 -15.633 -17.266 1 94.69 401 ASP B O 1
ATOM 7814 N N . PRO B 1 402 ? 1.056 -15.5 -15.156 1 95.06 402 PRO B N 1
ATOM 7815 C CA . PRO B 1 402 ? 0.54 -16.844 -14.875 1 95.06 402 PRO B CA 1
ATOM 7816 C C . PRO B 1 402 ? -0.983 -16.922 -14.953 1 95.06 402 PRO B C 1
ATOM 7818 O O . PRO B 1 402 ? -1.547 -18.016 -15.055 1 95.06 402 PRO B O 1
ATOM 7821 N N . GLU B 1 403 ? -1.671 -15.82 -14.906 1 95.75 403 GLU B N 1
ATOM 7822 C CA . GLU B 1 403 ? -3.129 -15.781 -14.977 1 95.75 403 GLU B CA 1
ATOM 7823 C C . GLU B 1 403 ? -3.6 -15.219 -16.312 1 95.75 403 GLU B C 1
ATOM 7825 O O . GLU B 1 403 ? -4.723 -14.727 -16.422 1 95.75 403 GLU B O 1
ATOM 7830 N N . GLY B 1 404 ? -2.863 -15.406 -17.328 1 94.31 404 GLY B N 1
ATOM 7831 C CA . GLY B 1 404 ? -3.123 -14.82 -18.625 1 94.31 404 GLY B CA 1
ATOM 7832 C C . GLY B 1 404 ? -4.305 -15.453 -19.344 1 94.31 404 GLY B C 1
ATOM 7833 O O . GLY B 1 404 ? -5.105 -16.156 -18.719 1 94.31 404 GLY B O 1
ATOM 7834 N N . ILE B 1 405 ? -4.414 -15.273 -20.656 1 95.88 405 ILE B N 1
ATOM 7835 C CA . ILE B 1 405 ? -5.602 -15.531 -21.469 1 95.88 405 ILE B CA 1
ATOM 7836 C C . ILE B 1 405 ? -5.715 -17.031 -21.75 1 95.88 405 ILE B C 1
ATOM 7838 O O . ILE B 1 405 ? -6.77 -17.625 -21.531 1 95.88 405 ILE B O 1
ATOM 7842 N N . LEU B 1 406 ? -4.637 -17.656 -22.188 1 95.5 406 LEU B N 1
ATOM 7843 C CA . LEU B 1 406 ? -4.707 -19.062 -22.578 1 95.5 406 LEU B CA 1
ATOM 7844 C C . LEU B 1 406 ? -5.016 -19.938 -21.375 1 95.5 406 LEU B C 1
ATOM 7846 O O . LEU B 1 406 ? -5.715 -20.953 -21.516 1 95.5 406 LEU B O 1
ATOM 7850 N N . GLY B 1 407 ? -4.512 -19.547 -20.219 1 96.06 407 GLY B N 1
ATOM 7851 C CA . GLY B 1 407 ? -4.781 -20.297 -19 1 96.06 407 GLY B CA 1
ATOM 7852 C C . GLY B 1 407 ? -6.246 -20.281 -18.609 1 96.06 407 GLY B C 1
ATOM 7853 O O . GLY B 1 407 ? -6.699 -21.141 -17.844 1 96.06 407 GLY B O 1
ATOM 7854 N N . CYS B 1 408 ? -7.02 -19.344 -19.141 1 97.56 408 CYS B N 1
ATOM 7855 C CA . CYS B 1 408 ? -8.453 -19.297 -18.859 1 97.56 408 CYS B CA 1
ATOM 7856 C C . CYS B 1 408 ? -9.164 -20.516 -19.438 1 97.56 408 CYS B C 1
ATOM 7858 O O . CYS B 1 408 ? -10.117 -21.016 -18.844 1 97.56 408 CYS B O 1
ATOM 7860 N N . LEU B 1 409 ? -8.711 -21 -20.547 1 98.12 409 LEU B N 1
ATOM 7861 C CA . LEU B 1 409 ? -9.352 -22.125 -21.203 1 98.12 409 LEU B CA 1
ATOM 7862 C C . LEU B 1 409 ? -9.227 -23.391 -20.359 1 98.12 409 LEU B C 1
ATOM 7864 O O . LEU B 1 409 ? -10.211 -24.094 -20.125 1 98.12 409 LEU B O 1
ATOM 7868 N N . THR B 1 410 ? -8.047 -23.641 -19.859 1 98.25 410 THR B N 1
ATOM 7869 C CA . THR B 1 410 ? -7.867 -24.828 -19.016 1 98.25 410 THR B CA 1
ATOM 7870 C C . THR B 1 410 ? -8.508 -24.625 -17.656 1 98.25 410 THR B C 1
ATOM 7872 O O . THR B 1 410 ? -8.906 -25.594 -17 1 98.25 410 THR B O 1
ATOM 7875 N N . SER B 1 411 ? -8.594 -23.359 -17.219 1 98.62 411 SER B N 1
ATOM 7876 C CA . SER B 1 411 ? -9.297 -23.078 -15.969 1 98.62 411 SER B CA 1
ATOM 7877 C C . SER B 1 411 ? -10.781 -23.406 -16.094 1 98.62 411 SER B C 1
ATOM 7879 O O . SER B 1 411 ? -11.414 -23.828 -15.117 1 98.62 411 SER B O 1
ATOM 7881 N N . ILE B 1 412 ? -11.336 -23.172 -17.266 1 98.75 412 ILE B N 1
ATOM 7882 C CA . ILE B 1 412 ? -12.727 -23.516 -17.531 1 98.75 412 ILE B CA 1
ATOM 7883 C C . ILE B 1 412 ? -12.922 -25.016 -17.344 1 98.75 412 ILE B C 1
ATOM 7885 O O . ILE B 1 412 ? -13.891 -25.469 -16.734 1 98.75 412 ILE B O 1
ATOM 7889 N N . VAL B 1 413 ? -11.953 -25.797 -17.859 1 98.69 413 VAL B N 1
ATOM 7890 C CA . VAL B 1 413 ? -11.984 -27.25 -17.672 1 98.69 413 VAL B CA 1
ATOM 7891 C C . VAL B 1 413 ? -11.922 -27.594 -16.188 1 98.69 413 VAL B C 1
ATOM 7893 O O . VAL B 1 413 ? -12.672 -28.453 -15.711 1 98.69 413 VAL B O 1
ATOM 7896 N N . HIS B 1 414 ? -11.078 -26.859 -15.531 1 98.75 414 HIS B N 1
ATOM 7897 C CA . HIS B 1 414 ? -10.875 -27.047 -14.102 1 98.75 414 HIS B CA 1
ATOM 7898 C C . HIS B 1 414 ? -12.172 -26.828 -13.328 1 98.75 414 HIS B C 1
ATOM 7900 O O . HIS B 1 414 ? -12.547 -27.672 -12.5 1 98.75 414 HIS B O 1
ATOM 7906 N N . VAL B 1 415 ? -12.836 -25.719 -13.586 1 98.81 415 VAL B N 1
ATOM 7907 C CA . VAL B 1 415 ? -14.086 -25.391 -12.914 1 98.81 415 VAL B CA 1
ATOM 7908 C C . VAL B 1 415 ? -15.156 -26.406 -13.266 1 98.81 415 VAL B C 1
ATOM 7910 O O . VAL B 1 415 ? -15.961 -26.797 -12.414 1 98.81 415 VAL B O 1
ATOM 7913 N N . PHE B 1 416 ? -15.18 -26.938 -14.461 1 98.75 416 PHE B N 1
ATOM 7914 C CA . PHE B 1 416 ? -16.188 -27.891 -14.891 1 98.75 416 PHE B CA 1
ATOM 7915 C C . PHE B 1 416 ? -16 -29.234 -14.195 1 98.75 416 PHE B C 1
ATOM 7917 O O . PHE B 1 416 ? -16.969 -29.938 -13.93 1 98.75 416 PHE B O 1
ATOM 7924 N N . ILE B 1 417 ? -14.758 -29.578 -13.93 1 98.62 417 ILE B N 1
ATOM 7925 C CA . ILE B 1 417 ? -14.516 -30.781 -13.125 1 98.62 417 ILE B CA 1
ATOM 7926 C C . ILE B 1 417 ? -15.156 -30.594 -11.75 1 98.62 417 ILE B C 1
ATOM 7928 O O . ILE B 1 417 ? -15.719 -31.547 -11.195 1 98.62 417 ILE B O 1
ATOM 7932 N N . GLY B 1 418 ? -15.07 -29.406 -11.234 1 98.62 418 GLY B N 1
ATOM 7933 C CA . GLY B 1 418 ? -15.781 -29.094 -10 1 98.62 418 GLY B CA 1
ATOM 7934 C C . GLY B 1 418 ? -17.281 -29.25 -10.117 1 98.62 418 GLY B C 1
ATOM 7935 O O . GLY B 1 418 ? -17.938 -29.734 -9.203 1 98.62 418 GLY B O 1
ATOM 7936 N N . VAL B 1 419 ? -17.812 -28.828 -11.258 1 98.38 419 VAL B N 1
ATOM 7937 C CA . VAL B 1 419 ? -19.25 -28.969 -11.516 1 98.38 419 VAL B CA 1
ATOM 7938 C C . VAL B 1 419 ? -19.641 -30.438 -11.414 1 98.38 419 VAL B C 1
ATOM 7940 O O . VAL B 1 419 ? -20.688 -30.766 -10.859 1 98.38 419 VAL B O 1
ATOM 7943 N N . GLN B 1 420 ? -18.797 -31.312 -11.922 1 97.44 420 GLN B N 1
ATOM 7944 C CA . GLN B 1 420 ? -19.047 -32.75 -11.859 1 97.44 420 GLN B CA 1
ATOM 7945 C C . GLN B 1 420 ? -19.188 -33.219 -10.414 1 97.44 420 GLN B C 1
ATOM 7947 O O . GLN B 1 420 ? -20.062 -34.031 -10.102 1 97.44 420 GLN B O 1
ATOM 7952 N N . ALA B 1 421 ? -18.359 -32.688 -9.562 1 97.25 421 ALA B N 1
ATOM 7953 C CA . ALA B 1 421 ? -18.453 -33.031 -8.148 1 97.25 421 ALA B CA 1
ATOM 7954 C C . ALA B 1 421 ? -19.766 -32.562 -7.539 1 97.25 421 ALA B C 1
ATOM 7956 O O . ALA B 1 421 ? -20.359 -33.25 -6.711 1 97.25 421 ALA B O 1
ATOM 7957 N N . GLY B 1 422 ? -20.203 -31.375 -7.922 1 96.12 422 GLY B N 1
ATOM 7958 C CA . GLY B 1 422 ? -21.469 -30.844 -7.43 1 96.12 422 GLY B CA 1
ATOM 7959 C C . GLY B 1 422 ? -22.672 -31.625 -7.895 1 96.12 422 GLY B C 1
ATOM 7960 O O . GLY B 1 422 ? -23.609 -31.859 -7.121 1 96.12 422 GLY B O 1
ATOM 7961 N N . ILE B 1 423 ? -22.656 -32.094 -9.117 1 95.69 423 ILE B N 1
ATOM 7962 C CA . ILE B 1 423 ? -23.75 -32.875 -9.664 1 95.69 423 ILE B CA 1
ATOM 7963 C C . ILE B 1 423 ? -23.828 -34.219 -8.977 1 95.69 423 ILE B C 1
ATOM 7965 O O . ILE B 1 423 ? -24.906 -34.75 -8.727 1 95.69 423 ILE B O 1
ATOM 7969 N N . THR B 1 424 ? -22.641 -34.812 -8.688 1 94.75 424 THR B N 1
ATOM 7970 C CA . THR B 1 424 ? -22.609 -36.062 -7.945 1 94.75 424 THR B CA 1
ATOM 7971 C C . THR B 1 424 ? -23.328 -35.938 -6.609 1 94.75 424 THR B C 1
ATOM 7973 O O . THR B 1 424 ? -24.062 -36.812 -6.203 1 94.75 424 THR B O 1
ATOM 7976 N N . LEU B 1 425 ? -23.156 -34.844 -5.984 1 92.12 425 LEU B N 1
ATOM 7977 C CA . LEU B 1 425 ? -23.797 -34.594 -4.703 1 92.12 425 LEU B CA 1
ATOM 7978 C C . LEU B 1 425 ? -25.312 -34.5 -4.867 1 92.12 425 LEU B C 1
ATOM 7980 O O . LEU B 1 425 ? -26.062 -34.938 -3.988 1 92.12 425 LEU B O 1
ATOM 7984 N N . LEU B 1 426 ? -25.766 -34 -5.973 1 91.44 426 LEU B N 1
ATOM 7985 C CA . LEU B 1 426 ? -27.203 -33.781 -6.195 1 91.44 426 LEU B CA 1
ATOM 7986 C C . LEU B 1 426 ? -27.875 -35.062 -6.672 1 91.44 426 LEU B C 1
ATOM 7988 O O . LEU B 1 426 ? -29.031 -35.312 -6.301 1 91.44 426 LEU B O 1
ATOM 7992 N N . VAL B 1 427 ? -27.203 -35.844 -7.438 1 91.25 427 VAL B N 1
ATOM 7993 C CA . VAL B 1 427 ? -27.797 -37 -8.094 1 91.25 427 VAL B CA 1
ATOM 7994 C C . VAL B 1 427 ? -27.844 -38.188 -7.129 1 91.25 427 VAL B C 1
ATOM 7996 O O . VAL B 1 427 ? -28.844 -38.906 -7.055 1 91.25 427 VAL B O 1
ATOM 7999 N N . TYR B 1 428 ? -26.781 -38.344 -6.426 1 91.06 428 TYR B N 1
ATOM 8000 C CA . TYR B 1 428 ? -26.703 -39.5 -5.527 1 91.06 428 TYR B CA 1
ATOM 8001 C C . TYR B 1 428 ? -27.109 -39.125 -4.109 1 91.06 428 TYR B C 1
ATOM 8003 O O . TYR B 1 428 ? -26.562 -38.156 -3.547 1 91.06 428 TYR B O 1
ATOM 8011 N N . LYS B 1 429 ? -27.906 -39.938 -3.5 1 87.81 429 LYS B N 1
ATOM 8012 C CA . LYS B 1 429 ? -28.438 -39.594 -2.18 1 87.81 429 LYS B CA 1
ATOM 8013 C C . LYS B 1 429 ? -27.672 -40.344 -1.083 1 87.81 429 LYS B C 1
ATOM 8015 O O . LYS B 1 429 ? -27.594 -39.844 0.049 1 87.81 429 LYS B O 1
ATOM 8020 N N . GLU B 1 430 ? -27.094 -41.469 -1.443 1 91.06 430 GLU B N 1
ATOM 8021 C CA . GLU B 1 430 ? -26.375 -42.25 -0.446 1 91.06 430 GLU B CA 1
ATOM 8022 C C . GLU B 1 430 ? -24.953 -41.75 -0.27 1 91.06 430 GLU B C 1
ATOM 8024 O O . GLU B 1 430 ? -24.281 -41.375 -1.248 1 91.06 430 GLU B O 1
ATOM 8029 N N . HIS B 1 431 ? -24.5 -41.719 0.963 1 94.19 431 HIS B N 1
ATOM 8030 C CA . HIS B 1 431 ? -23.156 -41.25 1.292 1 94.19 431 HIS B CA 1
ATOM 8031 C C . HIS B 1 431 ? -22.078 -42.094 0.648 1 94.19 431 HIS B C 1
ATOM 8033 O O . HIS B 1 431 ? -21.094 -41.594 0.133 1 94.19 431 HIS B O 1
ATOM 8039 N N . SER B 1 432 ? -22.297 -43.375 0.678 1 93.94 432 SER B N 1
ATOM 8040 C CA . SER B 1 432 ? -21.297 -44.281 0.137 1 93.94 432 SER B CA 1
ATOM 8041 C C . SER B 1 432 ? -21.141 -44.125 -1.371 1 93.94 432 SER B C 1
ATOM 8043 O O . SER B 1 432 ? -20.031 -44.156 -1.9 1 93.94 432 SER B O 1
ATOM 8045 N N . ALA B 1 433 ? -22.25 -43.938 -2.045 1 92.25 433 ALA B N 1
ATOM 8046 C CA . ALA B 1 433 ? -22.219 -43.75 -3.492 1 92.25 433 ALA B CA 1
ATOM 8047 C C . ALA B 1 433 ? -21.5 -42.469 -3.861 1 92.25 433 ALA B C 1
ATOM 8049 O O . ALA B 1 433 ? -20.703 -42.438 -4.812 1 92.25 433 ALA B O 1
ATOM 8050 N N . ARG B 1 434 ? -21.766 -41.438 -3.119 1 94.44 434 ARG B N 1
ATOM 8051 C CA . ARG B 1 434 ? -21.094 -40.156 -3.34 1 94.44 434 ARG B CA 1
ATOM 8052 C C . ARG B 1 434 ? -19.594 -40.312 -3.154 1 94.44 434 ARG B C 1
ATOM 8054 O O . ARG B 1 434 ? -18.812 -39.844 -4 1 94.44 434 ARG B O 1
ATOM 8061 N N . LEU B 1 435 ? -19.188 -40.969 -2.084 1 96.44 435 LEU B N 1
ATOM 8062 C CA . LEU B 1 435 ? -17.781 -41.094 -1.729 1 96.44 435 LEU B CA 1
ATOM 8063 C C . LEU B 1 435 ? -17.047 -41.938 -2.754 1 96.44 435 LEU B C 1
ATOM 8065 O O . LEU B 1 435 ? -15.922 -41.625 -3.15 1 96.44 435 LEU B O 1
ATOM 8069 N N . ILE B 1 436 ? -17.719 -42.969 -3.178 1 95.5 436 ILE B N 1
ATOM 8070 C CA . ILE B 1 436 ? -17.078 -43.844 -4.156 1 95.5 436 ILE B CA 1
ATOM 8071 C C . ILE B 1 436 ? -16.859 -43.094 -5.461 1 95.5 436 ILE B C 1
ATOM 8073 O O . ILE B 1 436 ? -15.805 -43.219 -6.09 1 95.5 436 ILE B O 1
ATOM 8077 N N . ARG B 1 437 ? -17.766 -42.312 -5.871 1 95 437 ARG B N 1
ATOM 8078 C CA . ARG B 1 437 ? -17.656 -41.531 -7.105 1 95 437 ARG B CA 1
ATOM 8079 C C . ARG B 1 437 ? -16.562 -40.469 -6.984 1 95 437 ARG B C 1
ATOM 8081 O O . ARG B 1 437 ? -15.727 -40.344 -7.879 1 95 437 ARG B O 1
ATOM 8088 N N . TRP B 1 438 ? -16.625 -39.719 -5.906 1 97.38 438 TRP B N 1
ATOM 8089 C CA . TRP B 1 438 ? -15.609 -38.688 -5.699 1 97.38 438 TRP B CA 1
ATOM 8090 C C . TRP B 1 438 ? -14.211 -39.312 -5.66 1 97.38 438 TRP B C 1
ATOM 8092 O O . TRP B 1 438 ? -13.289 -38.781 -6.285 1 97.38 438 TRP B O 1
ATOM 8102 N N . LEU B 1 439 ? -14.062 -40.406 -4.977 1 97.88 439 LEU B N 1
ATOM 8103 C CA . LEU B 1 439 ? -12.758 -41.031 -4.867 1 97.88 439 LEU B CA 1
ATOM 8104 C C . LEU B 1 439 ? -12.336 -41.625 -6.207 1 97.88 439 LEU B C 1
ATOM 8106 O O . LEU B 1 439 ? -11.141 -41.656 -6.531 1 97.88 439 LEU B O 1
ATOM 8110 N N . SER B 1 440 ? -13.312 -42.125 -6.973 1 96.69 440 SER B N 1
ATOM 8111 C CA . SER B 1 440 ? -12.992 -42.625 -8.312 1 96.69 440 SER B CA 1
ATOM 8112 C C . SER B 1 440 ? -12.492 -41.5 -9.211 1 96.69 440 SER B C 1
ATOM 8114 O O . SER B 1 440 ? -11.531 -41.656 -9.953 1 96.69 440 SER B O 1
ATOM 8116 N N . TRP B 1 441 ? -13.156 -40.344 -9.133 1 97.06 441 TRP B N 1
ATOM 8117 C CA . TRP B 1 441 ? -12.703 -39.188 -9.891 1 97.06 441 TRP B CA 1
ATOM 8118 C C . TRP B 1 441 ? -11.32 -38.75 -9.438 1 97.06 441 TRP B C 1
ATOM 8120 O O . TRP B 1 441 ? -10.492 -38.312 -10.25 1 97.06 441 TRP B O 1
ATOM 8130 N N . SER B 1 442 ? -11.055 -38.844 -8.125 1 98.44 442 SER B N 1
ATOM 8131 C CA . SER B 1 442 ? -9.758 -38.469 -7.57 1 98.44 442 SER B CA 1
ATOM 8132 C C . SER B 1 442 ? -8.648 -39.344 -8.133 1 98.44 442 SER B C 1
ATOM 8134 O O . SER B 1 442 ? -7.648 -38.844 -8.648 1 98.44 442 SER B O 1
ATOM 8136 N N . VAL B 1 443 ? -8.914 -40.625 -8.133 1 98.06 443 VAL B N 1
ATOM 8137 C CA . VAL B 1 443 ? -7.922 -41.594 -8.602 1 98.06 443 VAL B CA 1
ATOM 8138 C C . VAL B 1 443 ? -7.723 -41.438 -10.109 1 98.06 443 VAL B C 1
ATOM 8140 O O . VAL B 1 443 ? -6.59 -41.438 -10.594 1 98.06 443 VAL B O 1
ATOM 8143 N N . LEU B 1 444 ? -8.805 -41.25 -10.82 1 97.62 444 LEU B N 1
ATOM 8144 C CA . LEU B 1 444 ? -8.727 -41.094 -12.266 1 97.62 444 LEU B CA 1
ATOM 8145 C C . LEU B 1 444 ? -7.93 -39.844 -12.625 1 97.62 444 LEU B C 1
ATOM 8147 O O . LEU B 1 444 ? -7.027 -39.875 -13.461 1 97.62 444 LEU B O 1
ATOM 8151 N N . ALA B 1 445 ? -8.258 -38.719 -11.992 1 98.31 445 ALA B N 1
ATOM 8152 C CA . ALA B 1 445 ? -7.551 -37.469 -12.234 1 98.31 445 ALA B CA 1
ATOM 8153 C C . ALA B 1 445 ? -6.078 -37.594 -11.859 1 98.31 445 ALA B C 1
ATOM 8155 O O . ALA B 1 445 ? -5.207 -37.094 -12.578 1 98.31 445 ALA B O 1
ATOM 8156 N N . GLY B 1 446 ? -5.797 -38.281 -10.742 1 98.12 446 GLY B N 1
ATOM 8157 C CA . GLY B 1 446 ? -4.426 -38.5 -10.312 1 98.12 446 GLY B CA 1
ATOM 8158 C C . GLY B 1 446 ? -3.617 -39.344 -11.273 1 98.12 446 GLY B C 1
ATOM 8159 O O . GLY B 1 446 ? -2.473 -39 -11.594 1 98.12 446 GLY B O 1
ATOM 8160 N N . ILE B 1 447 ? -4.219 -40.344 -11.805 1 98.12 447 ILE B N 1
ATOM 8161 C CA . ILE B 1 447 ? -3.527 -41.281 -12.695 1 98.12 447 ILE B CA 1
ATOM 8162 C C . ILE B 1 447 ? -3.287 -40.625 -14.047 1 98.12 447 ILE B C 1
ATOM 8164 O O . ILE B 1 447 ? -2.176 -40.656 -14.578 1 98.12 447 ILE B O 1
ATOM 8168 N N . VAL B 1 448 ? -4.289 -39.969 -14.578 1 97.94 448 VAL B N 1
ATOM 8169 C CA . VAL B 1 448 ? -4.145 -39.344 -15.875 1 97.94 448 VAL B CA 1
ATOM 8170 C C . VAL B 1 448 ? -3.184 -38.156 -15.766 1 97.94 448 VAL B C 1
ATOM 8172 O O . VAL B 1 448 ? -2.32 -37.969 -16.625 1 97.94 448 VAL B O 1
ATOM 8175 N N . GLY B 1 449 ? -3.32 -37.375 -14.695 1 97.75 449 GLY B N 1
ATOM 8176 C CA . GLY B 1 449 ? -2.391 -36.281 -14.461 1 97.75 449 GLY B CA 1
ATOM 8177 C C . GLY B 1 449 ? -0.96 -36.75 -14.266 1 97.75 449 GLY B C 1
ATOM 8178 O O . GLY B 1 449 ? -0.029 -36.156 -14.812 1 97.75 449 GLY B O 1
ATOM 8179 N N . GLY B 1 450 ? -0.821 -37.781 -13.477 1 97 450 GLY B N 1
ATOM 8180 C CA . GLY B 1 450 ? 0.493 -38.375 -13.258 1 97 450 GLY B CA 1
ATOM 8181 C C . GLY B 1 450 ? 1.111 -38.938 -14.523 1 97 450 GLY B C 1
ATOM 8182 O O . GLY B 1 450 ? 2.311 -38.781 -14.758 1 97 450 GLY B O 1
ATOM 8183 N N . ALA B 1 451 ? 0.302 -39.531 -15.32 1 97.25 451 ALA B N 1
ATOM 8184 C CA . ALA B 1 451 ? 0.791 -40.094 -16.578 1 97.25 451 ALA B CA 1
ATOM 8185 C C . ALA B 1 451 ? 1.25 -39 -17.531 1 97.25 451 ALA B C 1
ATOM 8187 O O . ALA B 1 451 ? 2.268 -39.156 -18.219 1 97.25 451 ALA B O 1
ATOM 8188 N N . LEU B 1 452 ? 0.518 -37.969 -17.562 1 96.69 452 LEU B N 1
ATOM 8189 C CA . LEU B 1 452 ? 0.86 -36.875 -18.453 1 96.69 452 LEU B CA 1
ATOM 8190 C C . LEU B 1 452 ? 2.191 -36.25 -18.047 1 96.69 452 LEU B C 1
ATOM 8192 O O . LEU B 1 452 ? 2.984 -35.844 -18.906 1 96.69 452 LEU B O 1
ATOM 8196 N N . CYS B 1 453 ? 2.512 -36.156 -16.734 1 96.12 453 CYS B N 1
ATOM 8197 C CA . CYS B 1 453 ? 3.762 -35.531 -16.281 1 96.12 453 CYS B CA 1
ATOM 8198 C C . CYS B 1 453 ? 4.832 -36.594 -16.078 1 96.12 453 CYS B C 1
ATOM 8200 O O . CYS B 1 453 ? 5.949 -36.281 -15.656 1 96.12 453 CYS B O 1
ATOM 8202 N N . GLY B 1 454 ? 4.492 -37.875 -16.328 1 95.06 454 GLY B N 1
ATOM 8203 C CA . GLY B 1 454 ? 5.449 -38.969 -16.188 1 95.06 454 GLY B CA 1
ATOM 8204 C C . GLY B 1 454 ? 5.852 -39.219 -14.75 1 95.06 454 GLY B C 1
ATOM 8205 O O . GLY B 1 454 ? 6.957 -39.688 -14.477 1 95.06 454 GLY B O 1
ATOM 8206 N N . PHE B 1 455 ? 4.996 -38.812 -13.82 1 95.38 455 PHE B N 1
ATOM 8207 C CA . PHE B 1 455 ? 5.273 -38.938 -12.391 1 95.38 455 PHE B CA 1
ATOM 8208 C C . PHE B 1 455 ? 6.652 -38.375 -12.062 1 95.38 455 PHE B C 1
ATOM 8210 O O . PHE B 1 455 ? 7.363 -38.906 -11.219 1 95.38 455 PHE B O 1
ATOM 8217 N N . SER B 1 456 ? 6.969 -37.344 -12.867 1 93.62 456 SER B N 1
ATOM 8218 C CA . SER B 1 456 ? 8.227 -36.625 -12.695 1 93.62 456 SER B CA 1
ATOM 8219 C C . SER B 1 456 ? 8.023 -35.125 -12.75 1 93.62 456 SER B C 1
ATOM 8221 O O . SER B 1 456 ? 7.047 -34.625 -13.336 1 93.62 456 SER B O 1
ATOM 8223 N N . LYS B 1 457 ? 8.945 -34.469 -12.117 1 92.88 457 LYS B N 1
ATOM 8224 C CA . LYS B 1 457 ? 8.836 -33 -12.055 1 92.88 457 LYS B CA 1
ATOM 8225 C C . LYS B 1 457 ? 9.195 -32.375 -13.398 1 92.88 457 LYS B C 1
ATOM 8227 O O . LYS B 1 457 ? 8.539 -31.422 -13.836 1 92.88 457 LYS B O 1
ATOM 8232 N N . GLU B 1 458 ? 10.227 -32.906 -14.102 1 91.81 458 GLU B N 1
ATOM 8233 C CA . GLU B 1 458 ? 10.766 -32.188 -15.258 1 91.81 458 GLU B CA 1
ATOM 8234 C C . GLU B 1 458 ? 10.664 -33.062 -16.516 1 91.81 458 GLU B C 1
ATOM 8236 O O . GLU B 1 458 ? 10.75 -32.531 -17.641 1 91.81 458 GLU B O 1
ATOM 8241 N N . ASP B 1 459 ? 10.383 -34.344 -16.469 1 89.44 459 ASP B N 1
ATOM 8242 C CA . ASP B 1 459 ? 10.633 -35.25 -17.594 1 89.44 459 ASP B CA 1
ATOM 8243 C C . ASP B 1 459 ? 9.328 -35.656 -18.266 1 89.44 459 ASP B C 1
ATOM 8245 O O . ASP B 1 459 ? 9.336 -36.438 -19.234 1 89.44 459 ASP B O 1
ATOM 8249 N N . GLY B 1 460 ? 8.297 -35.188 -17.906 1 91.19 460 GLY B N 1
ATOM 8250 C CA . GLY B 1 460 ? 7.035 -35.625 -18.5 1 91.19 460 GLY B CA 1
ATOM 8251 C C . GLY B 1 460 ? 6.672 -34.844 -19.75 1 91.19 460 GLY B C 1
ATOM 8252 O O . GLY B 1 460 ? 7.34 -33.875 -20.094 1 91.19 460 GLY B O 1
ATOM 8253 N N . LEU B 1 461 ? 5.672 -35.375 -20.469 1 92.81 461 LEU B N 1
ATOM 8254 C CA . LEU B 1 461 ? 5.188 -34.719 -21.672 1 92.81 461 LEU B CA 1
ATOM 8255 C C . LEU B 1 461 ? 4.586 -33.375 -21.359 1 92.81 461 LEU B C 1
ATOM 8257 O O . LEU B 1 461 ? 4.898 -32.375 -22.016 1 92.81 461 LEU B O 1
ATOM 8261 N N . ILE B 1 462 ? 3.748 -33.344 -20.406 1 96.31 462 ILE B N 1
ATOM 8262 C CA . ILE B 1 462 ? 3.143 -32.125 -19.906 1 96.31 462 ILE B CA 1
ATOM 8263 C C . ILE B 1 462 ? 3.379 -32 -18.406 1 96.31 462 ILE B C 1
ATOM 8265 O O . ILE B 1 462 ? 2.637 -32.562 -17.609 1 96.31 462 ILE B O 1
ATOM 8269 N N . PRO B 1 463 ? 4.348 -31.266 -18.047 1 96.62 463 PRO B N 1
ATOM 8270 C CA . PRO B 1 463 ? 4.672 -31.141 -16.625 1 96.62 463 PRO B CA 1
ATOM 8271 C C . PRO B 1 463 ? 3.58 -30.438 -15.828 1 96.62 463 PRO B C 1
ATOM 8273 O O . PRO B 1 463 ? 2.762 -29.719 -16.406 1 96.62 463 PRO B O 1
ATOM 8276 N N . VAL B 1 464 ? 3.512 -30.688 -14.523 1 97.62 464 VAL B N 1
ATOM 8277 C CA . VAL B 1 464 ? 2.623 -29.969 -13.625 1 97.62 464 VAL B CA 1
ATOM 8278 C C . VAL B 1 464 ? 3.137 -28.531 -13.43 1 97.62 464 VAL B C 1
ATOM 8280 O O . VAL B 1 464 ? 4.215 -28.328 -12.867 1 97.62 464 VAL B O 1
ATOM 8283 N N . ASN B 1 465 ? 2.414 -27.578 -13.977 1 97.31 465 ASN B N 1
ATOM 8284 C CA . ASN B 1 465 ? 2.867 -26.188 -14.008 1 97.31 465 ASN B CA 1
ATOM 8285 C C . ASN B 1 465 ? 1.715 -25.219 -13.758 1 97.31 465 ASN B C 1
ATOM 8287 O O . ASN B 1 465 ? 0.784 -25.125 -14.555 1 97.31 465 ASN B O 1
ATOM 8291 N N . LYS B 1 466 ? 1.779 -24.5 -12.695 1 96.5 466 LYS B N 1
ATOM 8292 C CA . LYS B 1 466 ? 0.735 -23.547 -12.359 1 96.5 466 LYS B CA 1
ATOM 8293 C C . LYS B 1 466 ? 0.779 -22.328 -13.297 1 96.5 466 LYS B C 1
ATOM 8295 O O . LYS B 1 466 ? -0.262 -21.781 -13.648 1 96.5 466 LYS B O 1
ATOM 8300 N N . ASN B 1 467 ? 2.018 -21.891 -13.68 1 95.75 467 ASN B N 1
ATOM 8301 C CA . ASN B 1 467 ? 2.176 -20.703 -14.516 1 95.75 467 ASN B CA 1
ATOM 8302 C C . ASN B 1 467 ? 1.486 -20.875 -15.867 1 95.75 467 ASN B C 1
ATOM 8304 O O . ASN B 1 467 ? 0.918 -19.938 -16.406 1 95.75 467 ASN B O 1
ATOM 8308 N N . LEU B 1 468 ? 1.493 -22.109 -16.359 1 96.69 468 LEU B N 1
ATOM 8309 C CA . LEU B 1 468 ? 0.86 -22.406 -17.641 1 96.69 468 LEU B CA 1
ATOM 8310 C C . LEU B 1 468 ? -0.551 -22.953 -17.438 1 96.69 468 LEU B C 1
ATOM 8312 O O . LEU B 1 468 ? -1.323 -23.062 -18.391 1 96.69 468 LEU B O 1
ATOM 8316 N N . TRP B 1 469 ? -0.902 -23.219 -16.219 1 97.81 469 TRP B N 1
ATOM 8317 C CA . TRP B 1 469 ? -2.143 -23.922 -15.906 1 97.81 469 TRP B CA 1
ATOM 8318 C C . TRP B 1 469 ? -2.33 -25.125 -16.812 1 97.81 469 TRP B C 1
ATOM 8320 O O . TRP B 1 469 ? -3.367 -25.281 -17.453 1 97.81 469 TRP B O 1
ATOM 8330 N N . SER B 1 470 ? -1.29 -25.953 -16.781 1 97.69 470 SER 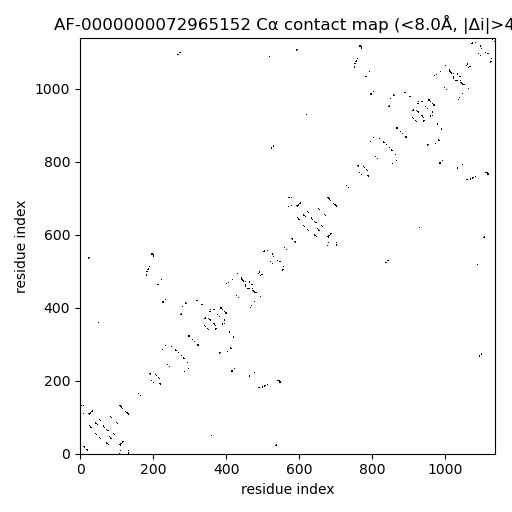B N 1
ATOM 8331 C CA . SER B 1 470 ? -1.246 -27.125 -17.641 1 97.69 470 SER B CA 1
ATOM 8332 C C . SER B 1 470 ? -2.355 -28.109 -17.297 1 97.69 470 SER B C 1
ATOM 8334 O O . SER B 1 470 ? -2.902 -28.062 -16.188 1 97.69 470 SER B O 1
ATOM 8336 N N . ILE B 1 471 ? -2.689 -28.938 -18.25 1 97.81 471 ILE B N 1
ATOM 8337 C CA . ILE B 1 471 ? -3.766 -29.906 -18.031 1 97.81 471 ILE B CA 1
ATOM 8338 C C . ILE B 1 471 ? -3.359 -30.891 -16.953 1 97.81 471 ILE B C 1
ATOM 8340 O O . ILE B 1 471 ? -4.199 -31.344 -16.172 1 97.81 471 ILE B O 1
ATOM 8344 N N . SER B 1 472 ? -2.064 -31.266 -16.891 1 98.19 472 SER B N 1
ATOM 8345 C CA . SER B 1 472 ? -1.589 -32.094 -15.789 1 98.19 472 SER B CA 1
ATOM 8346 C C . SER B 1 472 ? -1.81 -31.422 -14.438 1 98.19 472 SER B C 1
ATOM 8348 O O . SER B 1 472 ? -2.213 -32.062 -13.477 1 98.19 472 SER B O 1
ATOM 8350 N N . PHE B 1 473 ? -1.516 -30.109 -14.406 1 98.25 473 PHE B N 1
ATOM 8351 C CA . PHE B 1 473 ? -1.744 -29.312 -13.203 1 98.25 473 PHE B CA 1
ATOM 8352 C C . PHE B 1 473 ? -3.217 -29.344 -12.812 1 98.25 473 PHE B C 1
ATOM 8354 O O . PHE B 1 473 ? -3.547 -29.516 -11.641 1 98.25 473 PHE B O 1
ATOM 8361 N N . VAL B 1 474 ? -4.137 -29.188 -13.781 1 98.69 474 VAL B N 1
ATOM 8362 C CA . VAL B 1 474 ? -5.578 -29.188 -13.562 1 98.69 474 VAL B CA 1
ATOM 8363 C C . VAL B 1 474 ? -6.012 -30.516 -12.969 1 98.69 474 VAL B C 1
ATOM 8365 O O . VAL B 1 474 ? -6.734 -30.562 -11.969 1 98.69 474 VAL B O 1
ATOM 8368 N N . LEU B 1 475 ? -5.535 -31.594 -13.523 1 98.69 475 LEU B N 1
ATOM 8369 C CA . LEU B 1 475 ? -5.949 -32.938 -13.109 1 98.69 475 LEU B CA 1
ATOM 8370 C C . LEU B 1 475 ? -5.379 -33.281 -11.742 1 98.69 475 LEU B C 1
ATOM 8372 O O . LEU B 1 475 ? -6.098 -33.781 -10.875 1 98.69 475 LEU B O 1
ATOM 8376 N N . VAL B 1 476 ? -4.152 -32.969 -11.5 1 98.38 476 VAL B N 1
ATOM 8377 C CA . VAL B 1 476 ? -3.51 -33.312 -10.234 1 98.38 476 VAL B CA 1
ATOM 8378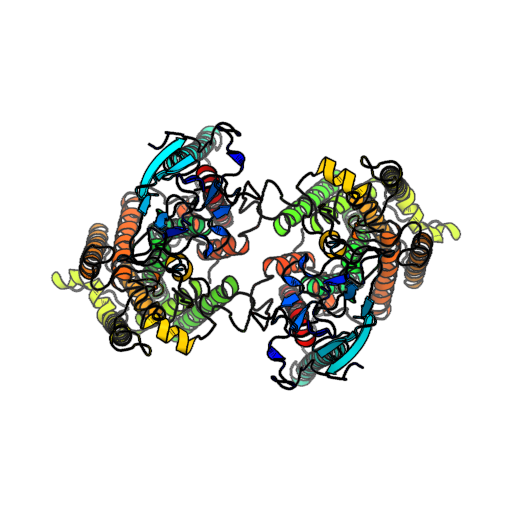 C C . VAL B 1 476 ? -4.141 -32.5 -9.094 1 98.38 476 VAL B C 1
ATOM 8380 O O . VAL B 1 476 ? -4.414 -33.031 -8.023 1 98.38 476 VAL B O 1
ATOM 8383 N N . THR B 1 477 ? -4.312 -31.234 -9.312 1 98.56 477 THR B N 1
ATOM 8384 C CA . THR B 1 477 ? -4.918 -30.422 -8.266 1 98.56 477 THR B CA 1
ATOM 8385 C C . THR B 1 477 ? -6.371 -30.828 -8.039 1 98.56 477 THR B C 1
ATOM 8387 O O . THR B 1 477 ? -6.883 -30.734 -6.918 1 98.56 477 THR B O 1
ATOM 8390 N N . SER B 1 478 ? -7.133 -31.203 -9.094 1 98.75 478 SER B N 1
ATOM 8391 C CA . SER B 1 478 ? -8.492 -31.719 -8.93 1 98.75 478 SER B CA 1
ATOM 8392 C C . SER B 1 478 ? -8.5 -33 -8.125 1 98.75 478 SER B C 1
ATOM 8394 O O . SER B 1 478 ? -9.422 -33.25 -7.352 1 98.75 478 SER B O 1
ATOM 8396 N N . CYS B 1 479 ? -7.457 -33.844 -8.367 1 98.62 479 CYS B N 1
ATOM 8397 C CA . CYS B 1 479 ? -7.305 -35.062 -7.59 1 98.62 479 CYS B CA 1
ATOM 8398 C C . CYS B 1 479 ? -7.297 -34.75 -6.094 1 98.62 479 CYS B C 1
ATOM 8400 O O . CYS B 1 479 ? -8.062 -35.344 -5.332 1 98.62 479 CYS B O 1
ATOM 8402 N N . PHE B 1 480 ? -6.539 -33.781 -5.715 1 98.5 480 PHE B N 1
ATOM 8403 C CA . PHE B 1 480 ? -6.426 -33.406 -4.305 1 98.5 480 PHE B CA 1
ATOM 8404 C C . PHE B 1 480 ? -7.695 -32.75 -3.814 1 98.5 480 PHE B C 1
ATOM 8406 O O . PHE B 1 480 ? -8.062 -32.875 -2.645 1 98.5 480 PHE B O 1
ATOM 8413 N N . ALA B 1 481 ? -8.352 -32.062 -4.699 1 98.69 481 ALA B N 1
ATOM 8414 C CA . ALA B 1 481 ? -9.609 -31.406 -4.32 1 98.69 481 ALA B CA 1
ATOM 8415 C C . ALA B 1 481 ? -10.68 -32.438 -4.008 1 98.69 481 ALA B C 1
ATOM 8417 O O . ALA B 1 481 ? -11.375 -32.344 -2.988 1 98.69 481 ALA B O 1
ATOM 8418 N N . PHE B 1 482 ? -10.844 -33.469 -4.875 1 98.62 482 PHE B N 1
ATOM 8419 C CA . PHE B 1 482 ? -11.797 -34.562 -4.633 1 98.62 482 PHE B CA 1
ATOM 8420 C C . PHE B 1 482 ? -11.484 -35.281 -3.318 1 98.62 482 PHE B C 1
ATOM 8422 O O . PHE B 1 482 ? -12.391 -35.594 -2.553 1 98.62 482 PHE B O 1
ATOM 8429 N N . LEU B 1 483 ? -10.227 -35.438 -3.1 1 98.25 483 LEU B N 1
ATOM 8430 C CA . LEU B 1 483 ? -9.797 -36.125 -1.89 1 98.25 483 LEU B CA 1
ATOM 8431 C C . LEU B 1 483 ? -10.133 -35.312 -0.648 1 98.25 483 LEU B C 1
ATOM 8433 O O . LEU B 1 483 ? -10.703 -35.844 0.311 1 98.25 483 LEU B O 1
ATOM 8437 N N . LEU B 1 484 ? -9.781 -34.062 -0.692 1 98 484 LEU B N 1
ATOM 8438 C CA . LEU B 1 484 ? -10.016 -33.188 0.465 1 98 484 LEU B CA 1
ATOM 8439 C C . LEU B 1 484 ? -11.508 -33.062 0.741 1 98 484 LEU B C 1
ATOM 8441 O O . LEU B 1 484 ? -11.938 -33.062 1.898 1 98 484 LEU B O 1
ATOM 8445 N N . LEU B 1 485 ? -12.312 -32.875 -0.292 1 97.81 485 LEU B N 1
ATOM 8446 C CA . LEU B 1 485 ? -13.758 -32.844 -0.098 1 97.81 485 LEU B CA 1
ATOM 8447 C C . LEU B 1 485 ? -14.273 -34.125 0.552 1 97.81 485 LEU B C 1
ATOM 8449 O O . LEU B 1 485 ? -15.094 -34.062 1.474 1 97.81 485 LEU B O 1
ATOM 8453 N N . SER B 1 486 ? -13.805 -35.281 0.077 1 97.75 486 SER B N 1
ATOM 8454 C CA . SER B 1 486 ? -14.227 -36.562 0.622 1 97.75 486 SER B CA 1
ATOM 8455 C C . SER B 1 486 ? -13.875 -36.688 2.102 1 97.75 486 SER B C 1
ATOM 8457 O O . SER B 1 486 ? -14.695 -37.125 2.904 1 97.75 486 SER B O 1
ATOM 8459 N N . ILE B 1 487 ? -12.719 -36.219 2.475 1 97.56 487 ILE B N 1
ATOM 8460 C CA . ILE B 1 487 ? -12.273 -36.281 3.865 1 97.56 487 ILE B CA 1
ATOM 8461 C C . ILE B 1 487 ? -13.156 -35.344 4.715 1 97.56 487 ILE B C 1
ATOM 8463 O O . ILE B 1 487 ? -13.656 -35.781 5.762 1 97.56 487 ILE B O 1
ATOM 8467 N N . CYS B 1 488 ? -13.359 -34.156 4.254 1 97.12 488 CYS B N 1
ATOM 8468 C CA . CYS B 1 488 ? -14.195 -33.219 4.988 1 97.12 488 CYS B CA 1
ATOM 8469 C C . CYS B 1 488 ? -15.633 -33.719 5.086 1 97.12 488 CYS B C 1
ATOM 8471 O O . CYS B 1 488 ? -16.266 -33.562 6.129 1 97.12 488 CYS B O 1
ATOM 8473 N N . TYR B 1 489 ? -16.125 -34.281 3.986 1 96.5 489 TYR B N 1
ATOM 8474 C CA . TYR B 1 489 ? -17.5 -34.812 3.941 1 96.5 489 TYR B CA 1
ATOM 8475 C C . TYR B 1 489 ? -17.703 -35.906 4.969 1 96.5 489 TYR B C 1
ATOM 8477 O O . TYR B 1 489 ? -18.688 -35.906 5.707 1 96.5 489 TYR B O 1
ATOM 8485 N N . VAL B 1 490 ? -16.75 -36.781 5.086 1 96.81 490 VAL B N 1
ATOM 8486 C CA . VAL B 1 490 ? -16.859 -37.906 6.027 1 96.81 490 VAL B CA 1
ATOM 8487 C C . VAL B 1 490 ? -16.734 -37.375 7.457 1 96.81 490 VAL B C 1
ATOM 8489 O O . VAL B 1 490 ? -17.531 -37.75 8.328 1 96.81 490 VAL B O 1
ATOM 8492 N N . LEU B 1 491 ? -15.891 -36.438 7.711 1 96.31 491 LEU B N 1
ATOM 8493 C CA . LEU B 1 491 ? -15.609 -35.938 9.055 1 96.31 491 LEU B CA 1
ATOM 8494 C C . LEU B 1 491 ? -16.734 -35.031 9.555 1 96.31 491 LEU B C 1
ATOM 8496 O O . LEU B 1 491 ? -17.047 -35.031 10.75 1 96.31 491 LEU B O 1
ATOM 8500 N N . ILE B 1 492 ? -17.328 -34.312 8.648 1 95 492 ILE B N 1
ATOM 8501 C CA . ILE B 1 492 ? -18.234 -33.25 9.062 1 95 492 ILE B CA 1
ATOM 8502 C C . ILE B 1 492 ? -19.672 -33.656 8.844 1 95 492 ILE B C 1
ATOM 8504 O O . ILE B 1 492 ? -20.5 -33.594 9.766 1 95 492 ILE B O 1
ATOM 8508 N N . ASP B 1 493 ? -19.984 -34.219 7.68 1 92.88 493 ASP B N 1
ATOM 8509 C CA . ASP B 1 493 ? -21.375 -34.406 7.309 1 92.88 493 ASP B CA 1
ATOM 8510 C C . ASP B 1 493 ? -21.828 -35.844 7.598 1 92.88 493 ASP B C 1
ATOM 8512 O O . ASP B 1 493 ? -23 -36.094 7.879 1 92.88 493 ASP B O 1
ATOM 8516 N N . VAL B 1 494 ? -20.922 -36.812 7.535 1 93.25 494 VAL B N 1
ATOM 8517 C CA . VAL B 1 494 ? -21.312 -38.219 7.711 1 93.25 494 VAL B CA 1
ATOM 8518 C C . VAL B 1 494 ? -21.141 -38.594 9.172 1 93.25 494 VAL B C 1
ATOM 8520 O O . VAL B 1 494 ? -22.125 -38.938 9.852 1 93.25 494 VAL B O 1
ATOM 8523 N N . LYS B 1 495 ? -19.906 -38.469 9.688 1 94.81 495 LYS B N 1
ATOM 8524 C CA . LYS B 1 495 ? -19.594 -38.969 11.023 1 94.81 495 LYS B CA 1
ATOM 8525 C C . LYS B 1 495 ? -19.781 -37.875 12.07 1 94.81 495 LYS B C 1
ATOM 8527 O O . LYS B 1 495 ? -19.875 -38.188 13.266 1 94.81 495 LYS B O 1
ATOM 8532 N N . ASN B 1 496 ? -19.75 -36.562 11.688 1 92.62 496 ASN B N 1
ATOM 8533 C CA . ASN B 1 496 ? -19.891 -35.438 12.594 1 92.62 496 ASN B CA 1
ATOM 8534 C C . ASN B 1 496 ? -18.812 -35.438 13.664 1 92.62 496 ASN B C 1
ATOM 8536 O O . ASN B 1 496 ? -19.094 -35.188 14.844 1 92.62 496 ASN B O 1
ATOM 8540 N N . TRP B 1 497 ? -17.688 -35.875 13.281 1 93.06 497 TRP B N 1
ATOM 8541 C CA . TRP B 1 497 ? -16.562 -35.875 14.195 1 93.06 497 TRP B CA 1
ATOM 8542 C C . TRP B 1 497 ? -15.977 -34.469 14.359 1 93.06 497 TRP B C 1
ATOM 8544 O O . TRP B 1 497 ? -15.312 -34.188 15.359 1 93.06 497 TRP B O 1
ATOM 8554 N N . TRP B 1 498 ? -16.172 -33.656 13.398 1 91.06 498 TRP B N 1
ATOM 8555 C CA . TRP B 1 498 ? -15.633 -32.312 13.305 1 91.06 498 TRP B CA 1
ATOM 8556 C C . TRP B 1 498 ? -16.688 -31.344 12.773 1 91.06 498 TRP B C 1
ATOM 8558 O O . TRP B 1 498 ? -17.391 -31.656 11.82 1 91.06 498 TRP B O 1
ATOM 8568 N N . SER B 1 499 ? -16.859 -30.266 13.492 1 90.62 499 SER B N 1
ATOM 8569 C CA . SER B 1 499 ? -17.875 -29.297 13.078 1 90.62 499 SER B CA 1
ATOM 8570 C C . SER B 1 499 ? -17.375 -28.453 11.906 1 90.62 499 SER B C 1
ATOM 8572 O O . SER B 1 499 ? -18.156 -27.781 11.242 1 90.62 499 SER B O 1
ATOM 8574 N N . GLY B 1 500 ? -16.031 -28.484 11.609 1 92.56 500 GLY B N 1
ATOM 8575 C CA . GLY B 1 500 ? -15.43 -27.656 10.57 1 92.56 500 GLY B CA 1
ATOM 8576 C C . GLY B 1 500 ? -14.859 -26.359 11.094 1 92.56 500 GLY B C 1
ATOM 8577 O O . GLY B 1 500 ? -14.109 -25.672 10.391 1 92.56 500 GLY B O 1
ATOM 8578 N N . LYS B 1 501 ? -15.258 -25.984 12.258 1 88.69 501 LYS B N 1
ATOM 8579 C CA . LYS B 1 501 ? -14.75 -24.781 12.898 1 88.69 501 LYS B CA 1
ATOM 8580 C C . LYS B 1 501 ? -13.281 -24.938 13.281 1 88.69 501 LYS B C 1
ATOM 8582 O O . LYS B 1 501 ? -12.852 -26.016 13.68 1 88.69 501 LYS B O 1
ATOM 8587 N N . PRO B 1 502 ? -12.477 -23.859 13.125 1 89.5 502 PRO B N 1
ATOM 8588 C CA . PRO B 1 502 ? -12.82 -22.469 12.82 1 89.5 502 PRO B CA 1
ATOM 8589 C C . PRO B 1 502 ? -12.789 -22.172 11.328 1 89.5 502 PRO B C 1
ATOM 8591 O O . PRO B 1 502 ? -13.102 -21.047 10.914 1 89.5 502 PRO B O 1
ATOM 8594 N N . PHE B 1 503 ? -12.484 -23.125 10.477 1 94.81 503 PHE B N 1
ATOM 8595 C CA . PHE B 1 503 ? -12.352 -22.891 9.039 1 94.81 503 PHE B CA 1
ATOM 8596 C C . PHE B 1 503 ? -13.711 -22.609 8.406 1 94.81 503 PHE B C 1
ATOM 8598 O O . PHE B 1 503 ? -13.797 -21.906 7.402 1 94.81 503 PHE B O 1
ATOM 8605 N N . LEU B 1 504 ? -14.727 -23.125 9.039 1 95.19 504 LEU B N 1
ATOM 8606 C CA . LEU B 1 504 ? -16.078 -22.906 8.539 1 95.19 504 LEU B CA 1
ATOM 8607 C C . LEU B 1 504 ? -16.406 -21.422 8.461 1 95.19 504 LEU B C 1
ATOM 8609 O O . LEU B 1 504 ? -16.969 -20.953 7.477 1 95.19 504 LEU B O 1
ATOM 8613 N N . PHE B 1 505 ? -15.984 -20.656 9.508 1 94.69 505 PHE B N 1
ATOM 8614 C CA . PHE B 1 505 ? -16.25 -19.219 9.539 1 94.69 505 PHE B CA 1
ATOM 8615 C C . PHE B 1 505 ? -15.562 -18.531 8.375 1 94.69 505 PHE B C 1
ATOM 8617 O O . PHE B 1 505 ? -16.172 -17.672 7.719 1 94.69 505 PHE B O 1
ATOM 8624 N N . ALA B 1 506 ? -14.336 -18.938 8.094 1 95.81 506 ALA B N 1
ATOM 8625 C CA . ALA B 1 506 ? -13.547 -18.328 7.027 1 95.81 506 ALA B CA 1
ATOM 8626 C C . ALA B 1 506 ? -14.156 -18.641 5.656 1 95.81 506 ALA B C 1
ATOM 8628 O O . ALA B 1 506 ? -14.141 -17.781 4.762 1 95.81 506 ALA B O 1
ATOM 8629 N N . GLY B 1 507 ? -14.695 -19.781 5.543 1 95.56 507 GLY B N 1
ATOM 8630 C CA . GLY B 1 507 ? -15.25 -20.219 4.273 1 95.56 507 GLY B CA 1
ATOM 8631 C C . GLY B 1 507 ? -16.531 -19.484 3.898 1 95.56 507 GLY B C 1
ATOM 8632 O O . GLY B 1 507 ? -16.844 -19.359 2.717 1 95.56 507 GLY B O 1
ATOM 8633 N N . MET B 1 508 ? -17.203 -18.953 4.914 1 93.5 508 MET B N 1
ATOM 8634 C CA . MET B 1 508 ? -18.484 -18.281 4.68 1 93.5 508 MET B CA 1
ATOM 8635 C C . MET B 1 508 ? -18.266 -16.875 4.137 1 93.5 508 MET B C 1
ATOM 8637 O O . MET B 1 508 ? -19.172 -16.281 3.541 1 93.5 508 MET B O 1
ATOM 8641 N N . ASN B 1 509 ? -17.094 -16.297 4.363 1 95.06 509 ASN B N 1
ATOM 8642 C CA . ASN B 1 509 ? -16.75 -14.953 3.889 1 95.06 509 ASN B CA 1
ATOM 8643 C C . ASN B 1 509 ? -15.367 -14.922 3.238 1 95.06 509 ASN B C 1
ATOM 8645 O O . ASN B 1 509 ? -14.555 -14.055 3.541 1 95.06 509 ASN B O 1
ATOM 8649 N N . ALA B 1 510 ? -15.156 -15.859 2.332 1 95.31 510 ALA B N 1
ATOM 8650 C CA . ALA B 1 510 ? -13.82 -16.031 1.769 1 95.31 510 ALA B CA 1
ATOM 8651 C C . ALA B 1 510 ? -13.398 -14.805 0.958 1 95.31 510 ALA B C 1
ATOM 8653 O O . ALA B 1 510 ? -12.25 -14.367 1.037 1 95.31 510 ALA B O 1
ATOM 8654 N N . ILE B 1 511 ? -14.305 -14.203 0.16 1 94.94 511 ILE B N 1
ATOM 8655 C CA . ILE B 1 511 ? -13.969 -13.07 -0.704 1 94.94 511 ILE B CA 1
ATOM 8656 C C . ILE B 1 511 ? -13.586 -11.867 0.149 1 94.94 511 ILE B C 1
ATOM 8658 O O . ILE B 1 511 ? -12.648 -11.133 -0.185 1 94.94 511 ILE B O 1
ATOM 8662 N N . LEU B 1 512 ? -14.289 -11.633 1.246 1 96 512 LEU B N 1
ATOM 8663 C CA . LEU B 1 512 ? -13.977 -10.516 2.135 1 96 512 LEU B CA 1
ATOM 8664 C C . LEU B 1 512 ? -12.609 -10.711 2.789 1 96 512 LEU B C 1
ATOM 8666 O O . LEU B 1 512 ? -11.867 -9.742 2.98 1 96 512 LEU B O 1
ATOM 8670 N N . LEU B 1 513 ? -12.352 -11.969 3.154 1 97.25 513 LEU B N 1
ATOM 8671 C CA . LEU B 1 513 ? -11.039 -12.258 3.729 1 97.25 513 LEU B CA 1
ATOM 8672 C C . LEU B 1 513 ? -9.938 -12.016 2.707 1 97.25 513 LEU B C 1
ATOM 8674 O O . LEU B 1 513 ? -8.875 -11.484 3.049 1 97.25 513 LEU B O 1
ATOM 8678 N N . TYR B 1 514 ? -10.273 -12.383 1.475 1 96.62 514 TYR B N 1
ATOM 8679 C CA . TYR B 1 514 ? -9.305 -12.18 0.404 1 96.62 514 TYR B CA 1
ATOM 8680 C C . TYR B 1 514 ? -9.039 -10.695 0.174 1 96.62 514 TYR B C 1
ATOM 8682 O O . TYR B 1 514 ? -7.887 -10.266 0.128 1 96.62 514 TYR B O 1
ATOM 8690 N N . VAL B 1 515 ? -10.039 -9.906 0.087 1 96.19 515 VAL B N 1
ATOM 8691 C CA . VAL B 1 515 ? -9.93 -8.469 -0.14 1 96.19 515 VAL B CA 1
ATOM 8692 C C . VAL B 1 515 ? -9.305 -7.801 1.079 1 96.19 515 VAL B C 1
ATOM 8694 O O . VAL B 1 515 ? -8.398 -6.977 0.944 1 96.19 515 VAL B O 1
ATOM 8697 N N . GLY B 1 516 ? -9.734 -8.195 2.27 1 96.12 516 GLY B N 1
ATOM 8698 C CA . GLY B 1 516 ? -9.266 -7.582 3.502 1 96.12 516 GLY B CA 1
ATOM 8699 C C . GLY B 1 516 ? -7.781 -7.777 3.738 1 96.12 516 GLY B C 1
ATOM 8700 O O . GLY B 1 516 ? -7.078 -6.832 4.094 1 96.12 516 GLY B O 1
ATOM 8701 N N . HIS B 1 517 ? -7.352 -9.008 3.527 1 96.88 517 HIS B N 1
ATOM 8702 C CA . HIS B 1 517 ? -5.945 -9.258 3.824 1 96.88 517 HIS B CA 1
ATOM 8703 C C . HIS B 1 517 ? -5.039 -8.531 2.834 1 96.88 517 HIS B C 1
ATOM 8705 O O . HIS B 1 517 ? -3.93 -8.133 3.186 1 96.88 517 HIS B O 1
ATOM 8711 N N . GLN B 1 518 ? -5.508 -8.344 1.56 1 96.19 518 GLN B N 1
ATOM 8712 C CA . GLN B 1 518 ? -4.723 -7.629 0.562 1 96.19 518 GLN B CA 1
ATOM 8713 C C . GLN B 1 518 ? -4.703 -6.129 0.847 1 96.19 518 GLN B C 1
ATOM 8715 O O . GLN B 1 518 ? -3.662 -5.484 0.733 1 96.19 518 GLN B O 1
ATOM 8720 N N . MET B 1 519 ? -5.785 -5.57 1.309 1 95.25 519 MET B N 1
ATOM 8721 C CA . MET B 1 519 ? -5.918 -4.133 1.545 1 95.25 519 MET B CA 1
ATOM 8722 C C . MET B 1 519 ? -5.164 -3.717 2.803 1 95.25 519 MET B C 1
ATOM 8724 O O . MET B 1 519 ? -4.734 -2.568 2.922 1 95.25 519 MET B O 1
ATOM 8728 N N . THR B 1 520 ? -4.973 -4.625 3.762 1 95.88 520 THR B N 1
ATOM 8729 C CA . THR B 1 520 ? -4.34 -4.285 5.031 1 95.88 520 THR B CA 1
ATOM 8730 C C . THR B 1 520 ? -2.979 -4.965 5.16 1 95.88 520 THR B C 1
ATOM 8732 O O . THR B 1 520 ? -2.541 -5.285 6.266 1 95.88 520 THR B O 1
ATOM 8735 N N . TYR B 1 521 ? -2.365 -5.211 4.062 1 93.56 521 TYR B N 1
ATOM 8736 C CA . TYR B 1 521 ? -1.105 -5.945 3.992 1 93.56 521 TYR B CA 1
ATOM 8737 C C . TYR B 1 521 ? -0.027 -5.262 4.824 1 93.56 521 TYR B C 1
ATOM 8739 O O . TYR B 1 521 ? 0.795 -5.926 5.457 1 93.56 521 TYR B O 1
ATOM 8747 N N . GLY B 1 522 ? 0.007 -4.008 4.961 1 92 522 GLY B N 1
ATOM 8748 C CA . GLY B 1 522 ? 1.06 -3.283 5.652 1 92 522 GLY B CA 1
ATOM 8749 C C . GLY B 1 522 ? 0.562 -2.531 6.871 1 92 522 GLY B C 1
ATOM 8750 O O . GLY B 1 522 ? 1.186 -1.56 7.305 1 92 522 GLY B O 1
ATOM 8751 N N . HIS B 1 523 ? -0.54 -3.004 7.441 1 95.06 523 HIS B N 1
ATOM 8752 C CA . HIS B 1 523 ? -1.15 -2.254 8.531 1 95.06 523 HIS B CA 1
ATOM 8753 C C . HIS B 1 523 ? -1.145 -3.062 9.828 1 95.06 523 HIS B C 1
ATOM 8755 O O . HIS B 1 523 ? -1.664 -4.18 9.867 1 95.06 523 HIS B O 1
ATOM 8761 N N . ILE B 1 524 ? -0.516 -2.611 10.938 1 93.75 524 ILE B N 1
ATOM 8762 C CA . ILE B 1 524 ? -0.62 -3.199 12.273 1 93.75 524 ILE B CA 1
ATOM 8763 C C . ILE B 1 524 ? -2.008 -2.93 12.844 1 93.75 524 ILE B C 1
ATOM 8765 O O . ILE B 1 524 ? -2.6 -1.878 12.594 1 93.75 524 ILE B O 1
ATOM 8769 N N . PRO B 1 525 ? -2.686 -3.848 13.453 1 94.12 525 PRO B N 1
ATOM 8770 C CA . PRO B 1 525 ? -2.098 -5.078 13.992 1 94.12 525 PRO B CA 1
ATOM 8771 C C . PRO B 1 525 ? -2.352 -6.293 13.109 1 94.12 525 PRO B C 1
ATOM 8773 O O . PRO B 1 525 ? -2.059 -7.422 13.5 1 94.12 525 PRO B O 1
ATOM 8776 N N . VAL B 1 526 ? -2.912 -6.082 11.938 1 94.88 526 VAL B N 1
ATOM 8777 C CA . VAL B 1 526 ? -3.256 -7.203 11.07 1 94.88 526 VAL B CA 1
ATOM 8778 C C . VAL B 1 526 ? -1.991 -7.961 10.68 1 94.88 526 VAL B C 1
ATOM 8780 O O . VAL B 1 526 ? -1.925 -9.188 10.82 1 94.88 526 VAL B O 1
ATOM 8783 N N . ARG B 1 527 ? -1.036 -7.168 10.25 1 93.25 527 ARG B N 1
ATOM 8784 C CA . ARG B 1 527 ? 0.274 -7.719 9.922 1 93.25 527 ARG B CA 1
ATOM 8785 C C . ARG B 1 527 ? 1.388 -6.934 10.602 1 93.25 527 ARG B C 1
ATOM 8787 O O . ARG B 1 527 ? 1.338 -5.703 10.672 1 93.25 527 ARG B O 1
ATOM 8794 N N . TRP B 1 528 ? 2.295 -7.637 11.211 1 91.88 528 TRP B N 1
ATOM 8795 C CA . TRP B 1 528 ? 3.441 -6.965 11.812 1 91.88 528 TRP B CA 1
ATOM 8796 C C . TRP B 1 528 ? 4.723 -7.758 11.586 1 91.88 528 TRP B C 1
ATOM 8798 O O . TRP B 1 528 ? 4.684 -8.984 11.477 1 91.88 528 TRP B O 1
ATOM 8808 N N . LEU B 1 529 ? 5.75 -7.078 11.375 1 92.75 529 LEU B N 1
ATOM 8809 C CA . LEU B 1 529 ? 7.113 -7.586 11.266 1 92.75 529 LEU B CA 1
ATOM 8810 C C . LEU B 1 529 ? 7.98 -7.062 12.406 1 92.75 529 LEU B C 1
ATOM 8812 O O . LEU B 1 529 ? 7.793 -5.934 12.867 1 92.75 529 LEU B O 1
ATOM 8816 N N . VAL B 1 530 ? 8.781 -7.832 12.844 1 90.12 530 VAL B N 1
ATOM 8817 C CA . VAL B 1 530 ? 9.539 -7.457 14.031 1 90.12 530 VAL B CA 1
ATOM 8818 C C . VAL B 1 530 ? 10.641 -6.469 13.656 1 90.12 530 VAL B C 1
ATOM 8820 O O . VAL B 1 530 ? 10.75 -5.391 14.25 1 90.12 530 VAL B O 1
ATOM 8823 N N . TYR B 1 531 ? 11.414 -6.809 12.594 1 87.56 531 TYR B N 1
ATOM 8824 C CA . TYR B 1 531 ? 12.617 -6.051 12.297 1 87.56 531 TYR B CA 1
ATOM 8825 C C . TYR B 1 531 ? 12.391 -5.098 11.125 1 87.56 531 TYR B C 1
ATOM 8827 O O . TYR B 1 531 ? 11.641 -5.41 10.195 1 87.56 531 TYR B O 1
ATOM 8835 N N . CYS B 1 532 ? 12.977 -3.979 11.172 1 83.94 532 CYS B N 1
ATOM 8836 C CA . CYS B 1 532 ? 12.844 -3.018 10.078 1 83.94 532 CYS B CA 1
ATOM 8837 C C . CYS B 1 532 ? 13.984 -3.17 9.078 1 83.94 532 CYS B C 1
ATOM 8839 O O . CYS B 1 532 ? 13.836 -2.832 7.902 1 83.94 532 CYS B O 1
ATOM 8841 N N . GLU B 1 533 ? 15.164 -3.568 9.523 1 76.94 533 GLU B N 1
ATOM 8842 C CA . GLU B 1 533 ? 16.312 -3.654 8.625 1 76.94 533 GLU B CA 1
ATOM 8843 C C . GLU B 1 533 ? 16.547 -5.09 8.172 1 76.94 533 GLU B C 1
ATOM 8845 O O . GLU B 1 533 ? 17.234 -5.324 7.18 1 76.94 533 GLU B O 1
ATOM 8850 N N . LYS B 1 534 ? 16 -5.965 9.039 1 77.62 534 LYS B N 1
ATOM 8851 C CA . LYS B 1 534 ? 16.172 -7.379 8.719 1 77.62 534 LYS B CA 1
ATOM 8852 C C . LYS B 1 534 ? 14.836 -8.016 8.32 1 77.62 534 LYS B C 1
ATOM 8854 O O . LYS B 1 534 ? 13.781 -7.602 8.797 1 77.62 534 LYS B O 1
ATOM 8859 N N . GLU B 1 535 ? 14.547 -8.125 7.09 1 73.38 535 GLU B N 1
ATOM 8860 C CA . GLU B 1 535 ? 13.273 -8.719 6.707 1 73.38 535 GLU B CA 1
ATOM 8861 C C . GLU B 1 535 ? 12.641 -9.469 7.875 1 73.38 535 GLU B C 1
ATOM 8863 O O . GLU B 1 535 ? 12.258 -8.859 8.875 1 73.38 535 GLU B O 1
ATOM 8868 N N . HIS B 1 536 ? 12.648 -10.781 8.07 1 79.44 536 HIS B N 1
ATOM 8869 C CA . HIS B 1 536 ? 11.992 -11.555 9.117 1 79.44 536 HIS B CA 1
ATOM 8870 C C . HIS B 1 536 ? 12.992 -11.953 10.203 1 79.44 536 HIS B C 1
ATOM 8872 O O . HIS B 1 536 ? 12.594 -12.289 11.32 1 79.44 536 HIS B O 1
ATOM 8878 N N . GLY B 1 537 ? 14.273 -11.797 9.945 1 84.06 537 GLY B N 1
ATOM 8879 C CA . GLY B 1 537 ? 15.312 -12.234 10.859 1 84.06 537 GLY B CA 1
ATOM 8880 C C . GLY B 1 537 ? 15.555 -13.734 10.812 1 84.06 537 GLY B C 1
ATOM 8881 O O . GLY B 1 537 ? 16.609 -14.18 10.367 1 84.06 537 GLY B O 1
ATOM 8882 N N . THR B 1 538 ? 14.484 -14.547 11.281 1 88.12 538 THR B N 1
ATOM 8883 C CA . THR B 1 538 ? 14.555 -16 11.281 1 88.12 538 THR B CA 1
ATOM 8884 C C . THR B 1 538 ? 13.258 -16.609 10.75 1 88.12 538 THR B C 1
ATOM 8886 O O . THR B 1 538 ? 12.25 -15.906 10.625 1 88.12 538 THR B O 1
ATOM 8889 N N . HIS B 1 539 ? 13.352 -17.922 10.438 1 89.12 539 HIS B N 1
ATOM 8890 C CA . HIS B 1 539 ? 12.148 -18.625 10.008 1 89.12 539 HIS B CA 1
ATOM 8891 C C . HIS B 1 539 ? 11.133 -18.719 11.133 1 89.12 539 HIS B C 1
ATOM 8893 O O . HIS B 1 539 ? 9.922 -18.703 10.891 1 89.12 539 HIS B O 1
ATOM 8899 N N . PHE B 1 540 ? 11.625 -18.812 12.32 1 89.12 540 PHE B N 1
ATOM 8900 C CA . PHE B 1 540 ? 10.758 -18.875 13.492 1 89.12 540 PHE B CA 1
ATOM 8901 C C . PHE B 1 540 ? 9.891 -17.625 13.586 1 89.12 540 PHE B C 1
ATOM 8903 O O . PHE B 1 540 ? 8.664 -17.719 13.688 1 89.12 540 PHE B O 1
ATOM 8910 N N . ILE B 1 541 ? 10.508 -16.516 13.523 1 88.69 541 ILE B N 1
ATOM 8911 C CA . ILE B 1 541 ? 9.797 -15.242 13.641 1 88.69 541 ILE B CA 1
ATOM 8912 C C . ILE B 1 541 ? 8.883 -15.047 12.438 1 88.69 541 ILE B C 1
ATOM 8914 O O . ILE B 1 541 ? 7.738 -14.617 12.578 1 88.69 541 ILE B O 1
ATOM 8918 N N . ALA B 1 542 ? 9.422 -15.391 11.273 1 91.06 542 ALA B N 1
ATOM 8919 C CA . ALA B 1 542 ? 8.625 -15.273 10.055 1 91.06 542 ALA B CA 1
ATOM 8920 C C . ALA B 1 542 ? 7.363 -16.125 10.141 1 91.06 542 ALA B C 1
ATOM 8922 O O . ALA B 1 542 ? 6.281 -15.688 9.75 1 91.06 542 ALA B O 1
ATOM 8923 N N . HIS B 1 543 ? 7.535 -17.328 10.617 1 91 543 HIS B N 1
ATOM 8924 C CA . HIS B 1 543 ? 6.414 -18.25 10.75 1 91 543 HIS B CA 1
ATOM 8925 C C . HIS B 1 543 ? 5.371 -17.703 11.719 1 91 543 HIS B C 1
ATOM 8927 O O . HIS B 1 543 ? 4.168 -17.766 11.445 1 91 543 HIS B O 1
ATOM 8933 N N . PHE B 1 544 ? 5.805 -17.156 12.789 1 88.25 544 PHE B N 1
ATOM 8934 C CA . PHE B 1 544 ? 4.906 -16.594 13.789 1 88.25 544 PHE B CA 1
ATOM 8935 C C . PHE B 1 544 ? 4.172 -15.383 13.234 1 88.25 544 PHE B C 1
ATOM 8937 O O . PHE B 1 544 ? 2.961 -15.242 13.43 1 88.25 544 PHE B O 1
ATOM 8944 N N . GLU B 1 545 ? 4.883 -14.531 12.57 1 90.44 545 GLU B N 1
ATOM 8945 C CA . GLU B 1 545 ? 4.289 -13.344 11.961 1 90.44 545 GLU B CA 1
ATOM 8946 C C . GLU B 1 545 ? 3.197 -13.727 10.969 1 90.44 545 GLU B C 1
ATOM 8948 O O . GLU B 1 545 ? 2.102 -13.156 10.992 1 90.44 545 GLU B O 1
ATOM 8953 N N . ASN B 1 546 ? 3.488 -14.719 10.125 1 93.38 546 ASN B N 1
ATOM 8954 C CA . ASN B 1 546 ? 2.566 -15.094 9.062 1 93.38 546 ASN B CA 1
ATOM 8955 C C . ASN B 1 546 ? 1.347 -15.828 9.602 1 93.38 546 ASN B C 1
ATOM 8957 O O . ASN B 1 546 ? 0.226 -15.609 9.141 1 93.38 546 ASN B O 1
ATOM 8961 N N . LEU B 1 547 ? 1.516 -16.641 10.594 1 92.19 547 LEU B N 1
ATOM 8962 C CA . LEU B 1 547 ? 0.394 -17.359 11.195 1 92.19 547 LEU B CA 1
ATOM 8963 C C . LEU B 1 547 ? -0.493 -16.406 11.992 1 92.19 547 LEU B C 1
ATOM 8965 O O . LEU B 1 547 ? -1.711 -16.578 12.047 1 92.19 547 LEU B O 1
ATOM 8969 N N . TRP B 1 548 ? 0.124 -15.383 12.602 1 90.88 548 TRP B N 1
ATOM 8970 C CA . TRP B 1 548 ? -0.661 -14.352 13.273 1 90.88 548 TRP B CA 1
ATOM 8971 C C . TRP B 1 548 ? -1.63 -13.688 12.297 1 90.88 548 TRP B C 1
ATOM 8973 O O . TRP B 1 548 ? -2.816 -13.539 12.602 1 90.88 548 TRP B O 1
ATOM 8983 N N . GLY B 1 549 ? -1.056 -13.305 11.141 1 93.62 549 GLY B N 1
ATOM 8984 C CA . GLY B 1 549 ? -1.905 -12.664 10.148 1 93.62 549 GLY B CA 1
ATOM 8985 C C . GLY B 1 549 ? -3.078 -13.531 9.727 1 93.62 549 GLY B C 1
ATOM 8986 O O . GLY B 1 549 ? -4.215 -13.055 9.656 1 93.62 549 GLY B O 1
ATOM 8987 N N . ALA B 1 550 ? -2.822 -14.812 9.492 1 94.44 550 ALA B N 1
ATOM 8988 C CA . ALA B 1 550 ? -3.885 -15.742 9.117 1 94.44 550 ALA B CA 1
ATOM 8989 C C . ALA B 1 550 ? -4.883 -15.922 10.258 1 94.44 550 ALA B C 1
ATOM 8991 O O . ALA B 1 550 ? -6.098 -15.938 10.031 1 94.44 550 ALA B O 1
ATOM 8992 N N . GLY B 1 551 ? -4.391 -16.062 11.492 1 92.44 551 GLY B N 1
ATOM 8993 C CA . GLY B 1 551 ? -5.246 -16.203 12.656 1 92.44 551 GLY B CA 1
ATOM 8994 C C . GLY B 1 551 ? -6.109 -14.977 12.914 1 92.44 551 GLY B C 1
ATOM 8995 O O . GLY B 1 551 ? -7.266 -15.094 13.32 1 92.44 551 GLY B O 1
ATOM 8996 N N . PHE B 1 552 ? -5.527 -13.82 12.68 1 95.06 552 PHE B N 1
ATOM 8997 C CA . PHE B 1 552 ? -6.273 -12.57 12.836 1 95.06 552 PHE B CA 1
ATOM 8998 C C . PHE B 1 552 ? -7.523 -12.578 11.969 1 95.06 552 PHE B C 1
ATOM 9000 O O . PHE B 1 552 ? -8.617 -12.234 12.43 1 95.06 552 PHE B O 1
ATOM 9007 N N . TRP B 1 553 ? -7.414 -13.016 10.766 1 96.75 553 TRP B N 1
ATOM 9008 C CA . TRP B 1 553 ? -8.539 -12.984 9.836 1 96.75 553 TRP B CA 1
ATOM 9009 C C . TRP B 1 553 ? -9.555 -14.07 10.164 1 96.75 553 TRP B C 1
ATOM 9011 O O . TRP B 1 553 ? -10.75 -13.922 9.898 1 96.75 553 TRP B O 1
ATOM 9021 N N . VAL B 1 554 ? -9.094 -15.195 10.773 1 95.06 554 VAL B N 1
ATOM 9022 C CA . VAL B 1 554 ? -10.031 -16.203 11.25 1 95.06 554 VAL B CA 1
ATOM 9023 C C . VAL B 1 554 ? -10.883 -15.633 12.383 1 95.06 554 VAL B C 1
ATOM 9025 O O . VAL B 1 554 ? -12.086 -15.875 12.445 1 95.06 554 VAL B O 1
ATOM 9028 N N . VAL B 1 555 ? -10.266 -14.82 13.227 1 94.06 555 VAL B N 1
ATOM 9029 C CA . VAL B 1 555 ? -10.992 -14.18 14.328 1 94.06 555 VAL B CA 1
ATOM 9030 C C . VAL B 1 555 ? -11.977 -13.156 13.766 1 94.06 555 VAL B C 1
ATOM 9032 O O . VAL B 1 555 ? -13.117 -13.055 14.234 1 94.06 555 VAL B O 1
ATOM 9035 N N . VAL B 1 556 ? -11.539 -12.438 12.773 1 96.44 556 VAL B N 1
ATOM 9036 C CA . VAL B 1 556 ? -12.422 -11.469 12.133 1 96.44 556 VAL B CA 1
ATOM 9037 C C . VAL B 1 556 ? -13.617 -12.188 11.5 1 96.44 556 VAL B C 1
ATOM 9039 O O . VAL B 1 556 ? -14.75 -11.727 11.609 1 96.44 556 VAL B O 1
ATOM 9042 N N . ALA B 1 557 ? -13.312 -13.32 10.867 1 96.62 557 ALA B N 1
ATOM 9043 C CA . ALA B 1 557 ? -14.383 -14.109 10.273 1 96.62 557 ALA B CA 1
ATOM 9044 C C . ALA B 1 557 ? -15.367 -14.594 11.336 1 96.62 557 ALA B C 1
ATOM 9046 O O . ALA B 1 557 ? -16.578 -14.625 11.109 1 96.62 557 ALA B O 1
ATOM 9047 N N . TYR B 1 558 ? -14.844 -14.977 12.445 1 94.25 558 TYR B N 1
ATOM 9048 C CA . TYR B 1 558 ? -15.695 -15.383 13.555 1 94.25 558 TYR B CA 1
ATOM 9049 C C . TYR B 1 558 ? -16.578 -14.227 14.016 1 94.25 558 TYR B C 1
ATOM 9051 O O . TYR B 1 558 ? -17.766 -14.414 14.273 1 94.25 558 TYR B O 1
ATOM 9059 N N . HIS B 1 559 ? -15.992 -13.047 14.078 1 94.88 559 HIS B N 1
ATOM 9060 C CA . HIS B 1 559 ? -16.766 -11.875 14.461 1 94.88 559 HIS B CA 1
ATOM 9061 C C . HIS B 1 559 ? -17.906 -11.609 13.477 1 94.88 559 HIS B C 1
ATOM 9063 O O . HIS B 1 559 ? -19.031 -11.328 13.883 1 94.88 559 HIS B O 1
ATOM 9069 N N . TRP B 1 560 ? -17.625 -11.672 12.227 1 95.31 560 TRP B N 1
ATOM 9070 C CA . TRP B 1 560 ? -18.641 -11.461 11.211 1 95.31 560 TRP B CA 1
ATOM 9071 C C . TRP B 1 560 ? -19.734 -12.531 11.312 1 95.31 560 TRP B C 1
ATOM 9073 O O . TRP B 1 560 ? -20.906 -12.25 11.07 1 95.31 560 TRP B O 1
ATOM 9083 N N . TYR B 1 561 ? -19.328 -13.734 11.617 1 92.62 561 TYR B N 1
ATOM 9084 C CA . TYR B 1 561 ? -20.297 -14.812 11.82 1 92.62 561 TYR B CA 1
ATOM 9085 C C . TYR B 1 561 ? -21.203 -14.508 13 1 92.62 561 TYR B C 1
ATOM 9087 O O . TYR B 1 561 ? -22.422 -14.703 12.914 1 92.62 561 TYR B O 1
ATOM 9095 N N . ARG B 1 562 ? -20.656 -13.898 14.031 1 93.44 562 ARG B N 1
ATOM 9096 C CA . ARG B 1 562 ? -21.406 -13.602 15.242 1 93.44 562 ARG B CA 1
ATOM 9097 C C . ARG B 1 562 ? -22.406 -12.484 15 1 93.44 562 ARG B C 1
ATOM 9099 O O . ARG B 1 562 ? -23.531 -12.523 15.523 1 93.44 562 ARG B O 1
ATOM 9106 N N . ILE B 1 563 ? -22.031 -11.555 14.148 1 93.81 563 ILE B N 1
ATOM 9107 C CA . ILE B 1 563 ? -22.953 -10.445 13.898 1 93.81 563 ILE B CA 1
ATOM 9108 C C . ILE B 1 563 ? -23.781 -10.719 12.648 1 93.81 563 ILE B C 1
ATOM 9110 O O . ILE B 1 563 ? -24.5 -9.844 12.164 1 93.81 563 ILE B O 1
ATOM 9114 N N . ASN B 1 564 ? -23.594 -11.883 12.016 1 92.25 564 ASN B N 1
ATOM 9115 C CA . ASN B 1 564 ? -24.344 -12.344 10.852 1 92.25 564 ASN B CA 1
ATOM 9116 C C . ASN B 1 564 ? -24.125 -11.438 9.641 1 92.25 564 ASN B C 1
ATOM 9118 O O . ASN B 1 564 ? -25.078 -11.031 8.984 1 92.25 564 ASN B O 1
ATOM 9122 N N . TYR B 1 565 ? -22.922 -11.133 9.5 1 90.75 565 TYR B N 1
ATOM 9123 C CA . TYR B 1 565 ? -22.547 -10.328 8.336 1 90.75 565 TYR B CA 1
ATOM 9124 C C . TYR B 1 565 ? -21.891 -11.195 7.266 1 90.75 565 TYR B C 1
ATOM 9126 O O . TYR B 1 565 ? -20.812 -11.758 7.484 1 90.75 565 TYR B O 1
ATOM 9134 N N . PHE B 1 566 ? -22.547 -11.359 6.133 1 86.44 566 PHE B N 1
ATOM 9135 C CA . PHE B 1 566 ? -22.047 -12.148 5.016 1 86.44 566 PHE B CA 1
ATOM 9136 C C . PHE B 1 566 ? -22.047 -11.336 3.729 1 86.44 566 PHE B C 1
ATOM 9138 O O . PHE B 1 566 ? -23.062 -10.742 3.361 1 86.44 566 PHE B O 1
ATOM 9145 N N . PHE B 1 567 ? -20.859 -11.242 3.193 1 84.19 567 PHE B N 1
ATOM 9146 C CA . PHE B 1 567 ? -20.734 -10.445 1.977 1 84.19 567 PHE B CA 1
ATOM 9147 C C . PHE B 1 567 ? -20.797 -11.336 0.741 1 84.19 567 PHE B C 1
ATOM 9149 O O . PHE B 1 567 ? -20.078 -12.336 0.654 1 84.19 567 PHE B O 1
ATOM 9156 N N . THR B 1 568 ? -21.719 -11.07 -0.065 1 79 568 THR B N 1
ATOM 9157 C CA . THR B 1 568 ? -21.859 -11.805 -1.319 1 79 568 THR B CA 1
ATOM 9158 C C . THR B 1 568 ? -21.734 -10.859 -2.512 1 79 568 THR B C 1
ATOM 9160 O O . THR B 1 568 ? -22.188 -9.711 -2.451 1 79 568 THR B O 1
ATOM 9163 N N . ILE B 1 569 ? -20.953 -11.305 -3.438 1 77.56 569 ILE B N 1
ATOM 9164 C CA . ILE B 1 569 ? -20.828 -10.523 -4.66 1 77.56 569 ILE B CA 1
ATOM 9165 C C . ILE B 1 569 ? -22.016 -10.805 -5.582 1 77.56 569 ILE B C 1
ATOM 9167 O O . ILE B 1 569 ? -22.344 -11.961 -5.844 1 77.56 569 ILE B O 1
#

Foldseek 3Di:
DADEDLPQDLPDCDDPRDGLLVFFAWKEKEFEAEPDPVQDKFKWKAFQQFAQFWTFTPVPDPCVQWDDPDPGMIMGHNLCGMKMFMASDPDRTGHPPHDTLDIDRNQDGGSWYKYWYAYPVSHIDIDTPGHHHDFVSLVVVVVVVVVVVVVVVVVVVVCCCVPPVPPPPPPPDPPPPVPQLLLLLLLLVLLLLQLLQVLCVLVDVQQHDRLWFDDGVNLLNLLLVLLSLLLCLVVVLLVCVVVVPDLVVVLVVLLVQLVVLQVLQQVQQQDDDPVQGARFDSSNLVSLLSNPLSNLCSPQFANDQDQDPDPVCNLCSLCVRCVSVVVVLVVLVVVLVCQQAVDFDPQDHGNDQAQAASRSHRSRNPQGRTSQLVVQCVPVNSNAAQDGSSCVNRVGRDGAHLRGDSLSSLSSVLSNLSNSLNSLPVNDDDLVSSLVVLQVLLVVLQVVLCQQQVVDRPPGSWGQGSSNNTNSVSSNSSSVSSVSSSVSCCCPVNVNVDVSPLSSLCSQAVVCLVSVCSVCVPPPPLADADDDVHGNRGSSSSSVRSSSNSVVSSVVSVVCVVVVHGDDD/DADEDLPQDLPDCADPRDGLLVFFAWKEKEFEAEPDPVQDKFKWKAFQQFAQFWTFTPVPDPCVQWDDPDPGMIMGHNLCGMKMFMASDPDRTGHPPHDTLDIDRNQDGGSWYKYWYAYPVSHIDIDTPGHHHDFVSLVVVVVVVVVVVVVVVVVVVVCCCVPPVDPPDPPPDPPPDPPPLLLLLLLLVLLLLQLLQVLCVLVDVQQHDRLWFDDHVNLLNLLLVLLSLLLCLVVVLLVCVVVVPDLVVVLVVLLVQLVVLQVLQQVQQQDDDPVQGARFDSSNLVSLLSNPLSNLCSPQFANDQDQDPDPVCNLCSLCVRCVSVVVVLVVLVVVLVCQQAVDFDPQDHGNDQAQAASRSHRSRNPQGRTSQLVVQCVPVPSNAAQDGSSCVNRVGRDGAHLRGDSLSSLSSVLSNLSNSLNSLPVNDDDLVSSLVVLQVLLVVLQVVLCQQQVVDRHPGVWGQGSSNNTNSVSSNSSSVSSVSSSVSCCCPVNVNVDVSPLSSLCSQAVVCLVSVCSVCVPPPPLADADDDVHGNRGSSSSSVRSSSNSVVSSVVSVVCVVVVHGDDD

InterPro domains:
  IPR012429 Heparan-alpha-glucosaminide N-acetyltransferase, catalytic domain [PF07786] (179-296)

Organism: Tribolium castaneum (NCBI:txid7070)

pLDDT: mean 89.54, std 10.98, range [37.0, 98.81]